Protein AF-0000000079816433 (afdb_homodimer)

Sequence (1140 aa):
MTDAITTEIIRHGLLANAQEMARNLCRTSYNTVVYEIHDYGIGIHDANGDVVADAPGIAIFTRGNDHGIKKAVEFLGRENLHPGDVVMLNYPYWSSAHTLDPLVFAPIHDDGEIIGFASCRIHVLDLKQKDAGYVLDSTDMYQEGIFFPASKLYNRGVQNDDIFNLIRFNSRMPERTIGDIQAQVSACVTGVRRTQDLVVKYGRETIAEAMVAINDHGERLARLALAKLPKGTWRAHDFVDTDGIDLDRMVKLDVEVTITDDEMILDWTGSDTDVKGPINLPIGGTEAFCSLIFKSLTTPDTSVVAGNFRPMRIITTPGSVVHAVPPMPTFTLWTGLLGGEVILKALAQGMPDLVPACSGGDVCSMMGLGVNPRNGEAWLEATNEAVGFGGHAGGDGEDGIMHLTEPGCRNNPVEVLETKSPMFIESYGYRPDSGGAGEHRGGVGVGRAYRFLAPSTGIAIVYKTLTKPWSIGDGQPGDNNHIVLNPGTDREVVKGGSYNALDTGDVLVNNTGGGGGWGDPLRRDPAAVAADVRNGFVSAEAARRDYGVVVDPRTHEIDDEATRRLRSAAMTDAITTEIIRHGLLANAQEMARNLCRTSYNTVVYEIHDYGIGIHDANGDVVADAPGIAIFTRGNDHGIKKAVEFLGRENLHPGDVVMLNYPYWSSAHTLDPLVFAPIHDDGEIIGFASCRIHVLDLKQKDAGYVLDSTDMYQEGIFFPASKLYNRGVQNDDIFNLIRFNSRMPERTIGDIQAQVSACVTGVRRTQDLVVKYGRETIAEAMVAINDHGERLARLALAKLPKGTWRAHDFVDTDGIDLDRMVKLDVEVTITDDEMILDWTGSDTDVKGPINLPIGGTEAFCSLIFKSLTTPDTSVVAGNFRPMRIITTPGSVVHAVPPMPTFTLWTGLLGGEVILKALAQGMPDLVPACSGGDVCSMMGLGVNPRNGEAWLEATNEAVGFGGHAGGDGEDGIMHLTEPGCRNNPVEVLETKSPMFIESYGYRPDSGGAGEHRGGVGVGRAYRFLAPSTGIAIVYKTLTKPWSIGDGQPGDNNHIVLNPGTDREVVKGGSYNALDTGDVLVNNTGGGGGWGDPLRRDPAAVAADVRNGFVSAEAARRDYGVVVDPRTHEIDDEATRRLRSAA

Nearest PDB structures (foldseek):
  5m45-assembly2_G  TM=9.109E-01  e=2.344E-41  Xanthobacter autotrophicus Py2
  5l9w-assembly1_A  TM=8.863E-01  e=4.152E-39  Aromatoleum aromaticum EbN1
  6yra-assembly2_D  TM=9.021E-01  e=3.846E-36  Pseudomonas jessenii
  5svb-assembly1_A  TM=8.688E-01  e=5.297E-36  Xanthobacter autotrophicus Py2
  5svb-assembly1_D  TM=8.733E-01  e=8.497E-35  Xanthobacter autotrophicus Py2

Structure (mmCIF, N/CA/C/O backbone):
data_AF-0000000079816433-model_v1
#
loop_
_entity.id
_entity.type
_entity.pdbx_description
1 polymer 'N-methylhydantoinase B'
#
loop_
_atom_site.group_PDB
_atom_site.id
_atom_site.type_symbol
_atom_site.label_atom_id
_atom_site.label_alt_id
_atom_site.label_comp_id
_atom_site.label_asym_id
_atom_site.label_entity_id
_atom_site.label_seq_id
_atom_site.pdbx_PDB_ins_code
_atom_site.Cartn_x
_atom_site.Cartn_y
_atom_site.Cartn_z
_atom_site.occupancy
_atom_site.B_iso_or_equiv
_atom_site.auth_seq_id
_atom_site.auth_comp_id
_atom_site.auth_asym_id
_atom_site.auth_atom_id
_atom_site.pdbx_PDB_model_num
ATOM 1 N N . MET A 1 1 ? 32.062 34.969 22.516 1 56.19 1 MET A N 1
ATOM 2 C CA . MET A 1 1 ? 30.672 35.406 22.375 1 56.19 1 MET A CA 1
ATOM 3 C C . MET A 1 1 ? 30.531 36.375 21.219 1 56.19 1 MET A C 1
ATOM 5 O O . MET A 1 1 ? 31.203 37.406 21.172 1 56.19 1 MET A O 1
ATOM 9 N N . THR A 1 2 ? 29.922 35.781 20.078 1 69.38 2 THR A N 1
ATOM 10 C CA . THR A 1 2 ? 29.719 36.625 18.906 1 69.38 2 THR A CA 1
ATOM 11 C C . THR A 1 2 ? 28.938 37.875 19.25 1 69.38 2 THR A C 1
ATOM 13 O O . THR A 1 2 ? 27.984 37.844 20.016 1 69.38 2 THR A O 1
ATOM 16 N N . ASP A 1 3 ? 29.469 39.062 18.891 1 85.88 3 ASP A N 1
ATOM 17 C CA . ASP A 1 3 ? 28.812 40.312 19.203 1 85.88 3 ASP A CA 1
ATOM 18 C C . ASP A 1 3 ? 27.422 40.375 18.562 1 85.88 3 ASP A C 1
ATOM 20 O O . ASP A 1 3 ? 27.156 39.719 17.562 1 85.88 3 ASP A O 1
ATOM 24 N N . ALA A 1 4 ? 26.531 41.156 19.125 1 88.94 4 ALA A N 1
ATOM 25 C CA . ALA A 1 4 ? 25.125 41.25 18.781 1 88.94 4 ALA A CA 1
ATOM 26 C C . ALA A 1 4 ? 24.938 41.656 17.328 1 88.94 4 ALA A C 1
ATOM 28 O O . ALA A 1 4 ? 24.016 41.188 16.656 1 88.94 4 ALA A O 1
ATOM 29 N N . ILE A 1 5 ? 25.75 42.469 16.859 1 92.44 5 ILE A N 1
ATOM 30 C CA . ILE A 1 5 ? 25.641 42.969 15.492 1 92.44 5 ILE A CA 1
ATOM 31 C C . ILE A 1 5 ? 25.953 41.844 14.508 1 92.44 5 ILE A C 1
ATOM 33 O O . ILE A 1 5 ? 25.219 41.625 13.547 1 92.44 5 ILE A O 1
ATOM 37 N N . THR A 1 6 ? 27.047 41.156 14.805 1 93.69 6 THR A N 1
ATOM 38 C CA . THR A 1 6 ? 27.422 40.031 13.953 1 93.69 6 THR A CA 1
ATOM 39 C C . THR A 1 6 ? 26.344 38.969 13.961 1 93.69 6 THR A C 1
ATOM 41 O O . THR A 1 6 ? 26.031 38.375 12.914 1 93.69 6 THR A O 1
ATOM 44 N N . THR A 1 7 ? 25.812 38.719 15.07 1 94.56 7 THR A N 1
ATOM 45 C CA . THR A 1 7 ? 24.734 37.719 15.195 1 94.56 7 THR A CA 1
ATOM 46 C C . THR A 1 7 ? 23.547 38.094 14.32 1 94.56 7 THR A C 1
ATOM 48 O O . THR A 1 7 ? 22.969 37.25 13.648 1 94.56 7 THR A O 1
ATOM 51 N N . GLU A 1 8 ? 23.234 39.375 14.297 1 94.88 8 GLU A N 1
ATOM 52 C CA . GLU A 1 8 ? 22.094 39.844 13.516 1 94.88 8 GLU A CA 1
ATOM 53 C C . GLU A 1 8 ? 22.375 39.719 12.016 1 94.88 8 GLU A C 1
ATOM 55 O O . GLU A 1 8 ? 21.469 39.406 11.242 1 94.88 8 GLU A O 1
ATOM 60 N N . ILE A 1 9 ? 23.562 40 11.695 1 95.44 9 ILE A N 1
ATOM 61 C CA . ILE A 1 9 ? 23.953 39.875 10.289 1 95.44 9 ILE A CA 1
ATOM 62 C C . ILE A 1 9 ? 23.859 38.406 9.852 1 95.44 9 ILE A C 1
ATOM 64 O O . ILE A 1 9 ? 23.359 38.125 8.766 1 95.44 9 ILE A O 1
ATOM 68 N N . ILE A 1 10 ? 24.344 37.562 10.695 1 96.25 10 ILE A N 1
ATOM 69 C CA . ILE A 1 10 ? 24.312 36.156 10.398 1 96.25 10 ILE A CA 1
ATOM 70 C C . ILE A 1 10 ? 22.859 35.656 10.359 1 96.25 10 ILE A C 1
ATOM 72 O O . ILE A 1 10 ? 22.5 34.875 9.477 1 96.25 10 ILE A O 1
ATOM 76 N N . ARG A 1 11 ? 22.047 36.062 11.289 1 96.06 11 ARG A N 1
ATOM 77 C CA . ARG A 1 11 ? 20.641 35.688 11.312 1 96.06 11 ARG A CA 1
ATOM 78 C C . ARG A 1 11 ? 19.953 36.062 10 1 96.06 11 ARG A C 1
ATOM 80 O O . ARG A 1 11 ? 19.25 35.25 9.406 1 96.06 11 ARG A O 1
ATOM 87 N N . HIS A 1 12 ? 20.203 37.25 9.523 1 95.75 12 HIS A N 1
ATOM 88 C CA . HIS A 1 12 ? 19.609 37.719 8.273 1 95.75 12 HIS A CA 1
ATOM 89 C C . HIS A 1 12 ? 20.172 36.938 7.086 1 95.75 12 HIS A C 1
ATOM 91 O O . HIS A 1 12 ? 19.453 36.688 6.105 1 95.75 12 HIS A O 1
ATOM 97 N N . GLY A 1 13 ? 21.422 36.625 7.215 1 96.44 13 GLY A N 1
ATOM 98 C CA . GLY A 1 13 ? 22 35.781 6.188 1 96.44 13 GLY A CA 1
ATOM 99 C C . GLY A 1 13 ? 21.359 34.438 6.094 1 96.44 13 GLY A C 1
ATOM 100 O O . GLY A 1 13 ? 21.078 33.938 4.996 1 96.44 13 GLY A O 1
ATOM 101 N N . LEU A 1 14 ? 21.156 33.812 7.238 1 97.12 14 LEU A N 1
ATOM 102 C CA . LEU A 1 14 ? 20.516 32.531 7.277 1 97.12 14 LEU A CA 1
ATOM 103 C C . LEU A 1 14 ? 19.078 32.594 6.754 1 97.12 14 LEU A C 1
ATOM 105 O O . LEU A 1 14 ? 18.625 31.703 6.047 1 97.12 14 LEU A O 1
ATOM 109 N N . LEU A 1 15 ? 18.359 33.625 7.066 1 96.25 15 LEU A N 1
ATOM 110 C CA . LEU A 1 15 ? 17 33.812 6.578 1 96.25 15 LEU A CA 1
ATOM 111 C C . LEU A 1 15 ? 17 34 5.062 1 96.25 15 LEU A C 1
ATOM 113 O O . LEU A 1 15 ? 16.125 33.469 4.379 1 96.25 15 LEU A O 1
ATOM 117 N N . ALA A 1 16 ? 17.906 34.75 4.59 1 95.94 16 ALA A N 1
ATOM 118 C CA . ALA A 1 16 ? 18.047 34.938 3.145 1 95.94 16 ALA A CA 1
ATOM 119 C C . ALA A 1 16 ? 18.312 33.594 2.445 1 95.94 16 ALA A C 1
ATOM 121 O O . ALA A 1 16 ? 17.812 33.375 1.345 1 95.94 16 ALA A O 1
ATOM 122 N N . ASN A 1 17 ? 19.188 32.844 3.068 1 96.31 17 ASN A N 1
ATOM 123 C CA . ASN A 1 17 ? 19.469 31.516 2.521 1 96.31 17 ASN A CA 1
ATOM 124 C C . ASN A 1 17 ? 18.203 30.672 2.439 1 96.31 17 ASN A C 1
ATOM 126 O O . ASN A 1 17 ? 17.969 30 1.432 1 96.31 17 ASN A O 1
ATOM 130 N N . ALA A 1 18 ? 17.422 30.656 3.467 1 95 18 ALA A N 1
ATOM 131 C CA . ALA A 1 18 ? 16.172 29.906 3.48 1 95 18 ALA A CA 1
ATOM 132 C C . ALA A 1 18 ? 15.234 30.391 2.381 1 95 18 ALA A C 1
ATOM 134 O O . ALA A 1 18 ? 14.57 29.594 1.725 1 95 18 ALA A O 1
ATOM 135 N N . GLN A 1 19 ? 15.164 31.641 2.186 1 94.25 19 GLN A N 1
ATOM 136 C CA . GLN A 1 19 ? 14.328 32.219 1.137 1 94.25 19 GLN A CA 1
ATOM 137 C C . GLN A 1 19 ? 14.82 31.812 -0.247 1 94.25 19 GLN A C 1
ATOM 139 O O . GLN A 1 19 ? 14.016 31.578 -1.155 1 94.25 19 GLN A O 1
ATOM 144 N N . GLU A 1 20 ? 16.094 31.781 -0.372 1 95.38 20 GLU A N 1
ATOM 145 C CA . GLU A 1 20 ? 16.656 31.328 -1.64 1 95.38 20 GLU A CA 1
ATOM 146 C C . GLU A 1 20 ? 16.297 29.859 -1.908 1 95.38 20 GLU A C 1
ATOM 148 O O . GLU A 1 20 ? 16.016 29.484 -3.049 1 95.38 20 GLU A O 1
ATOM 153 N N . MET A 1 21 ? 16.391 29.062 -0.865 1 95.5 21 MET A N 1
ATOM 154 C CA . MET A 1 21 ? 15.938 27.672 -0.979 1 95.5 21 MET A CA 1
ATOM 155 C C . MET A 1 21 ? 14.508 27.609 -1.497 1 95.5 21 MET A C 1
ATOM 157 O O . MET A 1 21 ? 14.203 26.812 -2.396 1 95.5 21 MET A O 1
ATOM 161 N N . ALA A 1 22 ? 13.648 28.406 -0.97 1 92.25 22 ALA A N 1
ATOM 162 C CA . ALA A 1 22 ? 12.234 28.438 -1.345 1 92.25 22 ALA A CA 1
ATOM 163 C C . ALA A 1 22 ? 12.062 28.828 -2.807 1 92.25 22 ALA A C 1
ATOM 165 O O . ALA A 1 22 ? 11.25 28.234 -3.525 1 92.25 22 ALA A O 1
ATOM 166 N N . ARG A 1 23 ? 12.758 29.844 -3.221 1 91.88 23 ARG A N 1
ATOM 167 C CA . ARG A 1 23 ? 12.695 30.297 -4.609 1 91.88 23 ARG A CA 1
ATOM 168 C C . ARG A 1 23 ? 13.148 29.188 -5.562 1 91.88 23 ARG A C 1
ATOM 170 O O . ARG A 1 23 ? 12.547 28.984 -6.621 1 91.88 23 ARG A O 1
ATOM 177 N N . ASN A 1 24 ? 14.195 28.578 -5.172 1 92 24 ASN A N 1
ATOM 178 C CA . ASN A 1 24 ? 14.703 27.469 -5.973 1 92 24 ASN A CA 1
ATOM 179 C C . ASN A 1 24 ? 13.672 26.344 -6.098 1 92 24 ASN A C 1
ATOM 181 O O . ASN A 1 24 ? 13.469 25.797 -7.184 1 92 24 ASN A O 1
ATOM 185 N N . LEU A 1 25 ? 13.086 25.984 -5.004 1 91.88 25 LEU A N 1
ATOM 186 C CA . LEU A 1 25 ? 12.062 24.938 -4.98 1 91.88 25 LEU A CA 1
ATOM 187 C C . LEU A 1 25 ? 10.914 25.297 -5.914 1 91.88 25 LEU A C 1
ATOM 189 O O . LEU A 1 25 ? 10.508 24.484 -6.746 1 91.88 25 LEU A O 1
ATOM 193 N N . CYS A 1 26 ? 10.367 26.453 -5.793 1 87.94 26 CYS A N 1
ATOM 194 C CA . CYS A 1 26 ? 9.195 26.875 -6.559 1 87.94 26 CYS A CA 1
ATOM 195 C C . CYS A 1 26 ? 9.508 26.922 -8.047 1 87.94 26 CYS A C 1
ATOM 197 O O . CYS A 1 26 ? 8.641 26.656 -8.883 1 87.94 26 CYS A O 1
ATOM 199 N N . ARG A 1 27 ? 10.695 27.172 -8.406 1 87.69 27 ARG A N 1
ATOM 200 C CA . ARG A 1 27 ? 11.102 27.297 -9.805 1 87.69 27 ARG A CA 1
ATOM 201 C C . ARG A 1 27 ? 11.289 25.922 -10.438 1 87.69 27 ARG A C 1
ATOM 203 O O . ARG A 1 27 ? 11.219 25.781 -11.656 1 87.69 27 ARG A O 1
ATOM 210 N N . THR A 1 28 ? 11.5 24.953 -9.602 1 85.94 28 THR A N 1
ATOM 211 C CA . THR A 1 28 ? 11.906 23.656 -10.156 1 85.94 28 THR A CA 1
ATOM 212 C C . THR A 1 28 ? 10.82 22.609 -9.938 1 85.94 28 THR A C 1
ATOM 214 O O . THR A 1 28 ? 10.875 21.531 -10.516 1 85.94 28 THR A O 1
ATOM 217 N N . SER A 1 29 ? 9.891 22.891 -9.141 1 84.75 29 SER A N 1
ATOM 218 C CA . SER A 1 29 ? 8.836 21.922 -8.836 1 84.75 29 SER A CA 1
ATOM 219 C C . SER A 1 29 ? 7.875 21.781 -10.008 1 84.75 29 SER A C 1
ATOM 221 O O . SER A 1 29 ? 7.703 22.703 -10.805 1 84.75 29 SER A O 1
ATOM 223 N N . TYR A 1 30 ? 7.18 20.625 -10.109 1 77.25 30 TYR A N 1
ATOM 224 C CA . TYR A 1 30 ? 6.25 20.312 -11.188 1 77.25 30 TYR A CA 1
ATOM 225 C C . TYR A 1 30 ? 4.805 20.422 -10.711 1 77.25 30 TYR A C 1
ATOM 227 O O . TYR A 1 30 ? 3.883 20.531 -11.523 1 77.25 30 TYR A O 1
ATOM 235 N N . ASN A 1 31 ? 4.629 20.35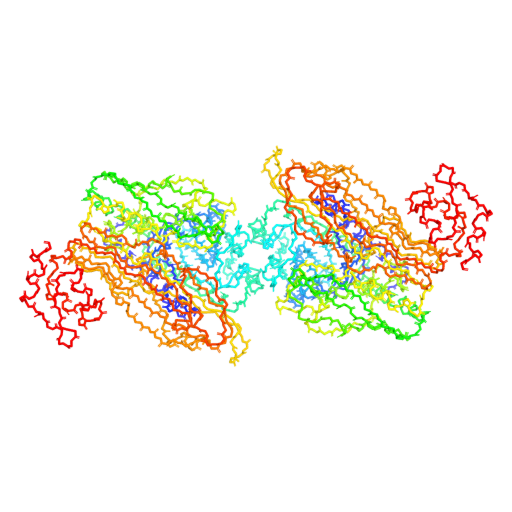9 -9.5 1 81.44 31 ASN A N 1
ATOM 236 C CA . ASN A 1 31 ? 3.293 20.188 -8.938 1 81.44 31 ASN A CA 1
ATOM 237 C C . ASN A 1 31 ? 2.709 21.516 -8.469 1 81.44 31 ASN A C 1
ATOM 239 O O . ASN A 1 31 ? 3.363 22.266 -7.742 1 81.44 31 ASN A O 1
ATOM 243 N N . THR A 1 32 ? 1.515 21.75 -8.828 1 74.88 32 THR A N 1
ATOM 244 C CA . THR A 1 32 ? 0.835 23.016 -8.516 1 74.88 32 THR A CA 1
ATOM 245 C C . THR A 1 32 ? 0.7 23.188 -7.008 1 74.88 32 THR A C 1
ATOM 247 O O . THR A 1 32 ? 0.667 24.312 -6.512 1 74.88 32 THR A O 1
ATOM 250 N N . VAL A 1 33 ? 0.673 22.125 -6.352 1 74.56 33 VAL A N 1
ATOM 251 C CA . VAL A 1 33 ? 0.549 22.172 -4.898 1 74.56 33 VAL A CA 1
ATOM 252 C C . VAL A 1 33 ? 1.767 22.875 -4.301 1 74.56 33 VAL A C 1
ATOM 254 O O . VAL A 1 33 ? 1.646 23.625 -3.322 1 74.56 33 VAL A O 1
ATOM 257 N N . VAL A 1 34 ? 2.852 22.719 -4.98 1 77.81 34 VAL A N 1
ATOM 258 C CA . VAL A 1 34 ? 4.094 23.297 -4.465 1 77.81 34 VAL A CA 1
ATOM 259 C C . VAL A 1 34 ? 4.262 24.719 -4.98 1 77.81 34 VAL A C 1
ATOM 261 O O . VAL A 1 34 ? 4.309 25.672 -4.195 1 77.81 34 VAL A O 1
ATOM 264 N N . TYR A 1 35 ? 4.145 24.906 -6.23 1 75.81 35 TYR A N 1
ATOM 265 C CA . TYR A 1 35 ? 4.59 26.203 -6.738 1 75.81 35 TYR A CA 1
ATOM 266 C C . TYR A 1 35 ? 3.432 27.188 -6.793 1 75.81 35 TYR A C 1
ATOM 268 O O . TYR A 1 35 ? 3.646 28.406 -6.867 1 75.81 35 TYR A O 1
ATOM 276 N N . GLU A 1 36 ? 2.172 26.688 -6.746 1 76.25 36 GLU A N 1
ATOM 277 C CA . GLU A 1 36 ? 1.032 27.594 -6.719 1 76.25 36 GLU A CA 1
ATOM 278 C C . GLU A 1 36 ? 0.503 27.781 -5.301 1 76.25 36 GLU A C 1
ATOM 280 O O . GLU A 1 36 ? 0.383 28.906 -4.816 1 76.25 36 GLU A O 1
ATOM 285 N N . ILE A 1 37 ? 0.362 26.656 -4.656 1 76.44 37 ILE A N 1
ATOM 286 C CA . ILE A 1 37 ? -0.302 26.688 -3.359 1 76.44 37 ILE A CA 1
ATOM 287 C C . ILE A 1 37 ? 0.724 26.969 -2.262 1 76.44 37 ILE A C 1
ATOM 289 O O . ILE A 1 37 ? 0.368 27.422 -1.171 1 76.44 37 ILE A O 1
ATOM 293 N N . HIS A 1 38 ? 2.021 26.719 -2.537 1 81.25 38 HIS A N 1
ATOM 294 C CA . HIS A 1 38 ? 3.129 26.891 -1.603 1 81.25 38 HIS A CA 1
ATOM 295 C C . HIS A 1 38 ? 2.982 25.953 -0.401 1 81.25 38 HIS A C 1
ATOM 297 O O . HIS A 1 38 ? 3.125 26.391 0.744 1 81.25 38 HIS A O 1
ATOM 303 N N . ASP A 1 39 ? 2.619 24.844 -0.75 1 80.88 39 ASP A N 1
ATOM 304 C CA . ASP A 1 39 ? 2.535 23.781 0.258 1 80.88 39 ASP A CA 1
ATOM 305 C C . ASP A 1 39 ? 3.908 23.172 0.523 1 80.88 39 ASP A C 1
ATOM 307 O O . ASP A 1 39 ? 4.18 22.047 0.107 1 80.88 39 ASP A O 1
ATOM 311 N N . TYR A 1 40 ? 4.719 23.953 1.242 1 86.62 40 TYR A N 1
ATOM 312 C CA . TYR A 1 40 ? 6.059 23.484 1.576 1 86.62 40 TYR A CA 1
ATOM 313 C C . TYR A 1 40 ? 6.523 24.062 2.91 1 86.62 40 TYR A C 1
ATOM 315 O O . TYR A 1 40 ? 5.887 24.969 3.457 1 86.62 40 TYR A O 1
ATOM 323 N N . GLY A 1 41 ? 7.508 23.484 3.494 1 90.12 41 GLY A N 1
ATOM 324 C CA . GLY A 1 41 ? 8.25 23.938 4.66 1 90.12 41 GLY A CA 1
ATOM 325 C C . GLY A 1 41 ? 9.75 23.828 4.5 1 90.12 41 GLY A C 1
ATOM 326 O O . GLY A 1 41 ? 10.266 22.734 4.262 1 90.12 41 GLY A O 1
ATOM 327 N N . ILE A 1 42 ? 10.422 25.016 4.594 1 93.56 42 ILE A N 1
ATOM 328 C CA . ILE A 1 42 ? 11.859 25.062 4.387 1 93.56 42 ILE A CA 1
ATOM 329 C C . ILE A 1 42 ? 12.547 25.625 5.633 1 93.56 42 ILE A C 1
ATOM 331 O O . ILE A 1 42 ? 12.031 26.547 6.266 1 93.56 42 ILE A O 1
ATOM 335 N N . GLY A 1 43 ? 13.695 24.969 5.918 1 95.25 43 GLY A N 1
ATOM 336 C CA . GLY A 1 43 ? 14.391 25.469 7.102 1 95.25 43 GLY A CA 1
ATOM 337 C C . GLY A 1 43 ? 15.883 25.203 7.066 1 95.25 43 GLY A C 1
ATOM 338 O O . GLY A 1 43 ? 16.359 24.344 6.316 1 95.25 43 GLY A O 1
ATOM 339 N N . ILE A 1 44 ? 16.594 26.062 7.777 1 97.81 44 ILE A N 1
ATOM 340 C CA . ILE A 1 44 ? 17.984 25.828 8.164 1 97.81 44 ILE A CA 1
ATOM 341 C C . ILE A 1 44 ? 18.062 25.578 9.664 1 97.81 44 ILE A C 1
ATOM 343 O O . ILE A 1 44 ? 17.516 26.328 10.461 1 97.81 44 ILE A O 1
ATOM 347 N N . HIS A 1 45 ? 18.688 24.5 9.977 1 98 45 HIS A N 1
ATOM 348 C CA . HIS A 1 45 ? 18.75 24.031 11.359 1 98 45 HIS A CA 1
ATOM 349 C C . HIS A 1 45 ? 20.188 24.016 11.875 1 98 45 HIS A C 1
ATOM 351 O O . HIS A 1 45 ? 21.141 23.953 11.086 1 98 45 HIS A O 1
ATOM 357 N N . ASP A 1 46 ? 20.359 24.125 13.211 1 98 46 ASP A N 1
ATOM 358 C CA . ASP A 1 46 ? 21.688 23.984 13.797 1 98 46 ASP A CA 1
ATOM 359 C C . ASP A 1 46 ? 22.094 22.516 13.883 1 98 46 ASP A C 1
ATOM 361 O O . ASP A 1 46 ? 21.422 21.641 13.336 1 98 46 ASP A O 1
ATOM 365 N N . ALA A 1 47 ? 23.188 22.234 14.523 1 97.5 47 ALA A N 1
ATOM 366 C CA . ALA A 1 47 ? 23.766 20.906 14.555 1 97.5 47 ALA A CA 1
ATOM 367 C C . ALA A 1 47 ? 22.906 19.938 15.352 1 97.5 47 ALA A C 1
ATOM 369 O O . ALA A 1 47 ? 23 18.719 15.18 1 97.5 47 ALA A O 1
ATOM 370 N N . ASN A 1 48 ? 22.078 20.469 16.188 1 96.31 48 ASN A N 1
ATOM 371 C CA . ASN A 1 48 ? 21.188 19.625 17 1 96.31 48 ASN A CA 1
ATOM 372 C C . ASN A 1 48 ? 19.859 19.375 16.281 1 96.31 48 ASN A C 1
ATOM 374 O O . ASN A 1 48 ? 19.016 18.625 16.781 1 96.31 48 ASN A O 1
ATOM 378 N N . GLY A 1 49 ? 19.641 19.969 15.148 1 96.69 49 GLY A N 1
ATOM 379 C CA . GLY A 1 49 ? 18.391 19.812 14.414 1 96.69 49 GLY A CA 1
ATOM 380 C C . GLY A 1 49 ? 17.359 20.859 14.758 1 96.69 49 GLY A C 1
ATOM 381 O O . GLY A 1 49 ? 16.188 20.734 14.375 1 96.69 49 GLY A O 1
ATOM 382 N N . ASP A 1 50 ? 17.719 21.922 15.469 1 96.62 50 ASP A N 1
ATOM 383 C CA . ASP A 1 50 ? 16.828 23 15.836 1 96.62 50 ASP A CA 1
ATOM 384 C C . ASP A 1 50 ? 16.812 24.094 14.766 1 96.62 50 ASP A C 1
ATOM 386 O O . ASP A 1 50 ? 17.875 24.578 14.359 1 96.62 50 ASP A O 1
ATOM 390 N N . VAL A 1 51 ? 15.664 24.469 14.352 1 96.75 51 VAL A N 1
ATOM 391 C CA . VAL A 1 51 ? 15.547 25.438 13.281 1 96.75 51 VAL A CA 1
ATOM 392 C C . VAL A 1 51 ? 16.062 26.797 13.766 1 96.75 51 VAL A C 1
ATOM 394 O O . VAL A 1 51 ? 15.828 27.188 14.906 1 96.75 51 VAL A O 1
ATOM 397 N N . VAL A 1 52 ? 16.828 27.516 12.898 1 97.19 52 VAL A N 1
ATOM 398 C CA . VAL A 1 52 ? 17.344 28.844 13.203 1 97.19 52 VAL A CA 1
ATOM 399 C C . VAL A 1 52 ? 16.859 29.844 12.148 1 97.19 52 VAL A C 1
ATOM 401 O O . VAL A 1 52 ? 16.906 31.062 12.367 1 97.19 52 VAL A O 1
ATOM 404 N N . ALA A 1 53 ? 16.453 29.328 11.07 1 95.38 53 ALA A N 1
ATOM 405 C CA . ALA A 1 53 ? 15.859 30.125 10 1 95.38 53 ALA A CA 1
ATOM 406 C C . ALA A 1 53 ? 14.82 29.328 9.219 1 95.38 53 ALA A C 1
ATOM 408 O O . ALA A 1 53 ? 15.023 28.141 8.961 1 95.38 53 ALA A O 1
ATOM 409 N N . ASP A 1 54 ? 13.75 29.969 8.984 1 91.31 54 ASP A N 1
ATOM 410 C CA . ASP A 1 54 ? 12.656 29.297 8.289 1 91.31 54 ASP A CA 1
ATOM 411 C C . ASP A 1 54 ? 12.078 30.188 7.188 1 91.31 54 ASP A C 1
ATOM 413 O O . ASP A 1 54 ? 12.133 31.406 7.277 1 91.31 54 ASP A O 1
ATOM 417 N N . ALA A 1 55 ? 11.742 29.641 6.121 1 81.5 55 ALA A N 1
ATOM 418 C CA . ALA A 1 55 ? 10.938 30.281 5.078 1 81.5 55 ALA A CA 1
ATOM 419 C C . ALA A 1 55 ? 9.586 29.578 4.926 1 81.5 55 ALA A C 1
ATOM 421 O O . ALA A 1 55 ? 9.469 28.609 4.164 1 81.5 55 ALA A O 1
ATOM 422 N N . PRO A 1 56 ? 8.633 30.016 5.625 1 69.12 56 PRO A N 1
ATOM 423 C CA . PRO A 1 56 ? 7.43 29.188 5.75 1 69.12 56 PRO A CA 1
ATOM 424 C C . PRO A 1 56 ? 6.504 29.312 4.543 1 69.12 56 PRO A C 1
ATOM 426 O O . PRO A 1 56 ? 6.332 30.391 3.996 1 69.12 56 PRO A O 1
ATOM 429 N N . GLY A 1 57 ? 6.023 28.234 4.035 1 70.19 57 GLY A N 1
ATOM 430 C CA . GLY A 1 57 ? 4.781 28.031 3.309 1 70.19 57 GLY A CA 1
ATOM 431 C C . GLY A 1 57 ? 3.623 27.641 4.207 1 70.19 57 GLY A C 1
ATOM 432 O O . GLY A 1 57 ? 2.863 28.5 4.656 1 70.19 57 GLY A O 1
ATOM 433 N N . ILE A 1 58 ? 3.773 26.516 4.727 1 73.62 58 ILE A N 1
ATOM 434 C CA . ILE A 1 58 ? 2.857 26.016 5.746 1 73.62 58 ILE A CA 1
ATOM 435 C C . ILE A 1 58 ? 3.502 26.141 7.125 1 73.62 58 ILE A C 1
ATOM 437 O O . ILE A 1 58 ? 4.492 25.453 7.414 1 73.62 58 ILE A O 1
ATOM 441 N N . ALA A 1 59 ? 2.957 26.922 7.945 1 70.88 59 ALA A N 1
ATOM 442 C CA . ALA A 1 59 ? 3.533 27.266 9.242 1 70.88 59 ALA A CA 1
ATOM 443 C C . ALA A 1 59 ? 3.602 26.031 10.156 1 70.88 59 ALA A C 1
ATOM 445 O O . ALA A 1 59 ? 4.562 25.875 10.914 1 70.88 59 ALA A O 1
ATOM 446 N N . ILE A 1 60 ? 2.705 25.203 9.984 1 71.88 60 ILE A N 1
ATOM 447 C CA . ILE A 1 60 ? 2.572 24.094 10.914 1 71.88 60 ILE A CA 1
ATOM 448 C C . ILE A 1 60 ? 3.703 23.094 10.68 1 71.88 60 ILE A C 1
ATOM 450 O O . ILE A 1 60 ? 3.979 22.234 11.531 1 71.88 60 ILE A O 1
ATOM 454 N N . PHE A 1 61 ? 4.469 23.219 9.664 1 73 61 PHE A N 1
ATOM 455 C CA . PHE A 1 61 ? 5.5 22.234 9.344 1 73 61 PHE A CA 1
ATOM 456 C C . PHE A 1 61 ? 6.766 22.5 10.148 1 73 61 PHE A C 1
ATOM 458 O O . PHE A 1 61 ? 7.598 21.609 10.32 1 73 61 PHE A O 1
ATOM 465 N N . THR A 1 62 ? 6.969 23.656 10.602 1 73.5 62 THR A N 1
ATOM 466 C CA . THR A 1 62 ? 8.281 24.078 11.102 1 73.5 62 THR A CA 1
ATOM 467 C C . THR A 1 62 ? 8.711 23.203 12.273 1 73.5 62 THR A C 1
ATOM 469 O O . THR A 1 62 ? 9.781 22.594 12.242 1 73.5 62 THR A O 1
ATOM 472 N N . ARG A 1 63 ? 7.941 23.031 13.219 1 82.62 63 ARG A N 1
ATOM 473 C CA . ARG A 1 63 ? 8.328 22.219 14.367 1 82.62 63 ARG A CA 1
ATOM 474 C C . ARG A 1 63 ? 8.391 20.734 14 1 82.62 63 ARG A C 1
ATOM 476 O O . ARG A 1 63 ? 9.203 19.984 14.539 1 82.62 63 ARG A O 1
ATOM 483 N N . GLY A 1 64 ? 7.582 20.391 13.109 1 88.88 64 GLY A N 1
ATOM 484 C CA . GLY A 1 64 ? 7.582 19.016 12.633 1 88.88 64 GLY A CA 1
ATOM 485 C C . GLY A 1 64 ? 8.875 18.625 11.945 1 88.88 64 GLY A C 1
ATOM 486 O O . GLY A 1 64 ? 9.344 17.484 12.094 1 88.88 64 GLY A O 1
ATOM 487 N N . ASN A 1 65 ? 9.477 19.547 11.227 1 93.75 65 ASN A N 1
ATOM 488 C CA . ASN A 1 65 ? 10.734 19.281 10.539 1 93.75 65 ASN A CA 1
ATOM 489 C C . ASN A 1 65 ? 11.867 19.016 11.523 1 93.75 65 ASN A C 1
ATOM 491 O O . ASN A 1 65 ? 12.672 18.109 11.32 1 93.75 65 ASN A O 1
ATOM 495 N N . ASP A 1 66 ? 11.891 19.859 12.602 1 94.62 66 ASP A N 1
ATOM 496 C CA . ASP A 1 66 ? 12.891 19.641 13.648 1 94.62 66 ASP A CA 1
ATOM 497 C C . ASP A 1 66 ? 12.797 18.219 14.203 1 94.62 66 ASP A C 1
ATOM 499 O O . ASP A 1 66 ? 13.812 17.531 14.312 1 94.62 66 ASP A O 1
ATOM 503 N N . HIS A 1 67 ? 11.555 17.922 14.516 1 94.19 67 HIS A N 1
ATOM 504 C CA . HIS A 1 67 ? 11.312 16.594 15.094 1 94.19 67 HIS A CA 1
ATOM 505 C C . HIS A 1 67 ? 11.781 15.492 14.156 1 94.19 67 HIS A C 1
ATOM 507 O O . HIS A 1 67 ? 12.43 14.539 14.594 1 94.19 67 HIS A O 1
ATOM 513 N N . GLY A 1 68 ? 11.477 15.594 12.938 1 96.06 68 GLY A N 1
ATOM 514 C CA . GLY A 1 68 ? 11.859 14.609 11.945 1 96.06 68 GLY A CA 1
ATOM 515 C C . GLY A 1 68 ? 13.359 14.461 11.789 1 96.06 68 GLY A C 1
ATOM 516 O O . GLY A 1 68 ? 13.875 13.344 11.727 1 96.06 68 GLY A O 1
ATOM 517 N N . ILE A 1 69 ? 14.078 15.562 11.703 1 97.38 69 ILE A N 1
ATOM 518 C CA . ILE A 1 69 ? 15.531 15.555 11.547 1 97.38 69 ILE A CA 1
ATOM 519 C C . ILE A 1 69 ? 16.172 14.875 12.75 1 97.38 69 ILE A C 1
ATOM 521 O O . ILE A 1 69 ? 17.062 14.023 12.594 1 97.38 69 ILE A O 1
ATOM 525 N N . LYS A 1 70 ? 15.758 15.234 13.953 1 97.06 70 LYS A N 1
ATOM 526 C CA . LYS A 1 70 ? 16.312 14.648 15.164 1 97.06 70 LYS A CA 1
ATOM 527 C C . LYS A 1 70 ? 16.109 13.141 15.188 1 97.06 70 LYS A C 1
ATOM 529 O O . LYS A 1 70 ? 17.031 12.391 15.523 1 97.06 70 LYS A O 1
ATOM 534 N N . LYS A 1 71 ? 14.891 12.688 14.812 1 97.19 71 LYS A N 1
ATOM 535 C CA . LYS A 1 71 ? 14.609 11.258 14.773 1 97.19 71 LYS A CA 1
ATOM 536 C C . LYS A 1 71 ? 15.477 10.547 13.742 1 97.19 71 LYS A C 1
ATOM 538 O O . LYS A 1 71 ? 15.961 9.438 13.984 1 97.19 71 LYS A O 1
ATOM 543 N N . ALA A 1 72 ? 15.648 11.148 12.578 1 97.62 72 ALA A N 1
ATOM 544 C CA . ALA A 1 72 ? 16.469 10.562 11.523 1 97.62 72 ALA A CA 1
ATOM 545 C C . ALA A 1 72 ? 17.922 10.438 11.969 1 97.62 72 ALA A C 1
ATOM 547 O O . ALA A 1 72 ? 18.562 9.414 11.711 1 97.62 72 ALA A O 1
ATOM 548 N N . VAL A 1 73 ? 18.438 11.484 12.602 1 98.06 73 VAL A N 1
ATOM 549 C CA . VAL A 1 73 ? 19.812 11.484 13.078 1 98.06 73 VAL A CA 1
ATOM 550 C C . VAL A 1 73 ? 19.984 10.414 14.148 1 98.06 73 VAL A C 1
ATOM 552 O O . VAL A 1 73 ? 21 9.703 14.156 1 98.06 73 VAL A O 1
ATOM 555 N N . GLU A 1 74 ? 19.031 10.352 15.047 1 97.88 74 GLU A N 1
ATOM 556 C CA . GLU A 1 74 ? 19.062 9.312 16.062 1 97.88 74 GLU A CA 1
ATOM 557 C C . GLU A 1 74 ? 19.078 7.918 15.438 1 97.88 74 GLU A C 1
ATOM 559 O O . GLU A 1 74 ? 19.812 7.039 15.898 1 97.88 74 GLU A O 1
ATOM 564 N N . PHE A 1 75 ? 18.344 7.742 14.453 1 97.69 75 PHE A N 1
ATOM 565 C CA . PHE A 1 75 ? 18.188 6.449 13.805 1 97.69 75 PHE A CA 1
ATOM 566 C C . PHE A 1 75 ? 19.438 6.07 13.023 1 97.69 75 PHE A C 1
ATOM 568 O O . PHE A 1 75 ? 19.953 4.961 13.172 1 97.69 75 PHE A O 1
ATOM 575 N N . LEU A 1 76 ? 19.938 6.953 12.172 1 97.25 76 LEU A N 1
ATOM 576 C CA . LEU A 1 76 ? 21.062 6.668 11.281 1 97.25 76 LEU A CA 1
ATOM 577 C C . LEU A 1 76 ? 22.391 6.742 12.047 1 97.25 76 LEU A C 1
ATOM 579 O O . LEU A 1 76 ? 23.359 6.082 11.672 1 97.25 76 LEU A O 1
ATOM 583 N N . GLY A 1 77 ? 22.453 7.543 13.047 1 97.12 77 GLY A N 1
ATOM 584 C CA . GLY A 1 77 ? 23.719 7.91 13.68 1 97.12 77 GLY A CA 1
ATOM 585 C C . GLY A 1 77 ? 24.406 9.062 12.992 1 97.12 77 GLY A C 1
ATOM 586 O O . GLY A 1 77 ? 24.562 9.062 11.766 1 97.12 77 GLY A O 1
ATOM 587 N N . ARG A 1 78 ? 24.828 10.031 13.773 1 96.12 78 ARG A N 1
ATOM 588 C CA . ARG A 1 78 ? 25.484 11.234 13.258 1 96.12 78 ARG A CA 1
ATOM 589 C C . ARG A 1 78 ? 26.703 10.875 12.414 1 96.12 78 ARG A C 1
ATOM 591 O O . ARG A 1 78 ? 27 11.555 11.43 1 96.12 78 ARG A O 1
ATOM 598 N N . GLU A 1 79 ? 27.344 9.805 12.766 1 95.94 79 GLU A N 1
ATOM 599 C CA . GLU A 1 79 ? 28.562 9.375 12.094 1 95.94 79 GLU A CA 1
ATOM 600 C C . GLU A 1 79 ? 28.266 8.836 10.703 1 95.94 79 GLU A C 1
ATOM 602 O O . GLU A 1 79 ? 29.172 8.727 9.867 1 95.94 79 GLU A O 1
ATOM 607 N N . ASN A 1 80 ? 27.047 8.531 10.461 1 96.5 80 ASN A N 1
ATOM 608 C CA . ASN A 1 80 ? 26.672 7.941 9.18 1 96.5 80 ASN A CA 1
ATOM 609 C C . ASN A 1 80 ? 26.094 8.992 8.234 1 96.5 80 ASN A C 1
ATOM 611 O O . ASN A 1 80 ? 25.609 8.656 7.152 1 96.5 80 ASN A O 1
ATOM 615 N N . LEU A 1 81 ? 26.156 10.203 8.602 1 97.88 81 LEU A N 1
ATOM 616 C CA . LEU A 1 81 ? 25.797 11.32 7.738 1 97.88 81 LEU A CA 1
ATOM 617 C C . LEU A 1 81 ? 27.047 12.008 7.191 1 97.88 81 LEU A C 1
ATOM 619 O O . LEU A 1 81 ? 27.812 12.617 7.949 1 97.88 81 LEU A O 1
ATOM 623 N N . HIS A 1 82 ? 27.203 11.906 5.875 1 97.81 82 HIS A N 1
ATOM 624 C CA . HIS A 1 82 ? 28.438 12.367 5.242 1 97.81 82 HIS A CA 1
ATOM 625 C C . HIS A 1 82 ? 28.172 13.555 4.316 1 97.81 82 HIS A C 1
ATOM 627 O O . HIS A 1 82 ? 27.016 13.805 3.945 1 97.81 82 HIS A O 1
ATOM 633 N N . PRO A 1 83 ? 29.281 14.367 3.994 1 97.69 83 PRO A N 1
ATOM 634 C CA . PRO A 1 83 ? 29.109 15.422 2.992 1 97.69 83 PRO A CA 1
ATOM 635 C C . PRO A 1 83 ? 28.531 14.906 1.677 1 97.69 83 PRO A C 1
ATOM 637 O O . PRO A 1 83 ? 29 13.875 1.163 1 97.69 83 PRO A O 1
ATOM 640 N N . GLY A 1 84 ? 27.516 15.57 1.216 1 97.75 84 GLY A N 1
ATOM 641 C CA . GLY A 1 84 ? 26.906 15.172 -0.044 1 97.75 84 GLY A CA 1
ATOM 642 C C . GLY A 1 84 ? 25.703 14.266 0.136 1 97.75 84 GLY A C 1
ATOM 643 O O . GLY A 1 84 ? 24.969 14.008 -0.818 1 97.75 84 GLY A O 1
ATOM 644 N N . ASP A 1 85 ? 25.453 13.836 1.371 1 98.44 85 ASP A N 1
ATOM 645 C CA . ASP A 1 85 ? 24.25 13.039 1.628 1 98.44 85 ASP A CA 1
ATOM 646 C C . ASP A 1 85 ? 22.984 13.891 1.531 1 98.44 85 ASP A C 1
ATOM 648 O O . ASP A 1 85 ? 23 15.062 1.907 1 98.44 85 ASP A O 1
ATOM 652 N N . VAL A 1 86 ? 21.938 13.406 1.004 1 98.81 86 VAL A N 1
ATOM 653 C CA . VAL A 1 86 ? 20.594 13.945 1.062 1 98.81 86 VAL A CA 1
ATOM 654 C C . VAL A 1 86 ? 19.609 12.844 1.491 1 98.81 86 VAL A C 1
ATOM 656 O O . VAL A 1 86 ? 19.562 11.773 0.88 1 98.81 86 VAL A O 1
ATOM 659 N N . VAL A 1 87 ? 18.875 13.07 2.51 1 98.75 87 VAL A N 1
ATOM 660 C CA . VAL A 1 87 ? 18.078 12.039 3.16 1 98.75 87 VAL A CA 1
ATOM 661 C C . VAL A 1 87 ? 16.594 12.359 3.018 1 98.75 87 VAL A C 1
ATOM 663 O O . VAL A 1 87 ? 16.188 13.523 3.078 1 98.75 87 VAL A O 1
ATOM 666 N N . MET A 1 88 ? 15.789 11.359 2.783 1 98.62 88 MET A N 1
ATOM 667 C CA . MET A 1 88 ? 14.336 11.477 2.707 1 98.62 88 MET A CA 1
ATOM 668 C C . MET A 1 88 ? 13.672 10.742 3.861 1 98.62 88 MET A C 1
ATOM 670 O O . MET A 1 88 ? 14.07 9.625 4.203 1 98.62 88 MET A O 1
ATOM 674 N N . LEU A 1 89 ? 12.695 11.352 4.473 1 98.12 89 LEU A N 1
ATOM 675 C CA . LEU A 1 89 ? 11.922 10.82 5.586 1 98.12 89 LEU A CA 1
ATOM 676 C C . LEU A 1 89 ? 10.438 11.133 5.418 1 98.12 89 LEU A C 1
ATOM 678 O O . LEU A 1 89 ? 10.062 12.289 5.223 1 98.12 89 LEU A O 1
ATOM 682 N N . ASN A 1 90 ? 9.555 10.094 5.449 1 98.06 90 ASN A N 1
ATOM 683 C CA . ASN A 1 90 ? 8.117 10.352 5.438 1 98.06 90 ASN A CA 1
ATOM 684 C C . ASN A 1 90 ? 7.371 9.391 6.359 1 98.06 90 ASN A C 1
ATOM 686 O O . ASN A 1 90 ? 6.152 9.234 6.242 1 98.06 90 ASN A O 1
ATOM 690 N N . TYR A 1 91 ? 8.109 8.641 7.215 1 98 91 TYR A N 1
ATOM 691 C CA . TYR A 1 91 ? 7.48 7.855 8.273 1 98 91 TYR A CA 1
ATOM 692 C C . TYR A 1 91 ? 6.719 8.75 9.242 1 98 91 TYR A C 1
ATOM 694 O O . TYR A 1 91 ? 7.32 9.547 9.969 1 98 91 TYR A O 1
ATOM 702 N N . PRO A 1 92 ? 5.449 8.633 9.266 1 96.94 92 PRO A N 1
ATOM 703 C CA . PRO A 1 92 ? 4.625 9.695 9.852 1 96.94 92 PRO A CA 1
ATOM 704 C C . PRO A 1 92 ? 4.941 9.938 11.328 1 96.94 92 PRO A C 1
ATOM 706 O O . PRO A 1 92 ? 4.926 11.078 11.789 1 96.94 92 PRO A O 1
ATOM 709 N N . TYR A 1 93 ? 5.266 8.969 12.07 1 96.94 93 TYR A N 1
ATOM 710 C CA . TYR A 1 93 ? 5.469 9.039 13.516 1 96.94 93 TYR A CA 1
ATOM 711 C C . TYR A 1 93 ? 6.777 9.758 13.844 1 96.94 93 TYR A C 1
ATOM 713 O O . TYR A 1 93 ? 6.984 10.188 14.977 1 96.94 93 TYR A O 1
ATOM 721 N N . TRP A 1 94 ? 7.621 9.867 12.812 1 96.81 94 TRP A N 1
ATOM 722 C CA . TRP A 1 94 ? 8.859 10.633 12.945 1 96.81 94 TRP A CA 1
ATOM 723 C C . TRP A 1 94 ? 8.766 11.969 12.219 1 96.81 94 TRP A C 1
ATOM 725 O O . TRP A 1 94 ? 9.156 13 12.758 1 96.81 94 TRP A O 1
ATOM 735 N N . SER A 1 95 ? 8.195 11.938 11.078 1 94.94 95 SER A N 1
ATOM 736 C CA . SER A 1 95 ? 8.195 13.109 10.203 1 94.94 95 SER A CA 1
ATOM 737 C C . SER A 1 95 ? 7.125 14.109 10.617 1 94.94 95 SER A C 1
ATOM 739 O O . SER A 1 95 ? 7.137 15.258 10.172 1 94.94 95 SER A O 1
ATOM 741 N N . SER A 1 96 ? 6.129 13.68 11.391 1 92.88 96 SER A N 1
ATOM 742 C CA . SER A 1 96 ? 5.082 14.547 11.922 1 92.88 96 SER A CA 1
ATOM 743 C C . SER A 1 96 ? 4.105 14.969 10.836 1 92.88 96 SER A C 1
ATOM 745 O O . SER A 1 96 ? 3.492 16.031 10.922 1 92.88 96 SER A O 1
ATOM 747 N N . ALA A 1 97 ? 4.043 14.234 9.789 1 93.06 97 ALA A N 1
ATOM 748 C CA . ALA A 1 97 ? 3.15 14.492 8.664 1 93.06 97 ALA A CA 1
ATOM 749 C C . ALA A 1 97 ? 2.727 13.188 7.992 1 93.06 97 ALA A C 1
ATOM 751 O O . ALA A 1 97 ? 3.213 12.109 8.352 1 93.06 97 ALA A O 1
ATOM 752 N N . HIS A 1 98 ? 1.755 13.289 7.16 1 93.75 98 HIS A N 1
ATOM 753 C CA . HIS A 1 98 ? 1.361 12.094 6.426 1 93.75 98 HIS A CA 1
ATOM 754 C C . HIS A 1 98 ? 2.404 11.727 5.375 1 93.75 98 HIS A C 1
ATOM 756 O O . HIS A 1 98 ? 3.332 12.5 5.117 1 93.75 98 HIS A O 1
ATOM 762 N N . THR A 1 99 ? 2.271 10.609 4.742 1 96.19 99 THR A N 1
ATOM 763 C CA . THR A 1 99 ? 3.303 9.977 3.928 1 96.19 99 THR A CA 1
ATOM 764 C C . THR A 1 99 ? 3.547 10.766 2.646 1 96.19 99 THR A C 1
ATOM 766 O O . THR A 1 99 ? 4.586 10.609 2.002 1 96.19 99 THR A O 1
ATOM 769 N N . LEU A 1 100 ? 2.658 11.641 2.225 1 96.12 100 LEU A N 1
ATOM 770 C CA . LEU A 1 100 ? 2.799 12.383 0.977 1 96.12 100 LEU A CA 1
ATOM 771 C C . LEU A 1 100 ? 3.566 13.68 1.201 1 96.12 100 LEU A C 1
ATOM 773 O O . LEU A 1 100 ? 3.857 14.406 0.248 1 96.12 100 LEU A O 1
ATOM 777 N N . ASP A 1 101 ? 3.928 13.898 2.443 1 95.44 101 ASP A N 1
ATOM 778 C CA . ASP A 1 101 ? 4.738 15.07 2.766 1 95.44 101 ASP A CA 1
ATOM 779 C C . ASP A 1 101 ? 6.16 14.664 3.146 1 95.44 101 ASP A C 1
ATOM 781 O O . ASP A 1 101 ? 6.598 14.898 4.273 1 95.44 101 ASP A O 1
ATOM 785 N N . PRO A 1 102 ? 6.871 14.18 2.248 1 97.25 102 PRO A N 1
ATOM 786 C CA . PRO A 1 102 ? 8.234 13.781 2.598 1 97.25 102 PRO A CA 1
ATOM 787 C C . PRO A 1 102 ? 9.102 14.961 3.033 1 97.25 102 PRO A C 1
ATOM 789 O O . PRO A 1 102 ? 9.062 16.031 2.41 1 97.25 102 PRO A O 1
ATOM 792 N N . LEU A 1 103 ? 9.797 14.758 4.074 1 97.75 103 LEU A N 1
ATOM 793 C CA . LEU A 1 103 ? 10.859 15.648 4.523 1 97.75 103 LEU A CA 1
ATOM 794 C C . LEU A 1 103 ? 12.203 15.242 3.922 1 97.75 103 LEU A C 1
ATOM 796 O O . LEU A 1 103 ? 12.68 14.133 4.152 1 97.75 103 LEU A O 1
ATOM 800 N N . VAL A 1 104 ? 12.75 16.094 3.117 1 98.5 104 VAL A N 1
ATOM 801 C CA . VAL A 1 104 ? 14.094 15.898 2.582 1 98.5 104 VAL A CA 1
ATOM 802 C C . VAL A 1 104 ? 15.062 16.844 3.281 1 98.5 104 VAL A C 1
ATOM 804 O O . VAL A 1 104 ? 14.75 18.016 3.5 1 98.5 104 VAL A O 1
ATOM 807 N N . PHE A 1 105 ? 16.188 16.328 3.693 1 98.62 105 PHE A N 1
ATOM 808 C CA . PHE A 1 105 ? 17.156 17.219 4.348 1 98.62 105 PHE A CA 1
ATOM 809 C C . PHE A 1 105 ? 18.578 16.797 4.039 1 98.62 105 PHE A C 1
ATOM 811 O O . PHE A 1 105 ? 18.812 15.664 3.607 1 98.62 105 PHE A O 1
ATOM 818 N N . ALA A 1 106 ? 19.516 17.656 4.203 1 98.81 106 ALA A N 1
ATOM 819 C CA . ALA A 1 106 ? 20.938 17.438 3.971 1 98.81 106 ALA A CA 1
ATOM 820 C C . ALA A 1 106 ? 21.766 18 5.117 1 98.81 106 ALA A C 1
ATOM 822 O O . ALA A 1 106 ? 21.531 19.125 5.57 1 98.81 106 ALA A O 1
ATOM 823 N N . PRO A 1 107 ? 22.703 17.203 5.602 1 98.75 107 PRO A N 1
ATOM 824 C CA . PRO A 1 107 ? 23.609 17.75 6.602 1 98.75 107 PRO A CA 1
ATOM 825 C C . PRO A 1 107 ? 24.578 18.781 6.012 1 98.75 107 PRO A C 1
ATOM 827 O O . PRO A 1 107 ? 25.016 18.641 4.863 1 98.75 107 PRO A O 1
ATOM 830 N N . ILE A 1 108 ? 24.844 19.781 6.754 1 98.56 108 ILE A N 1
ATOM 831 C CA . ILE A 1 108 ? 25.844 20.797 6.406 1 98.56 108 ILE A CA 1
ATOM 832 C C . ILE A 1 108 ? 27.125 20.547 7.18 1 98.56 108 ILE A C 1
ATOM 834 O O . ILE A 1 108 ? 27.125 20.5 8.414 1 98.56 108 ILE A O 1
ATOM 838 N N . HIS A 1 109 ? 28.188 20.391 6.418 1 97.69 109 HIS A N 1
ATOM 839 C CA . HIS A 1 109 ? 29.453 20.062 7.047 1 97.69 109 HIS A CA 1
ATOM 840 C C . HIS A 1 109 ? 30.453 21.203 6.895 1 97.69 109 HIS A C 1
ATOM 842 O O . HIS A 1 109 ? 30.375 21.984 5.941 1 97.69 109 HIS A O 1
ATOM 848 N N . ASP A 1 110 ? 31.297 21.344 7.816 1 96.12 110 ASP A N 1
ATOM 849 C CA . ASP A 1 110 ? 32.562 22.078 7.738 1 96.12 110 ASP A CA 1
ATOM 850 C C . ASP A 1 110 ? 33.688 21.25 8.305 1 96.12 110 ASP A C 1
ATOM 852 O O . ASP A 1 110 ? 33.688 20.906 9.492 1 96.12 110 ASP A O 1
ATOM 856 N N . ASP A 1 111 ? 34.688 20.969 7.473 1 92.06 111 ASP A N 1
ATOM 857 C CA . ASP A 1 111 ? 35.844 20.156 7.84 1 92.06 111 ASP A CA 1
ATOM 858 C C . ASP A 1 111 ? 35.406 18.859 8.516 1 92.06 111 ASP A C 1
ATOM 860 O O . ASP A 1 111 ? 35.875 18.547 9.625 1 92.06 111 ASP A O 1
ATOM 864 N N . GLY A 1 112 ? 34.375 18.172 8.008 1 90.38 112 GLY A N 1
ATOM 865 C CA . GLY A 1 112 ? 33.969 16.859 8.438 1 90.38 112 GLY A CA 1
ATOM 866 C C . GLY A 1 112 ? 32.938 16.891 9.562 1 90.38 112 GLY A C 1
ATOM 867 O O . GLY A 1 112 ? 32.312 15.867 9.875 1 90.38 112 GLY A O 1
ATOM 868 N N . GLU A 1 113 ? 32.781 18 10.148 1 94.44 113 GLU A N 1
ATOM 869 C CA . GLU A 1 113 ? 31.828 18.109 11.266 1 94.44 113 GLU A CA 1
ATOM 870 C C . GLU A 1 113 ? 30.5 18.688 10.805 1 94.44 113 GLU A C 1
ATOM 872 O O . GLU A 1 113 ? 30.469 19.625 10.008 1 94.44 113 GLU A O 1
ATOM 877 N N . ILE A 1 114 ? 29.422 18.125 11.344 1 97.94 114 ILE A N 1
ATOM 878 C CA . ILE A 1 114 ? 28.094 18.625 11.023 1 97.94 114 ILE A CA 1
ATOM 879 C C . ILE A 1 114 ? 27.844 19.922 11.797 1 97.94 114 ILE A C 1
ATOM 881 O O . ILE A 1 114 ? 27.906 19.938 13.023 1 97.94 114 ILE A O 1
ATOM 885 N N . ILE A 1 115 ? 27.531 20.969 11.094 1 97.56 115 ILE A N 1
ATOM 886 C CA . ILE A 1 115 ? 27.297 22.266 11.75 1 97.56 115 ILE A CA 1
ATOM 887 C C . ILE A 1 115 ? 25.828 22.641 11.641 1 97.56 115 ILE A C 1
ATOM 889 O O . ILE A 1 115 ? 25.391 23.625 12.234 1 97.56 115 ILE A O 1
ATOM 893 N N . GLY A 1 116 ? 25.094 21.875 10.883 1 98.19 116 GLY A N 1
ATOM 894 C CA . GLY A 1 116 ? 23.672 22.141 10.719 1 98.19 116 GLY A CA 1
ATOM 895 C C . GLY A 1 116 ? 23.016 21.25 9.68 1 98.19 116 GLY A C 1
ATOM 896 O O . GLY A 1 116 ? 23.594 20.266 9.25 1 98.19 116 GLY A O 1
ATOM 897 N N . PHE A 1 117 ? 21.781 21.562 9.336 1 98.62 117 PHE A N 1
ATOM 898 C CA . PHE A 1 117 ? 21 20.859 8.336 1 98.62 117 PHE A CA 1
ATOM 899 C C . PHE A 1 117 ? 20.172 21.828 7.504 1 98.62 117 PHE A C 1
ATOM 901 O O . PHE A 1 117 ? 19.734 22.875 8.008 1 98.62 117 PHE A O 1
ATOM 908 N N . ALA A 1 118 ? 20.016 21.578 6.258 1 98.38 118 ALA A N 1
ATOM 909 C CA . ALA A 1 118 ? 19.031 22.219 5.395 1 98.38 118 ALA A CA 1
ATOM 910 C C . ALA A 1 118 ? 17.859 21.266 5.117 1 98.38 118 ALA A C 1
ATOM 912 O O . ALA A 1 118 ? 18.062 20.078 4.855 1 98.38 118 ALA A O 1
ATOM 913 N N . SER A 1 119 ? 16.672 21.781 5.203 1 97.38 119 SER A N 1
ATOM 914 C CA . SER A 1 119 ? 15.516 20.891 5.066 1 97.38 119 SER A CA 1
ATOM 915 C C . SER A 1 119 ? 14.469 21.484 4.133 1 97.38 119 SER A C 1
ATOM 917 O O . SER A 1 119 ? 14.391 22.703 3.977 1 97.38 119 SER A O 1
ATOM 919 N N . CYS A 1 120 ? 13.695 20.625 3.496 1 96.5 120 CYS A N 1
ATOM 920 C CA . CYS A 1 120 ? 12.602 20.984 2.598 1 96.5 120 CYS A CA 1
ATOM 921 C C . CYS A 1 120 ? 11.5 19.938 2.65 1 96.5 120 CYS A C 1
ATOM 923 O O . CYS A 1 120 ? 11.742 18.75 2.389 1 96.5 120 CYS A O 1
ATOM 925 N N . ARG A 1 121 ? 10.352 20.312 2.977 1 95.62 121 ARG A N 1
ATOM 926 C CA . ARG A 1 121 ? 9.164 19.469 2.963 1 95.62 121 ARG A CA 1
ATOM 927 C C . ARG A 1 121 ? 8.148 19.953 1.934 1 95.62 121 ARG A C 1
ATOM 929 O O . ARG A 1 121 ? 7.906 21.156 1.813 1 95.62 121 ARG A O 1
ATOM 936 N N . ILE A 1 122 ? 7.605 19.078 1.189 1 94.19 122 ILE A N 1
ATOM 937 C CA . ILE A 1 122 ? 6.543 19.422 0.246 1 94.19 122 ILE A CA 1
ATOM 938 C C . ILE A 1 122 ? 5.477 18.328 0.255 1 94.19 122 ILE A C 1
ATOM 940 O O . ILE A 1 122 ? 5.625 17.312 0.93 1 94.19 122 ILE A O 1
ATOM 944 N N . HIS A 1 123 ? 4.434 18.609 -0.4 1 93.19 123 HIS A N 1
ATOM 945 C CA . HIS A 1 123 ? 3.406 17.609 -0.67 1 93.19 123 HIS A CA 1
ATOM 946 C C . HIS A 1 123 ? 3.578 17 -2.059 1 93.19 123 HIS A C 1
ATOM 948 O O . HIS A 1 123 ? 3.523 17.719 -3.062 1 93.19 123 HIS A O 1
ATOM 954 N N . VAL A 1 124 ? 3.865 15.727 -2.117 1 94 124 VAL A N 1
ATOM 955 C CA . VAL A 1 124 ? 3.865 15.031 -3.4 1 94 124 VAL A CA 1
ATOM 956 C C . VAL A 1 124 ? 2.498 14.391 -3.645 1 94 124 VAL A C 1
ATOM 958 O O . VAL A 1 124 ? 1.703 14.242 -2.713 1 94 124 VAL A O 1
ATOM 961 N N . LEU A 1 125 ? 2.236 14.023 -4.875 1 89.38 125 LEU A N 1
ATOM 962 C CA . LEU A 1 125 ? 0.875 13.656 -5.25 1 89.38 125 LEU A CA 1
ATOM 963 C C . LEU A 1 125 ? 0.626 12.172 -5.004 1 89.38 125 LEU A C 1
ATOM 965 O O . LEU A 1 125 ? -0.52 11.75 -4.832 1 89.38 125 LEU A O 1
ATOM 969 N N . ASP A 1 126 ? 1.686 11.438 -5.078 1 93.81 126 ASP A N 1
ATOM 970 C CA . ASP A 1 126 ? 1.438 10.008 -4.961 1 93.81 126 ASP A CA 1
ATOM 971 C C . ASP A 1 126 ? 2.693 9.266 -4.504 1 93.81 126 ASP A C 1
ATOM 973 O O . ASP A 1 126 ? 3.795 9.547 -4.984 1 93.81 126 ASP A O 1
ATOM 977 N N . LEU A 1 127 ? 2.543 8.391 -3.529 1 96.69 127 LEU A N 1
ATOM 978 C CA . LEU A 1 127 ? 3.592 7.504 -3.041 1 96.69 127 LEU A CA 1
ATOM 979 C C . LEU A 1 127 ? 3.002 6.188 -2.551 1 96.69 127 LEU A C 1
ATOM 981 O O . LEU A 1 127 ? 3.283 5.754 -1.431 1 96.69 127 LEU A O 1
ATOM 985 N N . LYS A 1 128 ? 2.102 5.629 -3.338 1 96.88 128 LYS A N 1
ATOM 986 C CA . LYS A 1 128 ? 1.591 4.262 -3.268 1 96.88 128 LYS A CA 1
ATOM 987 C C . LYS A 1 128 ? 0.586 4.109 -2.129 1 96.88 128 LYS A C 1
ATOM 989 O O . LYS A 1 128 ? 0.428 3.018 -1.577 1 96.88 128 LYS A O 1
ATOM 994 N N . GLN A 1 129 ? -0.026 5.129 -1.608 1 96.38 129 GLN A N 1
ATOM 995 C CA . GLN A 1 129 ? -1.153 4.945 -0.7 1 96.38 129 GLN A CA 1
ATOM 996 C C . GLN A 1 129 ? -2.277 4.164 -1.371 1 96.38 129 GLN A C 1
ATOM 998 O O . GLN A 1 129 ? -2.373 4.133 -2.6 1 96.38 129 GLN A O 1
ATOM 1003 N N . LYS A 1 130 ? -3.084 3.439 -0.595 1 95.12 130 LYS A N 1
ATOM 1004 C CA . LYS A 1 130 ? -3.979 2.406 -1.108 1 95.12 130 LYS A CA 1
ATOM 1005 C C . LYS A 1 130 ? -4.879 2.957 -2.211 1 95.12 130 LYS A C 1
ATOM 1007 O O . LYS A 1 130 ? -5.219 2.242 -3.156 1 95.12 130 LYS A O 1
ATOM 1012 N N . ASP A 1 131 ? -5.332 4.246 -2.104 1 93.31 131 ASP A N 1
ATOM 1013 C CA . ASP A 1 131 ? -6.16 4.891 -3.119 1 93.31 131 ASP A CA 1
ATOM 1014 C C . ASP A 1 131 ? -5.48 6.137 -3.678 1 93.31 131 ASP A C 1
ATOM 1016 O O . ASP A 1 131 ? -4.723 6.805 -2.971 1 93.31 131 ASP A O 1
ATOM 1020 N N . ALA A 1 132 ? -5.789 6.383 -4.973 1 92.38 132 ALA A N 1
ATOM 1021 C CA . ALA A 1 132 ? -5.258 7.609 -5.566 1 92.38 132 ALA A CA 1
ATOM 1022 C C . ALA A 1 132 ? -5.805 8.844 -4.852 1 92.38 132 ALA A C 1
ATOM 1024 O O . ALA A 1 132 ? -6.965 8.867 -4.441 1 92.38 132 ALA A O 1
ATOM 1025 N N . GLY A 1 133 ? -4.98 9.844 -4.793 1 92 133 GLY A N 1
ATOM 1026 C CA . GLY A 1 133 ? -5.383 11.062 -4.109 1 92 133 GLY A CA 1
ATOM 1027 C C . GLY A 1 133 ? -5.23 10.984 -2.604 1 92 133 GLY A C 1
ATOM 1028 O O . GLY A 1 133 ? -4.16 10.641 -2.1 1 92 133 GLY A O 1
ATOM 1029 N N . TYR A 1 134 ? -6.246 11.352 -1.911 1 94 134 TYR A N 1
ATOM 1030 C CA . TYR A 1 134 ? -6.211 11.344 -0.452 1 94 134 TYR A CA 1
ATOM 1031 C C . TYR A 1 134 ? -7.012 10.172 0.104 1 94 134 TYR A C 1
ATOM 1033 O O . TYR A 1 134 ? -8.086 9.852 -0.404 1 94 134 TYR A O 1
ATOM 1041 N N . VAL A 1 135 ? -6.469 9.5 1.056 1 95.88 135 VAL A N 1
ATOM 1042 C CA . VAL A 1 135 ? -7.129 8.359 1.68 1 95.88 135 VAL A CA 1
ATOM 1043 C C . VAL A 1 135 ? -7.895 8.82 2.918 1 95.88 135 VAL A C 1
ATOM 1045 O O . VAL A 1 135 ? -7.293 9.289 3.891 1 95.88 135 VAL A O 1
ATOM 1048 N N . LEU A 1 136 ? -9.188 8.641 2.914 1 96.06 136 LEU A N 1
ATOM 1049 C CA . LEU A 1 136 ? -10.023 9.148 3.998 1 96.06 136 LEU A CA 1
ATOM 1050 C C . LEU A 1 136 ? -10.523 8.016 4.879 1 96.06 136 LEU A C 1
ATOM 1052 O O . LEU A 1 136 ? -11.172 8.25 5.898 1 96.06 136 LEU A O 1
ATOM 1056 N N . ASP A 1 137 ? -10.148 6.75 4.535 1 95.81 137 ASP A N 1
ATOM 1057 C CA . ASP A 1 137 ? -10.773 5.625 5.223 1 95.81 137 ASP A CA 1
ATOM 1058 C C . ASP A 1 137 ? -9.75 4.547 5.566 1 95.81 137 ASP A C 1
ATOM 1060 O O . ASP A 1 137 ? -10.078 3.361 5.617 1 95.81 137 ASP A O 1
ATOM 1064 N N . SER A 1 138 ? -8.492 4.855 5.66 1 96.75 138 SER A N 1
ATOM 1065 C CA . SER A 1 138 ? -7.531 3.855 6.121 1 96.75 138 SER A CA 1
ATOM 1066 C C . SER A 1 138 ? -7.812 3.449 7.566 1 96.75 138 SER A C 1
ATOM 1068 O O . SER A 1 138 ? -8.234 4.273 8.375 1 96.75 138 SER A O 1
ATOM 1070 N N . THR A 1 139 ? -7.586 2.178 7.914 1 95.31 139 THR A N 1
ATOM 1071 C CA . THR A 1 139 ? -7.773 1.654 9.266 1 95.31 139 THR A CA 1
ATOM 1072 C C . THR A 1 139 ? -6.449 1.145 9.836 1 95.31 139 THR A C 1
ATOM 1074 O O . THR A 1 139 ? -6.391 0.721 10.992 1 95.31 139 THR A O 1
ATOM 1077 N N . ASP A 1 140 ? -5.441 1.21 9.023 1 94.56 140 ASP A N 1
ATOM 1078 C CA . ASP A 1 140 ? -4.098 0.743 9.344 1 94.56 140 ASP A CA 1
ATOM 1079 C C . ASP A 1 140 ? -3.041 1.583 8.625 1 94.56 140 ASP A C 1
ATOM 1081 O O . ASP A 1 140 ? -3.223 1.964 7.469 1 94.56 140 ASP A O 1
ATOM 1085 N N . MET A 1 141 ? -1.893 1.853 9.359 1 96.44 141 MET A N 1
ATOM 1086 C CA . MET A 1 141 ? -0.854 2.699 8.781 1 96.44 141 MET A CA 1
ATOM 1087 C C . MET A 1 141 ? -0.334 2.104 7.473 1 96.44 141 MET A C 1
ATOM 1089 O O . MET A 1 141 ? 0.148 2.832 6.602 1 96.44 141 MET A O 1
ATOM 1093 N N . TYR A 1 142 ? -0.467 0.824 7.25 1 95.25 142 TYR A N 1
ATOM 1094 C CA . TYR A 1 142 ? 0.119 0.149 6.098 1 95.25 142 TYR A CA 1
ATOM 1095 C C . TYR A 1 142 ? -0.722 0.376 4.848 1 95.25 142 TYR A C 1
ATOM 1097 O O . TYR A 1 142 ? -0.304 0.03 3.74 1 95.25 142 TYR A O 1
ATOM 1105 N N . GLN A 1 143 ? -1.805 1.048 4.973 1 97 143 GLN A N 1
ATOM 1106 C CA . GLN A 1 143 ? -2.648 1.417 3.84 1 97 143 GLN A CA 1
ATOM 1107 C C . GLN A 1 143 ? -2.279 2.797 3.303 1 97 143 GLN A C 1
ATOM 1109 O O . GLN A 1 143 ? -2.859 3.264 2.322 1 97 143 GLN A O 1
ATOM 1114 N N . GLU A 1 144 ? -1.304 3.426 3.904 1 97.06 144 GLU A N 1
ATOM 1115 C CA . GLU A 1 144 ? -1.181 4.871 3.752 1 97.06 144 GLU A CA 1
ATOM 1116 C C . GLU A 1 144 ? 0.075 5.238 2.969 1 97.06 144 GLU A C 1
ATOM 1118 O O . GLU A 1 144 ? 0.577 6.359 3.08 1 97.06 144 GLU A O 1
ATOM 1123 N N . GLY A 1 145 ? 0.579 4.375 2.117 1 96.75 145 GLY A N 1
ATOM 1124 C CA . GLY A 1 145 ? 1.7 4.695 1.247 1 96.75 145 GLY A CA 1
ATOM 1125 C C . GLY A 1 145 ? 3.02 4.137 1.747 1 96.75 145 GLY A C 1
ATOM 1126 O O . GLY A 1 145 ? 3.113 3.676 2.887 1 96.75 145 GLY A O 1
ATOM 1127 N N . ILE A 1 146 ? 4.07 4.277 0.999 1 97.75 146 ILE A N 1
ATOM 1128 C CA . ILE A 1 146 ? 5.375 3.695 1.303 1 97.75 146 ILE A CA 1
ATOM 1129 C C . ILE A 1 146 ? 6.098 4.562 2.33 1 97.75 146 ILE A C 1
ATOM 1131 O O . ILE A 1 146 ? 6.059 5.793 2.252 1 97.75 146 ILE A O 1
ATOM 1135 N N . PHE A 1 147 ? 6.738 3.893 3.305 1 98.12 147 PHE A N 1
ATOM 1136 C CA . PHE A 1 147 ? 7.496 4.602 4.328 1 98.12 147 PHE A CA 1
ATOM 1137 C C . PHE A 1 147 ? 8.977 4.629 3.986 1 98.12 147 PHE A C 1
ATOM 1139 O O . PHE A 1 147 ? 9.594 3.58 3.777 1 98.12 147 PHE A O 1
ATOM 1146 N N . PHE A 1 148 ? 9.547 5.785 3.908 1 98.38 148 PHE A N 1
ATOM 1147 C CA . PHE A 1 148 ? 10.984 6.023 3.93 1 98.38 148 PHE A CA 1
ATOM 1148 C C . PHE A 1 148 ? 11.43 6.562 5.285 1 98.38 148 PHE A C 1
ATOM 1150 O O . PHE A 1 148 ? 11.211 7.738 5.59 1 98.38 148 PHE A O 1
ATOM 1157 N N . PRO A 1 149 ? 12.023 5.789 6.156 1 97.25 149 PRO A N 1
ATOM 1158 C CA . PRO A 1 149 ? 12.344 6.266 7.504 1 97.25 149 PRO A CA 1
ATOM 1159 C C . PRO A 1 149 ? 13.5 7.258 7.523 1 97.25 149 PRO A C 1
ATOM 1161 O O . PRO A 1 149 ? 13.492 8.203 8.32 1 97.25 149 PRO A O 1
ATOM 1164 N N . ALA A 1 150 ? 14.453 7.184 6.738 1 97.62 150 ALA A N 1
ATOM 1165 C CA . ALA A 1 150 ? 15.656 7.992 6.555 1 97.62 150 ALA A CA 1
ATOM 1166 C C . ALA A 1 150 ? 16.531 7.422 5.445 1 97.62 150 ALA A C 1
ATOM 1168 O O . ALA A 1 150 ? 17.719 7.152 5.656 1 97.62 150 ALA A O 1
ATOM 1169 N N . SER A 1 151 ? 15.953 7.379 4.332 1 98.12 151 SER A N 1
ATOM 1170 C CA . SER A 1 151 ? 16.656 6.789 3.193 1 98.12 151 SER A CA 1
ATOM 1171 C C . SER A 1 151 ? 17.5 7.832 2.467 1 98.12 151 SER A C 1
ATOM 1173 O O . SER A 1 151 ? 17.062 8.969 2.277 1 98.12 151 SER A O 1
ATOM 1175 N N . LYS A 1 152 ? 18.672 7.445 2.08 1 98.31 152 LYS A N 1
ATOM 1176 C CA . LYS A 1 152 ? 19.531 8.375 1.36 1 98.31 152 LYS A CA 1
ATOM 1177 C C . LYS A 1 152 ? 19.156 8.438 -0.119 1 98.31 152 LYS A C 1
ATOM 1179 O O . LYS A 1 152 ? 19.281 7.445 -0.836 1 98.31 152 LYS A O 1
ATOM 1184 N N . LEU A 1 153 ? 18.672 9.578 -0.543 1 98.56 153 LEU A N 1
ATOM 1185 C CA . LEU A 1 153 ? 18.5 9.844 -1.967 1 98.56 153 LEU A CA 1
ATOM 1186 C C . LEU A 1 153 ? 19.844 9.977 -2.668 1 98.56 153 LEU A C 1
ATOM 1188 O O . LEU A 1 153 ? 20 9.539 -3.812 1 98.56 153 LEU A O 1
ATOM 1192 N N . TYR A 1 154 ? 20.734 10.625 -2.033 1 98.5 154 TYR A N 1
ATOM 1193 C CA . TYR A 1 154 ? 22.125 10.75 -2.447 1 98.5 154 TYR A CA 1
ATOM 1194 C C . TYR A 1 154 ? 23.078 10.289 -1.339 1 98.5 154 TYR A C 1
ATOM 1196 O O . TYR A 1 154 ? 22.891 10.656 -0.174 1 98.5 154 TYR A O 1
ATOM 1204 N N . ASN A 1 155 ? 23.953 9.438 -1.683 1 97.06 155 ASN A N 1
ATOM 1205 C CA . ASN A 1 155 ? 25.031 8.984 -0.8 1 97.06 155 ASN A CA 1
ATOM 1206 C C . ASN A 1 155 ? 26.375 9.594 -1.191 1 97.06 155 ASN A C 1
ATOM 1208 O O . ASN A 1 155 ? 26.984 9.172 -2.178 1 97.06 155 ASN A O 1
ATOM 1212 N N . ARG A 1 156 ? 26.859 10.539 -0.336 1 97.06 156 ARG A N 1
ATOM 1213 C CA . ARG A 1 156 ? 28.109 11.234 -0.591 1 97.06 156 ARG A CA 1
ATOM 1214 C C . ARG A 1 156 ? 28.141 11.828 -1.998 1 97.06 156 ARG A C 1
ATOM 1216 O O . ARG A 1 156 ? 29.125 11.664 -2.729 1 97.06 156 ARG A O 1
ATOM 1223 N N . GLY A 1 157 ? 27.047 12.344 -2.383 1 97.25 157 GLY A N 1
ATOM 1224 C CA . GLY A 1 157 ? 26.938 13.086 -3.629 1 97.25 157 GLY A CA 1
ATOM 1225 C C . GLY A 1 157 ? 26.547 12.219 -4.809 1 97.25 157 GLY A C 1
ATOM 1226 O O . GLY A 1 157 ? 26.312 12.727 -5.91 1 97.25 157 GLY A O 1
ATOM 1227 N N . VAL A 1 158 ? 26.422 10.945 -4.582 1 96.75 158 VAL A N 1
ATOM 1228 C CA . VAL A 1 158 ? 26.062 10.031 -5.664 1 96.75 158 VAL A CA 1
ATOM 1229 C C . VAL A 1 158 ? 24.594 9.617 -5.531 1 96.75 158 VAL A C 1
ATOM 1231 O O . VAL A 1 158 ? 24.172 9.172 -4.465 1 96.75 158 VAL A O 1
ATOM 1234 N N . GLN A 1 159 ? 23.844 9.758 -6.613 1 97.38 159 GLN A N 1
ATOM 1235 C CA . GLN A 1 159 ? 22.438 9.398 -6.609 1 97.38 159 GLN A CA 1
ATOM 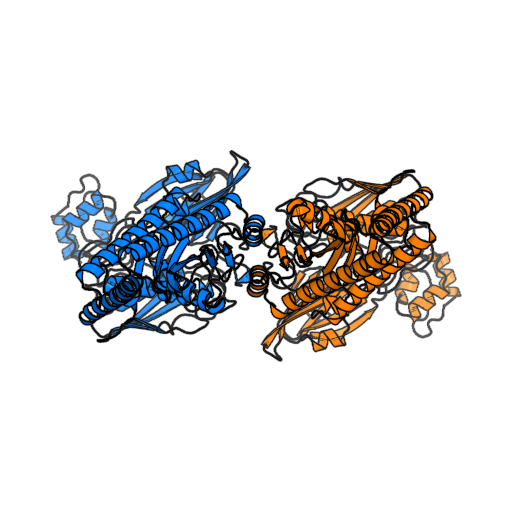1236 C C . GLN A 1 159 ? 22.234 7.93 -6.242 1 97.38 159 GLN A C 1
ATOM 1238 O O . GLN A 1 159 ? 22.984 7.062 -6.715 1 97.38 159 GLN A O 1
ATOM 1243 N N . ASN A 1 160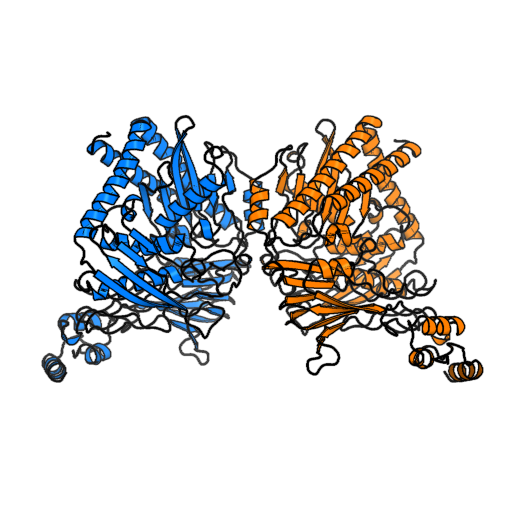 ? 21.406 7.672 -5.344 1 97.12 160 ASN A N 1
ATOM 1244 C CA . ASN A 1 160 ? 21.016 6.312 -4.977 1 97.12 160 ASN A CA 1
ATOM 1245 C C . ASN A 1 160 ? 19.922 5.766 -5.895 1 97.12 160 ASN A C 1
ATOM 1247 O O . ASN A 1 160 ? 18.734 5.879 -5.59 1 97.12 160 ASN A O 1
ATOM 1251 N N . ASP A 1 161 ? 20.25 5.035 -6.91 1 95.94 161 ASP A N 1
ATOM 1252 C CA . ASP A 1 161 ? 19.344 4.602 -7.965 1 95.94 161 ASP A CA 1
ATOM 1253 C C . ASP A 1 161 ? 18.297 3.619 -7.426 1 95.94 161 ASP A C 1
ATOM 1255 O O . ASP A 1 161 ? 17.156 3.6 -7.887 1 95.94 161 ASP A O 1
ATOM 1259 N N . ASP A 1 162 ? 18.672 2.82 -6.461 1 96.56 162 ASP A N 1
ATOM 1260 C CA . ASP A 1 162 ? 17.719 1.871 -5.891 1 96.56 162 ASP A CA 1
ATOM 1261 C C . ASP A 1 162 ? 16.531 2.596 -5.27 1 96.56 162 ASP A C 1
ATOM 1263 O O . ASP A 1 162 ? 15.375 2.188 -5.457 1 96.56 162 ASP A O 1
ATOM 1267 N N . ILE A 1 163 ? 16.828 3.656 -4.566 1 97.75 163 ILE A N 1
ATOM 1268 C CA . ILE A 1 163 ? 15.773 4.402 -3.891 1 97.75 163 ILE A CA 1
ATOM 1269 C C . ILE A 1 163 ? 14.914 5.125 -4.922 1 97.75 163 ILE A C 1
ATOM 1271 O O . ILE A 1 163 ? 13.68 5.117 -4.832 1 97.75 163 ILE A O 1
ATOM 1275 N N . PHE A 1 164 ? 15.5 5.727 -5.918 1 98 164 PHE A N 1
ATOM 1276 C CA . PHE A 1 164 ? 14.734 6.426 -6.945 1 98 164 PHE A CA 1
ATOM 1277 C C . PHE A 1 164 ? 13.906 5.441 -7.766 1 98 164 PHE A C 1
ATOM 1279 O O . PHE A 1 164 ? 12.789 5.762 -8.18 1 98 164 PHE A O 1
ATOM 1286 N N . ASN A 1 165 ? 14.445 4.277 -8.055 1 97.56 165 ASN A N 1
ATOM 1287 C CA . ASN A 1 165 ? 13.672 3.252 -8.75 1 97.56 165 ASN A CA 1
ATOM 1288 C C . ASN A 1 165 ? 12.477 2.797 -7.926 1 97.56 165 ASN A C 1
ATOM 1290 O O . ASN A 1 165 ? 11.406 2.529 -8.477 1 97.56 165 ASN A O 1
ATOM 1294 N N . LEU A 1 166 ? 12.695 2.664 -6.629 1 97.81 166 LEU A N 1
ATOM 1295 C CA . LEU A 1 166 ? 11.57 2.324 -5.762 1 97.81 166 LEU A CA 1
ATOM 1296 C C . LEU A 1 166 ? 10.469 3.375 -5.863 1 97.81 166 LEU A C 1
ATOM 1298 O O . LEU A 1 166 ? 9.289 3.037 -5.961 1 97.81 166 LEU A O 1
ATOM 1302 N N . ILE A 1 167 ? 10.828 4.629 -5.797 1 97.94 167 ILE A N 1
ATOM 1303 C CA . ILE A 1 167 ? 9.852 5.703 -5.918 1 97.94 167 ILE A CA 1
ATOM 1304 C C . ILE A 1 167 ? 9.18 5.633 -7.285 1 97.94 167 ILE A C 1
ATOM 1306 O O . ILE A 1 167 ? 7.953 5.711 -7.383 1 97.94 167 ILE A O 1
ATOM 1310 N N . ARG A 1 168 ? 9.93 5.426 -8.328 1 97.44 168 ARG A N 1
ATOM 1311 C CA . ARG A 1 168 ? 9.438 5.391 -9.703 1 97.44 168 ARG A CA 1
ATOM 1312 C C . ARG A 1 168 ? 8.383 4.309 -9.883 1 97.44 168 ARG A C 1
ATOM 1314 O O . ARG A 1 168 ? 7.34 4.547 -10.492 1 97.44 168 ARG A O 1
ATOM 1321 N N . PHE A 1 169 ? 8.617 3.111 -9.367 1 97.62 169 PHE A N 1
ATOM 1322 C CA . PHE A 1 169 ? 7.742 1.968 -9.609 1 97.62 169 PHE A CA 1
ATOM 1323 C C . PHE A 1 169 ? 6.586 1.953 -8.617 1 97.62 169 PHE A C 1
ATOM 1325 O O . PHE A 1 169 ? 5.613 1.22 -8.805 1 97.62 169 PHE A O 1
ATOM 1332 N N . ASN A 1 170 ? 6.664 2.785 -7.59 1 97.81 170 ASN A N 1
ATOM 1333 C CA . ASN A 1 170 ? 5.621 2.773 -6.566 1 97.81 170 ASN A CA 1
ATOM 1334 C C . ASN A 1 170 ? 4.852 4.09 -6.539 1 97.81 170 ASN A C 1
ATOM 1336 O O . ASN A 1 170 ? 4.316 4.477 -5.496 1 97.81 170 ASN A O 1
ATOM 1340 N N . SER A 1 171 ? 4.828 4.832 -7.531 1 96 171 SER A N 1
ATOM 1341 C CA . SER A 1 171 ? 4.012 6.027 -7.703 1 96 171 SER A CA 1
ATOM 1342 C C . SER A 1 171 ? 3.172 5.945 -8.977 1 96 171 SER A C 1
ATOM 1344 O O . SER A 1 171 ? 3.65 5.484 -10.016 1 96 171 SER A O 1
ATOM 1346 N N . ARG A 1 172 ? 1.88 6.348 -8.898 1 93.5 172 ARG A N 1
ATOM 1347 C CA . ARG A 1 172 ? 0.994 6.41 -10.062 1 93.5 172 ARG A CA 1
ATOM 1348 C C . ARG A 1 172 ? 1.418 7.527 -11.008 1 93.5 172 ARG A C 1
ATOM 1350 O O . ARG A 1 172 ? 0.981 7.566 -12.164 1 93.5 172 ARG A O 1
ATOM 1357 N N . MET A 1 173 ? 2.217 8.453 -10.5 1 90.69 173 MET A N 1
ATOM 1358 C CA . MET A 1 173 ? 2.732 9.586 -11.258 1 90.69 173 MET A CA 1
ATOM 1359 C C . MET A 1 173 ? 4.234 9.742 -11.047 1 90.69 173 MET A C 1
ATOM 1361 O O . MET A 1 173 ? 4.691 10.773 -10.539 1 90.69 173 MET A O 1
ATOM 1365 N N . PRO A 1 174 ? 5.012 8.82 -11.531 1 93.88 174 PRO A N 1
ATOM 1366 C CA . PRO A 1 174 ? 6.426 8.742 -11.148 1 93.88 174 PRO A CA 1
ATOM 1367 C C . PRO A 1 174 ? 7.227 9.961 -11.617 1 93.88 174 PRO A C 1
ATOM 1369 O O . PRO A 1 174 ? 8.078 10.461 -10.883 1 93.88 174 PRO A O 1
ATOM 1372 N N . GLU A 1 175 ? 7.008 10.461 -12.812 1 92.5 175 GLU A N 1
ATOM 1373 C CA . GLU A 1 175 ? 7.789 11.578 -13.336 1 92.5 175 GLU A CA 1
ATOM 1374 C C . GLU A 1 175 ? 7.574 12.836 -12.492 1 92.5 175 GLU A C 1
ATOM 1376 O O . GLU A 1 175 ? 8.539 13.523 -12.141 1 92.5 175 GLU A O 1
ATOM 1381 N N . ARG A 1 176 ? 6.348 13.086 -12.125 1 91.19 176 ARG A N 1
ATOM 1382 C CA . ARG A 1 176 ? 6.027 14.258 -11.312 1 91.19 176 ARG A CA 1
ATOM 1383 C C . ARG A 1 176 ? 6.57 14.109 -9.891 1 91.19 176 ARG A C 1
ATOM 1385 O O . ARG A 1 176 ? 7.141 15.047 -9.336 1 91.19 176 ARG A O 1
ATOM 1392 N N . THR A 1 177 ? 6.344 12.938 -9.352 1 94.75 177 THR A N 1
ATOM 1393 C CA . THR A 1 177 ? 6.789 12.688 -7.988 1 94.75 177 THR A CA 1
ATOM 1394 C C . THR A 1 177 ? 8.305 12.82 -7.879 1 94.75 177 THR A C 1
ATOM 1396 O O . THR A 1 177 ? 8.812 13.5 -6.988 1 94.75 177 THR A O 1
ATOM 1399 N N . ILE A 1 178 ? 9.031 12.227 -8.789 1 96.81 178 ILE A N 1
ATOM 1400 C CA . ILE A 1 178 ? 10.484 12.266 -8.773 1 96.81 178 ILE A CA 1
ATOM 1401 C C . ILE A 1 178 ? 10.969 13.688 -9.055 1 96.81 178 ILE A C 1
ATOM 1403 O O . ILE A 1 178 ? 11.938 14.148 -8.445 1 96.81 178 ILE A O 1
ATOM 1407 N N . GLY A 1 179 ? 10.297 14.312 -10.008 1 95.44 179 GLY A N 1
ATOM 1408 C CA . GLY A 1 179 ? 10.633 15.711 -10.258 1 95.44 179 GLY A CA 1
ATOM 1409 C C . GLY A 1 179 ? 10.539 16.578 -9.023 1 95.44 179 GLY A C 1
ATOM 1410 O O . GLY A 1 179 ? 11.438 17.375 -8.75 1 95.44 179 GLY A O 1
ATOM 1411 N N . ASP A 1 180 ? 9.492 16.453 -8.305 1 95.75 180 ASP A N 1
ATOM 1412 C CA . ASP A 1 180 ? 9.289 17.234 -7.09 1 95.75 180 ASP A CA 1
ATOM 1413 C C . ASP A 1 180 ? 10.32 16.875 -6.023 1 95.75 180 ASP A C 1
ATOM 1415 O O . ASP A 1 180 ? 10.797 17.75 -5.301 1 95.75 180 ASP A O 1
ATOM 1419 N N . ILE A 1 181 ? 10.617 15.617 -5.883 1 97.56 181 ILE A N 1
ATOM 1420 C CA . ILE A 1 181 ? 11.617 15.195 -4.914 1 97.56 181 ILE A CA 1
ATOM 1421 C C . ILE A 1 181 ? 12.977 15.773 -5.289 1 97.56 181 ILE A C 1
ATOM 1423 O O . ILE A 1 181 ? 13.727 16.234 -4.418 1 97.56 181 ILE A O 1
ATOM 1427 N N . GLN A 1 182 ? 13.281 15.766 -6.547 1 97.5 182 GLN A N 1
ATOM 1428 C CA . GLN A 1 182 ? 14.531 16.359 -7.016 1 97.5 182 GLN A CA 1
ATOM 1429 C C . GLN A 1 182 ? 14.57 17.859 -6.746 1 97.5 182 GLN A C 1
ATOM 1431 O O . GLN A 1 182 ? 15.633 18.422 -6.469 1 97.5 182 GLN A O 1
ATOM 1436 N N . ALA A 1 183 ? 13.406 18.453 -6.887 1 96.88 183 ALA A N 1
ATOM 1437 C CA . ALA A 1 183 ? 13.32 19.875 -6.535 1 96.88 183 ALA A CA 1
ATOM 1438 C C . ALA A 1 183 ? 13.664 20.094 -5.062 1 96.88 183 ALA A C 1
ATOM 1440 O O . ALA A 1 183 ? 14.336 21.062 -4.715 1 96.88 183 ALA A O 1
ATOM 1441 N N . GLN A 1 184 ? 13.219 19.25 -4.219 1 97.5 184 GLN A N 1
ATOM 1442 C CA . GLN A 1 184 ? 13.578 19.328 -2.803 1 97.5 184 GLN A CA 1
ATOM 1443 C C . GLN A 1 184 ? 15.078 19.172 -2.604 1 97.5 184 GLN A C 1
ATOM 1445 O O . GLN A 1 184 ? 15.688 19.891 -1.813 1 97.5 184 GLN A O 1
ATOM 1450 N N . VAL A 1 185 ? 15.609 18.172 -3.281 1 98.31 185 VAL A N 1
ATOM 1451 C CA . VAL A 1 185 ? 17.047 17.922 -3.201 1 98.31 185 VAL A CA 1
ATOM 1452 C C . VAL A 1 185 ? 17.797 19.203 -3.578 1 98.31 185 VAL A C 1
ATOM 1454 O O . VAL A 1 185 ? 18.719 19.609 -2.873 1 98.31 185 VAL A O 1
ATOM 1457 N N . SER A 1 186 ? 17.375 19.781 -4.656 1 97.31 186 SER A N 1
ATOM 1458 C CA . SER A 1 186 ? 18.016 21 -5.133 1 97.31 186 SER A CA 1
ATOM 1459 C C . SER A 1 186 ? 17.922 22.109 -4.094 1 97.31 186 SER A C 1
ATOM 1461 O O . SER A 1 186 ? 18.891 22.859 -3.893 1 97.31 186 SER A O 1
ATOM 1463 N N . ALA A 1 187 ? 16.781 22.266 -3.514 1 97.06 187 ALA A N 1
ATOM 1464 C CA . ALA A 1 187 ? 16.594 23.266 -2.469 1 97.06 187 ALA A CA 1
ATOM 1465 C C . ALA A 1 187 ? 17.547 23.031 -1.299 1 97.06 187 ALA A C 1
ATOM 1467 O O . ALA A 1 187 ? 18.172 23.969 -0.801 1 97.06 187 ALA A O 1
ATOM 1468 N N . CYS A 1 188 ? 17.688 21.797 -0.871 1 98.25 188 CYS A N 1
ATOM 1469 C CA . CYS A 1 188 ? 18.531 21.453 0.263 1 98.25 188 CYS A CA 1
ATOM 1470 C C . CYS A 1 188 ? 20 21.703 -0.067 1 98.25 188 CYS A C 1
ATOM 1472 O O . CYS A 1 188 ? 20.766 22.203 0.766 1 98.25 188 CYS A O 1
ATOM 1474 N N . VAL A 1 189 ? 20.375 21.344 -1.261 1 97.94 189 VAL A N 1
ATOM 1475 C CA . VAL A 1 189 ? 21.766 21.547 -1.688 1 97.94 189 VAL A CA 1
ATOM 1476 C C . VAL A 1 189 ? 22.078 23.031 -1.705 1 97.94 189 VAL A C 1
ATOM 1478 O O . VAL A 1 189 ? 23.188 23.438 -1.326 1 97.94 189 VAL A O 1
ATOM 1481 N N . THR A 1 190 ? 21.141 23.812 -2.174 1 97.5 190 THR A N 1
ATOM 1482 C CA . THR A 1 190 ? 21.297 25.266 -2.133 1 97.5 190 THR A CA 1
ATOM 1483 C C . THR A 1 190 ? 21.5 25.75 -0.699 1 97.5 190 THR A C 1
ATOM 1485 O O . THR A 1 190 ? 22.375 26.562 -0.432 1 97.5 190 THR A O 1
ATOM 1488 N N . GLY A 1 191 ? 20.703 25.25 0.222 1 98 191 GLY A N 1
ATOM 1489 C CA . GLY A 1 191 ? 20.859 25.609 1.624 1 98 191 GLY A CA 1
ATOM 1490 C C . GLY A 1 191 ? 22.203 25.234 2.197 1 98 191 GLY A C 1
ATOM 1491 O O . GLY A 1 191 ? 22.797 26 2.967 1 98 191 GLY A O 1
ATOM 1492 N N . VAL A 1 192 ? 22.688 24.047 1.804 1 98.31 192 VAL A N 1
ATOM 1493 C CA . VAL A 1 192 ? 23.984 23.578 2.246 1 98.31 192 VAL A CA 1
ATOM 1494 C C . VAL A 1 192 ? 25.078 24.547 1.756 1 98.31 192 VAL A C 1
ATOM 1496 O O . VAL A 1 192 ? 25.875 25.047 2.551 1 98.31 192 VAL A O 1
ATOM 1499 N N . ARG A 1 193 ? 25.109 24.875 0.501 1 97.81 193 ARG A N 1
ATOM 1500 C CA . ARG A 1 193 ? 26.125 25.703 -0.119 1 97.81 193 ARG A CA 1
ATOM 1501 C C . ARG A 1 193 ? 26.125 27.109 0.477 1 97.81 193 ARG A C 1
ATOM 1503 O O . ARG A 1 193 ? 27.172 27.641 0.823 1 97.81 193 ARG A O 1
ATOM 1510 N N . ARG A 1 194 ? 24.969 27.688 0.588 1 97.62 194 ARG A N 1
ATOM 1511 C CA . ARG A 1 194 ? 24.859 29.078 1.056 1 97.62 194 ARG A CA 1
ATOM 1512 C C . ARG A 1 194 ? 25.266 29.188 2.52 1 97.62 194 ARG A C 1
ATOM 1514 O O . ARG A 1 194 ? 25.844 30.203 2.93 1 97.62 194 ARG A O 1
ATOM 1521 N N . THR A 1 195 ? 24.938 28.188 3.303 1 97.69 195 THR A N 1
ATOM 1522 C CA . THR A 1 195 ? 25.359 28.203 4.699 1 97.69 195 THR A CA 1
ATOM 1523 C C . THR A 1 195 ? 26.875 28.031 4.809 1 97.69 195 THR A C 1
ATOM 1525 O O . THR A 1 195 ? 27.516 28.656 5.652 1 97.69 195 THR A O 1
ATOM 1528 N N . GLN A 1 196 ? 27.406 27.188 3.996 1 97.69 196 GLN A N 1
ATOM 1529 C CA . GLN A 1 196 ? 28.844 27.016 3.953 1 97.69 196 GLN A CA 1
ATOM 1530 C C . GLN A 1 196 ? 29.547 28.312 3.566 1 97.69 196 GLN A C 1
ATOM 1532 O O . GLN A 1 196 ? 30.625 28.625 4.074 1 97.69 196 GLN A O 1
ATOM 1537 N N . ASP A 1 197 ? 28.938 29.078 2.682 1 97.62 197 ASP A N 1
ATOM 1538 C CA . ASP A 1 197 ? 29.469 30.375 2.324 1 97.62 197 ASP A CA 1
ATOM 1539 C C . ASP A 1 197 ? 29.578 31.281 3.551 1 97.62 197 ASP A C 1
ATOM 1541 O O . ASP A 1 197 ? 30.547 32.031 3.693 1 97.62 197 ASP A O 1
ATOM 1545 N N . LEU A 1 198 ? 28.594 31.25 4.379 1 97.5 198 LEU A N 1
ATOM 1546 C CA . LEU A 1 198 ? 28.625 32.031 5.609 1 97.5 198 LEU A CA 1
ATOM 1547 C C . LEU A 1 198 ? 29.75 31.578 6.523 1 97.5 198 LEU A C 1
ATOM 1549 O O . LEU A 1 198 ? 30.391 32.375 7.199 1 97.5 198 LEU A O 1
ATOM 1553 N N . VAL A 1 199 ? 29.984 30.281 6.539 1 97 199 VAL A N 1
ATOM 1554 C CA . VAL A 1 199 ? 31.047 29.719 7.371 1 97 199 VAL A CA 1
ATOM 1555 C C . VAL A 1 199 ? 32.406 30.203 6.867 1 97 199 VAL A C 1
ATOM 1557 O O . VAL A 1 199 ? 33.281 30.516 7.664 1 97 199 VAL A O 1
ATOM 1560 N N . VAL A 1 200 ? 32.531 30.188 5.602 1 96.88 200 VAL A N 1
ATOM 1561 C CA . VAL A 1 200 ? 33.781 30.656 5.004 1 96.88 200 VAL A CA 1
ATOM 1562 C C . VAL A 1 200 ? 34.031 32.125 5.391 1 96.88 200 VAL A C 1
ATOM 1564 O O . VAL A 1 200 ? 35.156 32.5 5.695 1 96.88 200 VAL A O 1
ATOM 1567 N N . LYS A 1 201 ? 33 32.844 5.422 1 96.69 201 LYS A N 1
ATOM 1568 C CA . LYS A 1 201 ? 33.094 34.281 5.66 1 96.69 201 LYS A CA 1
ATOM 1569 C C . LYS A 1 201 ? 33.281 34.594 7.141 1 96.69 201 LYS A C 1
ATOM 1571 O O . LYS A 1 201 ? 34.062 35.5 7.492 1 96.69 201 LYS A O 1
ATOM 1576 N N . TYR A 1 202 ? 32.625 33.875 8.078 1 96.5 202 TYR A N 1
ATOM 1577 C CA . TYR A 1 202 ? 32.594 34.281 9.484 1 96.5 202 TYR A CA 1
ATOM 1578 C C . TYR A 1 202 ? 33.281 33.281 10.367 1 96.5 202 TYR A C 1
ATOM 1580 O O . TYR A 1 202 ? 33.625 33.562 11.523 1 96.5 202 TYR A O 1
ATOM 1588 N N . GLY A 1 203 ? 33.531 32.062 9.844 1 95.88 203 GLY A N 1
ATOM 1589 C CA . GLY A 1 203 ? 34.125 30.984 10.625 1 95.88 203 GLY A CA 1
ATOM 1590 C C . GLY A 1 203 ? 33.062 30.094 11.266 1 95.88 203 GLY A C 1
ATOM 1591 O O . GLY A 1 203 ? 32 30.562 11.648 1 95.88 203 GLY A O 1
ATOM 1592 N N . ARG A 1 204 ? 33.438 28.828 11.422 1 96 204 ARG A N 1
ATOM 1593 C CA . ARG A 1 204 ? 32.531 27.797 11.93 1 96 204 ARG A CA 1
ATOM 1594 C C . ARG A 1 204 ? 32.094 28.125 13.344 1 96 204 ARG A C 1
ATOM 1596 O O . ARG A 1 204 ? 30.891 28.047 13.656 1 96 204 ARG A O 1
ATOM 1603 N N . GLU A 1 205 ? 32.938 28.469 14.211 1 95.62 205 GLU A N 1
ATOM 1604 C CA . GLU A 1 205 ? 32.625 28.75 15.609 1 95.62 205 GLU A CA 1
ATOM 1605 C C . GLU A 1 205 ? 31.672 29.922 15.742 1 95.62 205 GLU A C 1
ATOM 1607 O O . GLU A 1 205 ? 30.734 29.875 16.547 1 95.62 205 GLU A O 1
ATOM 1612 N N . THR A 1 206 ? 31.984 30.953 14.953 1 96.44 206 THR A N 1
ATOM 1613 C CA . THR A 1 206 ? 31.125 32.125 14.977 1 96.44 206 THR A CA 1
ATOM 1614 C C . THR A 1 206 ? 29.703 31.781 14.531 1 96.44 206 THR A C 1
ATOM 1616 O O . THR A 1 206 ? 28.734 32.219 15.125 1 96.44 206 THR A O 1
ATOM 1619 N N . ILE A 1 207 ? 29.609 31 13.492 1 96.94 207 ILE A N 1
ATOM 1620 C CA . ILE A 1 207 ? 28.297 30.594 12.984 1 96.94 207 ILE A CA 1
ATOM 1621 C C . ILE A 1 207 ? 27.578 29.75 14.039 1 96.94 207 ILE A C 1
ATOM 1623 O O . ILE A 1 207 ? 26.391 29.969 14.297 1 96.94 207 ILE A O 1
ATOM 1627 N N . ALA A 1 208 ? 28.25 28.812 14.625 1 96.25 208 ALA A N 1
ATOM 1628 C CA . ALA A 1 208 ? 27.656 27.969 15.656 1 96.25 208 ALA A CA 1
ATOM 1629 C C . ALA A 1 208 ? 27.172 28.797 16.828 1 96.25 208 ALA A C 1
ATOM 1631 O O . ALA A 1 208 ? 26.062 28.562 17.344 1 96.25 208 ALA A O 1
ATOM 1632 N N . GLU A 1 209 ? 27.969 29.688 17.25 1 96.62 209 GLU A N 1
ATOM 1633 C CA . GLU A 1 209 ? 27.594 30.562 18.375 1 96.62 209 GLU A CA 1
ATOM 1634 C C . GLU A 1 209 ? 26.406 31.438 18.016 1 96.62 209 GLU A C 1
ATOM 1636 O O . GLU A 1 209 ? 25.531 31.688 18.859 1 96.62 209 GLU A O 1
ATOM 1641 N N . ALA A 1 210 ? 26.453 31.922 16.797 1 97.38 210 ALA A N 1
ATOM 1642 C CA . ALA A 1 210 ? 25.328 32.75 16.344 1 97.38 210 ALA A CA 1
ATOM 1643 C C . ALA A 1 210 ? 24.031 31.953 16.359 1 97.38 210 ALA A C 1
ATOM 1645 O O . ALA A 1 210 ? 22.984 32.469 16.766 1 97.38 210 ALA A O 1
ATOM 1646 N N . MET A 1 211 ? 24.062 30.703 15.938 1 97.62 211 MET A N 1
ATOM 1647 C CA . MET A 1 211 ? 22.859 29.859 15.898 1 97.62 211 MET A CA 1
ATOM 1648 C C . MET A 1 211 ? 22.328 29.609 17.312 1 97.62 211 MET A C 1
ATOM 1650 O O . MET A 1 211 ? 21.125 29.656 17.531 1 97.62 211 MET A O 1
ATOM 1654 N N . VAL A 1 212 ? 23.203 29.406 18.234 1 97.19 212 VAL A N 1
ATOM 1655 C CA . VAL A 1 212 ? 22.797 29.234 19.641 1 97.19 212 VAL A CA 1
ATOM 1656 C C . VAL A 1 212 ? 22.172 30.531 20.141 1 97.19 212 VAL A C 1
ATOM 1658 O O . VAL A 1 212 ? 21.125 30.516 20.781 1 97.19 212 VAL A O 1
ATOM 1661 N N . ALA A 1 213 ? 22.797 31.641 19.844 1 97.56 213 ALA A N 1
ATOM 1662 C CA . ALA A 1 213 ? 22.312 32.938 20.281 1 97.56 213 ALA A CA 1
ATOM 1663 C C . ALA A 1 213 ? 20.938 33.25 19.688 1 97.56 213 ALA A C 1
ATOM 1665 O O . ALA A 1 213 ? 20.094 33.875 20.359 1 97.56 213 ALA A O 1
ATOM 1666 N N . ILE A 1 214 ? 20.797 32.938 18.469 1 97.06 214 ILE A N 1
ATOM 1667 C CA . ILE A 1 214 ? 19.531 33.125 17.781 1 97.06 214 ILE A CA 1
ATOM 1668 C C . ILE A 1 214 ? 18.406 32.406 18.531 1 97.06 214 ILE A C 1
ATOM 1670 O O . ILE A 1 214 ? 17.359 33 18.812 1 97.06 214 ILE A O 1
ATOM 1674 N N . ASN A 1 215 ? 18.625 31.188 18.906 1 97 215 ASN A N 1
ATOM 1675 C CA . ASN A 1 215 ? 17.609 30.406 19.625 1 97 215 ASN A CA 1
ATOM 1676 C C . ASN A 1 215 ? 17.422 30.906 21.047 1 97 215 ASN A C 1
ATOM 1678 O O . ASN A 1 215 ? 16.297 30.969 21.547 1 97 215 ASN A O 1
ATOM 1682 N N . ASP A 1 216 ? 18.516 31.281 21.703 1 97.38 216 ASP A N 1
ATOM 1683 C CA . ASP A 1 216 ? 18.406 31.828 23.047 1 97.38 216 ASP A CA 1
ATOM 1684 C C . ASP A 1 216 ? 17.609 33.125 23.047 1 97.38 216 ASP A C 1
ATOM 1686 O O . ASP A 1 216 ? 16.828 33.406 23.953 1 97.38 216 ASP A O 1
ATOM 1690 N N . HIS A 1 217 ? 17.875 33.906 22.047 1 96.56 217 HIS A N 1
ATOM 1691 C CA . HIS A 1 217 ? 17.125 35.156 21.906 1 96.56 217 HIS A CA 1
ATOM 1692 C C . HIS A 1 217 ? 15.641 34.875 21.672 1 96.56 217 HIS A C 1
ATOM 1694 O O . HIS A 1 217 ? 14.773 35.562 22.234 1 96.56 217 HIS A O 1
ATOM 1700 N N . GLY A 1 218 ? 15.383 33.906 20.812 1 96.31 218 GLY A N 1
ATOM 1701 C CA . GLY A 1 218 ? 14 33.5 20.594 1 96.31 218 GLY A CA 1
ATOM 1702 C C . GLY A 1 218 ? 13.289 33.094 21.859 1 96.31 218 GLY A C 1
ATOM 1703 O O . GLY A 1 218 ? 12.125 33.438 22.062 1 96.31 218 GLY A O 1
ATOM 1704 N N . GLU A 1 219 ? 13.969 32.344 22.719 1 97.44 219 GLU A N 1
ATOM 1705 C CA . GLU A 1 219 ? 13.391 31.938 23.984 1 97.44 219 GLU A CA 1
ATOM 1706 C C . GLU A 1 219 ? 13.109 33.125 24.891 1 97.44 219 GLU A C 1
ATOM 1708 O O . GLU A 1 219 ? 12.055 33.219 25.5 1 97.44 219 GLU A O 1
ATOM 1713 N N . ARG A 1 220 ? 14.062 34.031 24.938 1 97.5 220 ARG A N 1
ATOM 1714 C CA . ARG A 1 220 ? 13.906 35.219 25.781 1 97.5 220 ARG A CA 1
ATOM 1715 C C . ARG A 1 220 ? 12.688 36.031 25.344 1 97.5 220 ARG A C 1
ATOM 1717 O O . ARG A 1 220 ? 11.906 36.469 26.188 1 97.5 220 ARG A O 1
ATOM 1724 N N . LEU A 1 221 ? 12.562 36.219 24.062 1 97.12 221 LEU A N 1
ATOM 1725 C CA . LEU A 1 221 ? 11.414 36.969 23.547 1 97.12 221 LEU A CA 1
ATOM 1726 C C . LEU A 1 221 ? 10.109 36.281 23.922 1 97.12 221 LEU A C 1
ATOM 1728 O O . LEU A 1 221 ? 9.148 36.938 24.328 1 97.12 221 LEU A O 1
ATOM 1732 N N . ALA A 1 222 ? 10.07 34.969 23.797 1 97.38 222 ALA A N 1
ATOM 1733 C CA . ALA A 1 222 ? 8.867 34.188 24.109 1 97.38 222 ALA A CA 1
ATOM 1734 C C . ALA A 1 222 ? 8.508 34.281 25.594 1 97.38 222 ALA A C 1
ATOM 1736 O O . ALA A 1 222 ? 7.34 34.469 25.938 1 97.38 222 ALA A O 1
ATOM 1737 N N . ARG A 1 223 ? 9.477 34.188 26.422 1 97.69 223 ARG A N 1
ATOM 1738 C CA . ARG A 1 223 ? 9.258 34.281 27.859 1 97.69 223 ARG A CA 1
ATOM 1739 C C . ARG A 1 223 ? 8.766 35.656 28.266 1 97.69 223 ARG A C 1
ATOM 1741 O O . ARG A 1 223 ? 7.898 35.781 29.125 1 97.69 223 ARG A O 1
ATOM 1748 N N . LEU A 1 224 ? 9.352 36.688 27.656 1 97.06 224 LEU A N 1
ATOM 1749 C CA . LEU A 1 224 ? 8.922 38.031 27.938 1 97.06 224 LEU A CA 1
ATOM 1750 C C . LEU A 1 224 ? 7.457 38.25 27.547 1 97.06 224 LEU A C 1
ATOM 1752 O O . LEU A 1 224 ? 6.691 38.875 28.297 1 97.06 224 LEU A O 1
ATOM 1756 N N . ALA A 1 225 ? 7.125 37.719 26.438 1 96.94 225 ALA A N 1
ATOM 1757 C CA . ALA A 1 225 ? 5.746 37.844 25.969 1 96.94 225 ALA A CA 1
ATOM 1758 C C . ALA A 1 225 ? 4.801 37.031 26.844 1 96.94 225 ALA A C 1
ATOM 1760 O O . ALA A 1 225 ? 3.695 37.469 27.156 1 96.94 225 ALA A O 1
ATOM 1761 N N . LEU A 1 226 ? 5.207 35.812 27.172 1 97.31 226 LEU A N 1
ATOM 1762 C CA . LEU A 1 226 ? 4.406 34.938 28.016 1 97.31 226 LEU A CA 1
ATOM 1763 C C . LEU A 1 226 ? 4.102 35.594 29.359 1 97.31 226 LEU A C 1
ATOM 1765 O O . LEU A 1 226 ? 2.998 35.469 29.875 1 97.31 226 LEU A O 1
ATOM 1769 N N . ALA A 1 227 ? 5.043 36.281 29.859 1 96.25 227 ALA A N 1
ATOM 1770 C CA . ALA A 1 227 ? 4.914 36.969 31.156 1 96.25 227 ALA A CA 1
ATOM 1771 C C . ALA A 1 227 ? 3.805 38 31.125 1 96.25 227 ALA A C 1
ATOM 1773 O O . ALA A 1 227 ? 3.162 38.281 32.125 1 96.25 227 ALA A O 1
ATOM 1774 N N . LYS A 1 228 ? 3.547 38.531 29.984 1 95.94 228 LYS A N 1
ATOM 1775 C CA . LYS A 1 228 ? 2.566 39.594 29.844 1 95.94 228 LYS A CA 1
ATOM 1776 C C . LYS A 1 228 ? 1.16 39.031 29.656 1 95.94 228 LYS A C 1
ATOM 1778 O O . LYS A 1 228 ? 0.172 39.781 29.797 1 95.94 228 LYS A O 1
ATOM 1783 N N . LEU A 1 229 ? 1.093 37.812 29.406 1 97.62 229 LEU A N 1
ATOM 1784 C CA . LEU A 1 229 ? -0.214 37.188 29.172 1 97.62 229 LEU A CA 1
ATOM 1785 C C . LEU A 1 229 ? -0.958 37 30.484 1 97.62 229 LEU A C 1
ATOM 1787 O O . LEU A 1 229 ? -0.336 36.781 31.531 1 97.62 229 LEU A O 1
ATOM 1791 N N . PRO A 1 230 ? -2.309 37 30.375 1 97.44 230 PRO A N 1
ATOM 1792 C CA . PRO A 1 230 ? -3.066 36.625 31.578 1 97.44 230 PRO A CA 1
ATOM 1793 C C . PRO A 1 230 ? -2.709 35.219 32.062 1 97.44 230 PRO A C 1
ATOM 1795 O O . PRO A 1 230 ? -2.494 34.312 31.266 1 97.44 230 PRO A O 1
ATOM 1798 N N . LYS A 1 231 ? -2.539 35.156 33.406 1 98 231 LYS A N 1
ATOM 1799 C CA . LYS A 1 231 ? -2.262 33.844 34 1 98 231 LYS A CA 1
ATOM 1800 C C . LYS A 1 231 ? -3.557 33.125 34.375 1 98 231 LYS A C 1
ATOM 1802 O O . LYS A 1 231 ? -4.539 33.75 34.75 1 98 231 LYS A O 1
ATOM 1807 N N . GLY A 1 232 ? -3.562 31.766 34.219 1 98.31 232 GLY A N 1
ATOM 1808 C CA . GLY A 1 232 ? -4.738 30.969 34.531 1 98.31 232 GLY A CA 1
ATOM 1809 C C . GLY A 1 232 ? -4.785 29.641 33.812 1 98.31 232 GLY A C 1
ATOM 1810 O O . GLY A 1 232 ? -3.809 29.234 33.188 1 98.31 232 GLY A O 1
ATOM 1811 N N . THR A 1 233 ? -5.805 28.922 34.188 1 98.69 233 THR A N 1
ATOM 1812 C CA . THR A 1 233 ? -6.09 27.641 33.562 1 98.69 233 THR A CA 1
ATOM 1813 C C . THR A 1 233 ? -7.484 27.641 32.938 1 98.69 233 THR A C 1
ATOM 1815 O O . THR A 1 233 ? -8.461 27.984 33.594 1 98.69 233 THR A O 1
ATOM 1818 N N . TRP A 1 234 ? -7.582 27.281 31.688 1 98.81 234 TRP A N 1
ATOM 1819 C CA . TRP A 1 234 ? -8.844 27.25 30.953 1 98.81 234 TRP A CA 1
ATOM 1820 C C . TRP A 1 234 ? -8.992 25.969 30.156 1 98.81 234 TRP A C 1
ATOM 1822 O O . TRP A 1 234 ? -8.008 25.438 29.641 1 98.81 234 TRP A O 1
ATOM 1832 N N . ARG A 1 235 ? -10.195 25.453 30.047 1 98.56 235 ARG A N 1
ATOM 1833 C CA . ARG A 1 235 ? -10.469 24.203 29.328 1 98.56 235 ARG A CA 1
ATOM 1834 C C . ARG A 1 235 ? -11.508 24.422 28.234 1 98.56 235 ARG A C 1
ATOM 1836 O O . ARG A 1 235 ? -12.461 25.188 28.422 1 98.56 235 ARG A O 1
ATOM 1843 N N . ALA A 1 236 ? -11.359 23.812 27.109 1 98.69 236 ALA A N 1
ATOM 1844 C CA . ALA A 1 236 ? -12.336 23.812 26.016 1 98.69 236 ALA A CA 1
ATOM 1845 C C . ALA A 1 236 ? -12.25 22.516 25.203 1 98.69 236 ALA A C 1
ATOM 1847 O O . ALA A 1 236 ? -11.258 21.781 25.297 1 98.69 236 ALA A O 1
ATOM 1848 N N . HIS A 1 237 ? -13.266 22.219 24.562 1 98.44 237 HIS A N 1
ATOM 1849 C CA . HIS A 1 237 ? -13.273 21.094 23.625 1 98.44 237 HIS A CA 1
ATOM 1850 C C . HIS A 1 237 ? -14.008 21.453 22.344 1 98.44 237 HIS A C 1
ATOM 1852 O O . HIS A 1 237 ? -14.711 22.469 22.297 1 98.44 237 HIS A O 1
ATOM 1858 N N . ASP A 1 238 ? -13.766 20.828 21.328 1 97.81 238 ASP A N 1
ATOM 1859 C CA . ASP A 1 238 ? -14.477 20.812 20.047 1 97.81 238 ASP A CA 1
ATOM 1860 C C . ASP A 1 238 ? -14.383 19.438 19.391 1 97.81 238 ASP A C 1
ATOM 1862 O O . ASP A 1 238 ? -13.961 18.469 20.016 1 97.81 238 ASP A O 1
ATOM 1866 N N . PHE A 1 239 ? -14.914 19.344 18.141 1 97.56 239 PHE A N 1
ATOM 1867 C CA . PHE A 1 239 ? -15.055 18.016 17.578 1 97.56 239 PHE A CA 1
ATOM 1868 C C . PHE A 1 239 ? -14.555 17.969 16.141 1 97.56 239 PHE A C 1
ATOM 1870 O O . PHE A 1 239 ? -14.703 18.938 15.398 1 97.56 239 PHE A O 1
ATOM 1877 N N . VAL A 1 240 ? -13.906 16.875 15.773 1 97.19 240 VAL A N 1
ATOM 1878 C CA . VAL A 1 240 ? -13.773 16.453 14.383 1 97.19 240 VAL A CA 1
ATOM 1879 C C . VAL A 1 240 ? -15.023 15.688 13.953 1 97.19 240 VAL A C 1
ATOM 1881 O O . VAL A 1 240 ? -15.484 14.797 14.664 1 97.19 240 VAL A O 1
ATOM 1884 N N . ASP A 1 241 ? -15.555 15.953 12.789 1 96.75 241 ASP A N 1
ATOM 1885 C CA . ASP A 1 241 ? -16.859 15.453 12.352 1 96.75 241 ASP A CA 1
ATOM 1886 C C . ASP A 1 241 ? -16.891 13.93 12.406 1 96.75 241 ASP A C 1
ATOM 1888 O O . ASP A 1 241 ? -17.906 13.344 12.812 1 96.75 241 ASP A O 1
ATOM 1892 N N . THR A 1 242 ? -15.898 13.336 11.898 1 95.88 242 THR A N 1
ATOM 1893 C CA . THR A 1 242 ? -15.82 11.883 11.758 1 95.88 242 THR A CA 1
ATOM 1894 C C . THR A 1 242 ? -14.375 11.445 11.523 1 95.88 242 THR A C 1
ATOM 1896 O O . THR A 1 242 ? -13.539 12.242 11.086 1 95.88 242 THR A O 1
ATOM 1899 N N . ASP A 1 243 ? -14.164 10.203 11.867 1 96.62 243 ASP A N 1
ATOM 1900 C CA . ASP A 1 243 ? -12.836 9.68 11.57 1 96.62 243 ASP A CA 1
ATOM 1901 C C . ASP A 1 243 ? -12.82 8.961 10.219 1 96.62 243 ASP A C 1
ATOM 1903 O O . ASP A 1 243 ? -11.797 8.391 9.828 1 96.62 243 ASP A O 1
ATOM 1907 N N . GLY A 1 244 ? -13.922 8.992 9.508 1 95.69 244 GLY A N 1
ATOM 1908 C CA . GLY A 1 244 ? -14.023 8.367 8.203 1 95.69 244 GLY A CA 1
ATOM 1909 C C . GLY A 1 244 ? -14.391 6.895 8.273 1 95.69 244 GLY A C 1
ATOM 1910 O O . GLY A 1 244 ? -14.688 6.273 7.25 1 95.69 244 GLY A O 1
ATOM 1911 N N . ILE A 1 245 ? -14.391 6.23 9.445 1 96.25 245 ILE A N 1
ATOM 1912 C CA . ILE A 1 245 ? -14.719 4.824 9.648 1 96.25 245 ILE A CA 1
ATOM 1913 C C . ILE A 1 245 ? -15.984 4.703 10.492 1 96.25 245 ILE A C 1
ATOM 1915 O O . ILE A 1 245 ? -17 4.176 10.031 1 96.25 245 ILE A O 1
ATOM 1919 N N . ASP A 1 246 ? -15.914 5.215 11.719 1 95.25 246 ASP A N 1
ATOM 1920 C CA . ASP A 1 246 ? -17.109 5.336 12.539 1 95.25 246 ASP A CA 1
ATOM 1921 C C . ASP A 1 246 ? -17.875 6.621 12.227 1 95.25 246 ASP A C 1
ATOM 1923 O O . ASP A 1 246 ? -17.703 7.633 12.914 1 95.25 246 ASP A O 1
ATOM 1927 N N . LEU A 1 247 ? -18.781 6.57 11.336 1 92.12 247 LEU A N 1
ATOM 1928 C CA . LEU A 1 247 ? -19.391 7.758 10.742 1 92.12 247 LEU A CA 1
ATOM 1929 C C . LEU A 1 247 ? -20.375 8.406 11.711 1 92.12 247 LEU A C 1
ATOM 1931 O O . LEU A 1 247 ? -20.719 9.578 11.555 1 92.12 247 LEU A O 1
ATOM 1935 N N . ASP A 1 248 ? -20.844 7.707 12.68 1 92.12 248 ASP A N 1
ATOM 1936 C CA . ASP A 1 248 ? -21.844 8.227 13.602 1 92.12 248 ASP A CA 1
ATOM 1937 C C . ASP A 1 248 ? -21.203 8.719 14.891 1 92.12 248 ASP A C 1
ATOM 1939 O O . ASP A 1 248 ? -21.906 9.07 15.844 1 92.12 248 ASP A O 1
ATOM 1943 N N . ARG A 1 249 ? -19.938 8.719 14.883 1 95.06 249 ARG A N 1
ATOM 1944 C CA . ARG A 1 249 ? -19.234 9.156 16.094 1 95.06 249 ARG A CA 1
ATOM 1945 C C . ARG A 1 249 ? -18.312 10.328 15.789 1 95.06 249 ARG A C 1
ATOM 1947 O O . ARG A 1 249 ? -17.375 10.203 15 1 95.06 249 ARG A O 1
ATOM 1954 N N . MET A 1 250 ? -18.656 11.492 16.438 1 97.62 250 MET A N 1
ATOM 1955 C CA . MET A 1 250 ? -17.703 12.594 16.359 1 97.62 250 MET A CA 1
ATOM 1956 C C . MET A 1 250 ? -16.516 12.336 17.281 1 97.62 250 MET A C 1
ATOM 1958 O O . MET A 1 250 ? -16.625 11.602 18.266 1 97.62 250 MET A O 1
ATOM 1962 N N . VAL A 1 251 ? -15.367 12.852 16.969 1 98.38 251 VAL A N 1
ATOM 1963 C CA . VAL A 1 251 ? -14.133 12.656 17.734 1 98.38 251 VAL A CA 1
ATOM 1964 C C . VAL A 1 251 ? -13.805 13.922 18.531 1 98.38 251 VAL A C 1
ATOM 1966 O O . VAL A 1 251 ? -13.609 14.992 17.953 1 98.38 251 VAL A O 1
ATOM 1969 N N . LYS A 1 252 ? -13.664 13.781 19.781 1 98.56 252 LYS A N 1
ATOM 1970 C CA . LYS A 1 252 ? -13.508 14.922 20.688 1 98.56 252 LYS A CA 1
ATOM 1971 C C . LYS A 1 252 ? -12.039 15.312 20.812 1 98.56 252 LYS A C 1
ATOM 1973 O O . LYS A 1 252 ? -11.18 14.469 21.062 1 98.56 252 LYS A O 1
ATOM 1978 N N . LEU A 1 253 ? -11.727 16.578 20.641 1 98.56 253 LEU A N 1
ATOM 1979 C CA . LEU A 1 253 ? -10.492 17.234 21.031 1 98.56 253 LEU A CA 1
ATOM 1980 C C . LEU A 1 253 ? -10.711 18.078 22.297 1 98.56 253 LEU A C 1
ATOM 1982 O O . LEU A 1 253 ? -11.547 18.984 22.297 1 98.56 253 LEU A O 1
ATOM 1986 N N . ASP A 1 254 ? -9.984 17.719 23.281 1 98.69 254 ASP A N 1
ATOM 1987 C CA . ASP A 1 254 ? -10.164 18.359 24.578 1 98.69 254 ASP A CA 1
ATOM 1988 C C . ASP A 1 254 ? -8.828 18.844 25.141 1 98.69 254 ASP A C 1
ATOM 1990 O O . ASP A 1 254 ? -7.895 18.062 25.312 1 98.69 254 ASP A O 1
ATOM 1994 N N . VAL A 1 255 ? -8.75 20.188 25.422 1 98.81 255 VAL A N 1
ATOM 1995 C CA . VAL A 1 255 ? -7.477 20.734 25.875 1 98.81 255 VAL A CA 1
ATOM 1996 C C . VAL A 1 255 ? -7.684 21.547 27.141 1 98.81 255 VAL A C 1
ATOM 1998 O O . VAL A 1 255 ? -8.719 22.203 27.312 1 98.81 255 VAL A O 1
ATOM 2001 N N . GLU A 1 256 ? -6.824 21.406 28.031 1 98.88 256 GLU A N 1
ATOM 2002 C CA . GLU A 1 256 ? -6.645 22.328 29.141 1 98.88 256 GLU A CA 1
ATOM 2003 C C . GLU A 1 256 ? -5.367 23.156 28.984 1 98.88 256 GLU A C 1
ATOM 2005 O O . GLU A 1 256 ? -4.277 22.594 28.859 1 98.88 256 GLU A O 1
ATOM 2010 N N . VAL A 1 257 ? -5.492 24.484 28.938 1 98.88 257 VAL A N 1
ATOM 2011 C CA . VAL A 1 257 ? -4.352 25.375 28.75 1 98.88 257 VAL A CA 1
ATOM 2012 C C . VAL A 1 257 ? -4.055 26.109 30.062 1 98.88 257 VAL A C 1
ATOM 2014 O O . VAL A 1 257 ? -4.93 26.766 30.625 1 98.88 257 VAL A O 1
ATOM 2017 N N . THR A 1 258 ? -2.834 25.938 30.5 1 98.81 258 THR A N 1
ATOM 2018 C CA . THR A 1 258 ? -2.379 26.641 31.688 1 98.81 258 THR A CA 1
ATOM 2019 C C . THR A 1 258 ? -1.234 27.594 31.344 1 98.81 258 THR A C 1
ATOM 2021 O O . THR A 1 258 ? -0.229 27.172 30.766 1 98.81 258 THR A O 1
ATOM 2024 N N . ILE A 1 259 ? -1.39 28.844 31.656 1 98.62 259 ILE A N 1
ATOM 2025 C CA . ILE A 1 259 ? -0.32 29.812 31.5 1 98.62 259 ILE A CA 1
ATOM 2026 C C . ILE A 1 259 ? 0.192 30.234 32.875 1 98.62 259 ILE A C 1
ATOM 2028 O O . ILE A 1 259 ? -0.567 30.766 33.688 1 98.62 259 ILE A O 1
ATOM 2032 N N . THR A 1 260 ? 1.416 29.969 33.094 1 97.75 260 THR A N 1
ATOM 2033 C CA . THR A 1 260 ? 2.119 30.422 34.312 1 97.75 260 THR A CA 1
ATOM 2034 C C . THR A 1 260 ? 3.076 31.562 34 1 97.75 260 THR A C 1
ATOM 2036 O O . THR A 1 260 ? 3.02 32.125 32.906 1 97.75 260 THR A O 1
ATOM 2039 N N . ASP A 1 261 ? 3.932 31.891 35 1 94.38 261 ASP A N 1
ATOM 2040 C CA . ASP A 1 261 ? 4.926 32.938 34.75 1 94.38 261 ASP A CA 1
ATOM 2041 C C . ASP A 1 261 ? 6.027 32.438 33.812 1 94.38 261 ASP A C 1
ATOM 2043 O O . ASP A 1 261 ? 6.641 33.219 33.094 1 94.38 261 ASP A O 1
ATOM 2047 N N . ASP A 1 262 ? 6.109 31.125 33.75 1 93.5 262 ASP A N 1
ATOM 2048 C CA . ASP A 1 262 ? 7.32 30.641 33.094 1 93.5 262 ASP A CA 1
ATOM 2049 C C . ASP A 1 262 ? 6.98 29.734 31.906 1 93.5 262 ASP A C 1
ATOM 2051 O O . ASP A 1 262 ? 7.836 29.453 31.062 1 93.5 262 ASP A O 1
ATOM 2055 N N . GLU A 1 263 ? 5.781 29.203 31.906 1 97.25 263 GLU A N 1
ATOM 2056 C CA . GLU A 1 263 ? 5.496 28.25 30.844 1 97.25 263 GLU A CA 1
ATOM 2057 C C . GLU A 1 263 ? 4.02 28.266 30.469 1 97.25 263 GLU A C 1
ATOM 2059 O O . GLU A 1 263 ? 3.184 28.75 31.234 1 97.25 263 GLU A O 1
ATOM 2064 N N . MET A 1 264 ? 3.693 27.891 29.281 1 98.38 264 MET A N 1
ATOM 2065 C CA . MET A 1 264 ? 2.359 27.516 28.812 1 98.38 264 MET A CA 1
ATOM 2066 C C . MET A 1 264 ? 2.225 26 28.672 1 98.38 264 MET A C 1
ATOM 2068 O O . MET A 1 264 ? 3.006 25.375 27.969 1 98.38 264 MET A O 1
ATOM 2072 N N . ILE A 1 265 ? 1.313 25.422 29.406 1 98.75 265 ILE A N 1
ATOM 2073 C CA . ILE A 1 265 ? 1.095 23.984 29.422 1 98.75 265 ILE A CA 1
ATOM 2074 C C . ILE A 1 265 ? -0.191 23.641 28.672 1 98.75 265 ILE A C 1
ATOM 2076 O O . ILE A 1 265 ? -1.259 24.172 28.984 1 98.75 265 ILE A O 1
ATOM 2080 N N . LEU A 1 266 ? -0.09 22.875 27.656 1 98.81 266 LEU A N 1
ATOM 2081 C CA . LEU A 1 266 ? -1.235 22.375 26.891 1 98.81 266 LEU A CA 1
ATOM 2082 C C . LEU A 1 266 ? -1.484 20.906 27.172 1 98.81 266 LEU A C 1
ATOM 2084 O O . LEU A 1 266 ? -0.737 20.047 26.703 1 98.81 266 LEU A O 1
ATOM 2088 N N . ASP A 1 267 ? -2.486 20.609 27.922 1 98.88 267 ASP A N 1
ATOM 2089 C CA . ASP A 1 267 ? -2.844 19.25 28.344 1 98.88 267 ASP A CA 1
ATOM 2090 C C . ASP A 1 267 ? -3.994 18.703 27.5 1 98.88 267 ASP A C 1
ATOM 2092 O O . ASP A 1 267 ? -5.141 19.125 27.656 1 98.88 267 ASP A O 1
ATOM 2096 N N . TRP A 1 268 ? -3.688 17.75 26.672 1 98.81 268 TRP A N 1
ATOM 2097 C CA . TRP A 1 268 ? -4.652 17.188 25.75 1 98.81 268 TRP A CA 1
ATOM 2098 C C . TRP A 1 268 ? -5.16 15.836 26.25 1 98.81 268 TRP A C 1
ATOM 2100 O O . TRP A 1 268 ? -5.742 15.062 25.484 1 98.81 268 TRP A O 1
ATOM 2110 N N . THR A 1 269 ? -4.988 15.43 27.469 1 98.5 269 THR A N 1
ATOM 2111 C CA . THR A 1 269 ? -5.277 14.102 27.984 1 98.5 269 THR A CA 1
ATOM 2112 C C . THR A 1 269 ? -6.773 13.812 27.953 1 98.5 269 THR A C 1
ATOM 2114 O O . THR A 1 269 ? -7.195 12.664 28.094 1 98.5 269 THR A O 1
ATOM 2117 N N . GLY A 1 270 ? -7.59 14.82 27.781 1 98.31 270 GLY A N 1
ATOM 2118 C CA . GLY A 1 270 ? -9.031 14.625 27.703 1 98.31 270 GLY A CA 1
ATOM 2119 C C . GLY A 1 270 ? -9.492 14.234 26.312 1 98.31 270 GLY A C 1
ATOM 2120 O O . GLY A 1 270 ? -10.656 13.867 26.109 1 98.31 270 GLY A O 1
ATOM 2121 N N . SER A 1 271 ? -8.68 14.234 25.328 1 98.69 271 SER A N 1
ATOM 2122 C CA . SER A 1 271 ? -9.039 13.945 23.938 1 98.69 271 SER A CA 1
ATOM 2123 C C . SER A 1 271 ? -9.336 12.461 23.75 1 98.69 271 SER A C 1
ATOM 2125 O O . SER A 1 271 ? -8.844 11.617 24.5 1 98.69 271 SER A O 1
ATOM 2127 N N . ASP A 1 272 ? -10.086 12.156 22.719 1 98.5 272 ASP A N 1
ATOM 2128 C CA . ASP A 1 272 ? -10.594 10.812 22.5 1 98.5 272 ASP A CA 1
ATOM 2129 C C . ASP A 1 272 ? -9.461 9.836 22.172 1 98.5 272 ASP A C 1
ATOM 2131 O O . ASP A 1 272 ? -8.453 10.234 21.578 1 98.5 272 ASP A O 1
ATOM 2135 N N . THR A 1 273 ? -9.664 8.57 22.578 1 97.62 273 THR A N 1
ATOM 2136 C CA . THR A 1 273 ? -8.852 7.422 22.203 1 97.62 273 THR A CA 1
ATOM 2137 C C . THR A 1 273 ? -9.641 6.457 21.328 1 97.62 273 THR A C 1
ATOM 2139 O O . THR A 1 273 ? -10.797 6.723 20.984 1 97.62 273 THR A O 1
ATOM 2142 N N . ASP A 1 274 ? -8.992 5.406 20.828 1 95.12 274 ASP A N 1
ATOM 2143 C CA . ASP A 1 274 ? -9.625 4.34 20.062 1 95.12 274 ASP A CA 1
ATOM 2144 C C . ASP A 1 274 ? -10.25 4.883 18.781 1 95.12 274 ASP A C 1
ATOM 2146 O O . ASP A 1 274 ? -11.391 4.547 18.453 1 95.12 274 ASP A O 1
ATOM 2150 N N . VAL A 1 275 ? -9.641 5.852 18.188 1 97.81 275 VAL A N 1
ATOM 2151 C CA . VAL A 1 275 ? -10.062 6.395 16.906 1 97.81 275 VAL A CA 1
ATOM 2152 C C . VAL A 1 275 ? -9.555 5.504 15.773 1 97.81 275 VAL A C 1
ATOM 2154 O O . VAL A 1 275 ? -8.344 5.363 15.578 1 97.81 275 VAL A O 1
ATOM 2157 N N . LYS A 1 276 ? -10.406 4.961 14.938 1 96.81 276 LYS A N 1
ATOM 2158 C CA . LYS A 1 276 ? -10.086 3.9 13.984 1 96.81 276 LYS A CA 1
ATOM 2159 C C . LYS A 1 276 ? -9.586 4.48 12.664 1 96.81 276 LYS A C 1
ATOM 2161 O O . LYS A 1 276 ? -8.805 3.844 11.961 1 96.81 276 LYS A O 1
ATOM 2166 N N . GLY A 1 277 ? -10.07 5.66 12.312 1 97.5 277 GLY A N 1
ATOM 2167 C CA . GLY A 1 277 ? -9.805 6.234 11.008 1 97.5 277 GLY A CA 1
ATOM 2168 C C . GLY A 1 277 ? -8.5 7.004 10.945 1 97.5 277 GLY A C 1
ATOM 2169 O O . GLY A 1 277 ? -7.711 6.977 11.891 1 97.5 277 GLY A O 1
ATOM 2170 N N . PRO A 1 278 ? -8.211 7.613 9.82 1 97.69 278 PRO A N 1
ATOM 2171 C CA . PRO A 1 278 ? -6.871 8.133 9.539 1 97.69 278 PRO A CA 1
ATOM 2172 C C . PRO A 1 278 ? -6.664 9.547 10.07 1 97.69 278 PRO A C 1
ATOM 2174 O O . PRO A 1 278 ? -5.762 10.258 9.625 1 97.69 278 PRO A O 1
ATOM 2177 N N . ILE A 1 279 ? -7.387 10.039 11.055 1 97.56 279 ILE A N 1
ATOM 2178 C CA . ILE A 1 279 ? -7.316 11.43 11.477 1 97.56 279 ILE A CA 1
ATOM 2179 C C . ILE A 1 279 ? -6.402 11.562 12.688 1 97.56 279 ILE A C 1
ATOM 2181 O O . ILE A 1 279 ? -6.336 12.617 13.312 1 97.56 279 ILE A O 1
ATOM 2185 N N . ASN A 1 280 ? -5.715 10.43 13.125 1 98.19 280 ASN A N 1
ATOM 2186 C CA . ASN A 1 280 ? -4.82 10.461 14.273 1 98.19 280 ASN A CA 1
ATOM 2187 C C . ASN A 1 280 ? -3.549 11.25 13.977 1 98.19 280 ASN A C 1
ATOM 2189 O O . ASN A 1 280 ? -2.965 11.109 12.898 1 98.19 280 ASN A O 1
ATOM 2193 N N . LEU A 1 281 ? -3.154 12.047 14.945 1 96.94 281 LEU A N 1
ATOM 2194 C CA . LEU A 1 281 ? -1.979 12.891 14.75 1 96.94 281 LEU A CA 1
ATOM 2195 C C . LEU A 1 281 ? -0.764 12.305 15.461 1 96.94 281 LEU A C 1
ATOM 2197 O O . LEU A 1 281 ? -0.821 12.008 16.656 1 96.94 281 LEU A O 1
ATOM 2201 N N . PRO A 1 282 ? 0.309 12.164 14.711 1 95.62 282 PRO A N 1
ATOM 2202 C CA . PRO A 1 282 ? 1.549 11.891 15.445 1 95.62 282 PRO A CA 1
ATOM 2203 C C . PRO A 1 282 ? 1.926 13.016 16.406 1 95.62 282 PRO A C 1
ATOM 2205 O O . PRO A 1 282 ? 1.545 14.172 16.188 1 95.62 282 PRO A O 1
ATOM 2208 N N . ILE A 1 283 ? 2.662 12.672 17.359 1 95.31 283 ILE A N 1
ATOM 2209 C CA . ILE A 1 283 ? 2.963 13.609 18.438 1 95.31 283 ILE A CA 1
ATOM 2210 C C . ILE A 1 283 ? 3.621 14.859 17.859 1 95.31 283 ILE A C 1
ATOM 2212 O O . ILE A 1 283 ? 3.373 15.977 18.328 1 95.31 283 ILE A O 1
ATOM 2216 N N . GLY A 1 284 ? 4.512 14.68 16.859 1 93.88 284 GLY A N 1
ATOM 2217 C CA . GLY A 1 284 ? 5.129 15.836 16.234 1 93.88 284 GLY A CA 1
ATOM 2218 C C . GLY A 1 284 ? 4.125 16.781 15.594 1 93.88 284 GLY A C 1
ATOM 2219 O O . GLY A 1 284 ? 4.34 17.984 15.562 1 93.88 284 GLY A O 1
ATOM 2220 N N . GLY A 1 285 ? 3.045 16.219 15.047 1 93.69 285 GLY A N 1
ATOM 2221 C CA . GLY A 1 285 ? 1.972 17.031 14.508 1 93.69 285 GLY A CA 1
ATOM 2222 C C . GLY A 1 285 ? 1.234 17.828 15.562 1 93.69 285 GLY A C 1
ATOM 2223 O O . GLY A 1 285 ? 0.867 18.984 15.336 1 93.69 285 GLY A O 1
ATOM 2224 N N . THR A 1 286 ? 1.03 17.234 16.703 1 96.38 286 THR A N 1
ATOM 2225 C CA . THR A 1 286 ? 0.409 17.922 17.844 1 96.38 286 THR A CA 1
ATOM 2226 C C . THR A 1 286 ? 1.296 19.062 18.328 1 96.38 286 THR A C 1
ATOM 2228 O O . THR A 1 286 ? 0.811 20.156 18.594 1 96.38 286 THR A O 1
ATOM 2231 N N . GLU A 1 287 ? 2.516 18.75 18.344 1 94.56 287 GLU A N 1
ATOM 2232 C CA . GLU A 1 287 ? 3.465 19.797 18.734 1 94.56 287 GLU A CA 1
ATOM 2233 C C . GLU A 1 287 ? 3.439 20.953 17.734 1 94.56 287 GLU A C 1
ATOM 2235 O O . GLU A 1 287 ? 3.551 22.125 18.125 1 94.56 287 GLU A O 1
ATOM 2240 N N . ALA A 1 288 ? 3.324 20.594 16.547 1 92.44 288 ALA A N 1
ATOM 2241 C CA . ALA A 1 288 ? 3.377 21.594 15.484 1 92.44 288 ALA A CA 1
ATOM 2242 C C . ALA A 1 288 ? 2.225 22.578 15.602 1 92.44 288 ALA A C 1
ATOM 2244 O O . ALA A 1 288 ? 2.438 23.797 15.586 1 92.44 288 ALA A O 1
ATOM 2245 N N . PHE A 1 289 ? 0.972 22.125 15.742 1 93.81 289 PHE A N 1
ATOM 2246 C CA . PHE A 1 289 ? -0.131 23.078 15.766 1 93.81 289 PHE A CA 1
ATOM 2247 C C . PHE A 1 289 ? -0.179 23.812 17.109 1 93.81 289 PHE A C 1
ATOM 2249 O O . PHE A 1 289 ? -0.618 24.969 17.172 1 93.81 289 PHE A O 1
ATOM 2256 N N . CYS A 1 290 ? 0.279 23.188 18.172 1 96.75 290 CYS A N 1
ATOM 2257 C CA . CYS A 1 290 ? 0.397 23.891 19.453 1 96.75 290 CYS A CA 1
ATOM 2258 C C . CYS A 1 290 ? 1.401 25.047 19.344 1 96.75 290 CYS A C 1
ATOM 2260 O O . CYS A 1 290 ? 1.16 26.125 19.859 1 96.75 290 CYS A O 1
ATOM 2262 N N . SER A 1 291 ? 2.453 24.719 18.641 1 95.12 291 SER A N 1
ATOM 2263 C CA . SER A 1 291 ? 3.5 25.719 18.453 1 95.12 291 SER A CA 1
ATOM 2264 C C . SER A 1 291 ? 2.99 26.906 17.641 1 95.12 291 SER A C 1
ATOM 2266 O O . SER A 1 291 ? 3.371 28.047 17.891 1 95.12 291 SER A O 1
ATOM 2268 N N . LEU A 1 292 ? 2.213 26.641 16.719 1 93.5 292 LEU A N 1
ATOM 2269 C CA . LEU A 1 292 ? 1.634 27.688 15.891 1 93.5 292 LEU A CA 1
ATOM 2270 C C . LEU A 1 292 ? 0.854 28.688 16.75 1 93.5 292 LEU A C 1
ATOM 2272 O O . LEU A 1 292 ? 1.038 29.891 16.641 1 93.5 292 LEU A O 1
ATOM 2276 N N . ILE A 1 293 ? -0 28.203 17.594 1 95.62 293 ILE A N 1
ATOM 2277 C CA . ILE A 1 293 ? -0.822 29.062 18.438 1 95.62 293 ILE A CA 1
ATOM 2278 C C . ILE A 1 293 ? 0.06 29.781 19.453 1 95.62 293 ILE A C 1
ATOM 2280 O O . ILE A 1 293 ? -0.096 30.984 19.688 1 95.62 293 ILE A O 1
ATOM 2284 N N . PHE A 1 294 ? 1.004 29.078 20.062 1 96.56 294 PHE A N 1
ATOM 2285 C CA . PHE A 1 294 ? 1.915 29.656 21.047 1 96.56 294 PHE A CA 1
ATOM 2286 C C . PHE A 1 294 ? 2.674 30.828 20.438 1 96.56 294 PHE A C 1
ATOM 2288 O O . PHE A 1 294 ? 2.762 31.906 21.047 1 96.56 294 PHE A O 1
ATOM 2295 N N . LYS A 1 295 ? 3.209 30.547 19.328 1 94.44 295 LYS A N 1
ATOM 2296 C CA . LYS A 1 295 ? 3.986 31.609 18.672 1 94.44 295 LYS A CA 1
ATOM 2297 C C . LYS A 1 295 ? 3.111 32.812 18.328 1 94.44 295 LYS A C 1
ATOM 2299 O O . LYS A 1 295 ? 3.541 33.938 18.469 1 94.44 295 LYS A O 1
ATOM 2304 N N . SER A 1 296 ? 1.925 32.594 17.844 1 93.81 296 SER A N 1
ATOM 2305 C CA . SER A 1 296 ? 1.019 33.656 17.469 1 93.81 296 SER A CA 1
ATOM 2306 C C . SER A 1 296 ? 0.713 34.562 18.672 1 93.81 296 SER A C 1
ATOM 2308 O O . SER A 1 296 ? 0.472 35.75 18.516 1 93.81 296 SER A O 1
ATOM 2310 N N . LEU A 1 297 ? 0.789 34.031 19.844 1 95.56 297 LEU A N 1
ATOM 2311 C CA . LEU A 1 297 ? 0.453 34.75 21.062 1 95.56 297 LEU A CA 1
ATOM 2312 C C . LEU A 1 297 ? 1.688 35.438 21.656 1 95.56 297 LEU A C 1
ATOM 2314 O O . LEU A 1 297 ? 1.576 36.406 22.391 1 95.56 297 LEU A O 1
ATOM 2318 N N . THR A 1 298 ? 2.828 34.875 21.312 1 95.94 298 THR A N 1
ATOM 2319 C CA . THR A 1 298 ? 4.004 35.344 22.047 1 95.94 298 THR A CA 1
ATOM 2320 C C . THR A 1 298 ? 4.93 36.156 21.141 1 95.94 298 THR A C 1
ATOM 2322 O O . THR A 1 298 ? 5.418 37.219 21.531 1 95.94 298 THR A O 1
ATOM 2325 N N . THR A 1 299 ? 5.207 35.594 19.969 1 94.44 299 THR A N 1
ATOM 2326 C CA . THR A 1 299 ? 6.195 36.219 19.109 1 94.44 299 THR A CA 1
ATOM 2327 C C . THR A 1 299 ? 5.715 36.25 17.656 1 94.44 299 THR A C 1
ATOM 2329 O O . THR A 1 299 ? 6.426 35.844 16.75 1 94.44 299 THR A O 1
ATOM 2332 N N . PRO A 1 300 ? 4.594 36.875 17.375 1 91 300 PRO A N 1
ATOM 2333 C CA . PRO A 1 300 ? 4.027 36.844 16.031 1 91 300 PRO A CA 1
ATOM 2334 C C . PRO A 1 300 ? 4.852 37.625 15.023 1 91 300 PRO A C 1
ATOM 2336 O O . PRO A 1 300 ? 4.762 37.375 13.82 1 91 300 PRO A O 1
ATOM 2339 N N . ASP A 1 301 ? 5.75 38.5 15.484 1 91 301 ASP A N 1
ATOM 2340 C CA . ASP A 1 301 ? 6.398 39.438 14.578 1 91 301 ASP A CA 1
ATOM 2341 C C . ASP A 1 301 ? 7.852 39.062 14.328 1 91 301 ASP A C 1
ATOM 2343 O O . ASP A 1 301 ? 8.609 39.844 13.727 1 91 301 ASP A O 1
ATOM 2347 N N . THR A 1 302 ? 8.234 37.969 14.852 1 91.12 302 THR A N 1
ATOM 2348 C CA . THR A 1 302 ? 9.609 37.531 14.641 1 91.12 302 THR A CA 1
ATOM 2349 C C . THR A 1 302 ? 9.648 36.219 13.844 1 91.12 302 THR A C 1
ATOM 2351 O O . THR A 1 302 ? 8.648 35.5 13.789 1 91.12 302 THR A O 1
ATOM 2354 N N . SER A 1 303 ? 10.773 36.031 13.219 1 90.25 303 SER A N 1
ATOM 2355 C CA . SER A 1 303 ? 10.953 34.781 12.508 1 90.25 303 SER A CA 1
ATOM 2356 C C . SER A 1 303 ? 10.953 33.594 13.469 1 90.25 303 SER A C 1
ATOM 2358 O O . SER A 1 303 ? 11.312 33.75 14.641 1 90.25 303 SER A O 1
ATOM 2360 N N . VAL A 1 304 ? 10.578 32.5 12.93 1 92.31 304 VAL A N 1
ATOM 2361 C CA . VAL A 1 304 ? 10.469 31.297 13.75 1 92.31 304 VAL A CA 1
ATOM 2362 C C . VAL A 1 304 ? 11.867 30.734 14.023 1 92.31 304 VAL A C 1
ATOM 2364 O O . VAL A 1 304 ? 12.68 30.609 13.109 1 92.31 304 VAL A O 1
ATOM 2367 N N . VAL A 1 305 ? 12.156 30.422 15.258 1 95.06 305 VAL A N 1
ATOM 2368 C CA . VAL A 1 305 ? 13.328 29.672 15.695 1 95.06 305 VAL A CA 1
ATOM 2369 C C . VAL A 1 305 ? 12.93 28.688 16.781 1 95.06 305 VAL A C 1
ATOM 2371 O O . VAL A 1 305 ? 11.898 28.844 17.438 1 95.06 305 VAL A O 1
ATOM 2374 N N . ALA A 1 306 ? 13.68 27.656 16.953 1 95.69 306 ALA A N 1
ATOM 2375 C CA . ALA A 1 306 ? 13.328 26.578 17.875 1 95.69 306 ALA A CA 1
ATOM 2376 C C . ALA A 1 306 ? 13.203 27.109 19.297 1 95.69 306 ALA A C 1
ATOM 2378 O O . ALA A 1 306 ? 12.375 26.641 20.078 1 95.69 306 ALA A O 1
ATOM 2379 N N . GLY A 1 307 ? 13.984 28.047 19.672 1 96.5 307 GLY A N 1
ATOM 2380 C CA . GLY A 1 307 ? 14.008 28.609 21.016 1 96.5 307 GLY A CA 1
ATOM 2381 C C . GLY A 1 307 ? 12.68 29.203 21.438 1 96.5 307 GLY A C 1
ATOM 2382 O O . GLY A 1 307 ? 12.367 29.266 22.625 1 96.5 307 GLY A O 1
ATOM 2383 N N . ASN A 1 308 ? 11.93 29.703 20.438 1 96.31 308 ASN A N 1
ATOM 2384 C CA . ASN A 1 308 ? 10.633 30.312 20.734 1 96.31 308 ASN A CA 1
ATOM 2385 C C . ASN A 1 308 ? 9.766 29.375 21.562 1 96.31 308 ASN A C 1
ATOM 2387 O O . ASN A 1 308 ? 8.922 29.828 22.344 1 96.31 308 ASN A O 1
ATOM 2391 N N . PHE A 1 309 ? 9.969 28.047 21.484 1 96.25 309 PHE A N 1
ATOM 2392 C CA . PHE A 1 309 ? 8.961 27.094 21.969 1 96.25 309 PHE A CA 1
ATOM 2393 C C . PHE A 1 309 ? 9.422 26.422 23.25 1 96.25 309 PHE A C 1
ATOM 2395 O O . PHE A 1 309 ? 8.727 25.562 23.797 1 96.25 309 PHE A O 1
ATOM 2402 N N . ARG A 1 310 ? 10.594 26.766 23.781 1 96.69 310 ARG A N 1
ATOM 2403 C CA . ARG A 1 310 ? 11.164 26.156 24.969 1 96.69 310 ARG A CA 1
ATOM 2404 C C . ARG A 1 310 ? 10.234 26.328 26.172 1 96.69 310 ARG A C 1
ATOM 2406 O O . ARG A 1 310 ? 10.148 25.438 27.031 1 96.69 310 ARG A O 1
ATOM 2413 N N . PRO A 1 311 ? 9.453 27.438 26.219 1 97.75 311 PRO A N 1
ATOM 2414 C CA . PRO A 1 311 ? 8.57 27.609 27.359 1 97.75 311 PRO A CA 1
ATOM 2415 C C . PRO A 1 311 ? 7.215 26.922 27.172 1 97.75 311 PRO A C 1
ATOM 2417 O O . PRO A 1 311 ? 6.277 27.188 27.922 1 97.75 311 PRO A O 1
ATOM 2420 N N . MET A 1 312 ? 7.004 26.141 26.234 1 97.56 312 MET A N 1
ATOM 2421 C CA . MET A 1 312 ? 5.762 25.422 25.953 1 97.56 312 MET A CA 1
ATOM 2422 C C . MET A 1 312 ? 5.879 23.953 26.344 1 97.56 312 MET A C 1
ATOM 2424 O O . MET A 1 312 ? 6.887 23.312 26.062 1 97.56 312 MET A O 1
ATOM 2428 N N . ARG A 1 313 ? 4.953 23.453 27.062 1 98 313 ARG A N 1
ATOM 2429 C CA . ARG A 1 313 ? 4.898 22.047 27.438 1 98 313 ARG A CA 1
ATOM 2430 C C . ARG A 1 313 ? 3.596 21.406 26.984 1 98 313 ARG A C 1
ATOM 2432 O O . ARG A 1 313 ? 2.516 21.953 27.203 1 98 313 ARG A O 1
ATOM 2439 N N . ILE A 1 314 ? 3.666 20.297 26.312 1 97.88 314 ILE A N 1
ATOM 2440 C CA . ILE A 1 314 ? 2.506 19.578 25.797 1 97.88 314 ILE A CA 1
ATOM 2441 C C . ILE A 1 314 ? 2.348 18.25 26.516 1 97.88 314 ILE A C 1
ATOM 2443 O O . ILE A 1 314 ? 3.314 17.5 26.672 1 97.88 314 ILE A O 1
ATOM 2447 N N . ILE A 1 315 ? 1.192 17.938 26.969 1 98.69 315 ILE A N 1
ATOM 2448 C CA . ILE A 1 315 ? 0.863 16.688 27.641 1 98.69 315 ILE A CA 1
ATOM 2449 C C . ILE A 1 315 ? -0.201 15.945 26.828 1 98.69 315 ILE A C 1
ATOM 2451 O O . ILE A 1 315 ? -1.23 16.516 26.469 1 98.69 315 ILE A O 1
ATOM 2455 N N . THR A 1 316 ? 0.068 14.781 26.5 1 98.25 316 THR A N 1
ATOM 2456 C CA . THR A 1 316 ? -0.867 13.961 25.734 1 98.25 316 THR A CA 1
ATOM 2457 C C . THR A 1 316 ? -0.944 12.547 26.312 1 98.25 316 THR A C 1
ATOM 2459 O O . THR A 1 316 ? -0.207 12.211 27.234 1 98.25 316 THR A O 1
ATOM 2462 N N . THR A 1 317 ? -1.883 11.727 25.828 1 98.44 317 THR A N 1
ATOM 2463 C CA . THR A 1 317 ? -1.988 10.297 26.094 1 98.44 317 THR A CA 1
ATOM 2464 C C . THR A 1 317 ? -1.619 9.484 24.859 1 98.44 317 THR A C 1
ATOM 2466 O O . THR A 1 317 ? -2.305 9.555 23.844 1 98.44 317 THR A O 1
ATOM 2469 N N . PRO A 1 318 ? -0.439 8.672 24.938 1 98.12 318 PRO A N 1
ATOM 2470 C CA . PRO A 1 318 ? -0.158 7.805 23.781 1 98.12 318 PRO A CA 1
ATOM 2471 C C . PRO A 1 318 ? -1.355 6.945 23.391 1 98.12 318 PRO A C 1
ATOM 2473 O O . PRO A 1 318 ? -2 6.344 24.25 1 98.12 318 PRO A O 1
ATOM 2476 N N . GLY A 1 319 ? -1.691 6.945 22.141 1 97.88 319 GLY A N 1
ATOM 2477 C CA . GLY A 1 319 ? -2.836 6.191 21.656 1 97.88 319 GLY A CA 1
ATOM 2478 C C . GLY A 1 319 ? -4.074 7.043 21.453 1 97.88 319 GLY A C 1
ATOM 2479 O O . GLY A 1 319 ? -5.086 6.57 20.938 1 97.88 319 GLY A O 1
ATOM 2480 N N . SER A 1 320 ? -3.994 8.273 21.859 1 98.5 320 SER A N 1
ATOM 2481 C CA . SER A 1 320 ? -5.105 9.195 21.641 1 98.5 320 SER A CA 1
ATOM 2482 C C . SER A 1 320 ? -5.055 9.789 20.234 1 98.5 320 SER A C 1
ATOM 2484 O O . SER A 1 320 ? -4.055 9.648 19.531 1 98.5 320 SER A O 1
ATOM 2486 N N . VAL A 1 321 ? -6.105 10.508 19.844 1 98.5 321 VAL A N 1
ATOM 2487 C CA . VAL A 1 321 ? -6.234 11.109 18.516 1 98.5 321 VAL A CA 1
ATOM 2488 C C . VAL A 1 321 ? -5.156 12.172 18.328 1 98.5 321 VAL A C 1
ATOM 2490 O O . VAL A 1 321 ? -4.77 12.477 17.188 1 98.5 321 VAL A O 1
ATOM 2493 N N . VAL A 1 322 ? -4.551 12.688 19.422 1 98.31 322 VAL A N 1
ATOM 2494 C CA . VAL A 1 322 ? -3.547 13.742 19.328 1 98.31 322 VAL A CA 1
ATOM 2495 C C . VAL A 1 322 ? -2.16 13.164 19.594 1 98.31 322 VAL A C 1
ATOM 2497 O O . VAL A 1 322 ? -1.194 13.914 19.766 1 98.31 322 VAL A O 1
ATOM 2500 N N . HIS A 1 323 ? -2.041 11.867 19.75 1 98.12 323 HIS A N 1
ATOM 2501 C CA . HIS A 1 323 ? -0.789 11.148 19.953 1 98.12 323 HIS A CA 1
ATOM 2502 C C . HIS A 1 323 ? -0.848 9.75 19.359 1 98.12 323 HIS A C 1
ATOM 2504 O O . HIS A 1 323 ? -0.899 8.758 20.094 1 98.12 323 HIS A O 1
ATOM 2510 N N . ALA A 1 324 ? -0.691 9.727 18.125 1 97.88 324 ALA A N 1
ATOM 2511 C CA . ALA A 1 324 ? -0.764 8.469 17.391 1 97.88 324 ALA A CA 1
ATOM 2512 C C . ALA A 1 324 ? 0.479 7.617 17.625 1 97.88 324 ALA A C 1
ATOM 2514 O O . ALA A 1 324 ? 1.6 8.133 17.641 1 97.88 324 ALA A O 1
ATOM 2515 N N . VAL A 1 325 ? 0.31 6.387 17.844 1 97.12 325 VAL A N 1
ATOM 2516 C CA . VAL A 1 325 ? 1.374 5.391 17.922 1 97.12 325 VAL A CA 1
ATOM 2517 C C . VAL A 1 325 ? 1.151 4.324 16.844 1 97.12 325 VAL A C 1
ATOM 2519 O O . VAL A 1 325 ? 0.014 4.066 16.453 1 97.12 325 VAL A O 1
ATOM 2522 N N . PRO A 1 326 ? 2.211 3.686 16.297 1 94.38 326 PRO A N 1
ATOM 2523 C CA . PRO A 1 326 ? 2.01 2.592 15.352 1 94.38 326 PRO A CA 1
ATOM 2524 C C . PRO A 1 326 ? 1.154 1.462 15.922 1 94.38 326 PRO A C 1
ATOM 2526 O O . PRO A 1 326 ? 1.252 1.15 17.109 1 94.38 326 PRO A O 1
ATOM 2529 N N . PRO A 1 327 ? 0.295 0.887 15.18 1 94.19 327 PRO A N 1
ATOM 2530 C CA . PRO A 1 327 ? 0.089 1.081 13.742 1 94.19 327 PRO A CA 1
ATOM 2531 C C . PRO A 1 327 ? -1.118 1.964 13.438 1 94.19 327 PRO A C 1
ATOM 2533 O O . PRO A 1 327 ? -1.808 1.745 12.438 1 94.19 327 PRO A O 1
ATOM 2536 N N . MET A 1 328 ? -1.513 2.947 14.32 1 96.62 328 MET A N 1
ATOM 2537 C CA . MET A 1 328 ? -2.66 3.826 14.109 1 96.62 328 MET A CA 1
ATOM 2538 C C . MET A 1 328 ? -2.547 4.551 12.773 1 96.62 328 MET A C 1
ATOM 2540 O O . MET A 1 328 ? -1.463 4.996 12.391 1 96.62 328 MET A O 1
ATOM 2544 N N . PRO A 1 329 ? -3.648 4.59 12 1 97.44 329 PRO A N 1
ATOM 2545 C CA . PRO A 1 329 ? -3.604 5.352 10.75 1 97.44 329 PRO A CA 1
ATOM 2546 C C . PRO A 1 329 ? -3.52 6.859 10.984 1 97.44 329 PRO A C 1
ATOM 2548 O O . PRO A 1 329 ? -4.109 7.379 11.93 1 97.44 329 PRO A O 1
ATOM 2551 N N . THR A 1 330 ? -2.805 7.621 10.125 1 97.56 330 THR A N 1
ATOM 2552 C CA . THR A 1 330 ? -2.471 9.016 10.375 1 97.56 330 THR A CA 1
ATOM 2553 C C . THR A 1 330 ? -2.607 9.844 9.094 1 97.56 330 THR A C 1
ATOM 2555 O O . THR A 1 330 ? -2.051 10.938 8.992 1 97.56 330 THR A O 1
ATOM 2558 N N . PHE A 1 331 ? -3.264 9.5 8.094 1 96.75 331 PHE A N 1
ATOM 2559 C CA . PHE A 1 331 ? -3.133 10.039 6.742 1 96.75 331 PHE A CA 1
ATOM 2560 C C . PHE A 1 331 ? -3.781 11.414 6.641 1 96.75 331 PHE A C 1
ATOM 2562 O O . PHE A 1 331 ? -3.328 12.266 5.875 1 96.75 331 PHE A O 1
ATOM 2569 N N . THR A 1 332 ? -4.84 11.719 7.355 1 93.25 332 THR A N 1
ATOM 2570 C CA . THR A 1 332 ? -5.512 13.008 7.344 1 93.25 332 THR A CA 1
ATOM 2571 C C . THR A 1 332 ? -5.082 13.859 8.539 1 93.25 332 THR A C 1
ATOM 2573 O O . THR A 1 332 ? -5.422 13.547 9.68 1 93.25 332 THR A O 1
ATOM 2576 N N . LEU A 1 333 ? -4.434 14.938 8.359 1 88.25 333 LEU A N 1
ATOM 2577 C CA . LEU A 1 333 ? -3.867 15.75 9.43 1 88.25 333 LEU A CA 1
ATOM 2578 C C . LEU A 1 333 ? -4.84 16.844 9.844 1 88.25 333 LEU A C 1
ATOM 2580 O O . LEU A 1 333 ? -4.461 17.781 10.547 1 88.25 333 LEU A O 1
ATOM 2584 N N . TRP A 1 334 ? -6.059 16.797 9.477 1 92.5 334 TRP A N 1
ATOM 2585 C CA . TRP A 1 334 ? -7.051 17.844 9.688 1 92.5 334 TRP A CA 1
ATOM 2586 C C . TRP A 1 334 ? -7.371 17.984 11.172 1 92.5 334 TRP A C 1
ATOM 2588 O O . TRP A 1 334 ? -7.773 19.062 11.617 1 92.5 334 TRP A O 1
ATOM 2598 N N . THR A 1 335 ? -7.145 16.906 11.945 1 95 335 THR A N 1
ATOM 2599 C CA . THR A 1 335 ? -7.227 17.016 13.398 1 95 335 THR A CA 1
ATOM 2600 C C . THR A 1 335 ? -6.34 18.156 13.898 1 95 335 THR A C 1
ATOM 2602 O O . THR A 1 335 ? -6.734 18.922 14.789 1 95 335 THR A O 1
ATOM 2605 N N . GLY A 1 336 ? -5.16 18.281 13.305 1 93.38 336 GLY A N 1
ATOM 2606 C CA . GLY A 1 336 ? -4.242 19.344 13.68 1 93.38 336 GLY A CA 1
ATOM 2607 C C . GLY A 1 336 ? -4.723 20.719 13.273 1 93.38 336 GLY A C 1
ATOM 2608 O O . GLY A 1 336 ? -4.445 21.703 13.953 1 93.38 336 GLY A O 1
ATOM 2609 N N . LEU A 1 337 ? -5.434 20.828 12.242 1 92.56 337 LEU A N 1
ATOM 2610 C CA . LEU A 1 337 ? -5.973 22.094 11.758 1 92.56 337 LEU A CA 1
ATOM 2611 C C . LEU A 1 337 ? -7.062 22.609 12.695 1 92.56 337 LEU A C 1
ATOM 2613 O O . LEU A 1 337 ? -7.156 23.812 12.938 1 92.56 337 LEU A O 1
ATOM 2617 N N . LEU A 1 338 ? -7.809 21.688 13.203 1 95.44 338 LEU A N 1
ATOM 2618 C CA . LEU A 1 338 ? -8.891 22.047 14.117 1 95.44 338 LEU A CA 1
ATOM 2619 C C . LEU A 1 338 ? -8.352 22.297 15.531 1 95.44 338 LEU A C 1
ATOM 2621 O O . LEU A 1 338 ? -8.93 23.062 16.297 1 95.44 338 LEU A O 1
ATOM 2625 N N . GLY A 1 339 ? -7.262 21.609 15.844 1 96.31 339 GLY A N 1
ATOM 2626 C CA . GLY A 1 339 ? -6.707 21.656 17.188 1 96.31 339 GLY A CA 1
ATOM 2627 C C . GLY A 1 339 ? -6.336 23.062 17.625 1 96.31 339 GLY A C 1
ATOM 2628 O O . GLY A 1 339 ? -6.535 23.438 18.781 1 96.31 339 GLY A O 1
ATOM 2629 N N . GLY A 1 340 ? -5.758 23.812 16.688 1 95.44 340 GLY A N 1
ATOM 2630 C CA . GLY A 1 340 ? -5.414 25.188 17 1 95.44 340 GLY A CA 1
ATOM 2631 C C . GLY A 1 340 ? -6.605 26.016 17.422 1 95.44 340 GLY A C 1
ATOM 2632 O O . GLY A 1 340 ? -6.496 26.844 18.328 1 95.44 340 GLY A O 1
ATOM 2633 N N . GLU A 1 341 ? -7.742 25.812 16.859 1 96.88 341 GLU A N 1
ATOM 2634 C CA . GLU A 1 341 ? -8.969 26.516 17.188 1 96.88 341 GLU A CA 1
ATOM 2635 C C . GLU A 1 341 ? -9.453 26.172 18.594 1 96.88 341 GLU A C 1
ATOM 2637 O O . GLU A 1 341 ? -10.047 27 19.281 1 96.88 341 GLU A O 1
ATOM 2642 N N . VAL A 1 342 ? -9.18 24.953 18.984 1 98.25 342 VAL A N 1
ATOM 2643 C CA . VAL A 1 342 ? -9.594 24.5 20.297 1 98.25 342 VAL A CA 1
ATOM 2644 C C . VAL A 1 342 ? -8.766 25.219 21.375 1 98.25 342 VAL A C 1
ATOM 2646 O O . VAL A 1 342 ? -9.289 25.594 22.422 1 98.25 342 VAL A O 1
ATOM 2649 N N . ILE A 1 343 ? -7.469 25.328 21.109 1 98.38 343 ILE A N 1
ATOM 2650 C CA . ILE A 1 343 ? -6.609 26.078 22.031 1 98.38 343 ILE A CA 1
ATOM 2651 C C . ILE A 1 343 ? -7.117 27.5 22.172 1 98.38 343 ILE A C 1
ATOM 2653 O O . ILE A 1 343 ? -7.246 28.016 23.297 1 98.38 343 ILE A O 1
ATOM 2657 N N . LEU A 1 344 ? -7.398 28.141 21.078 1 98.19 344 LEU A N 1
ATOM 2658 C CA . LEU A 1 344 ? -7.883 29.516 21.094 1 98.19 344 LEU A CA 1
ATOM 2659 C C . LEU A 1 344 ? -9.203 29.625 21.859 1 98.19 344 LEU A C 1
ATOM 2661 O O . LEU A 1 344 ? -9.43 30.594 22.578 1 98.19 344 LEU A O 1
ATOM 2665 N N . LYS A 1 345 ? -10.031 28.656 21.656 1 98.56 345 LYS A N 1
ATOM 2666 C CA . LYS A 1 345 ? -11.305 28.625 22.375 1 98.56 345 LYS A CA 1
ATOM 2667 C C . LYS A 1 345 ? -11.086 28.641 23.875 1 98.56 345 LYS A C 1
ATOM 2669 O O . LYS A 1 345 ? -11.789 29.328 24.609 1 98.56 345 LYS A O 1
ATOM 2674 N N . ALA A 1 346 ? -10.195 27.828 24.328 1 98.75 346 ALA A N 1
ATOM 2675 C CA . ALA A 1 346 ? -9.859 27.797 25.75 1 98.75 346 ALA A CA 1
ATOM 2676 C C . ALA A 1 346 ? -9.32 29.156 26.203 1 98.75 346 ALA A C 1
ATOM 2678 O O . ALA A 1 346 ? -9.773 29.703 27.203 1 98.75 346 ALA A O 1
ATOM 2679 N N . LEU A 1 347 ? -8.406 29.703 25.484 1 98.5 347 LEU A N 1
ATOM 2680 C CA . LEU A 1 347 ? -7.742 30.953 25.844 1 98.5 347 LEU A CA 1
ATOM 2681 C C . LEU A 1 347 ? -8.719 32.125 25.812 1 98.5 347 LEU A C 1
ATOM 2683 O O . LEU A 1 347 ? -8.57 33.094 26.562 1 98.5 347 LEU A O 1
ATOM 2687 N N . ALA A 1 348 ? -9.703 32.062 24.969 1 98.25 348 ALA A N 1
ATOM 2688 C CA . ALA A 1 348 ? -10.703 33.125 24.844 1 98.25 348 ALA A CA 1
ATOM 2689 C C . ALA A 1 348 ? -11.43 33.375 26.156 1 98.25 348 ALA A C 1
ATOM 2691 O O . ALA A 1 348 ? -11.922 34.469 26.422 1 98.25 348 ALA A O 1
ATOM 2692 N N . GLN A 1 349 ? -11.531 32.406 27 1 97.88 349 GLN A N 1
ATOM 2693 C CA . GLN A 1 349 ? -12.188 32.5 28.297 1 97.88 349 GLN A CA 1
ATOM 2694 C C . GLN A 1 349 ? -11.43 33.469 29.219 1 97.88 349 GLN A C 1
ATOM 2696 O O . GLN A 1 349 ? -12.039 34.125 30.047 1 97.88 349 GLN A O 1
ATOM 2701 N N . GLY A 1 350 ? -10.141 33.469 29.078 1 97.31 350 GLY A N 1
ATOM 2702 C CA . GLY A 1 350 ? -9.32 34.281 29.953 1 97.31 350 GLY A CA 1
ATOM 2703 C C . GLY A 1 350 ? -8.789 35.531 29.281 1 97.31 350 GLY A C 1
ATOM 2704 O O . GLY A 1 350 ? -8.383 36.5 29.953 1 97.31 350 GLY A O 1
ATOM 2705 N N . MET A 1 351 ? -8.812 35.562 28.016 1 97.19 351 MET A N 1
ATOM 2706 C CA . MET A 1 351 ? -8.25 36.719 27.281 1 97.19 351 MET A CA 1
ATOM 2707 C C . MET A 1 351 ? -9.031 36.969 26 1 97.19 351 MET A C 1
ATOM 2709 O O . MET A 1 351 ? -8.461 37 24.922 1 97.19 351 MET A O 1
ATOM 2713 N N . PRO A 1 352 ? -10.328 37.281 26.109 1 97.06 352 PRO A N 1
ATOM 2714 C CA . PRO A 1 352 ? -11.211 37.469 24.953 1 97.06 352 PRO A CA 1
ATOM 2715 C C . PRO A 1 352 ? -10.797 38.656 24.094 1 97.06 352 PRO A C 1
ATOM 2717 O O . PRO A 1 352 ? -11.188 38.75 22.922 1 97.06 352 PRO A O 1
ATOM 2720 N N . ASP A 1 353 ? -10.023 39.594 24.609 1 96.56 353 ASP A N 1
ATOM 2721 C CA . ASP A 1 353 ? -9.617 40.781 23.859 1 96.56 353 ASP A CA 1
ATOM 2722 C C . ASP A 1 353 ? -8.336 40.5 23.078 1 96.56 353 ASP A C 1
ATOM 2724 O O . ASP A 1 353 ? -7.977 41.312 22.188 1 96.56 353 ASP A O 1
ATOM 2728 N N . LEU A 1 354 ? -7.711 39.406 23.359 1 95.88 354 LEU A N 1
ATOM 2729 C CA . LEU A 1 354 ? -6.422 39.156 22.734 1 95.88 354 LEU A CA 1
ATOM 2730 C C . LEU A 1 354 ? -6.562 38.125 21.609 1 95.88 354 LEU A C 1
ATOM 2732 O O . LEU A 1 354 ? -5.777 38.125 20.656 1 95.88 354 LEU A O 1
ATOM 2736 N N . VAL A 1 355 ? -7.535 37.25 21.766 1 96.94 355 VAL A N 1
ATOM 2737 C CA . VAL A 1 355 ? -7.66 36.188 20.766 1 96.94 355 VAL A CA 1
ATOM 2738 C C . VAL A 1 355 ? -8.938 36.375 19.953 1 96.94 355 VAL A C 1
ATOM 2740 O O . VAL A 1 355 ? -9.914 36.938 20.453 1 96.94 355 VAL A O 1
ATOM 2743 N N . PRO A 1 356 ? -8.922 35.906 18.688 1 97.81 356 PRO A N 1
ATOM 2744 C CA . PRO A 1 356 ? -10.117 36.031 17.844 1 97.81 356 PRO A CA 1
ATOM 2745 C C . PRO A 1 356 ? -11.117 34.906 18.094 1 97.81 356 PRO A C 1
ATOM 2747 O O . PRO A 1 356 ? -10.773 33.875 18.719 1 97.81 356 PRO A O 1
ATOM 2750 N N . ALA A 1 357 ? -12.391 35.156 17.625 1 98.5 357 ALA A N 1
ATOM 2751 C CA . ALA A 1 357 ? -13.344 34.062 17.531 1 98.5 357 ALA A CA 1
ATOM 2752 C C . ALA A 1 357 ? -12.891 33.031 16.5 1 98.5 357 ALA A C 1
ATOM 2754 O O . ALA A 1 357 ? -11.859 33.219 15.836 1 98.5 357 ALA A O 1
ATOM 2755 N N . CYS A 1 358 ? -13.609 31.953 16.438 1 98.12 358 CYS A N 1
ATOM 2756 C CA . CYS A 1 358 ? -13.289 30.828 15.562 1 98.12 358 CYS A CA 1
ATOM 2757 C C . CYS A 1 358 ? -13.289 31.281 14.102 1 98.12 358 CYS A C 1
ATOM 2759 O O . CYS A 1 358 ? -14.133 32.062 13.688 1 98.12 358 CYS A O 1
ATOM 2761 N N . SER A 1 359 ? -12.367 30.844 13.297 1 97.5 359 SER A N 1
ATOM 2762 C CA . SER A 1 359 ? -12.484 30.953 11.852 1 97.5 359 SER A CA 1
ATOM 2763 C C . SER A 1 359 ? -13.5 29.953 11.305 1 97.5 359 SER A C 1
ATOM 2765 O O . SER A 1 359 ? -14.273 29.375 12.062 1 97.5 359 SER A O 1
ATOM 2767 N N . GLY A 1 360 ? -13.555 29.906 9.961 1 94.94 360 GLY A N 1
ATOM 2768 C CA . GLY A 1 360 ? -14.398 28.875 9.359 1 94.94 360 GLY A CA 1
ATOM 2769 C C . GLY A 1 360 ? -14.016 27.469 9.773 1 94.94 360 GLY A C 1
ATOM 2770 O O . GLY A 1 360 ? -14.695 26.5 9.414 1 94.94 360 GLY A O 1
ATOM 2771 N N . GLY A 1 361 ? -12.992 27.359 10.453 1 84.25 361 GLY A N 1
ATOM 2772 C CA . GLY A 1 361 ? -12.688 26.219 11.305 1 84.25 361 GLY A CA 1
ATOM 2773 C C . GLY A 1 361 ? -11.859 25.156 10.609 1 84.25 361 GLY A C 1
ATOM 2774 O O . GLY A 1 361 ? -11.406 24.203 11.25 1 84.25 361 GLY A O 1
ATOM 2775 N N . ASP A 1 362 ? -11.641 25.188 9.328 1 89.31 362 ASP A N 1
ATOM 2776 C CA . ASP A 1 362 ? -11 24.078 8.633 1 89.31 362 ASP A CA 1
ATOM 2777 C C . ASP A 1 362 ? -10.359 24.547 7.328 1 89.31 362 ASP A C 1
ATOM 2779 O O . ASP A 1 362 ? -10.617 25.672 6.871 1 89.31 362 ASP A O 1
ATOM 2783 N N . VAL A 1 363 ? -9.359 23.781 6.906 1 91 363 VAL A N 1
ATOM 2784 C CA . VAL A 1 363 ? -8.914 23.859 5.52 1 91 363 VAL A CA 1
ATOM 2785 C C . VAL A 1 363 ? -9.797 22.984 4.641 1 91 363 VAL A C 1
ATOM 2787 O O . VAL A 1 363 ? -9.703 21.75 4.695 1 91 363 VAL A O 1
ATOM 2790 N N . CYS A 1 364 ? -10.664 23.609 3.947 1 95.5 364 CYS A N 1
ATOM 2791 C CA . CYS A 1 364 ? -11.602 22.891 3.096 1 95.5 364 CYS A CA 1
ATOM 2792 C C . CYS A 1 364 ? -10.977 22.578 1.742 1 95.5 364 CYS A C 1
ATOM 2794 O O . CYS A 1 364 ? -10.891 23.438 0.873 1 95.5 364 CYS A O 1
ATOM 2796 N N . SER A 1 365 ? -10.656 21.328 1.6 1 94.81 365 SER A N 1
ATOM 2797 C CA . SER A 1 365 ? -9.938 20.953 0.39 1 94.81 365 SER A CA 1
ATOM 2798 C C . SER A 1 365 ? -10.836 20.188 -0.57 1 94.81 365 SER A C 1
ATOM 2800 O O . SER A 1 365 ? -11.758 19.484 -0.141 1 94.81 365 SER A O 1
ATOM 2802 N N . MET A 1 366 ? -10.609 20.406 -1.838 1 95.19 366 MET A N 1
ATOM 2803 C CA . MET A 1 366 ? -11.211 19.625 -2.922 1 95.19 366 MET A CA 1
ATOM 2804 C C . MET A 1 366 ? -10.133 19.062 -3.836 1 95.19 366 MET A C 1
ATOM 2806 O O . MET A 1 366 ? -9.227 19.781 -4.266 1 95.19 366 MET A O 1
ATOM 2810 N N . MET A 1 367 ? -10.125 17.75 -4.008 1 94.88 367 MET A N 1
ATOM 2811 C CA . MET A 1 367 ? -9.203 17.078 -4.918 1 94.88 367 MET A CA 1
ATOM 2812 C C . MET A 1 367 ? -9.969 16.297 -5.984 1 94.88 367 MET A C 1
ATOM 2814 O O . MET A 1 367 ? -10.828 15.477 -5.664 1 94.88 367 MET A O 1
ATOM 2818 N N . GLY A 1 368 ? -9.719 16.609 -7.199 1 95.31 368 GLY A N 1
ATOM 2819 C CA . GLY A 1 368 ? -10.289 15.867 -8.312 1 95.31 368 GLY A CA 1
ATOM 2820 C C . GLY A 1 368 ? -9.281 14.961 -8.992 1 95.31 368 GLY A C 1
ATOM 2821 O O . GLY A 1 368 ? -8.102 15.305 -9.102 1 95.31 368 GLY A O 1
ATOM 2822 N N . LEU A 1 369 ? -9.727 13.836 -9.445 1 95.19 369 LEU A N 1
ATOM 2823 C CA . LEU A 1 369 ? -8.844 12.93 -10.172 1 95.19 369 LEU A CA 1
ATOM 2824 C C . LEU A 1 369 ? -9.633 12.055 -11.141 1 95.19 369 LEU A C 1
ATOM 2826 O O . LEU A 1 369 ? -10.836 11.852 -10.961 1 95.19 369 LEU A O 1
ATOM 2830 N N . GLY A 1 370 ? -8.977 11.539 -12.117 1 92.94 370 GLY A N 1
ATOM 2831 C CA . GLY A 1 370 ? -9.562 10.703 -13.156 1 92.94 370 GLY A CA 1
ATOM 2832 C C . GLY A 1 370 ? -8.688 10.594 -14.391 1 92.94 370 GLY A C 1
ATOM 2833 O O . GLY A 1 370 ? -7.461 10.648 -14.289 1 92.94 370 GLY A O 1
ATOM 2834 N N . VAL A 1 371 ? -9.328 10.258 -15.492 1 91.25 371 VAL A N 1
ATOM 2835 C CA . VAL A 1 371 ? -8.648 10.227 -16.781 1 91.25 371 VAL A CA 1
ATOM 2836 C C . VAL A 1 371 ? -9.078 11.422 -17.625 1 91.25 371 VAL A C 1
ATOM 2838 O O . VAL A 1 371 ? -10.273 11.664 -17.812 1 91.25 371 VAL A O 1
ATOM 2841 N N . ASN A 1 372 ? -8.117 12.172 -18.016 1 92.44 372 ASN A N 1
ATOM 2842 C CA . ASN A 1 372 ? -8.406 13.328 -18.859 1 92.44 372 ASN A CA 1
ATOM 2843 C C . ASN A 1 372 ? -8.773 12.906 -20.281 1 92.44 372 ASN A C 1
ATOM 2845 O O . ASN A 1 372 ? -7.945 12.336 -21 1 92.44 372 ASN A O 1
ATOM 2849 N N . PRO A 1 373 ? -9.922 13.188 -20.688 1 92.69 373 PRO A N 1
ATOM 2850 C CA . PRO A 1 373 ? -10.344 12.734 -22.016 1 92.69 373 PRO A CA 1
ATOM 2851 C C . PRO A 1 373 ? -9.57 13.406 -23.141 1 92.69 373 PRO A C 1
ATOM 2853 O O . PRO A 1 373 ? -9.562 12.906 -24.266 1 92.69 373 PRO A O 1
ATOM 2856 N N . ARG A 1 374 ? -8.961 14.531 -22.953 1 89.94 374 ARG A N 1
ATOM 2857 C CA . ARG A 1 374 ? -8.219 15.258 -23.969 1 89.94 374 ARG A CA 1
ATOM 2858 C C . ARG A 1 374 ? -6.98 14.484 -24.406 1 89.94 374 ARG A C 1
ATOM 2860 O O . ARG A 1 374 ? -6.582 14.539 -25.562 1 89.94 374 ARG A O 1
ATOM 2867 N N . ASN A 1 375 ? -6.328 13.719 -23.422 1 88.31 375 ASN A N 1
ATOM 2868 C CA . ASN A 1 375 ? -5.055 13.07 -23.719 1 88.31 375 ASN A CA 1
ATOM 2869 C C . ASN A 1 375 ? -5.016 11.633 -23.219 1 88.31 375 ASN A C 1
ATOM 2871 O O . ASN A 1 375 ? -4.051 10.906 -23.453 1 88.31 375 ASN A O 1
ATOM 2875 N N . GLY A 1 376 ? -6.051 11.281 -22.484 1 88.19 376 GLY A N 1
ATOM 2876 C CA . GLY A 1 376 ? -6.137 9.914 -22 1 88.19 376 GLY A CA 1
ATOM 2877 C C . GLY A 1 376 ? -5.258 9.664 -20.797 1 88.19 376 GLY A C 1
ATOM 2878 O O . GLY A 1 376 ? -5.09 8.516 -20.359 1 88.19 376 GLY A O 1
ATOM 2879 N N . GLU A 1 377 ? -4.691 10.68 -20.203 1 86.38 377 GLU A N 1
ATOM 2880 C CA . GLU A 1 377 ? -3.775 10.539 -19.078 1 86.38 377 GLU A CA 1
ATOM 2881 C C . GLU A 1 377 ? -4.5 10.727 -17.75 1 86.38 377 GLU A C 1
ATOM 2883 O O . GLU A 1 377 ? -5.516 11.422 -17.688 1 86.38 377 GLU A O 1
ATOM 2888 N N . ALA A 1 378 ? -3.951 10.055 -16.812 1 85.38 378 ALA A N 1
ATOM 2889 C CA . ALA A 1 378 ? -4.445 10.305 -15.461 1 85.38 378 ALA A CA 1
ATOM 2890 C C . ALA A 1 378 ? -4.176 11.75 -15.039 1 85.38 378 ALA A C 1
ATOM 2892 O O . ALA A 1 378 ? -3.129 12.312 -15.367 1 85.38 378 ALA A O 1
ATOM 2893 N N . TRP A 1 379 ? -5.121 12.344 -14.336 1 89 379 TRP A N 1
ATOM 2894 C CA . TRP A 1 379 ? -4.941 13.688 -13.789 1 89 379 TRP A CA 1
ATOM 2895 C C . TRP A 1 379 ? -5.348 13.734 -12.32 1 89 379 TRP A C 1
ATOM 2897 O O . TRP A 1 379 ? -6.125 12.898 -11.859 1 89 379 TRP A O 1
ATOM 2907 N N . LEU A 1 380 ? -4.73 14.602 -11.578 1 91.88 380 LEU A N 1
ATOM 2908 C CA . LEU A 1 380 ? -5.047 14.898 -10.188 1 91.88 380 LEU A CA 1
ATOM 2909 C C . LEU A 1 380 ? -4.746 16.359 -9.859 1 91.88 380 LEU A C 1
ATOM 2911 O O . LEU A 1 380 ? -3.619 16.828 -10.039 1 91.88 380 LEU A O 1
ATOM 2915 N N . GLU A 1 381 ? -5.734 17.062 -9.492 1 91.12 381 GLU A N 1
ATOM 2916 C CA . GLU A 1 381 ? -5.586 18.438 -9.055 1 91.12 381 GLU A CA 1
ATOM 2917 C C . GLU A 1 381 ? -6.281 18.672 -7.711 1 91.12 381 GLU A C 1
ATOM 2919 O O . GLU A 1 381 ? -7.363 18.125 -7.469 1 91.12 381 GLU A O 1
ATOM 2924 N N . ALA A 1 382 ? -5.594 19.375 -6.891 1 90.88 382 ALA A N 1
ATOM 2925 C CA . ALA A 1 382 ? -6.141 19.672 -5.57 1 90.88 382 ALA A CA 1
ATOM 2926 C C . ALA A 1 382 ? -6.066 21.172 -5.281 1 90.88 382 ALA A C 1
ATOM 2928 O O . ALA A 1 382 ? -5.195 21.875 -5.797 1 90.88 382 ALA A O 1
ATOM 2929 N N . THR A 1 383 ? -6.98 21.609 -4.461 1 92.5 383 THR A N 1
ATOM 2930 C CA . THR A 1 383 ? -6.969 23 -4.016 1 92.5 383 THR A CA 1
ATOM 2931 C C . THR A 1 383 ? -7.586 23.125 -2.627 1 92.5 383 THR A C 1
ATOM 2933 O O . THR A 1 383 ? -8.398 22.297 -2.223 1 92.5 383 THR A O 1
ATOM 2936 N N . ASN A 1 384 ? -7.105 24.078 -1.929 1 92.62 384 ASN A N 1
ATOM 2937 C CA . ASN A 1 384 ? -7.691 24.5 -0.66 1 92.62 384 ASN A CA 1
ATOM 2938 C C . ASN A 1 384 ? -8.508 25.766 -0.816 1 92.62 384 ASN A C 1
ATOM 2940 O O . ASN A 1 384 ? -8.195 26.609 -1.653 1 92.62 384 ASN A O 1
ATOM 2944 N N . GLU A 1 385 ? -9.531 25.859 -0.057 1 94.44 385 GLU A N 1
ATOM 2945 C CA . GLU A 1 385 ? -10.398 27.031 -0.174 1 94.44 385 GLU A CA 1
ATOM 2946 C C . GLU A 1 385 ? -10.242 27.953 1.024 1 94.44 385 GLU A C 1
ATOM 2948 O O . GLU A 1 385 ? -9.93 27.516 2.129 1 94.44 385 GLU A O 1
ATOM 2953 N N . ALA A 1 386 ? -10.469 29.188 0.762 1 95.12 386 ALA A N 1
ATOM 2954 C CA . ALA A 1 386 ? -10.43 30.203 1.805 1 95.12 386 ALA A CA 1
ATOM 2955 C C . ALA A 1 386 ? -11.625 30.078 2.744 1 95.12 386 ALA A C 1
ATOM 2957 O O . ALA A 1 386 ? -12.656 29.516 2.377 1 95.12 386 ALA A O 1
ATOM 2958 N N . VAL A 1 387 ? -11.461 30.594 3.936 1 97.06 387 VAL A N 1
ATOM 2959 C CA . VAL A 1 387 ? -12.523 30.609 4.938 1 97.06 387 VAL A CA 1
ATOM 2960 C C . VAL A 1 387 ? -12.641 32 5.559 1 97.06 387 VAL A C 1
ATOM 2962 O O . VAL A 1 387 ? -11.82 32.875 5.281 1 97.06 387 VAL A O 1
ATOM 2965 N N . GLY A 1 388 ? -13.719 32.219 6.32 1 98.25 388 GLY A N 1
ATOM 2966 C CA . GLY A 1 388 ? -13.844 33.438 7.098 1 98.25 388 GLY A CA 1
ATOM 2967 C C . GLY A 1 388 ? -13.148 33.344 8.445 1 98.25 388 GLY A C 1
ATOM 2968 O O . GLY A 1 388 ? -13.219 32.312 9.133 1 98.25 388 GLY A O 1
ATOM 2969 N N . PHE A 1 389 ? -12.438 34.406 8.836 1 98.25 389 PHE A N 1
ATOM 2970 C CA . PHE A 1 389 ? -11.773 34.438 10.133 1 98.25 389 PHE A CA 1
ATOM 2971 C C . PHE A 1 389 ? -12.711 34.969 11.203 1 98.25 389 PHE A C 1
ATOM 2973 O O . PHE A 1 389 ? -13.727 35.594 10.898 1 98.25 389 PHE A O 1
ATOM 2980 N N . GLY A 1 390 ? -12.398 34.719 12.422 1 98.56 390 GLY A N 1
ATOM 2981 C CA . GLY A 1 390 ? -13.219 35.156 13.539 1 98.56 390 GLY A CA 1
ATOM 2982 C C . GLY A 1 390 ? -13.078 36.625 13.828 1 98.56 390 GLY A C 1
ATOM 2983 O O . GLY A 1 390 ? -11.984 37.188 13.711 1 98.56 390 GLY A O 1
ATOM 2984 N N . GLY A 1 391 ? -14.227 37.281 14.172 1 98.56 391 GLY A N 1
ATOM 2985 C CA . GLY A 1 391 ? -14.133 38.625 14.719 1 98.56 391 GLY A CA 1
ATOM 2986 C C . GLY A 1 391 ? -13.305 38.688 15.984 1 98.56 391 GLY A C 1
ATOM 2987 O O . GLY A 1 391 ? -13.141 37.688 16.688 1 98.56 391 GLY A O 1
ATOM 2988 N N . HIS A 1 392 ? -12.695 39.844 16.219 1 98.38 392 HIS A N 1
ATOM 2989 C CA . HIS A 1 392 ? -11.859 40.062 17.406 1 98.38 392 HIS A CA 1
ATOM 2990 C C . HIS A 1 392 ? -12.039 41.438 17.969 1 98.38 392 HIS A C 1
ATOM 2992 O O . HIS A 1 392 ? -12.734 42.281 17.391 1 98.38 392 HIS A O 1
ATOM 2998 N N . ALA A 1 393 ? -11.422 41.688 19.094 1 97.75 393 ALA A N 1
ATOM 2999 C CA . ALA A 1 393 ? -11.625 42.938 19.812 1 97.75 393 ALA A CA 1
ATOM 3000 C C . ALA A 1 393 ? -11.195 44.125 18.953 1 97.75 393 ALA A C 1
ATOM 3002 O O . ALA A 1 393 ? -11.766 45.219 19.078 1 97.75 393 ALA A O 1
ATOM 3003 N N . GLY A 1 394 ? -10.305 43.844 18.125 1 97.06 394 GLY A N 1
ATOM 3004 C CA . GLY A 1 394 ? -9.727 44.938 17.344 1 97.06 394 GLY A CA 1
ATOM 3005 C C . GLY A 1 394 ? -10.422 45.125 16.016 1 97.06 394 GLY A C 1
ATOM 3006 O O . GLY A 1 394 ? -10.094 46.062 15.266 1 97.06 394 GLY A O 1
ATOM 3007 N N . GLY A 1 395 ? -11.414 44.25 15.672 1 98.19 395 GLY A N 1
ATOM 3008 C CA . GLY A 1 395 ? -12.07 44.438 14.383 1 98.19 395 GLY A CA 1
ATOM 3009 C C . GLY A 1 395 ? -12.695 43.156 13.852 1 98.19 395 GLY A C 1
ATOM 3010 O O . GLY A 1 395 ? -12.758 42.156 14.555 1 98.19 395 GLY A O 1
ATOM 3011 N N . ASP A 1 396 ? -13.203 43.344 12.57 1 98.62 396 ASP A N 1
ATOM 3012 C CA . ASP A 1 396 ? -13.875 42.219 11.906 1 98.62 396 ASP A CA 1
ATOM 3013 C C . ASP A 1 396 ? -12.875 41.125 11.523 1 98.62 396 ASP A C 1
ATOM 3015 O O . ASP A 1 396 ? -11.672 41.406 11.398 1 98.62 396 ASP A O 1
ATOM 3019 N N . GLY A 1 397 ? -13.336 39.875 11.492 1 98.38 397 GLY A N 1
ATOM 3020 C CA . GLY A 1 397 ? -12.539 38.844 10.875 1 98.38 397 GLY A CA 1
ATOM 3021 C C . GLY A 1 397 ? -12.32 39.062 9.391 1 98.38 397 GLY A C 1
ATOM 3022 O O . GLY A 1 397 ? -13.195 39.562 8.695 1 98.38 397 GLY A O 1
ATOM 3023 N N . GLU A 1 398 ? -11.219 38.594 8.875 1 97.25 398 GLU A N 1
ATOM 3024 C CA . GLU A 1 398 ? -10.922 38.719 7.449 1 97.25 398 GLU A CA 1
ATOM 3025 C C . GLU A 1 398 ? -11.852 37.812 6.621 1 97.25 398 GLU A C 1
ATOM 3027 O O . GLU A 1 398 ? -12.234 36.719 7.055 1 97.25 398 GLU A O 1
ATOM 3032 N N . ASP A 1 399 ? -12.219 38.312 5.414 1 97.31 399 ASP A N 1
ATOM 3033 C CA . ASP A 1 399 ? -13.133 37.594 4.523 1 97.31 399 ASP A CA 1
ATOM 3034 C C . ASP A 1 399 ? -12.367 36.75 3.514 1 97.31 399 ASP A C 1
ATOM 3036 O O . ASP A 1 399 ? -11.555 37.281 2.748 1 97.31 399 ASP A O 1
ATOM 3040 N N . GLY A 1 400 ? -12.641 35.5 3.514 1 95.5 400 GLY A N 1
ATOM 3041 C CA . GLY A 1 400 ? -12.18 34.625 2.457 1 95.5 400 GLY A CA 1
ATOM 3042 C C . GLY A 1 400 ? -10.664 34.562 2.348 1 95.5 400 GLY A C 1
ATOM 3043 O O . GLY A 1 400 ? -10.109 34.781 1.268 1 95.5 400 GLY A O 1
ATOM 3044 N N . ILE A 1 401 ? -10.031 34.219 3.402 1 94.31 401 ILE A N 1
ATOM 3045 C CA . ILE A 1 401 ? -8.586 34.031 3.373 1 94.31 401 ILE A CA 1
ATOM 3046 C C . ILE A 1 401 ? -8.227 32.625 3.82 1 94.31 401 ILE A C 1
ATOM 3048 O O . ILE A 1 401 ? -9.07 31.922 4.371 1 94.31 401 ILE A O 1
ATOM 3052 N N . MET A 1 402 ? -6.992 32.25 3.531 1 92.62 402 MET A N 1
ATOM 3053 C CA . MET A 1 402 ? -6.57 30.891 3.891 1 92.62 402 MET A CA 1
ATOM 3054 C C . MET A 1 402 ? -6.586 30.703 5.402 1 92.62 402 MET A C 1
ATOM 3056 O O . MET A 1 402 ? -6.262 31.625 6.152 1 92.62 402 MET A O 1
ATOM 3060 N N . HIS A 1 403 ? -6.895 29.562 5.812 1 93 403 HIS A N 1
ATOM 3061 C CA . HIS A 1 403 ? -6.992 29.203 7.223 1 93 403 HIS A CA 1
ATOM 3062 C C . HIS A 1 403 ? -5.703 29.547 7.965 1 93 403 HIS A C 1
ATOM 3064 O O . HIS A 1 403 ? -4.625 29.578 7.367 1 93 403 HIS A O 1
ATOM 3070 N N . LEU A 1 404 ? -5.766 29.781 9.172 1 89.81 404 LEU A N 1
ATOM 3071 C CA . LEU A 1 404 ? -4.664 30.281 9.984 1 89.81 404 LEU A CA 1
ATOM 3072 C C . LEU A 1 404 ? -3.502 29.297 9.992 1 89.81 404 LEU A C 1
ATOM 3074 O O . LEU A 1 404 ? -2.361 29.688 10.258 1 89.81 404 LEU A O 1
ATOM 3078 N N . THR A 1 405 ? -3.754 28.031 9.688 1 88.62 405 THR A N 1
ATOM 3079 C CA . THR A 1 405 ? -2.701 27.016 9.703 1 88.62 405 THR A CA 1
ATOM 3080 C C . THR A 1 405 ? -1.849 27.109 8.438 1 88.62 405 THR A C 1
ATOM 3082 O O . THR A 1 405 ? -0.77 26.516 8.367 1 88.62 405 THR A O 1
ATOM 3085 N N . GLU A 1 406 ? -2.281 27.797 7.488 1 85.56 406 GLU A N 1
ATOM 3086 C CA . GLU A 1 406 ? -1.58 27.875 6.211 1 85.56 406 GLU A CA 1
ATOM 3087 C C . GLU A 1 406 ? -1.458 29.312 5.738 1 85.56 406 GLU A C 1
ATOM 3089 O O . GLU A 1 406 ? -1.884 29.656 4.629 1 85.56 406 GLU A O 1
ATOM 3094 N N . PRO A 1 407 ? -0.823 30.078 6.473 1 73.88 407 PRO A N 1
ATOM 3095 C CA . PRO A 1 407 ? -0.821 31.5 6.141 1 73.88 407 PRO A CA 1
ATOM 3096 C C . PRO A 1 407 ? -0.074 31.797 4.844 1 73.88 407 PRO A C 1
ATOM 3098 O O . PRO A 1 407 ? -0.344 32.812 4.191 1 73.88 407 PRO A O 1
ATOM 3101 N N . GLY A 1 408 ? 0.807 31.016 4.438 1 74.81 408 GLY A N 1
ATOM 3102 C CA . GLY A 1 408 ? 1.565 31.266 3.223 1 74.81 408 GLY A CA 1
ATOM 3103 C C . GLY A 1 408 ? 0.985 30.578 2.002 1 74.81 408 GLY A C 1
ATOM 3104 O O . GLY A 1 408 ? 1.452 30.797 0.881 1 74.81 408 GLY A O 1
ATOM 3105 N N . CYS A 1 409 ? -0.054 29.859 2.234 1 79.25 409 CYS A N 1
ATOM 3106 C CA . CYS A 1 409 ? -0.635 29.094 1.148 1 79.25 409 CYS A CA 1
ATOM 3107 C C . CYS A 1 409 ? -1.582 29.938 0.312 1 79.25 409 CYS A C 1
ATOM 3109 O O . CYS A 1 409 ? -2.021 31 0.752 1 79.25 409 CYS A O 1
ATOM 3111 N N . ARG A 1 410 ? -1.771 29.531 -0.947 1 83.31 410 ARG A N 1
ATOM 3112 C CA . ARG A 1 410 ? -2.721 30.125 -1.884 1 83.31 410 ARG A CA 1
ATOM 3113 C C . ARG A 1 410 ? -3.645 29.062 -2.471 1 83.31 410 ARG A C 1
ATOM 3115 O O . ARG A 1 410 ? -3.361 27.875 -2.377 1 83.31 410 ARG A O 1
ATOM 3122 N N . ASN A 1 411 ? -4.785 29.547 -2.824 1 86.38 411 ASN A N 1
ATOM 3123 C CA . ASN A 1 411 ? -5.617 28.609 -3.564 1 86.38 411 ASN A CA 1
ATOM 3124 C C . ASN A 1 411 ? -5.246 28.562 -5.043 1 86.38 411 ASN A C 1
ATOM 3126 O O . ASN A 1 411 ? -4.566 29.469 -5.539 1 86.38 411 ASN A O 1
ATOM 3130 N N . ASN A 1 412 ? -5.578 27.531 -5.648 1 89.25 412 ASN A N 1
ATOM 3131 C CA . ASN A 1 412 ? -5.301 27.406 -7.074 1 89.25 412 ASN A CA 1
ATOM 3132 C C . ASN A 1 412 ? -6.164 28.359 -7.895 1 89.25 412 ASN A C 1
ATOM 3134 O O . ASN A 1 412 ? -7.387 28.406 -7.723 1 89.25 412 ASN A O 1
ATOM 3138 N N . PRO A 1 413 ? -5.504 29.047 -8.781 1 90.69 413 PRO A N 1
ATOM 3139 C CA . PRO A 1 413 ? -6.301 29.891 -9.664 1 90.69 413 PRO A CA 1
ATOM 3140 C C . PRO A 1 413 ? -7.258 29.109 -10.555 1 90.69 413 PRO A C 1
ATOM 3142 O O . PRO A 1 413 ? -6.945 27.969 -10.953 1 90.69 413 PRO A O 1
ATOM 3145 N N . VAL A 1 414 ? -8.375 29.75 -10.867 1 93.12 414 VAL A N 1
ATOM 3146 C CA . VAL A 1 414 ? -9.398 29.141 -11.703 1 93.12 414 VAL A CA 1
ATOM 3147 C C . VAL A 1 414 ? -8.789 28.688 -13.031 1 93.12 414 VAL A C 1
ATOM 3149 O O . VAL A 1 414 ? -9.062 27.578 -13.5 1 93.12 414 VAL A O 1
ATOM 3152 N N . GLU A 1 415 ? -7.949 29.562 -13.578 1 91.94 415 GLU A N 1
ATOM 3153 C CA . GLU A 1 415 ? -7.344 29.297 -14.883 1 91.94 415 GLU A CA 1
ATOM 3154 C C . GLU A 1 415 ? -6.465 28.047 -14.836 1 91.94 415 GLU A C 1
ATOM 3156 O O . GLU A 1 415 ? -6.449 27.266 -15.781 1 91.94 415 GLU A O 1
ATOM 3161 N N . VAL A 1 416 ? -5.773 27.922 -13.805 1 89.62 416 VAL A N 1
ATOM 3162 C CA . VAL A 1 416 ? -4.879 26.781 -13.656 1 89.62 416 VAL A CA 1
ATOM 3163 C C . VAL A 1 416 ? -5.699 25.5 -13.523 1 89.62 416 VAL A C 1
ATOM 3165 O O . VAL A 1 416 ? -5.402 24.5 -14.164 1 89.62 416 VAL A O 1
ATOM 3168 N N . LEU A 1 417 ? -6.699 25.438 -12.727 1 91.75 417 LEU A N 1
ATOM 3169 C CA . LEU A 1 417 ? -7.543 24.281 -12.516 1 91.75 417 LEU A CA 1
ATOM 3170 C C . LEU A 1 417 ? -8.211 23.844 -13.812 1 91.75 417 LEU A C 1
ATOM 3172 O O . LEU A 1 417 ? -8.242 22.641 -14.133 1 91.75 417 LEU A O 1
ATOM 3176 N N . GLU A 1 418 ? -8.734 24.828 -14.539 1 94 418 GLU A N 1
ATOM 3177 C CA . GLU A 1 418 ? -9.461 24.516 -15.766 1 94 418 GLU A CA 1
ATOM 3178 C C . GLU A 1 418 ? -8.508 24.031 -16.859 1 94 418 GLU A C 1
ATOM 3180 O O . GLU A 1 418 ? -8.891 23.219 -17.703 1 94 418 GLU A O 1
ATOM 3185 N N . THR A 1 419 ? -7.332 24.547 -16.828 1 91.5 419 THR A N 1
ATOM 3186 C CA . THR A 1 419 ? -6.344 24.156 -17.828 1 91.5 419 THR A CA 1
ATOM 3187 C C . THR A 1 419 ? -5.824 22.75 -17.547 1 91.5 419 THR A C 1
ATOM 3189 O O . THR A 1 419 ? -5.641 21.953 -18.484 1 91.5 419 THR A O 1
ATOM 3192 N N . LYS A 1 420 ? -5.656 22.391 -16.375 1 89.75 420 LYS A N 1
ATOM 3193 C CA . LYS A 1 420 ? -4.938 21.172 -16.016 1 89.75 420 LYS A CA 1
ATOM 3194 C C . LYS A 1 420 ? -5.906 20.031 -15.734 1 89.75 420 LYS A C 1
ATOM 3196 O O . LYS A 1 420 ? -5.484 18.891 -15.531 1 89.75 420 LYS A O 1
ATOM 3201 N N . SER A 1 421 ? -7.148 20.219 -15.734 1 93 421 SER A N 1
ATOM 3202 C CA . SER A 1 421 ? -8.133 19.203 -15.398 1 93 421 SER A CA 1
ATOM 3203 C C . SER A 1 421 ? -9.406 19.359 -16.219 1 93 421 SER A C 1
ATOM 3205 O O . SER A 1 421 ? -9.648 20.438 -16.797 1 93 421 SER A O 1
ATOM 3207 N N . PRO A 1 422 ? -10.156 18.266 -16.375 1 96.38 422 PRO A N 1
ATOM 3208 C CA . PRO A 1 422 ? -11.461 18.391 -17.031 1 96.38 422 PRO A CA 1
ATOM 3209 C C . PRO A 1 422 ? -12.555 18.891 -16.094 1 96.38 422 PRO A C 1
ATOM 3211 O O . PRO A 1 422 ? -13.594 18.234 -15.945 1 96.38 422 PRO A O 1
ATOM 3214 N N . MET A 1 423 ? -12.328 19.984 -15.492 1 96.56 423 MET A N 1
ATOM 3215 C CA . MET A 1 423 ? -13.289 20.688 -14.633 1 96.56 423 MET A CA 1
ATOM 3216 C C . MET A 1 423 ? -13.539 22.109 -15.133 1 96.56 423 MET A C 1
ATOM 3218 O O . MET A 1 423 ? -12.664 22.703 -15.75 1 96.56 423 MET A O 1
ATOM 3222 N N . PHE A 1 424 ? -14.672 22.578 -14.977 1 97.5 424 PHE A N 1
ATOM 3223 C CA . PHE A 1 424 ? -15.07 23.953 -15.219 1 97.5 424 PHE A CA 1
ATOM 3224 C C . PHE A 1 424 ? -15.547 24.625 -13.93 1 97.5 424 PHE A C 1
ATOM 3226 O O . PHE A 1 424 ? -16.438 24.094 -13.25 1 97.5 424 PHE A O 1
ATOM 3233 N N . ILE A 1 425 ? -14.93 25.719 -13.641 1 97.88 425 ILE A N 1
ATOM 3234 C CA . ILE A 1 425 ? -15.344 26.438 -12.445 1 97.88 425 ILE A CA 1
ATOM 3235 C C . ILE A 1 425 ? -16.547 27.328 -12.766 1 97.88 425 ILE A C 1
ATOM 3237 O O . ILE A 1 425 ? -16.391 28.406 -13.336 1 97.88 425 ILE A O 1
ATOM 3241 N N . GLU A 1 426 ? -17.656 27.016 -12.258 1 97.44 426 GLU A N 1
ATOM 3242 C CA . GLU A 1 426 ? -18.891 27.719 -12.586 1 97.44 426 GLU A CA 1
ATOM 3243 C C . GLU A 1 426 ? -19.016 29.031 -11.828 1 97.44 426 GLU A C 1
ATOM 3245 O O . GLU A 1 426 ? -19.562 30.016 -12.352 1 97.44 426 GLU A O 1
ATOM 3250 N N . SER A 1 427 ? -18.609 28.969 -10.688 1 96.88 427 SER A N 1
ATOM 3251 C CA . SER A 1 427 ? -18.641 30.172 -9.859 1 96.88 427 SER A CA 1
ATOM 3252 C C . SER A 1 427 ? -17.641 30.094 -8.719 1 96.88 427 SER A C 1
ATOM 3254 O O . SER A 1 427 ? -17.281 29 -8.266 1 96.88 427 SER A O 1
ATOM 3256 N N . TYR A 1 428 ? -17.125 31.188 -8.352 1 96.44 428 TYR A N 1
ATOM 3257 C CA . TYR A 1 428 ? -16.234 31.359 -7.223 1 96.44 428 TYR A CA 1
ATOM 3258 C C . TYR A 1 428 ? -16.438 32.719 -6.57 1 96.44 428 TYR A C 1
ATOM 3260 O O . TYR A 1 428 ? -16.234 33.75 -7.207 1 96.44 428 TYR A O 1
ATOM 3268 N N . GLY A 1 429 ? -16.875 32.719 -5.27 1 96.81 429 GLY A N 1
ATOM 3269 C CA . GLY A 1 429 ? -17.141 34 -4.605 1 96.81 429 GLY A CA 1
ATOM 3270 C C . GLY A 1 429 ? -17.453 33.844 -3.127 1 96.81 429 GLY A C 1
ATOM 3271 O O . GLY A 1 429 ? -17.422 32.719 -2.598 1 96.81 429 GLY A O 1
ATOM 3272 N N . TYR A 1 430 ? -17.766 35 -2.479 1 97.81 430 TYR A N 1
ATOM 3273 C CA . TYR A 1 430 ? -18.062 35 -1.049 1 97.81 430 TYR A CA 1
ATOM 3274 C C . TYR A 1 430 ? -19.406 34.375 -0.753 1 97.81 430 TYR A C 1
ATOM 3276 O O . TYR A 1 430 ? -20.312 34.406 -1.593 1 97.81 430 TYR A O 1
ATOM 3284 N N . ARG A 1 431 ? -19.516 33.781 0.359 1 98 431 ARG A N 1
ATOM 3285 C CA . ARG A 1 431 ? -20.781 33.25 0.854 1 98 431 ARG A CA 1
ATOM 3286 C C . ARG A 1 431 ? -21.469 34.25 1.789 1 98 431 ARG A C 1
ATOM 3288 O O . ARG A 1 431 ? -21.188 34.281 2.988 1 98 431 ARG A O 1
ATOM 3295 N N . PRO A 1 432 ? -22.438 34.906 1.316 1 97.62 432 PRO A N 1
ATOM 3296 C CA . PRO A 1 432 ? -23.109 35.906 2.162 1 97.62 432 PRO A CA 1
ATOM 3297 C C . PRO A 1 432 ? -23.734 35.281 3.414 1 97.62 432 PRO A C 1
ATOM 3299 O O . PRO A 1 432 ? -24.203 34.125 3.371 1 97.62 432 PRO A O 1
ATOM 3302 N N . ASP A 1 433 ? -23.703 36 4.512 1 98.38 433 ASP A N 1
ATOM 3303 C CA . ASP A 1 433 ? -24.375 35.688 5.77 1 98.38 433 ASP A CA 1
ATOM 3304 C C . ASP A 1 433 ? -23.688 34.531 6.473 1 98.38 433 ASP A C 1
ATOM 3306 O O . ASP A 1 433 ? -24.219 33.969 7.43 1 98.38 433 ASP A O 1
ATOM 3310 N N . SER A 1 434 ? -22.5 34.094 5.977 1 98.5 434 SER A N 1
ATOM 3311 C CA . SER A 1 434 ? -21.828 32.969 6.602 1 98.5 434 SER A CA 1
ATOM 3312 C C . SER A 1 434 ? -21.047 33.375 7.84 1 98.5 434 SER A C 1
ATOM 3314 O O . SER A 1 434 ? -20.766 32.562 8.719 1 98.5 434 SER A O 1
ATOM 3316 N N . GLY A 1 435 ? -20.562 34.594 7.969 1 98.69 435 GLY A N 1
ATOM 3317 C CA . GLY A 1 435 ? -19.875 35.094 9.156 1 98.69 435 GLY A CA 1
ATOM 3318 C C . GLY A 1 435 ? -20.812 35.312 10.328 1 98.69 435 GLY A C 1
ATOM 3319 O O . GLY A 1 435 ? -21.953 35.75 10.141 1 98.69 435 GLY A O 1
ATOM 3320 N N . GLY A 1 436 ? -20.375 35 11.5 1 98.75 436 GLY A N 1
ATOM 3321 C CA . GLY A 1 436 ? -21.156 35.25 12.695 1 98.75 436 GLY A CA 1
ATOM 3322 C C . GLY A 1 436 ? -21.312 36.719 13.008 1 98.75 436 GLY A C 1
ATOM 3323 O O . GLY A 1 436 ? -20.375 37.5 12.875 1 98.75 436 GLY A O 1
ATOM 3324 N N . ALA A 1 437 ? -22.531 37.125 13.438 1 98.81 437 ALA A N 1
ATOM 3325 C CA . ALA A 1 437 ? -22.828 38.5 13.773 1 98.81 437 ALA A CA 1
ATOM 3326 C C . ALA A 1 437 ? -22.172 38.906 15.094 1 98.81 437 ALA A C 1
ATOM 3328 O O . ALA A 1 437 ? -22.109 38.094 16.031 1 98.81 437 ALA A O 1
ATOM 3329 N N . GLY A 1 438 ? -21.641 40.062 15.156 1 98.69 438 GLY A N 1
ATOM 3330 C CA . GLY A 1 438 ? -21.062 40.656 16.344 1 98.69 438 GLY A CA 1
ATOM 3331 C C . GLY A 1 438 ? -20.797 42.156 16.219 1 98.69 438 GLY A C 1
ATOM 3332 O O . GLY A 1 438 ? -21.062 42.719 15.156 1 98.69 438 GLY A O 1
ATOM 3333 N N . GLU A 1 439 ? -20.469 42.781 17.391 1 98.62 439 GLU A N 1
ATOM 3334 C CA . GLU A 1 439 ? -19.922 44.125 17.25 1 98.62 439 GLU A CA 1
ATOM 3335 C C . GLU A 1 439 ? -18.828 44.188 16.188 1 98.62 439 GLU A C 1
ATOM 3337 O O . GLU A 1 439 ? -18.75 45.156 15.414 1 98.62 439 GLU A O 1
ATOM 3342 N N . HIS A 1 440 ? -18.062 43.219 16.234 1 98.75 440 HIS A N 1
ATOM 3343 C CA . HIS A 1 440 ? -17.156 42.875 15.141 1 98.75 440 HIS A CA 1
ATOM 3344 C C . HIS A 1 440 ? -17.547 41.562 14.484 1 98.75 440 HIS A C 1
ATOM 3346 O O . HIS A 1 440 ? -17.484 40.5 15.109 1 98.75 440 HIS A O 1
ATOM 3352 N N . ARG A 1 441 ? -17.922 41.625 13.266 1 98.62 441 ARG A N 1
ATOM 3353 C CA . ARG A 1 441 ? -18.453 40.5 12.523 1 98.62 441 ARG A CA 1
ATOM 3354 C C . ARG A 1 441 ? -17.359 39.5 12.211 1 98.62 441 ARG A C 1
ATOM 3356 O O . ARG A 1 441 ? -16.219 39.844 11.953 1 98.62 441 ARG A O 1
ATOM 3363 N N . GLY A 1 442 ? -17.75 38.188 12.211 1 98.75 442 GLY A N 1
ATOM 3364 C CA . GLY A 1 442 ? -16.859 37.219 11.594 1 98.75 442 GLY A CA 1
ATOM 3365 C C . GLY A 1 442 ? -16.734 37.375 10.094 1 98.75 442 GLY A C 1
ATOM 3366 O O . GLY A 1 442 ? -17.688 37.812 9.43 1 98.75 442 GLY A O 1
ATOM 3367 N N . GLY A 1 443 ? -15.578 37.031 9.562 1 98.69 443 GLY A N 1
ATOM 3368 C CA . GLY A 1 443 ? -15.422 37.031 8.117 1 98.69 443 GLY A CA 1
ATOM 3369 C C . GLY A 1 443 ? -16.312 36 7.43 1 98.69 443 GLY A C 1
ATOM 3370 O O . GLY A 1 443 ? -16.703 35 8.031 1 98.69 443 GLY A O 1
ATOM 3371 N N . VAL A 1 444 ? -16.625 36.281 6.152 1 98.62 444 VAL A N 1
ATOM 3372 C CA . VAL A 1 444 ? -17.469 35.344 5.391 1 98.62 444 VAL A CA 1
ATOM 3373 C C . VAL A 1 444 ? -16.594 34.312 4.695 1 98.62 444 VAL A C 1
ATOM 3375 O O . VAL A 1 444 ? -15.43 34.562 4.379 1 98.62 444 VAL A O 1
ATOM 3378 N N . GLY A 1 445 ? -17.141 33.062 4.559 1 98.12 445 GLY A N 1
ATOM 3379 C CA . GLY A 1 445 ? -16.5 32.031 3.76 1 98.12 445 GLY A CA 1
ATOM 3380 C C . GLY A 1 445 ? -16.641 32.25 2.266 1 98.12 445 GLY A C 1
ATOM 3381 O O . GLY A 1 445 ? -16.984 33.375 1.826 1 98.12 445 GLY A O 1
ATOM 3382 N N . VAL A 1 446 ? -16.266 31.266 1.52 1 97.69 446 VAL A N 1
ATOM 3383 C CA . VAL A 1 446 ? -16.375 31.328 0.065 1 97.69 446 VAL A CA 1
ATOM 3384 C C . VAL A 1 446 ? -17.078 30.078 -0.461 1 97.69 446 VAL A C 1
ATOM 3386 O O . VAL A 1 446 ? -17.203 29.078 0.258 1 97.69 446 VAL A O 1
ATOM 3389 N N . GLY A 1 447 ? -17.578 30.156 -1.634 1 97.62 447 GLY A N 1
ATOM 3390 C CA . GLY A 1 447 ? -18.125 29.047 -2.381 1 97.62 447 GLY A CA 1
ATOM 3391 C C . GLY A 1 447 ? -17.516 28.891 -3.762 1 97.62 447 GLY A C 1
ATOM 3392 O O . GLY A 1 447 ? -17.344 29.875 -4.48 1 97.62 447 GLY A O 1
ATOM 3393 N N . ARG A 1 448 ? -17.031 27.703 -4.078 1 97.81 448 ARG A N 1
ATOM 3394 C CA . ARG A 1 448 ? -16.516 27.406 -5.406 1 97.81 448 ARG A CA 1
ATOM 3395 C C . ARG A 1 448 ? -17.219 26.203 -6.012 1 97.81 448 ARG A C 1
ATOM 3397 O O . ARG A 1 448 ? -17.312 25.141 -5.375 1 97.81 448 ARG A O 1
ATOM 3404 N N . ALA A 1 449 ? -17.75 26.375 -7.207 1 98.19 449 ALA A N 1
ATOM 3405 C CA . ALA A 1 449 ? -18.484 25.312 -7.891 1 98.19 449 ALA A CA 1
ATOM 3406 C C . ALA A 1 449 ? -17.641 24.672 -8.977 1 98.19 449 ALA A C 1
ATOM 3408 O O . ALA A 1 449 ? -17.219 25.328 -9.922 1 98.19 449 ALA A O 1
ATOM 3409 N N . TYR A 1 450 ? -17.438 23.391 -8.836 1 98.25 450 TYR A N 1
ATOM 3410 C CA . TYR A 1 450 ? -16.672 22.578 -9.789 1 98.25 450 TYR A CA 1
ATOM 3411 C C . TYR A 1 450 ? -17.609 21.75 -10.664 1 98.25 450 TYR A C 1
ATOM 3413 O O . TYR A 1 450 ? -18.219 20.781 -10.188 1 98.25 450 TYR A O 1
ATOM 3421 N N . ARG A 1 451 ? -17.734 22.078 -11.859 1 98.38 451 ARG A N 1
ATOM 3422 C CA . ARG A 1 451 ? -18.422 21.188 -12.789 1 98.38 451 ARG A CA 1
ATOM 3423 C C . ARG A 1 451 ? -17.422 20.234 -13.453 1 98.38 451 ARG A C 1
ATOM 3425 O O . ARG A 1 451 ? -16.453 20.656 -14.062 1 98.38 451 ARG A O 1
ATOM 3432 N N . PHE A 1 452 ? -17.703 18.969 -13.344 1 98.12 452 PHE A N 1
ATOM 3433 C CA . PHE A 1 452 ? -16.844 17.969 -13.953 1 98.12 452 PHE A CA 1
ATOM 3434 C C . PHE A 1 452 ? -17.234 17.719 -15.398 1 98.12 452 PHE A C 1
ATOM 3436 O O . PHE A 1 452 ? -18.406 17.547 -15.703 1 98.12 452 PHE A O 1
ATOM 3443 N N . LEU A 1 453 ? -16.281 17.672 -16.297 1 97.69 453 LEU A N 1
ATOM 3444 C CA . LEU A 1 453 ? -16.531 17.547 -17.734 1 97.69 453 LEU A CA 1
ATOM 3445 C C . LEU A 1 453 ? -16.25 16.125 -18.203 1 97.69 453 LEU A C 1
ATOM 3447 O O . LEU A 1 453 ? -16.375 15.828 -19.391 1 97.69 453 LEU A O 1
ATOM 3451 N N . ALA A 1 454 ? -15.828 15.25 -17.359 1 97.5 454 ALA A N 1
ATOM 3452 C CA . ALA A 1 454 ? -15.625 13.82 -17.562 1 97.5 454 ALA A CA 1
ATOM 3453 C C . ALA A 1 454 ? -15.828 13.055 -16.266 1 97.5 454 ALA A C 1
ATOM 3455 O O . ALA A 1 454 ? -15.773 13.633 -15.172 1 97.5 454 ALA A O 1
ATOM 3456 N N . PRO A 1 455 ? -16.203 11.727 -16.406 1 96.56 455 PRO A N 1
ATOM 3457 C CA . PRO A 1 455 ? -16.281 10.945 -15.172 1 96.56 455 PRO A CA 1
ATOM 3458 C C . PRO A 1 455 ? -15.031 11.07 -14.312 1 96.56 455 PRO A C 1
ATOM 3460 O O . PRO A 1 455 ? -13.914 10.906 -14.812 1 96.56 455 PRO A O 1
ATOM 3463 N N . SER A 1 456 ? -15.172 11.453 -13.016 1 97.06 456 SER A N 1
ATOM 3464 C CA . SER A 1 456 ? -14.07 11.734 -12.094 1 97.06 456 SER A CA 1
ATOM 3465 C C . SER A 1 456 ? -14.469 11.461 -10.648 1 97.06 456 SER A C 1
ATOM 3467 O O . SER A 1 456 ? -15.648 11.219 -10.359 1 97.06 456 SER A O 1
ATOM 3469 N N . THR A 1 457 ? -13.531 11.297 -9.906 1 96.75 457 THR A N 1
ATOM 3470 C CA . THR A 1 457 ? -13.75 11.281 -8.461 1 96.75 457 THR A CA 1
ATOM 3471 C C . THR A 1 457 ? -13.422 12.641 -7.852 1 96.75 457 THR A C 1
ATOM 3473 O O . THR A 1 457 ? -12.352 13.195 -8.109 1 96.75 457 THR A O 1
ATOM 3476 N N . GLY A 1 458 ? -14.328 13.188 -7.176 1 97.62 458 GLY A N 1
ATOM 3477 C CA . GLY A 1 458 ? -14.078 14.367 -6.355 1 97.62 458 GLY A CA 1
ATOM 3478 C C . GLY A 1 458 ? -13.961 14.047 -4.879 1 97.62 458 GLY A C 1
ATOM 3479 O O . GLY A 1 458 ? -14.938 13.625 -4.25 1 97.62 458 GLY A O 1
ATOM 3480 N N . ILE A 1 459 ? -12.789 14.258 -4.348 1 96.75 459 ILE A N 1
ATOM 3481 C CA . ILE A 1 459 ? -12.562 14.031 -2.924 1 96.75 459 ILE A CA 1
ATOM 3482 C C . ILE A 1 459 ? -12.672 15.352 -2.168 1 96.75 459 ILE A C 1
ATOM 3484 O O . ILE A 1 459 ? -11.906 16.281 -2.422 1 96.75 459 ILE A O 1
ATOM 3488 N N . ALA A 1 460 ? -13.633 15.422 -1.323 1 96.88 460 ALA A N 1
ATOM 3489 C CA . ALA A 1 460 ? -13.781 16.594 -0.462 1 96.88 460 ALA A CA 1
ATOM 3490 C C . ALA A 1 460 ? -13.289 16.297 0.952 1 96.88 460 ALA A C 1
ATOM 3492 O O . ALA A 1 460 ? -13.789 15.383 1.616 1 96.88 460 ALA A O 1
ATOM 3493 N N . ILE A 1 461 ? -12.289 16.969 1.344 1 96.19 461 ILE A N 1
ATOM 3494 C CA . ILE A 1 461 ? -11.82 16.922 2.723 1 96.19 461 ILE A CA 1
ATOM 3495 C C . ILE A 1 461 ? -12.289 18.156 3.479 1 96.19 461 ILE A C 1
ATOM 3497 O O . ILE A 1 461 ? -11.609 19.188 3.475 1 96.19 461 ILE A O 1
ATOM 3501 N N . VAL A 1 462 ? -13.398 18.016 4.105 1 96.69 462 VAL A N 1
ATOM 3502 C CA . VAL A 1 462 ? -14.094 19.156 4.707 1 96.69 462 VAL A CA 1
ATOM 3503 C C . VAL A 1 462 ? -14.641 18.75 6.074 1 96.69 462 VAL A C 1
ATOM 3505 O O . VAL A 1 462 ? -15.453 17.828 6.176 1 96.69 462 VAL A O 1
ATOM 3508 N N . TYR A 1 463 ? -14.125 19.375 7.078 1 96 463 TYR A N 1
ATOM 3509 C CA . TYR A 1 463 ? -14.602 19.172 8.445 1 96 463 TYR A CA 1
ATOM 3510 C C . TYR A 1 463 ? -15.289 20.422 8.977 1 96 463 TYR A C 1
ATOM 3512 O O . TYR A 1 463 ? -15.539 21.375 8.227 1 96 463 TYR A O 1
ATOM 3520 N N . LYS A 1 464 ? -15.719 20.375 10.281 1 96.81 464 LYS A N 1
ATOM 3521 C CA . LYS A 1 464 ? -16.5 21.438 10.906 1 96.81 464 LYS A CA 1
ATOM 3522 C C . LYS A 1 464 ? -17.828 21.641 10.195 1 96.81 464 LYS A C 1
ATOM 3524 O O . LYS A 1 464 ? -18.25 22.766 9.969 1 96.81 464 LYS A O 1
ATOM 3529 N N . THR A 1 465 ? -18.406 20.547 9.766 1 97.12 465 THR A N 1
ATOM 3530 C CA . THR A 1 465 ? -19.688 20.562 9.078 1 97.12 465 THR A CA 1
ATOM 3531 C C . THR A 1 465 ? -20.828 20.297 10.047 1 97.12 465 THR A C 1
ATOM 3533 O O . THR A 1 465 ? -22 20.578 9.742 1 97.12 465 THR A O 1
ATOM 3536 N N . LEU A 1 466 ? -20.516 19.812 11.219 1 96.56 466 LEU A N 1
ATOM 3537 C CA . LEU A 1 466 ? -21.562 19.391 12.156 1 96.56 466 LEU A CA 1
ATOM 3538 C C . LEU A 1 466 ? -21.625 20.344 13.352 1 96.56 466 LEU A C 1
ATOM 3540 O O . LEU A 1 466 ? -22.641 20.391 14.047 1 96.56 466 LEU A O 1
ATOM 3544 N N . THR A 1 467 ? -20.562 21.016 13.648 1 96.19 467 THR A N 1
ATOM 3545 C CA . THR A 1 467 ? -20.531 21.984 14.727 1 96.19 467 THR A CA 1
ATOM 3546 C C . THR A 1 467 ? -20.25 23.391 14.172 1 96.19 467 THR A C 1
ATOM 3548 O O . THR A 1 467 ? -19.5 23.547 13.219 1 96.19 467 THR A O 1
ATOM 3551 N N . LYS A 1 468 ? -20.75 24.406 14.797 1 97.19 468 LYS A N 1
ATOM 3552 C CA . LYS A 1 468 ? -20.625 25.75 14.273 1 97.19 468 LYS A CA 1
ATOM 3553 C C . LYS A 1 468 ? -19.359 26.438 14.781 1 97.19 468 LYS A C 1
ATOM 3555 O O . LYS A 1 468 ? -18.906 26.172 15.898 1 97.19 468 LYS A O 1
ATOM 3560 N N . PRO A 1 469 ? -18.75 27.297 13.961 1 98.25 469 PRO A N 1
ATOM 3561 C CA . PRO A 1 469 ? -17.641 28.109 14.445 1 98.25 469 PRO A CA 1
ATOM 3562 C C . PRO A 1 469 ? -18.031 29 15.625 1 98.25 469 PRO A C 1
ATOM 3564 O O . PRO A 1 469 ? -18.969 29.797 15.523 1 98.25 469 PRO A O 1
ATOM 3567 N N . TRP A 1 470 ? -17.391 28.875 16.75 1 98.19 470 TRP A N 1
ATOM 3568 C CA . TRP A 1 470 ? -17.781 29.484 18.016 1 98.19 470 TRP A CA 1
ATOM 3569 C C . TRP A 1 470 ? -17.5 30.984 18 1 98.19 470 TRP A C 1
ATOM 3571 O O . TRP A 1 470 ? -16.672 31.453 17.219 1 98.19 470 TRP A O 1
ATOM 3581 N N . SER A 1 471 ? -18.219 31.766 18.781 1 98.62 471 SER A N 1
ATOM 3582 C CA . SER A 1 471 ? -18.109 33.219 18.906 1 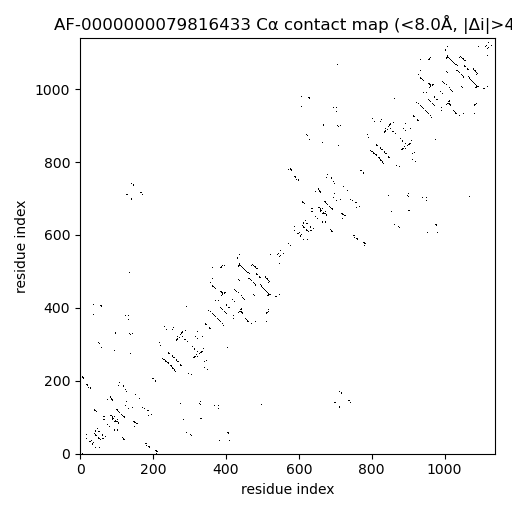98.62 471 SER A CA 1
ATOM 3583 C C . SER A 1 471 ? -17.516 33.594 20.25 1 98.62 471 SER A C 1
ATOM 3585 O O . SER A 1 471 ? -17.219 32.75 21.078 1 98.62 471 SER A O 1
ATOM 3587 N N . ILE A 1 472 ? -17.25 34.844 20.469 1 98.62 472 ILE A N 1
ATOM 3588 C CA . ILE A 1 472 ? -16.766 35.375 21.734 1 98.62 472 ILE A CA 1
ATOM 3589 C C . ILE A 1 472 ? -17.719 36.438 22.25 1 98.62 472 ILE A C 1
ATOM 3591 O O . ILE A 1 472 ? -18.234 37.25 21.469 1 98.62 472 ILE A O 1
ATOM 3595 N N . GLY A 1 473 ? -17.969 36.375 23.547 1 97.31 473 GLY A N 1
ATOM 3596 C CA . GLY A 1 473 ? -18.891 37.312 24.141 1 97.31 473 GLY A CA 1
ATOM 3597 C C . GLY A 1 473 ? -20.328 37.125 23.688 1 97.31 473 GLY A C 1
ATOM 3598 O O . GLY A 1 473 ? -20.844 36 23.719 1 97.31 473 GLY A O 1
ATOM 3599 N N . ASP A 1 474 ? -20.969 38.219 23.266 1 97.38 474 ASP A N 1
ATOM 3600 C CA . ASP A 1 474 ? -22.359 38.156 22.828 1 97.38 474 ASP A CA 1
ATOM 3601 C C . ASP A 1 474 ? -22.453 38 21.312 1 97.38 474 ASP A C 1
ATOM 3603 O O . ASP A 1 474 ? -23.5 38.25 20.719 1 97.38 474 ASP A O 1
ATOM 3607 N N . GLY A 1 475 ? -21.297 37.656 20.688 1 98.38 475 GLY A N 1
ATOM 3608 C CA . GLY A 1 475 ? -21.312 37.375 19.266 1 98.38 475 GLY A CA 1
ATOM 3609 C C . GLY A 1 475 ? -22.109 36.156 18.906 1 98.38 475 GLY A C 1
ATOM 3610 O O . GLY A 1 475 ? -22.5 35.375 19.781 1 98.38 475 GLY A O 1
ATOM 3611 N N . GLN A 1 476 ? -22.406 35.969 17.625 1 98.56 476 GLN A N 1
ATOM 3612 C CA . GLN A 1 476 ? -23.094 34.781 17.125 1 98.56 476 GLN A CA 1
ATOM 3613 C C . GLN A 1 476 ? -22.125 33.844 16.375 1 98.56 476 GLN A C 1
ATOM 3615 O O . GLN A 1 476 ? -21.094 34.312 15.875 1 98.56 476 GLN A O 1
ATOM 3620 N N . PRO A 1 477 ? -22.406 32.531 16.375 1 98.56 477 PRO A N 1
ATOM 3621 C CA . PRO A 1 477 ? -21.547 31.594 15.656 1 98.56 477 PRO A CA 1
ATOM 3622 C C . PRO A 1 477 ? -21.578 31.797 14.148 1 98.56 477 PRO A C 1
ATOM 3624 O O . PRO A 1 477 ? -22.562 32.312 13.617 1 98.56 477 PRO A O 1
ATOM 3627 N N . GLY A 1 478 ? -20.5 31.5 13.484 1 98.5 478 GLY A N 1
ATOM 3628 C CA . GLY A 1 478 ? -20.5 31.453 12.031 1 98.5 478 GLY A CA 1
ATOM 3629 C C . GLY A 1 478 ? -21.234 30.25 11.461 1 98.5 478 GLY A C 1
ATOM 3630 O O . GLY A 1 478 ? -21.625 29.359 12.203 1 98.5 478 GLY A O 1
ATOM 3631 N N . ASP A 1 479 ? -21.453 30.312 10.141 1 97.81 479 ASP A N 1
ATOM 3632 C CA . ASP A 1 479 ? -22.062 29.172 9.469 1 97.81 479 ASP A CA 1
ATOM 3633 C C . ASP A 1 479 ? -21.016 28.094 9.18 1 97.81 479 ASP A C 1
ATOM 3635 O O . ASP A 1 479 ? -19.844 28.391 9.008 1 97.81 479 ASP A O 1
ATOM 3639 N N . ASN A 1 480 ? -21.469 26.859 9.039 1 97.12 480 ASN A N 1
ATOM 3640 C CA . ASN A 1 480 ? -20.609 25.703 8.883 1 97.12 480 ASN A CA 1
ATOM 3641 C C . ASN A 1 480 ? -20.094 25.562 7.453 1 97.12 480 ASN A C 1
ATOM 3643 O O . ASN A 1 480 ? -20.719 26.078 6.52 1 97.12 480 ASN A O 1
ATOM 3647 N N . ASN A 1 481 ? -18.938 24.875 7.332 1 98.06 481 ASN A N 1
ATOM 3648 C CA . ASN A 1 481 ? -18.547 24.328 6.039 1 98.06 481 ASN A CA 1
ATOM 3649 C C . ASN A 1 481 ? -19.531 23.266 5.547 1 98.06 481 ASN A C 1
ATOM 3651 O O . ASN A 1 481 ? -20.188 22.625 6.352 1 98.06 481 ASN A O 1
ATOM 3655 N N . HIS A 1 482 ? -19.734 23.078 4.281 1 97.62 482 HIS A N 1
ATOM 3656 C CA . HIS A 1 482 ? -20.469 21.953 3.73 1 97.62 482 HIS A CA 1
ATOM 3657 C C . HIS A 1 482 ? -20.25 21.828 2.227 1 97.62 482 HIS A C 1
ATOM 3659 O O . HIS A 1 482 ? -19.797 22.766 1.58 1 97.62 482 HIS A O 1
ATOM 3665 N N . ILE A 1 483 ? -20.469 20.672 1.756 1 97.56 483 ILE A N 1
ATOM 3666 C CA . ILE A 1 483 ? -20.438 20.391 0.325 1 97.56 483 ILE A CA 1
ATOM 3667 C C . ILE A 1 483 ? -21.859 20.25 -0.215 1 97.56 483 ILE A C 1
ATOM 3669 O O . ILE A 1 483 ? -22.734 19.734 0.468 1 97.56 483 ILE A O 1
ATOM 3673 N N . VAL A 1 484 ? -22.062 20.719 -1.436 1 98.38 484 VAL A N 1
ATOM 3674 C CA . VAL A 1 484 ? -23.328 20.516 -2.127 1 98.38 484 VAL A CA 1
ATOM 3675 C C . VAL A 1 484 ? -23.078 19.828 -3.471 1 98.38 484 VAL A C 1
ATOM 3677 O O . VAL A 1 484 ? -22.312 20.328 -4.301 1 98.38 484 VAL A O 1
ATOM 3680 N N . LEU A 1 485 ? -23.656 18.641 -3.662 1 98.5 485 LEU A N 1
ATOM 3681 C CA . LEU A 1 485 ? -23.609 17.984 -4.961 1 98.5 485 LEU A CA 1
ATOM 3682 C C . LEU A 1 485 ? -24.812 18.344 -5.809 1 98.5 485 LEU A C 1
ATOM 3684 O O . LEU A 1 485 ? -25.953 18.297 -5.324 1 98.5 485 LEU A O 1
ATOM 3688 N N . ASN A 1 486 ? -24.609 18.719 -6.992 1 98.44 486 ASN A N 1
ATOM 3689 C CA . ASN A 1 486 ? -25.609 19.016 -8.008 1 98.44 486 ASN A CA 1
ATOM 3690 C C . ASN A 1 486 ? -26.688 19.953 -7.484 1 98.44 486 ASN A C 1
ATOM 3692 O O . ASN A 1 486 ? -27.875 19.656 -7.551 1 98.44 486 ASN A O 1
ATOM 3696 N N . PRO A 1 487 ? -26.266 21.141 -7.059 1 97.62 487 PRO A N 1
ATOM 3697 C CA . PRO A 1 487 ? -27.203 22.094 -6.473 1 97.62 487 PRO A CA 1
ATOM 3698 C C . PRO A 1 487 ? -28.328 22.484 -7.43 1 97.62 487 PRO A C 1
ATOM 3700 O O . PRO A 1 487 ? -28.094 22.672 -8.625 1 97.62 487 PRO A O 1
ATOM 3703 N N . GLY A 1 488 ? -29.547 22.609 -6.895 1 96.62 488 GLY A N 1
ATOM 3704 C CA . GLY A 1 488 ? -30.703 23.094 -7.656 1 96.62 488 GLY A CA 1
ATOM 3705 C C . GLY A 1 488 ? -31.344 22 -8.5 1 96.62 488 GLY A C 1
ATOM 3706 O O . GLY A 1 488 ? -32.281 22.281 -9.258 1 96.62 488 GLY A O 1
ATOM 3707 N N . THR A 1 489 ? -30.781 20.844 -8.484 1 97.31 489 THR A N 1
ATOM 3708 C CA . THR A 1 489 ? -31.344 19.734 -9.242 1 97.31 489 THR A CA 1
ATOM 3709 C C . THR A 1 489 ? -32.031 18.734 -8.305 1 97.31 489 THR A C 1
ATOM 3711 O O . THR A 1 489 ? -32 18.906 -7.086 1 97.31 489 THR A O 1
ATOM 3714 N N . ASP A 1 490 ? -32.719 17.656 -8.891 1 96.94 490 ASP A N 1
ATOM 3715 C CA . ASP A 1 490 ? -33.375 16.609 -8.125 1 96.94 490 ASP A CA 1
ATOM 3716 C C . ASP A 1 490 ? -32.375 15.672 -7.457 1 96.94 490 ASP A C 1
ATOM 3718 O O . ASP A 1 490 ? -32.719 14.906 -6.559 1 96.94 490 ASP A O 1
ATOM 3722 N N . ARG A 1 491 ? -31.188 15.773 -7.797 1 96 491 ARG A N 1
ATOM 3723 C CA . ARG A 1 491 ? -30.125 14.93 -7.246 1 96 491 ARG A CA 1
ATOM 3724 C C . ARG A 1 491 ? -29.281 15.688 -6.23 1 96 491 ARG A C 1
ATOM 3726 O O . ARG A 1 491 ? -28.203 15.25 -5.859 1 96 491 ARG A O 1
ATOM 3733 N N . GLU A 1 492 ? -29.719 16.828 -5.77 1 97.88 492 GLU A N 1
ATOM 3734 C CA . GLU A 1 492 ? -28.969 17.656 -4.828 1 97.88 492 GLU A CA 1
ATOM 3735 C C . GLU A 1 492 ? -28.734 16.906 -3.514 1 97.88 492 GLU A C 1
ATOM 3737 O O . GLU A 1 492 ? -29.656 16.281 -2.984 1 97.88 492 GLU A O 1
ATOM 3742 N N . VAL A 1 493 ? -27.516 16.875 -3.051 1 97.69 493 VAL A N 1
ATOM 3743 C CA . VAL A 1 493 ? -27.156 16.312 -1.757 1 97.69 493 VAL A CA 1
ATOM 3744 C C . VAL A 1 493 ? -26.234 17.266 -1.014 1 97.69 493 VAL A C 1
ATOM 3746 O O . VAL A 1 493 ? -25.25 17.75 -1.577 1 97.69 493 VAL A O 1
ATOM 3749 N N . VAL A 1 494 ? -26.578 17.688 0.174 1 97.25 494 VAL A N 1
ATOM 3750 C CA . VAL A 1 494 ? -25.703 18.453 1.057 1 97.25 494 VAL A CA 1
ATOM 3751 C C . VAL A 1 494 ? -25.016 17.516 2.053 1 97.25 494 VAL A C 1
ATOM 3753 O O . VAL A 1 494 ? -25.688 16.75 2.746 1 97.25 494 VAL A O 1
ATOM 3756 N N . LYS A 1 495 ? -23.719 17.547 2.123 1 94.44 495 LYS A N 1
ATOM 3757 C CA . LYS A 1 495 ? -23.031 16.625 3.008 1 94.44 495 LYS A CA 1
ATOM 3758 C C . LYS A 1 495 ? -21.641 17.156 3.383 1 94.44 495 LYS A C 1
ATOM 3760 O O . LYS A 1 495 ? -21.297 18.297 3.029 1 94.44 495 LYS A O 1
ATOM 3765 N N . GLY A 1 496 ? -20.906 16.438 4.242 1 94.81 496 GLY A N 1
ATOM 3766 C CA . GLY A 1 496 ? -19.547 16.781 4.633 1 94.81 496 GLY A CA 1
ATOM 3767 C C . GLY A 1 496 ? -18.484 16.125 3.771 1 94.81 496 GLY A C 1
ATOM 3768 O O . GLY A 1 496 ? -18.766 15.727 2.635 1 94.81 496 GLY A O 1
ATOM 3769 N N . GLY A 1 497 ? -17.281 16.125 4.262 1 93.31 497 GLY A N 1
ATOM 3770 C CA . GLY A 1 497 ? -16.203 15.492 3.533 1 93.31 497 GLY A CA 1
ATOM 3771 C C . GLY A 1 497 ? -16.531 14.086 3.074 1 93.31 497 GLY A C 1
ATOM 3772 O O . GLY A 1 497 ? -17.188 13.328 3.793 1 93.31 497 GLY A O 1
ATOM 3773 N N . SER A 1 498 ? -16.078 13.695 1.866 1 94 498 SER A N 1
ATOM 3774 C CA . SER A 1 498 ? -16.469 12.406 1.296 1 94 498 SER A CA 1
ATOM 3775 C C . SER A 1 498 ? -15.781 12.172 -0.048 1 94 498 SER A C 1
ATOM 3777 O O . SER A 1 498 ? -15.281 13.117 -0.668 1 94 498 SER A O 1
ATOM 3779 N N . TYR A 1 499 ? -15.75 10.867 -0.42 1 94.56 499 TYR A N 1
ATOM 3780 C CA . TYR A 1 499 ? -15.492 10.523 -1.813 1 94.56 499 TYR A CA 1
ATOM 3781 C C . TYR A 1 499 ? -16.75 10.719 -2.66 1 94.56 499 TYR A C 1
ATOM 3783 O O . TYR A 1 499 ? -17.844 10.344 -2.246 1 94.56 499 TYR A O 1
ATOM 3791 N N . ASN A 1 500 ? -16.609 11.312 -3.795 1 97.19 500 ASN A N 1
ATOM 3792 C CA . ASN A 1 500 ? -17.75 11.539 -4.676 1 97.19 500 ASN A CA 1
ATOM 3793 C C . ASN A 1 500 ? -17.453 11.062 -6.098 1 97.19 500 ASN A C 1
ATOM 3795 O O . ASN A 1 500 ? -16.562 11.594 -6.766 1 97.19 500 ASN A O 1
ATOM 3799 N N . ALA A 1 501 ? -18.172 10 -6.496 1 96.38 501 ALA A N 1
ATOM 3800 C CA . ALA A 1 501 ? -18.141 9.625 -7.906 1 96.38 501 ALA A CA 1
ATOM 3801 C C . ALA A 1 501 ? -19.031 10.555 -8.734 1 96.38 501 ALA A C 1
ATOM 3803 O O . ALA A 1 501 ? -20.234 10.641 -8.516 1 96.38 501 ALA A O 1
ATOM 3804 N N . LEU A 1 502 ? -18.391 11.312 -9.602 1 97.94 502 LEU A N 1
ATOM 3805 C CA . LEU A 1 502 ? -19.094 12.344 -10.352 1 97.94 502 LEU A CA 1
ATOM 3806 C C . LEU A 1 502 ? -19.078 12.039 -11.844 1 97.94 502 LEU A C 1
ATOM 3808 O O . LEU A 1 502 ? -18.031 11.695 -12.406 1 97.94 502 LEU A O 1
ATOM 3812 N N . ASP A 1 503 ? -20.219 12.07 -12.469 1 97.38 503 ASP A N 1
ATOM 3813 C CA . ASP A 1 503 ? -20.328 11.891 -13.906 1 97.38 503 ASP A CA 1
ATOM 3814 C C . ASP A 1 503 ? -20.141 13.219 -14.641 1 97.38 503 ASP A C 1
ATOM 3816 O O . ASP A 1 503 ? -20.078 14.273 -14.008 1 97.38 503 ASP A O 1
ATOM 3820 N N . THR A 1 504 ? -20.062 13.031 -15.977 1 97.75 504 THR A N 1
ATOM 3821 C CA . THR A 1 504 ? -20 14.234 -16.797 1 97.75 504 THR A CA 1
ATOM 3822 C C . THR A 1 504 ? -21.203 15.141 -16.531 1 97.75 504 THR A C 1
ATOM 3824 O O . THR A 1 504 ? -22.344 14.695 -16.578 1 97.75 504 THR A O 1
ATOM 3827 N N . GLY A 1 505 ? -20.859 16.406 -16.141 1 97.81 505 GLY A N 1
ATOM 3828 C CA . GLY A 1 505 ? -21.906 17.375 -15.906 1 97.81 505 GLY A CA 1
ATOM 3829 C C . GLY A 1 505 ? -22.234 17.578 -14.438 1 97.81 505 GLY A C 1
ATOM 3830 O O . GLY A 1 505 ? -22.859 18.562 -14.055 1 97.81 505 GLY A O 1
ATOM 3831 N N . ASP A 1 506 ? -21.844 16.625 -13.617 1 98.31 506 ASP A N 1
ATOM 3832 C CA . ASP A 1 506 ? -22.094 16.766 -12.18 1 98.31 506 ASP A CA 1
ATOM 3833 C C . ASP A 1 506 ? -21.328 17.953 -11.602 1 98.31 506 ASP A C 1
ATOM 3835 O O . ASP A 1 506 ? -20.297 18.375 -12.141 1 98.31 506 ASP A O 1
ATOM 3839 N N . VAL A 1 507 ? -21.938 18.547 -10.602 1 98.5 507 VAL A N 1
ATOM 3840 C CA . VAL A 1 507 ? -21.359 19.734 -9.977 1 98.5 507 VAL A CA 1
ATOM 3841 C C . VAL A 1 507 ? -21.125 19.469 -8.492 1 98.5 507 VAL A C 1
ATOM 3843 O O . VAL A 1 507 ? -21.984 18.906 -7.812 1 98.5 507 VAL A O 1
ATOM 3846 N N . LEU A 1 508 ? -19.938 19.781 -8 1 98.62 508 LEU A N 1
ATOM 3847 C CA . LEU A 1 508 ? -19.578 19.781 -6.586 1 98.62 508 LEU A CA 1
ATOM 3848 C C . LEU A 1 508 ? -19.281 21.203 -6.113 1 98.62 508 LEU A C 1
ATOM 3850 O O . LEU A 1 508 ? -18.391 21.859 -6.66 1 98.62 508 LEU A O 1
ATOM 3854 N N . VAL A 1 509 ? -20.031 21.719 -5.172 1 98.44 509 VAL A N 1
ATOM 3855 C CA . VAL A 1 509 ? -19.797 23.031 -4.59 1 98.44 509 VAL A CA 1
ATOM 3856 C C . VAL A 1 509 ? -19.125 22.875 -3.225 1 98.44 509 VAL A C 1
ATOM 3858 O O . VAL A 1 509 ? -19.641 22.172 -2.35 1 98.44 509 VAL A O 1
ATOM 3861 N N . ASN A 1 510 ? -18 23.406 -3.084 1 97.94 510 ASN A N 1
ATOM 3862 C CA . ASN A 1 510 ? -17.312 23.469 -1.798 1 97.94 510 ASN A CA 1
ATOM 3863 C C . ASN A 1 510 ? -17.594 24.797 -1.089 1 97.94 510 ASN A C 1
ATOM 3865 O O . ASN A 1 510 ? -16.953 25.812 -1.391 1 97.94 510 ASN A O 1
ATOM 3869 N N . ASN A 1 511 ? -18.5 24.781 -0.135 1 98.06 511 ASN A N 1
ATOM 3870 C CA . ASN A 1 511 ? -18.875 25.953 0.66 1 98.06 511 ASN A CA 1
ATOM 3871 C C . ASN A 1 511 ? -18.109 26 1.981 1 98.06 511 ASN A C 1
ATOM 3873 O O . ASN A 1 511 ? -18.281 25.109 2.824 1 98.06 511 ASN A O 1
ATOM 3877 N N . THR A 1 512 ? -17.344 27.016 2.137 1 98.12 512 THR A N 1
ATOM 3878 C CA . THR A 1 512 ? -16.547 27.109 3.359 1 98.12 512 THR A CA 1
ATOM 3879 C C . THR A 1 512 ? -17.25 27.984 4.391 1 98.12 512 THR A C 1
ATOM 3881 O O . THR A 1 512 ? -18.156 28.766 4.047 1 98.12 512 THR A O 1
ATOM 3884 N N . GLY A 1 513 ? -16.891 27.844 5.605 1 97.94 513 GLY A N 1
ATOM 3885 C CA . GLY A 1 513 ? -17.578 28.484 6.711 1 97.94 513 GLY A CA 1
ATOM 3886 C C . GLY A 1 513 ? -17.109 29.906 6.961 1 97.94 513 GLY A C 1
ATOM 3887 O O . GLY A 1 513 ? -16.078 30.328 6.43 1 97.94 513 GLY A O 1
ATOM 3888 N N . GLY A 1 514 ? -17.906 30.625 7.68 1 98.44 514 GLY A N 1
ATOM 3889 C CA . GLY A 1 514 ? -17.547 31.938 8.18 1 98.44 514 GLY A CA 1
ATOM 3890 C C . GLY A 1 514 ? -17.031 31.922 9.602 1 98.44 514 GLY A C 1
ATOM 3891 O O . GLY A 1 514 ? -17.203 30.922 10.312 1 98.44 514 GLY A O 1
ATOM 3892 N N . GLY A 1 515 ? -16.344 32.969 9.969 1 98.69 515 GLY A N 1
ATOM 3893 C CA . GLY A 1 515 ? -15.836 33.062 11.32 1 98.69 515 GLY A CA 1
ATOM 3894 C C . GLY A 1 515 ? -16.891 33.5 12.328 1 98.69 515 GLY A C 1
ATOM 3895 O O . GLY A 1 515 ? -17.938 34.031 11.945 1 98.69 515 GLY A O 1
ATOM 3896 N N . GLY A 1 516 ? -16.672 33.188 13.602 1 98.75 516 GLY A N 1
ATOM 3897 C CA . GLY A 1 516 ? -17.562 33.656 14.672 1 98.75 516 GLY A CA 1
ATOM 3898 C C . GLY A 1 516 ? -17.484 35.156 14.906 1 98.75 516 GLY A C 1
ATOM 3899 O O . GLY A 1 516 ? -16.484 35.781 14.57 1 98.75 516 GLY A O 1
ATOM 3900 N N . GLY A 1 517 ? -18.547 35.656 15.461 1 98.75 517 GLY A N 1
ATOM 3901 C CA . GLY A 1 517 ? -18.594 37.094 15.805 1 98.75 517 GLY A CA 1
ATOM 3902 C C . GLY A 1 517 ? -18.031 37.375 17.188 1 98.75 517 GLY A C 1
ATOM 3903 O O . GLY A 1 517 ? -17.906 36.469 18.016 1 98.75 517 GLY A O 1
ATOM 3904 N N . TRP A 1 518 ? -17.625 38.594 17.359 1 98.75 518 TRP A N 1
ATOM 3905 C CA . TRP A 1 518 ? -17.109 39.094 18.641 1 98.75 518 TRP A CA 1
ATOM 3906 C C . TRP A 1 518 ? -17.984 40.219 19.188 1 98.75 518 TRP A C 1
ATOM 3908 O O . TRP A 1 518 ? -18.219 41.219 18.5 1 98.75 518 TRP A O 1
ATOM 3918 N N . GLY A 1 519 ? -18.562 40.062 20.406 1 98.5 519 GLY A N 1
ATOM 3919 C CA . GLY A 1 519 ? -19.328 41.125 21.031 1 98.5 519 GLY A CA 1
ATOM 3920 C C . GLY A 1 519 ? -20.781 41.188 20.547 1 98.5 519 GLY A C 1
ATOM 3921 O O . GLY A 1 519 ? -21.172 40.406 19.672 1 98.5 519 GLY A O 1
ATOM 3922 N N . ASP A 1 520 ? -21.562 42.094 21.047 1 98.06 520 ASP A N 1
ATOM 3923 C CA . ASP A 1 520 ? -22.984 42.219 20.781 1 98.06 520 ASP A CA 1
ATOM 3924 C C . ASP A 1 520 ? -23.234 42.812 19.391 1 98.06 520 ASP A C 1
ATOM 3926 O O . ASP A 1 520 ? -22.844 43.969 19.109 1 98.06 520 ASP A O 1
ATOM 3930 N N . PRO A 1 521 ? -23.938 42.094 18.578 1 98.38 521 PRO A N 1
ATOM 3931 C CA . PRO A 1 521 ? -24.219 42.594 17.234 1 98.38 521 PRO A CA 1
ATOM 3932 C C . PRO A 1 521 ? -24.953 43.938 17.234 1 98.38 521 PRO A C 1
ATOM 3934 O O . PRO A 1 521 ? -24.797 44.75 16.312 1 98.38 521 PRO A O 1
ATOM 3937 N N . LEU A 1 522 ? -25.688 44.219 18.234 1 97.62 522 LEU A N 1
ATOM 3938 C CA . LEU A 1 522 ? -26.484 45.438 18.297 1 97.62 522 LEU A CA 1
ATOM 3939 C C . LEU A 1 522 ? -25.594 46.656 18.547 1 97.62 522 LEU A C 1
ATOM 3941 O O . LEU A 1 522 ? -26.016 47.781 18.359 1 97.62 522 LEU A O 1
ATOM 3945 N N . ARG A 1 523 ? -24.391 46.406 18.906 1 97.5 523 ARG A N 1
ATOM 3946 C CA . ARG A 1 523 ? -23.453 47.469 19.156 1 97.5 523 ARG A CA 1
ATOM 3947 C C . ARG A 1 523 ? -22.641 47.812 17.906 1 97.5 523 ARG A C 1
ATOM 3949 O O . ARG A 1 523 ? -21.906 48.812 17.891 1 97.5 523 ARG A O 1
ATOM 3956 N N . ARG A 1 524 ? -22.812 47.062 16.875 1 98.25 524 ARG A N 1
ATOM 3957 C CA . ARG A 1 524 ? -22.109 47.375 15.641 1 98.25 524 ARG A CA 1
ATOM 3958 C C . ARG A 1 524 ? -22.625 48.656 15.031 1 98.25 524 ARG A C 1
ATOM 3960 O O . ARG A 1 524 ? -23.828 48.906 14.984 1 98.25 524 ARG A O 1
ATOM 3967 N N . ASP A 1 525 ? -21.75 49.5 14.531 1 97.44 525 ASP A N 1
ATOM 3968 C CA . ASP A 1 525 ? -22.109 50.719 13.859 1 97.44 525 ASP A CA 1
ATOM 3969 C C . ASP A 1 525 ? -23.031 50.469 12.664 1 97.44 525 ASP A C 1
ATOM 3971 O O . ASP A 1 525 ? -22.672 49.719 11.758 1 97.44 525 ASP A O 1
ATOM 3975 N N . PRO A 1 526 ? -24.203 51.094 12.648 1 97.69 526 PRO A N 1
ATOM 3976 C CA . PRO A 1 526 ? -25.109 50.875 11.516 1 97.69 526 PRO A CA 1
ATOM 3977 C C . PRO A 1 526 ? -24.438 51.156 10.172 1 97.69 526 PRO A C 1
ATOM 3979 O O . PRO A 1 526 ? -24.734 50.5 9.18 1 97.69 526 PRO A O 1
ATOM 3982 N N . ALA A 1 527 ? -23.578 52.156 10.164 1 97.5 527 ALA A N 1
ATOM 3983 C CA . ALA A 1 527 ? -22.859 52.469 8.922 1 97.5 527 ALA A CA 1
ATOM 3984 C C . ALA A 1 527 ? -22 51.281 8.484 1 97.5 527 ALA A C 1
ATOM 3986 O O . ALA A 1 527 ? -21.844 51.031 7.285 1 97.5 527 ALA A O 1
ATOM 3987 N N . ALA A 1 528 ? -21.391 50.562 9.422 1 97.81 528 ALA A N 1
ATOM 3988 C CA . ALA A 1 528 ? -20.609 49.375 9.117 1 97.81 528 ALA A CA 1
ATOM 3989 C C . ALA A 1 528 ? -21.484 48.25 8.578 1 97.81 528 ALA A C 1
ATOM 3991 O O . ALA A 1 528 ? -21.094 47.531 7.668 1 97.81 528 ALA A O 1
ATOM 3992 N N . VAL A 1 529 ? -22.641 48.125 9.133 1 98.25 529 VAL A N 1
ATOM 3993 C CA . VAL A 1 529 ? -23.594 47.094 8.672 1 98.25 529 VAL A CA 1
ATOM 3994 C C . VAL A 1 529 ? -24.016 47.406 7.234 1 98.25 529 VAL A C 1
ATOM 3996 O O . VAL A 1 529 ? -24.078 46.531 6.395 1 98.25 529 VAL A O 1
ATOM 3999 N N . ALA A 1 530 ? -24.312 48.688 6.977 1 97.94 530 ALA A N 1
ATOM 4000 C CA . ALA A 1 530 ? -24.688 49.094 5.625 1 97.94 530 ALA A CA 1
ATOM 4001 C C . ALA A 1 530 ? -23.578 48.781 4.629 1 97.94 530 ALA A C 1
ATOM 4003 O O . ALA A 1 530 ? -23.828 48.406 3.49 1 97.94 530 ALA A O 1
ATOM 4004 N N . ALA A 1 531 ? -22.406 49.125 5.055 1 97.88 531 ALA A N 1
ATOM 4005 C CA . ALA A 1 531 ? -21.25 48.812 4.215 1 97.88 531 ALA A CA 1
ATOM 4006 C C . ALA A 1 531 ? -21.172 47.312 3.93 1 97.88 531 ALA A C 1
ATOM 4008 O O . ALA A 1 531 ? -20.797 46.906 2.826 1 97.88 531 ALA A O 1
ATOM 4009 N N . ASP A 1 532 ? -21.406 46.438 4.938 1 98.06 532 ASP A N 1
ATOM 4010 C CA . ASP A 1 532 ? -21.406 44.969 4.762 1 98.06 532 ASP A CA 1
ATOM 4011 C C . ASP A 1 532 ? -22.469 44.562 3.74 1 98.06 532 ASP A C 1
ATOM 4013 O O . ASP A 1 532 ? -22.234 43.625 2.949 1 98.06 532 ASP A O 1
ATOM 4017 N N . VAL A 1 533 ? -23.609 45.094 3.838 1 98.06 533 VAL A N 1
ATOM 4018 C CA . VAL A 1 533 ? -24.688 44.781 2.889 1 98.06 533 VAL A CA 1
ATOM 4019 C C . VAL A 1 533 ? -24.25 45.188 1.48 1 98.06 533 VAL A C 1
ATOM 4021 O O . VAL A 1 533 ? -24.438 44.438 0.526 1 98.06 533 VAL A O 1
ATOM 4024 N N . ARG A 1 534 ? -23.672 46.375 1.348 1 97.31 534 ARG A N 1
ATOM 4025 C CA . ARG A 1 534 ? -23.203 46.875 0.057 1 97.31 534 ARG A CA 1
ATOM 4026 C C . ARG A 1 534 ? -22.156 45.938 -0.54 1 97.31 534 ARG A C 1
ATOM 4028 O O . ARG A 1 534 ? -22.141 45.719 -1.751 1 97.31 534 ARG A O 1
ATOM 4035 N N . ASN A 1 535 ? -21.344 45.438 0.316 1 96.88 535 ASN A N 1
ATOM 4036 C CA . ASN A 1 535 ? -20.25 44.594 -0.14 1 96.88 535 ASN A CA 1
ATOM 4037 C C . ASN A 1 535 ? -20.719 43.156 -0.319 1 96.88 535 ASN A C 1
ATOM 4039 O O . ASN A 1 535 ? -19.938 42.281 -0.764 1 96.88 535 ASN A O 1
ATOM 4043 N N . GLY A 1 536 ? -21.938 42.812 0.087 1 96.31 536 GLY A N 1
ATOM 4044 C CA . GLY A 1 536 ? -22.5 41.5 -0.127 1 96.31 536 GLY A CA 1
ATOM 4045 C C . GLY A 1 536 ? -22.078 40.5 0.936 1 96.31 536 GLY A C 1
ATOM 4046 O O . GLY A 1 536 ? -22.156 39.281 0.721 1 96.31 536 GLY A O 1
ATOM 4047 N N . PHE A 1 537 ? -21.516 40.969 2.047 1 98.25 537 PHE A N 1
ATOM 4048 C CA . PHE A 1 537 ? -21.141 40.062 3.139 1 98.25 537 PHE A CA 1
ATOM 4049 C C . PHE A 1 537 ? -22.359 39.688 3.963 1 98.25 537 PHE A C 1
ATOM 4051 O O . PHE A 1 537 ? -22.453 38.531 4.449 1 98.25 537 PHE A O 1
ATOM 4058 N N . VAL A 1 538 ? -23.234 40.594 4.141 1 98.31 538 VAL A N 1
ATOM 4059 C CA . VAL A 1 538 ? -24.469 40.438 4.918 1 98.31 538 VAL A CA 1
ATOM 4060 C C . VAL A 1 538 ? -25.672 40.844 4.059 1 98.31 538 VAL A C 1
ATOM 4062 O O . VAL A 1 538 ? -25.641 41.844 3.35 1 98.31 538 VAL A O 1
ATOM 4065 N N . SER A 1 539 ? -26.656 40.031 4.059 1 98.12 539 SER A N 1
ATOM 4066 C CA . SER A 1 539 ? -27.891 40.375 3.35 1 98.12 539 SER A CA 1
ATOM 4067 C C . SER A 1 539 ? -28.688 41.438 4.109 1 98.12 539 SER A C 1
ATOM 4069 O O . SER A 1 539 ? -28.484 41.625 5.309 1 98.12 539 SER A O 1
ATOM 4071 N N . ALA A 1 540 ? -29.562 42.062 3.35 1 98 540 ALA A N 1
ATOM 4072 C CA . ALA A 1 540 ? -30.438 43.031 4.004 1 98 540 ALA A CA 1
ATOM 4073 C C . ALA A 1 540 ? -31.281 42.344 5.082 1 98 540 ALA A C 1
ATOM 4075 O O . ALA A 1 540 ? -31.547 42.969 6.125 1 98 540 ALA A O 1
ATOM 4076 N N . GLU A 1 541 ? -31.703 41.219 4.828 1 97.88 541 GLU A N 1
ATOM 4077 C CA . GLU A 1 541 ? -32.5 40.469 5.785 1 97.88 541 GLU A CA 1
ATOM 4078 C C . GLU A 1 541 ? -31.703 40.156 7.055 1 97.88 541 GLU A C 1
ATOM 4080 O O . GLU A 1 541 ? -32.219 40.312 8.164 1 97.88 541 GLU A O 1
ATOM 4085 N N . ALA A 1 542 ? -30.5 39.719 6.879 1 98.12 542 ALA A N 1
ATOM 4086 C CA . ALA A 1 542 ? -29.641 39.406 8.031 1 98.12 542 ALA A CA 1
ATOM 4087 C C . ALA A 1 542 ? -29.297 40.688 8.805 1 98.12 542 ALA A C 1
ATOM 4089 O O . ALA A 1 542 ? -29.172 40.656 10.023 1 98.12 542 ALA A O 1
ATOM 4090 N N . ALA A 1 543 ? -29.062 41.781 8.047 1 98.38 543 ALA A N 1
ATOM 4091 C CA . ALA A 1 543 ? -28.797 43.062 8.703 1 98.38 543 ALA A CA 1
ATOM 4092 C C . ALA A 1 543 ? -29.906 43.406 9.688 1 98.38 543 ALA A C 1
ATOM 4094 O O . ALA A 1 543 ? -29.641 43.844 10.812 1 98.38 543 ALA A O 1
ATOM 4095 N N . ARG A 1 544 ? -31.109 43.25 9.219 1 97.88 544 ARG A N 1
ATOM 4096 C CA . ARG A 1 544 ? -32.281 43.531 10.055 1 97.88 544 ARG A CA 1
ATOM 4097 C C . ARG A 1 544 ? -32.375 42.531 11.203 1 97.88 544 ARG A C 1
ATOM 4099 O O . ARG A 1 544 ? -32.562 42.938 12.359 1 97.88 544 ARG A O 1
ATOM 4106 N N . ARG A 1 545 ? -32.25 41.312 10.945 1 97.44 545 ARG A N 1
ATOM 4107 C CA . ARG A 1 545 ? -32.469 40.219 11.891 1 97.44 545 ARG A CA 1
ATOM 4108 C C . ARG A 1 545 ? -31.375 40.188 12.945 1 97.44 545 ARG A C 1
ATOM 4110 O O . ARG A 1 545 ? -31.656 40.062 14.141 1 97.44 545 ARG A O 1
ATOM 4117 N N . ASP A 1 546 ? -30.141 40.281 12.57 1 98.06 546 ASP A N 1
ATOM 4118 C CA . ASP A 1 546 ? -29.016 39.938 13.461 1 98.06 546 ASP A CA 1
ATOM 4119 C C . ASP A 1 546 ? -28.406 41.219 14.055 1 98.06 546 ASP A C 1
ATOM 4121 O O . ASP A 1 546 ? -27.859 41.188 15.156 1 98.06 546 ASP A O 1
ATOM 4125 N N . TYR A 1 547 ? -28.484 42.344 13.336 1 98.31 547 TYR A N 1
ATOM 4126 C CA . TYR A 1 547 ? -27.797 43.562 13.773 1 98.31 547 TYR A CA 1
ATOM 4127 C C . TYR A 1 547 ? -28.812 44.625 14.156 1 98.31 547 TYR A C 1
ATOM 4129 O O . TYR A 1 547 ? -28.438 45.656 14.727 1 98.31 547 TYR A O 1
ATOM 4137 N N . GLY A 1 548 ? -30.109 44.5 13.812 1 97.88 548 GLY A N 1
ATOM 4138 C CA . GLY A 1 548 ? -31.125 45.5 14.07 1 97.88 548 GLY A CA 1
ATOM 4139 C C . GLY A 1 548 ? -30.969 46.75 13.203 1 97.88 548 GLY A C 1
ATOM 4140 O O . GLY A 1 548 ? -31.219 47.875 13.656 1 97.88 548 GLY A O 1
ATOM 4141 N N . VAL A 1 549 ? -30.469 46.562 12.062 1 98.25 549 VAL A N 1
ATOM 4142 C CA . VAL A 1 549 ? -30.266 47.688 11.156 1 98.25 549 VAL A CA 1
ATOM 4143 C C . VAL A 1 549 ? -31.094 47.5 9.891 1 98.25 549 VAL A C 1
ATOM 4145 O O . VAL A 1 549 ? -31.016 46.469 9.242 1 98.25 549 VAL A O 1
ATOM 4148 N N . VAL A 1 550 ? -31.828 48.469 9.555 1 98.19 550 VAL A N 1
ATOM 4149 C CA . VAL A 1 550 ? -32.656 48.406 8.352 1 98.19 550 VAL A CA 1
ATOM 4150 C C . VAL A 1 550 ? -31.938 49.094 7.203 1 98.19 550 VAL A C 1
ATOM 4152 O O . VAL A 1 550 ? -31.703 50.312 7.254 1 98.19 550 VAL A O 1
ATOM 4155 N N . VAL A 1 551 ? -31.578 48.375 6.258 1 97.75 551 VAL A N 1
ATOM 4156 C CA . VAL A 1 551 ? -30.844 48.875 5.09 1 97.75 551 VAL A CA 1
ATOM 4157 C C . VAL A 1 551 ? -31.672 48.594 3.826 1 97.75 551 VAL A C 1
ATOM 4159 O O . VAL A 1 551 ? -32.188 47.5 3.639 1 97.75 551 VAL A O 1
ATOM 4162 N N . ASP A 1 552 ? -31.828 49.594 2.971 1 95.44 552 ASP A N 1
ATOM 4163 C CA . ASP A 1 552 ? -32.469 49.375 1.675 1 95.44 552 ASP A CA 1
ATOM 4164 C C . ASP A 1 552 ? -31.609 48.469 0.78 1 95.44 552 ASP A C 1
ATOM 4166 O O . ASP A 1 552 ? -30.453 48.781 0.517 1 95.44 552 ASP A O 1
ATOM 4170 N N . PRO A 1 553 ? -32.219 47.469 0.326 1 91.56 553 PRO A N 1
ATOM 4171 C CA . PRO A 1 553 ? -31.406 46.5 -0.438 1 91.56 553 PRO A CA 1
ATOM 4172 C C . PRO A 1 553 ? -30.938 47.062 -1.778 1 91.56 553 PRO A C 1
ATOM 4174 O O . PRO A 1 553 ? -30 46.531 -2.381 1 91.56 553 PRO A O 1
ATOM 4177 N N . ARG A 1 554 ? -31.625 48.281 -2.373 1 90.12 554 ARG A N 1
ATOM 4178 C CA . ARG A 1 554 ? -31.281 48.812 -3.676 1 90.12 554 ARG A CA 1
ATOM 4179 C C . ARG A 1 554 ? -30.297 49.969 -3.529 1 90.12 554 ARG A C 1
ATOM 4181 O O . ARG A 1 554 ? -29.281 50.031 -4.234 1 90.12 554 ARG A O 1
ATOM 4188 N N . THR A 1 555 ? -30.438 50.781 -2.453 1 94.56 555 THR A N 1
ATOM 4189 C CA . THR A 1 555 ? -29.641 52 -2.322 1 94.56 555 THR A CA 1
ATOM 4190 C C . THR A 1 555 ? -28.562 51.844 -1.249 1 94.56 555 THR A C 1
ATOM 4192 O O . THR A 1 555 ? -27.641 52.625 -1.163 1 94.56 555 THR A O 1
ATOM 4195 N N . HIS A 1 556 ? -28.688 50.812 -0.363 1 95.38 556 HIS A N 1
ATOM 4196 C CA . HIS A 1 556 ? -27.797 50.469 0.749 1 95.38 556 HIS A CA 1
ATOM 4197 C C . HIS A 1 556 ? -27.781 51.594 1.789 1 95.38 556 HIS A C 1
ATOM 4199 O O . HIS A 1 556 ? -26.844 51.688 2.58 1 95.38 556 HIS A O 1
ATOM 4205 N N . GLU A 1 557 ? -28.828 52.438 1.73 1 96.56 557 GLU A N 1
ATOM 4206 C CA . GLU A 1 557 ? -28.969 53.5 2.736 1 96.56 557 GLU A CA 1
ATOM 4207 C C . GLU A 1 557 ? -29.656 52.969 3.992 1 96.56 557 GLU A C 1
ATOM 4209 O O . GLU A 1 557 ? -30.516 52.094 3.916 1 96.56 557 GLU A O 1
ATOM 4214 N N . ILE A 1 558 ? -29.297 53.594 5.055 1 98 558 ILE A N 1
ATOM 4215 C CA . ILE A 1 558 ? -29.844 53.188 6.344 1 98 558 ILE A CA 1
ATOM 4216 C C . ILE A 1 558 ? -31.172 53.906 6.582 1 98 558 ILE A C 1
ATOM 4218 O O . ILE A 1 558 ? -31.266 55.125 6.387 1 98 558 ILE A O 1
ATOM 4222 N N . ASP A 1 559 ? -32.156 53.156 6.965 1 97.38 559 ASP A N 1
ATOM 4223 C CA . ASP A 1 559 ? -33.344 53.75 7.555 1 97.38 559 ASP A CA 1
ATOM 4224 C C . ASP A 1 559 ? -33.125 54.031 9.047 1 97.38 559 ASP A C 1
ATOM 4226 O O . ASP A 1 559 ? -33.438 53.156 9.875 1 97.38 559 ASP A O 1
ATOM 4230 N N . ASP A 1 560 ? -32.812 55.25 9.383 1 96.44 560 ASP A N 1
ATOM 4231 C CA . ASP A 1 560 ? -32.406 55.562 10.734 1 96.44 560 ASP A CA 1
ATOM 4232 C C . ASP A 1 560 ? -33.531 55.375 11.727 1 96.44 560 ASP A C 1
ATOM 4234 O O . ASP A 1 560 ? -33.344 54.875 12.836 1 96.44 560 ASP A O 1
ATOM 4238 N N . GLU A 1 561 ? -34.688 55.812 11.336 1 96.19 561 GLU A N 1
ATOM 4239 C CA . GLU A 1 561 ? -35.844 55.719 12.234 1 96.19 561 GLU A CA 1
ATOM 4240 C C . GLU A 1 561 ? -36.219 54.281 12.492 1 96.19 561 GLU A C 1
ATOM 4242 O O . GLU A 1 561 ? -36.438 53.875 13.641 1 96.19 561 GLU A O 1
ATOM 4247 N N . ALA A 1 562 ? -36.25 53.594 11.43 1 96.19 562 ALA A N 1
ATOM 4248 C CA . ALA A 1 562 ? -36.594 52.156 11.562 1 96.19 562 ALA A CA 1
ATOM 4249 C C . ALA A 1 562 ? -35.531 51.406 12.359 1 96.19 562 ALA A C 1
ATOM 4251 O O . ALA A 1 562 ? -35.844 50.5 13.133 1 96.19 562 ALA A O 1
ATOM 4252 N N . THR A 1 563 ? -34.25 51.688 12.148 1 97.19 563 THR A N 1
ATOM 4253 C CA . THR A 1 563 ? -33.125 51.062 12.867 1 97.19 563 THR A CA 1
ATOM 4254 C C . THR A 1 563 ? -33.219 51.375 14.359 1 97.19 563 THR A C 1
ATOM 4256 O O . THR A 1 563 ? -33.062 50.469 15.188 1 97.19 563 THR A O 1
ATOM 4259 N N . ARG A 1 564 ? -33.469 52.656 14.68 1 96 564 ARG A N 1
ATOM 4260 C CA . ARG A 1 564 ? -33.625 53.031 16.078 1 96 564 ARG A CA 1
ATOM 4261 C C . ARG A 1 564 ? -34.75 52.281 16.75 1 96 564 ARG A C 1
ATOM 4263 O O . ARG A 1 564 ? -34.625 51.812 17.891 1 96 564 ARG A O 1
ATOM 4270 N N . ARG A 1 565 ? -35.812 52.156 16.047 1 95.88 565 ARG A N 1
ATOM 4271 C CA . ARG A 1 565 ? -36.969 51.469 16.578 1 95.88 565 ARG A CA 1
ATOM 4272 C C . ARG A 1 565 ? -36.656 50 16.812 1 95.88 565 ARG A C 1
ATOM 4274 O O . ARG A 1 565 ? -37.031 49.438 17.844 1 95.88 565 ARG A O 1
ATOM 4281 N N . LEU A 1 566 ? -36.062 49.438 15.898 1 95.25 566 LEU A N 1
ATOM 4282 C CA . LEU A 1 566 ? -35.719 48.031 15.969 1 95.25 566 LEU A CA 1
ATOM 4283 C C . LEU A 1 566 ? -34.75 47.75 17.109 1 95.25 566 LEU A C 1
ATOM 4285 O O . LEU A 1 566 ? -34.875 46.75 17.828 1 95.25 566 LEU A O 1
ATOM 4289 N N . ARG A 1 567 ? -33.688 48.531 17.359 1 95.75 567 ARG A N 1
ATOM 4290 C CA . ARG A 1 567 ? -32.656 48.312 18.391 1 95.75 567 ARG A CA 1
ATOM 4291 C C . ARG A 1 567 ? -33.219 48.656 19.781 1 95.75 567 ARG A C 1
ATOM 4293 O O . ARG A 1 567 ? -32.75 48.125 20.781 1 95.75 567 ARG A O 1
ATOM 4300 N N . SER A 1 568 ? -34.188 49.594 19.781 1 92.5 568 SER A N 1
ATOM 4301 C CA . SER A 1 568 ? -34.812 49.938 21.062 1 92.5 568 SER A CA 1
ATOM 4302 C C . SER A 1 568 ? -35.719 48.812 21.547 1 92.5 568 SER A C 1
ATOM 4304 O O . SER A 1 568 ? -35.938 48.656 22.75 1 92.5 568 SER A O 1
ATOM 4306 N N . ALA A 1 569 ? -36.219 48.094 20.609 1 87.62 569 ALA A N 1
ATOM 4307 C CA . ALA A 1 569 ? -37.125 47 20.922 1 87.62 569 ALA A CA 1
ATOM 4308 C C . ALA A 1 569 ? -36.344 45.75 21.328 1 87.62 569 ALA A C 1
ATOM 4310 O O . ALA A 1 569 ? -36.906 44.812 21.922 1 87.62 569 ALA A O 1
ATOM 4311 N N . ALA A 1 570 ? -35.156 45.75 21.156 1 78.69 570 ALA A N 1
ATOM 4312 C CA . ALA A 1 570 ? -34.344 44.562 21.438 1 78.69 570 ALA A CA 1
ATOM 4313 C C . ALA A 1 570 ? -33.75 44.594 22.844 1 78.69 570 ALA A C 1
ATOM 4315 O O . ALA A 1 570 ? -33.531 45.688 23.406 1 78.69 570 ALA A O 1
ATOM 4316 N N . MET B 1 1 ? 33.812 -28.641 -27.969 1 56.59 1 MET B N 1
ATOM 4317 C CA . MET B 1 1 ? 32.594 -29.328 -27.594 1 56.59 1 MET B CA 1
ATOM 4318 C C . MET B 1 1 ? 32.844 -30.297 -26.453 1 56.59 1 MET B C 1
ATOM 4320 O O . MET B 1 1 ? 33.688 -31.188 -26.547 1 56.59 1 MET B O 1
ATOM 4324 N N . THR B 1 2 ? 32.312 -29.812 -25.219 1 69.38 2 THR B N 1
ATOM 4325 C CA . THR B 1 2 ? 32.5 -30.656 -24.031 1 69.38 2 THR B CA 1
ATOM 4326 C C . THR B 1 2 ? 31.922 -32.062 -24.281 1 69.38 2 THR B C 1
ATOM 4328 O O . THR B 1 2 ? 30.844 -32.188 -24.875 1 69.38 2 THR B O 1
ATOM 4331 N N . ASP B 1 3 ? 32.688 -33.094 -24.031 1 85.88 3 ASP B N 1
ATOM 4332 C CA . ASP B 1 3 ? 32.25 -34.469 -24.234 1 85.88 3 ASP B CA 1
ATOM 4333 C C . ASP B 1 3 ? 31.031 -34.781 -23.391 1 85.88 3 ASP B C 1
ATOM 4335 O O . ASP B 1 3 ? 30.797 -34.156 -22.344 1 85.88 3 ASP B O 1
ATOM 4339 N N . ALA B 1 4 ? 30.219 -35.688 -23.797 1 89 4 ALA B N 1
ATOM 4340 C CA . ALA B 1 4 ? 28.922 -36.031 -23.234 1 89 4 ALA B CA 1
ATOM 4341 C C . ALA B 1 4 ? 29.047 -36.469 -21.766 1 89 4 ALA B C 1
ATOM 4343 O O . ALA B 1 4 ? 28.188 -36.156 -20.938 1 89 4 ALA B O 1
ATOM 4344 N N . ILE B 1 5 ? 30.062 -37.094 -21.453 1 92.56 5 ILE B N 1
ATOM 4345 C CA . ILE B 1 5 ? 30.281 -37.594 -20.094 1 92.56 5 ILE B CA 1
ATOM 4346 C C . ILE B 1 5 ? 30.531 -36.406 -19.156 1 92.56 5 ILE B C 1
ATOM 4348 O O . ILE B 1 5 ? 29.922 -36.312 -18.078 1 92.56 5 ILE B O 1
ATOM 4352 N N . THR B 1 6 ? 31.422 -35.531 -19.609 1 93.69 6 THR B N 1
ATOM 4353 C CA . THR B 1 6 ? 31.719 -34.344 -18.812 1 93.69 6 THR B CA 1
ATOM 4354 C C . THR B 1 6 ? 30.469 -33.5 -18.625 1 93.69 6 THR B C 1
ATOM 4356 O O . THR B 1 6 ? 30.219 -32.969 -17.547 1 93.69 6 THR B O 1
ATOM 4359 N N . THR B 1 7 ? 29.719 -33.344 -19.641 1 94.62 7 THR B N 1
ATOM 4360 C CA . THR B 1 7 ? 28.469 -32.594 -19.578 1 94.62 7 THR B CA 1
ATOM 4361 C C . THR B 1 7 ? 27.531 -33.188 -18.531 1 94.62 7 THR B C 1
ATOM 4363 O O . THR B 1 7 ? 26.922 -32.438 -17.75 1 94.62 7 THR B O 1
ATOM 4366 N N . GLU B 1 8 ? 27.469 -34.469 -18.469 1 94.94 8 GLU B N 1
ATOM 4367 C CA . GLU B 1 8 ? 26.578 -35.156 -17.516 1 94.94 8 GLU B CA 1
ATOM 4368 C C . GLU B 1 8 ? 27.062 -34.969 -16.078 1 94.94 8 GLU B C 1
ATOM 4370 O O . GLU B 1 8 ? 26.266 -34.812 -15.164 1 94.94 8 GLU B O 1
ATOM 4375 N N . ILE B 1 9 ? 28.328 -34.969 -15.953 1 95.5 9 ILE B N 1
ATOM 4376 C CA . ILE B 1 9 ? 28.906 -34.781 -14.633 1 95.5 9 ILE B CA 1
ATOM 4377 C C . ILE B 1 9 ? 28.625 -33.344 -14.164 1 95.5 9 ILE B C 1
ATOM 4379 O O . ILE B 1 9 ? 28.25 -33.125 -13.008 1 95.5 9 ILE B O 1
ATOM 4383 N N . ILE B 1 10 ? 28.797 -32.438 -15.07 1 96.25 10 ILE B N 1
ATOM 4384 C CA . ILE B 1 10 ? 28.547 -31.031 -14.75 1 96.25 10 ILE B CA 1
ATOM 4385 C C . ILE B 1 10 ? 27.062 -30.828 -14.461 1 96.25 10 ILE B C 1
ATOM 4387 O O . ILE B 1 10 ? 26.703 -30.125 -13.523 1 96.25 10 ILE B O 1
ATOM 4391 N N . ARG B 1 11 ? 26.203 -31.391 -15.258 1 96.06 11 ARG B N 1
ATOM 4392 C CA . ARG B 1 11 ? 24.766 -31.312 -15.039 1 96.06 11 ARG B CA 1
ATOM 4393 C C . ARG B 1 11 ? 24.391 -31.781 -13.641 1 96.06 11 ARG B C 1
ATOM 4395 O O . ARG B 1 11 ? 23.641 -31.094 -12.93 1 96.06 11 ARG B O 1
ATOM 4402 N N . HIS B 1 12 ? 24.922 -32.875 -13.227 1 95.81 12 HIS B N 1
ATOM 4403 C CA . HIS B 1 12 ? 24.641 -33.438 -11.898 1 95.81 12 HIS B CA 1
ATOM 4404 C C . HIS B 1 12 ? 25.234 -32.531 -10.812 1 95.81 12 HIS B C 1
ATOM 4406 O O . HIS B 1 12 ? 24.656 -32.406 -9.727 1 95.81 12 HIS B O 1
ATOM 4412 N N . GLY B 1 13 ? 26.359 -32.031 -11.133 1 96.5 13 GLY B N 1
ATOM 4413 C CA . GLY B 1 13 ? 26.953 -31.062 -10.203 1 96.5 13 GLY B CA 1
ATOM 4414 C C . GLY B 1 13 ? 26.078 -29.844 -9.984 1 96.5 13 GLY B C 1
ATOM 4415 O O . GLY B 1 13 ? 25.906 -29.391 -8.844 1 96.5 13 GLY B O 1
ATOM 4416 N N . LEU B 1 14 ? 25.578 -29.297 -11.078 1 97.19 14 LEU B N 1
ATOM 4417 C CA . LEU B 1 14 ? 24.703 -28.141 -10.992 1 97.19 14 LEU B CA 1
ATOM 4418 C C . LEU B 1 14 ? 23.422 -28.469 -10.242 1 97.19 14 LEU B C 1
ATOM 4420 O O . LEU B 1 14 ? 22.938 -27.672 -9.445 1 97.19 14 LEU B O 1
ATOM 4424 N N . LEU B 1 15 ? 22.859 -29.609 -10.438 1 96.31 15 LEU B N 1
ATOM 4425 C CA . LEU B 1 15 ? 21.672 -30.062 -9.734 1 96.31 15 LEU B CA 1
ATOM 4426 C C . LEU B 1 15 ? 21.938 -30.203 -8.242 1 96.31 15 LEU B C 1
ATOM 4428 O O . LEU B 1 15 ? 21.109 -29.828 -7.414 1 96.31 15 LEU B O 1
ATOM 4432 N N . ALA B 1 16 ? 23.047 -30.766 -7.941 1 96 16 ALA B N 1
ATOM 4433 C CA . ALA B 1 16 ? 23.438 -30.906 -6.543 1 96 16 ALA B CA 1
ATOM 4434 C C . ALA B 1 16 ? 23.578 -29.531 -5.879 1 96 16 ALA B C 1
ATOM 4436 O O . ALA B 1 16 ? 23.219 -29.375 -4.707 1 96 16 ALA B O 1
ATOM 4437 N N . ASN B 1 17 ? 24.188 -28.641 -6.621 1 96.38 17 ASN B N 1
ATOM 4438 C CA . ASN B 1 17 ? 24.297 -27.281 -6.105 1 96.38 17 ASN B CA 1
ATOM 4439 C C . ASN B 1 17 ? 22.922 -26.672 -5.805 1 96.38 17 ASN B C 1
ATOM 4441 O O . ASN B 1 17 ? 22.734 -26.047 -4.762 1 96.38 17 ASN B O 1
ATOM 4445 N N . ALA B 1 18 ? 22 -26.828 -6.695 1 95.06 18 ALA B N 1
ATOM 4446 C CA . ALA B 1 18 ? 20.641 -26.328 -6.488 1 95.06 18 ALA B CA 1
ATOM 4447 C C . ALA B 1 18 ? 20.016 -26.953 -5.258 1 95.06 18 ALA B C 1
ATOM 4449 O O . ALA B 1 18 ? 19.328 -26.281 -4.484 1 95.06 18 ALA B O 1
ATOM 4450 N N . GLN B 1 19 ? 20.203 -28.188 -5.066 1 94.31 19 GLN B N 1
ATOM 4451 C CA . GLN B 1 19 ? 19.672 -28.891 -3.902 1 94.31 19 GLN B CA 1
ATOM 4452 C C . GLN B 1 19 ? 20.312 -28.375 -2.613 1 94.31 19 GLN B C 1
ATOM 4454 O O . GLN B 1 19 ? 19.641 -28.281 -1.582 1 94.31 19 GLN B O 1
ATOM 4459 N N . GLU B 1 20 ? 21.547 -28.109 -2.703 1 95.38 20 GLU B N 1
ATOM 4460 C CA . GLU B 1 20 ? 22.219 -27.547 -1.541 1 95.38 20 GLU B CA 1
ATOM 4461 C C . GLU B 1 20 ? 21.656 -26.172 -1.194 1 95.38 20 GLU B C 1
ATOM 4463 O O . GLU B 1 20 ? 21.5 -25.828 -0.017 1 95.38 20 GLU B O 1
ATOM 4468 N N . MET B 1 21 ? 21.406 -25.375 -2.227 1 95.56 21 MET B N 1
ATOM 4469 C CA . MET B 1 21 ? 20.75 -24.094 -2.018 1 95.56 21 MET B CA 1
ATOM 4470 C C . MET B 1 21 ? 19.438 -24.281 -1.27 1 95.56 21 MET B C 1
ATOM 4472 O O . MET B 1 21 ? 19.141 -23.547 -0.321 1 95.56 21 MET B O 1
ATOM 4476 N N . ALA B 1 22 ? 18.656 -25.234 -1.664 1 92.25 22 ALA B N 1
ATOM 4477 C CA . ALA B 1 22 ? 17.359 -25.516 -1.061 1 92.25 22 ALA B CA 1
ATOM 4478 C C . ALA B 1 22 ? 17.516 -25.906 0.406 1 92.25 22 ALA B C 1
ATOM 4480 O O . ALA B 1 22 ? 16.734 -25.469 1.257 1 92.25 22 ALA B O 1
ATOM 4481 N N . ARG B 1 23 ? 18.438 -26.766 0.69 1 91.94 23 ARG B N 1
ATOM 4482 C CA . ARG B 1 23 ? 18.688 -27.203 2.062 1 91.94 23 ARG B CA 1
ATOM 4483 C C . ARG B 1 23 ? 19.078 -26.016 2.943 1 91.94 23 ARG B C 1
ATOM 4485 O O . ARG B 1 23 ? 18.641 -25.922 4.09 1 91.94 23 ARG B O 1
ATOM 4492 N N . ASN B 1 24 ? 19.922 -25.219 2.387 1 92.06 24 ASN B N 1
ATOM 4493 C CA . ASN B 1 24 ? 20.344 -24.031 3.107 1 92.06 24 ASN B CA 1
ATOM 4494 C C . ASN B 1 24 ? 19.156 -23.109 3.42 1 92.06 24 ASN B C 1
ATOM 4496 O O . ASN B 1 24 ? 19.031 -22.609 4.531 1 92.06 24 ASN B O 1
ATOM 4500 N N . LEU B 1 25 ? 18.328 -22.891 2.443 1 92 25 LEU B N 1
ATOM 4501 C CA . LEU B 1 25 ? 17.141 -22.062 2.605 1 92 25 LEU B CA 1
ATOM 4502 C C . LEU B 1 25 ? 16.25 -22.594 3.713 1 92 25 LEU B C 1
ATOM 4504 O O . LEU B 1 25 ? 15.852 -21.859 4.613 1 92 25 LEU B O 1
ATOM 4508 N N . CYS B 1 26 ? 15.922 -23.828 3.672 1 87.94 26 CYS B N 1
ATOM 4509 C CA . CYS B 1 26 ? 14.992 -24.453 4.609 1 87.94 26 CYS B CA 1
ATOM 4510 C C . CYS B 1 26 ? 15.555 -24.422 6.027 1 87.94 26 CYS B C 1
ATOM 4512 O O . CYS B 1 26 ? 14.797 -24.297 6.992 1 87.94 26 CYS B O 1
ATOM 4514 N N . ARG B 1 27 ? 16.797 -24.453 6.172 1 87.69 27 ARG B N 1
ATOM 4515 C CA . ARG B 1 27 ? 17.453 -24.469 7.48 1 87.69 27 ARG B CA 1
ATOM 4516 C C . ARG B 1 27 ? 17.469 -23.078 8.102 1 87.69 27 ARG B C 1
ATOM 4518 O O . ARG B 1 27 ? 17.594 -22.938 9.32 1 87.69 27 ARG B O 1
ATOM 4525 N N . THR B 1 28 ? 17.359 -22.094 7.266 1 86 28 THR B N 1
ATOM 4526 C CA . THR B 1 28 ? 17.609 -20.75 7.766 1 86 28 THR B CA 1
ATOM 4527 C C . THR B 1 28 ? 16.328 -19.922 7.742 1 86 28 THR B C 1
ATOM 4529 O O . THR B 1 28 ? 16.281 -18.828 8.312 1 86 28 THR B O 1
ATOM 4532 N N . SER B 1 29 ? 15.344 -20.375 7.105 1 84.88 29 SER B N 1
ATOM 4533 C CA . SER B 1 29 ? 14.094 -19.641 6.996 1 84.88 29 SER B CA 1
ATOM 4534 C C . SER B 1 29 ? 13.328 -19.641 8.312 1 84.88 29 SER B C 1
ATOM 4536 O O . SER B 1 29 ? 13.469 -20.578 9.109 1 84.88 29 SER B O 1
ATOM 4538 N N . TYR B 1 30 ? 12.461 -18.625 8.547 1 77.12 30 TYR B N 1
ATOM 4539 C CA . TYR B 1 30 ? 11.672 -18.469 9.766 1 77.12 30 TYR B CA 1
ATOM 4540 C C . TYR B 1 30 ? 10.211 -18.859 9.516 1 77.12 30 TYR B C 1
ATOM 4542 O O . TYR B 1 30 ? 9.461 -19.109 10.469 1 77.12 30 TYR B O 1
ATOM 4550 N N . ASN B 1 31 ? 9.844 -18.859 8.359 1 81.25 31 ASN B N 1
ATOM 4551 C CA . ASN B 1 31 ? 8.43 -18.953 8.008 1 81.25 31 ASN B CA 1
ATOM 4552 C C . ASN B 1 31 ? 8.023 -20.375 7.645 1 81.25 31 ASN B C 1
ATOM 4554 O O . ASN B 1 31 ? 8.664 -21.016 6.809 1 81.25 31 ASN B O 1
ATOM 4558 N N . THR B 1 32 ? 6.98 -20.828 8.195 1 74.62 32 THR B N 1
ATOM 4559 C CA . THR B 1 32 ? 6.5 -22.188 7.984 1 74.62 32 THR B CA 1
ATOM 4560 C C . THR B 1 32 ? 6.152 -22.422 6.52 1 74.62 32 THR B C 1
ATOM 4562 O O . THR B 1 32 ? 6.246 -23.547 6.023 1 74.62 32 THR B O 1
ATOM 4565 N N . VAL B 1 33 ? 5.82 -21.391 5.891 1 74.19 33 VAL B N 1
ATOM 4566 C CA . VAL B 1 33 ? 5.473 -21.5 4.477 1 74.19 33 VAL B CA 1
ATOM 4567 C C . VAL B 1 33 ? 6.684 -21.969 3.68 1 74.19 33 VAL B C 1
ATOM 4569 O O . VAL B 1 33 ? 6.543 -22.75 2.729 1 74.19 33 VAL B O 1
ATOM 4572 N N . VAL B 1 34 ? 7.812 -21.594 4.172 1 77.56 34 VAL B N 1
ATOM 4573 C CA . VAL B 1 34 ? 9.031 -21.938 3.447 1 77.56 34 VAL B CA 1
ATOM 4574 C C . VAL B 1 34 ? 9.555 -23.297 3.916 1 77.56 34 VAL B C 1
ATOM 4576 O O . VAL B 1 34 ? 9.664 -24.234 3.121 1 77.56 34 VAL B O 1
ATOM 4579 N N . TYR B 1 35 ? 9.68 -23.469 5.164 1 75.81 35 TYR B N 1
ATOM 4580 C CA . TYR B 1 35 ? 10.438 -24.641 5.582 1 75.81 35 TYR B CA 1
ATOM 4581 C C . TYR B 1 35 ? 9.516 -25.844 5.812 1 75.81 35 TYR B C 1
ATOM 4583 O O . TYR B 1 35 ? 9.969 -26.984 5.836 1 75.81 35 TYR B O 1
ATOM 4591 N N . GLU B 1 36 ? 8.188 -25.578 5.98 1 76 36 GLU B N 1
ATOM 4592 C CA . GLU B 1 36 ? 7.258 -26.688 6.129 1 76 36 GLU B CA 1
ATOM 4593 C C . GLU B 1 36 ? 6.543 -27 4.812 1 76 36 GLU B C 1
ATOM 4595 O O . GLU B 1 36 ? 6.555 -28.141 4.34 1 76 36 GLU B O 1
ATOM 4600 N N . ILE B 1 37 ? 6.082 -25.938 4.211 1 76.5 37 ILE B N 1
ATOM 4601 C CA . ILE B 1 37 ? 5.23 -26.125 3.039 1 76.5 37 ILE B CA 1
ATOM 4602 C C . ILE B 1 37 ? 6.09 -26.219 1.783 1 76.5 37 ILE B C 1
ATOM 4604 O O . ILE B 1 37 ? 5.652 -26.75 0.761 1 76.5 37 ILE B O 1
ATOM 4608 N N . HIS B 1 38 ? 7.344 -25.719 1.842 1 81.19 38 HIS B N 1
ATOM 4609 C CA . HIS B 1 38 ? 8.289 -25.688 0.734 1 81.19 38 HIS B CA 1
ATOM 4610 C C . HIS B 1 38 ? 7.777 -24.828 -0.412 1 81.19 38 HIS B C 1
ATOM 4612 O O . HIS B 1 38 ? 7.809 -25.25 -1.572 1 81.19 38 HIS B O 1
ATOM 4618 N N . ASP B 1 39 ? 7.277 -23.781 0.009 1 80.88 39 ASP B N 1
ATOM 4619 C CA . ASP B 1 39 ? 6.836 -22.781 -0.953 1 80.88 39 ASP B CA 1
ATOM 4620 C C . ASP B 1 39 ? 8.008 -21.922 -1.431 1 80.88 39 ASP B C 1
ATOM 4622 O O . ASP B 1 39 ? 8.125 -20.766 -1.05 1 80.88 39 ASP B O 1
ATOM 4626 N N . TYR B 1 40 ? 8.82 -22.562 -2.287 1 86.5 40 TYR B N 1
ATOM 4627 C CA . TYR B 1 40 ? 9.977 -21.859 -2.828 1 86.5 40 TYR B CA 1
ATOM 4628 C C . TYR B 1 40 ? 10.312 -22.359 -4.227 1 86.5 40 TYR B C 1
ATOM 4630 O O . TYR B 1 40 ? 9.773 -23.375 -4.68 1 86.5 40 TYR B O 1
ATOM 4638 N N . GLY B 1 41 ? 11.062 -21.641 -4.965 1 90.19 41 GLY B N 1
ATOM 4639 C CA . GLY B 1 41 ? 11.672 -21.969 -6.242 1 90.19 41 GLY B CA 1
ATOM 4640 C C . GLY B 1 41 ? 13.133 -21.562 -6.332 1 90.19 41 GLY B C 1
ATOM 4641 O O . GLY B 1 41 ? 13.469 -20.391 -6.172 1 90.19 41 GLY B O 1
ATOM 4642 N N . ILE B 1 42 ? 13.984 -22.609 -6.555 1 93.5 42 ILE B N 1
ATOM 4643 C CA . ILE B 1 42 ? 15.422 -22.375 -6.59 1 93.5 42 ILE B CA 1
ATOM 4644 C C . ILE B 1 42 ? 15.984 -22.812 -7.941 1 93.5 42 ILE B C 1
ATOM 4646 O O . ILE B 1 42 ? 15.555 -23.828 -8.492 1 93.5 42 ILE B O 1
ATOM 4650 N N . GLY B 1 43 ? 16.922 -21.969 -8.406 1 95.19 43 GLY B N 1
ATOM 4651 C CA . GLY B 1 43 ? 17.484 -22.344 -9.695 1 95.19 43 GLY B CA 1
ATOM 4652 C C . GLY B 1 43 ? 18.891 -21.812 -9.906 1 95.19 43 GLY B C 1
ATOM 4653 O O . GLY B 1 43 ? 19.312 -20.875 -9.234 1 95.19 43 GLY B O 1
ATOM 4654 N N . ILE B 1 44 ? 19.641 -22.531 -10.727 1 97.75 44 ILE B N 1
ATOM 4655 C CA . ILE B 1 44 ? 20.875 -22.062 -11.336 1 97.75 44 ILE B CA 1
ATOM 4656 C C . ILE B 1 44 ? 20.656 -21.812 -12.828 1 97.75 44 ILE B C 1
ATOM 4658 O O . ILE B 1 44 ? 20.125 -22.672 -13.539 1 97.75 44 ILE B O 1
ATOM 4662 N N . HIS B 1 45 ? 21 -20.641 -13.227 1 98 45 HIS B N 1
ATOM 4663 C CA . HIS B 1 45 ? 20.75 -20.203 -14.594 1 98 45 HIS B CA 1
ATOM 4664 C C . HIS B 1 45 ? 22.047 -19.922 -15.336 1 98 45 HIS B C 1
ATOM 4666 O O . HIS B 1 45 ? 23.078 -19.672 -14.711 1 98 45 HIS B O 1
ATOM 4672 N N . ASP B 1 46 ? 22.016 -20.016 -16.688 1 98 46 ASP B N 1
ATOM 4673 C CA . ASP B 1 46 ? 23.188 -19.641 -17.484 1 98 46 ASP B CA 1
ATOM 4674 C C . ASP B 1 46 ? 23.297 -18.125 -17.609 1 98 46 ASP B C 1
ATOM 4676 O O . ASP B 1 46 ? 22.562 -17.391 -16.953 1 98 46 ASP B O 1
ATOM 4680 N N . ALA B 1 47 ? 24.188 -17.672 -18.422 1 97.56 47 ALA B N 1
ATOM 4681 C CA . ALA B 1 47 ? 24.5 -16.25 -18.531 1 97.56 47 ALA B CA 1
ATOM 4682 C C . ALA B 1 47 ? 23.344 -15.469 -19.156 1 97.56 47 ALA B C 1
ATOM 4684 O O . ALA B 1 47 ? 23.234 -14.25 -18.984 1 97.56 47 ALA B O 1
ATOM 4685 N N . ASN B 1 48 ? 22.5 -16.156 -19.859 1 96.38 48 ASN B N 1
ATOM 4686 C CA . ASN B 1 48 ? 21.359 -15.516 -20.5 1 96.38 48 ASN B CA 1
ATOM 4687 C C . ASN B 1 48 ? 20.141 -15.5 -19.578 1 96.38 48 ASN B C 1
ATOM 4689 O O . ASN B 1 48 ? 19.109 -14.93 -19.922 1 96.38 48 ASN B O 1
ATOM 4693 N N . GLY B 1 49 ? 20.234 -16.109 -18.422 1 96.62 49 GLY B N 1
ATOM 4694 C CA . GLY B 1 49 ? 19.125 -16.172 -17.484 1 96.62 49 GLY B CA 1
ATOM 4695 C C . GLY B 1 49 ? 18.25 -17.391 -17.672 1 96.62 49 GLY B C 1
ATOM 4696 O O . GLY B 1 49 ? 17.172 -17.484 -17.078 1 96.62 49 GLY B O 1
ATOM 4697 N N . ASP B 1 50 ? 18.672 -18.359 -18.453 1 96.62 50 ASP B N 1
ATOM 4698 C CA . ASP B 1 50 ? 17.953 -19.609 -18.672 1 96.62 50 ASP B CA 1
ATOM 4699 C C . ASP B 1 50 ? 18.328 -20.656 -17.641 1 96.62 50 ASP B C 1
ATOM 4701 O O . ASP B 1 50 ? 19.516 -20.922 -17.406 1 96.62 50 ASP B O 1
ATOM 4705 N N . VAL B 1 51 ? 17.344 -21.234 -17.047 1 96.69 51 VAL B N 1
ATOM 4706 C CA . VAL B 1 51 ? 17.578 -22.203 -15.984 1 96.69 51 VAL B CA 1
ATOM 4707 C C . VAL B 1 51 ? 18.266 -23.438 -16.562 1 96.69 51 VAL B C 1
ATOM 4709 O O . VAL B 1 51 ? 17.922 -23.891 -17.656 1 96.69 51 VAL B O 1
ATOM 4712 N N . VAL B 1 52 ? 19.281 -24 -15.844 1 97.19 52 VAL B N 1
ATOM 4713 C CA . VAL B 1 52 ? 19.984 -25.203 -16.25 1 97.19 52 VAL B CA 1
ATOM 4714 C C . VAL B 1 52 ? 19.875 -26.266 -15.148 1 97.19 52 VAL B C 1
ATOM 4716 O O . VAL B 1 52 ? 20.125 -27.453 -15.391 1 97.19 52 VAL B O 1
ATOM 4719 N N . ALA B 1 53 ? 19.562 -25.812 -14.016 1 95.31 53 ALA B N 1
ATOM 4720 C CA . ALA B 1 53 ? 19.312 -26.703 -12.875 1 95.31 53 ALA B CA 1
ATOM 4721 C C . ALA B 1 53 ? 18.281 -26.094 -11.922 1 95.31 53 ALA B C 1
ATOM 4723 O O . ALA B 1 53 ? 18.297 -24.875 -11.68 1 95.31 53 ALA B O 1
ATOM 4724 N N . ASP B 1 54 ? 17.422 -26.922 -11.516 1 91.25 54 ASP B N 1
ATOM 4725 C CA . ASP B 1 54 ? 16.359 -26.453 -10.633 1 91.25 54 ASP B CA 1
ATOM 4726 C C . ASP B 1 54 ? 16.141 -27.406 -9.469 1 91.25 54 ASP B C 1
ATOM 4728 O O . ASP B 1 54 ? 16.406 -28.609 -9.578 1 91.25 54 ASP B O 1
ATOM 4732 N N . ALA B 1 55 ? 15.883 -26.922 -8.352 1 81.62 55 ALA B N 1
ATOM 4733 C CA . ALA B 1 55 ? 15.383 -27.672 -7.199 1 81.62 55 ALA B CA 1
ATOM 4734 C C . ALA B 1 55 ? 13.977 -27.219 -6.816 1 81.62 55 ALA B C 1
ATOM 4736 O O . ALA B 1 55 ? 13.812 -26.312 -6.004 1 81.62 55 ALA B O 1
ATOM 4737 N N . PRO B 1 56 ? 13 -27.828 -7.367 1 69.19 56 PRO B N 1
ATOM 4738 C CA . PRO B 1 56 ? 11.672 -27.219 -7.277 1 69.19 56 PRO B CA 1
ATOM 4739 C C . PRO B 1 56 ? 10.992 -27.5 -5.938 1 69.19 56 PRO B C 1
ATOM 4741 O O . PRO B 1 56 ? 11.109 -28.609 -5.402 1 69.19 56 PRO B O 1
ATOM 4744 N N . GLY B 1 57 ? 10.422 -26.547 -5.336 1 70.31 57 GLY B N 1
ATOM 4745 C CA . GLY B 1 57 ? 9.305 -26.578 -4.402 1 70.31 57 GLY B CA 1
ATOM 4746 C C . GLY B 1 57 ? 7.957 -26.438 -5.086 1 70.31 57 GLY B C 1
ATOM 4747 O O . GLY B 1 57 ? 7.32 -27.422 -5.438 1 70.31 57 GLY B O 1
ATOM 4748 N N . ILE B 1 58 ? 7.793 -25.297 -5.598 1 73.62 58 ILE B N 1
ATOM 4749 C CA . ILE B 1 58 ? 6.637 -25 -6.434 1 73.62 58 ILE B CA 1
ATOM 4750 C C . ILE B 1 58 ? 7.047 -25.016 -7.906 1 73.62 58 ILE B C 1
ATOM 4752 O O . ILE B 1 58 ? 7.824 -24.188 -8.359 1 73.62 58 ILE B O 1
ATOM 4756 N N . ALA B 1 59 ? 6.52 -25.906 -8.633 1 70.81 59 ALA B N 1
ATOM 4757 C CA . ALA B 1 59 ? 6.914 -26.156 -10.016 1 70.81 59 ALA B CA 1
ATOM 4758 C C . ALA B 1 59 ? 6.602 -24.969 -10.906 1 70.81 59 ALA B C 1
ATOM 4760 O O . ALA B 1 59 ? 7.367 -24.641 -11.812 1 70.81 59 ALA B O 1
ATOM 4761 N N . ILE B 1 60 ? 5.609 -24.312 -10.578 1 71.75 60 ILE B N 1
ATOM 4762 C CA . ILE B 1 60 ? 5.121 -23.25 -11.453 1 71.75 60 ILE B CA 1
ATOM 4763 C C . ILE B 1 60 ? 6.074 -22.047 -11.398 1 71.75 60 ILE B C 1
ATOM 4765 O O . ILE B 1 60 ? 6.043 -21.188 -12.273 1 71.75 60 ILE B O 1
ATOM 4769 N N . PHE B 1 61 ? 7.012 -22.031 -10.523 1 72.81 61 PHE B N 1
ATOM 4770 C CA . PHE B 1 61 ? 7.883 -20.859 -10.367 1 72.81 61 PHE B CA 1
ATOM 4771 C C . PHE B 1 61 ? 9.023 -20.906 -11.375 1 72.81 61 PHE B C 1
ATOM 4773 O O . PHE B 1 61 ? 9.641 -19.891 -11.672 1 72.81 61 PHE B O 1
ATOM 4780 N N . THR B 1 62 ? 9.336 -22.016 -11.883 1 72.81 62 THR B N 1
ATOM 4781 C CA . THR B 1 62 ? 10.609 -22.203 -12.586 1 72.81 62 THR B CA 1
ATOM 4782 C C . THR B 1 62 ? 10.688 -21.281 -13.797 1 72.81 62 THR B C 1
ATOM 4784 O O . THR B 1 62 ? 11.625 -20.484 -13.93 1 72.81 62 THR B O 1
ATOM 4787 N N . ARG B 1 63 ? 9.742 -21.25 -14.594 1 82.56 63 ARG B N 1
ATOM 4788 C CA . ARG B 1 63 ? 9.797 -20.406 -15.781 1 82.56 63 ARG B CA 1
ATOM 4789 C C . ARG B 1 63 ? 9.641 -18.938 -15.406 1 82.56 63 ARG B C 1
ATOM 4791 O O . ARG B 1 63 ? 10.203 -18.062 -16.062 1 82.56 63 ARG B O 1
ATOM 4798 N N . GLY B 1 64 ? 8.945 -18.734 -14.391 1 88.62 64 GLY B N 1
ATOM 4799 C CA . GLY B 1 64 ? 8.773 -17.375 -13.906 1 88.62 64 GLY B CA 1
ATOM 4800 C C . GLY B 1 64 ? 10.062 -16.734 -13.438 1 88.62 64 GLY B C 1
ATOM 4801 O O . GLY B 1 64 ? 10.281 -15.531 -13.648 1 88.62 64 GLY B O 1
ATOM 4802 N N . ASN B 1 65 ? 10.945 -17.516 -12.844 1 93.56 65 ASN B N 1
ATOM 4803 C CA . ASN B 1 65 ? 12.227 -17 -12.375 1 93.56 65 ASN B CA 1
ATOM 4804 C C . ASN B 1 65 ? 13.117 -16.547 -13.531 1 93.56 65 ASN B C 1
ATOM 4806 O O . ASN B 1 65 ? 13.766 -15.508 -13.453 1 93.56 65 ASN B O 1
ATOM 4810 N N . ASP B 1 66 ? 13.109 -17.406 -14.617 1 94.5 66 ASP B N 1
ATOM 4811 C CA . ASP B 1 66 ? 13.867 -17.016 -15.805 1 94.5 66 ASP B CA 1
ATOM 4812 C C . ASP B 1 66 ? 13.422 -15.648 -16.328 1 94.5 66 ASP B C 1
ATOM 4814 O O . ASP B 1 66 ? 14.258 -14.781 -16.578 1 94.5 66 ASP B O 1
ATOM 4818 N N . HIS B 1 67 ? 12.109 -15.586 -16.422 1 94.06 67 HIS B N 1
ATOM 4819 C CA . HIS B 1 67 ? 11.531 -14.352 -16.938 1 94.06 67 HIS B CA 1
ATOM 4820 C C . HIS B 1 67 ? 11.938 -13.156 -16.078 1 94.06 67 HIS B C 1
ATOM 4822 O O . HIS B 1 67 ? 12.312 -12.109 -16.594 1 94.06 67 HIS B O 1
ATOM 4828 N N . GLY B 1 68 ? 11.867 -13.297 -14.82 1 96 68 GLY B N 1
ATOM 4829 C CA . GLY B 1 68 ? 12.211 -12.234 -13.891 1 96 68 GLY B CA 1
ATOM 4830 C C . GLY B 1 68 ? 13.664 -11.805 -13.984 1 96 68 GLY B C 1
ATOM 4831 O O . GLY B 1 68 ? 13.969 -10.609 -14 1 96 68 GLY B O 1
ATOM 4832 N N . ILE B 1 69 ? 14.586 -12.75 -14.039 1 97.31 69 ILE B N 1
ATOM 4833 C CA . ILE B 1 69 ? 16.016 -12.469 -14.117 1 97.31 69 ILE B CA 1
ATOM 4834 C C . ILE B 1 69 ? 16.312 -11.703 -15.406 1 97.31 69 ILE B C 1
ATOM 4836 O O . ILE B 1 69 ? 17.031 -10.695 -15.383 1 97.31 69 ILE B O 1
ATOM 4840 N N . LYS B 1 70 ? 15.781 -12.156 -16.516 1 97.06 70 LYS B N 1
ATOM 4841 C CA . LYS B 1 70 ? 16 -11.5 -17.797 1 97.06 70 LYS B CA 1
ATOM 4842 C C . LYS B 1 70 ? 15.523 -10.055 -17.766 1 97.06 70 LYS B C 1
ATOM 4844 O O . LYS B 1 70 ? 16.219 -9.148 -18.234 1 97.06 70 LYS B O 1
ATOM 4849 N N . LYS B 1 71 ? 14.328 -9.828 -17.188 1 97.12 71 LYS B N 1
ATOM 4850 C CA . LYS B 1 71 ? 13.789 -8.477 -17.078 1 97.12 71 LYS B CA 1
ATOM 4851 C C . LYS B 1 71 ? 14.664 -7.598 -16.188 1 97.12 71 LYS B C 1
ATOM 4853 O O . LYS B 1 71 ? 14.883 -6.422 -16.5 1 97.12 71 LYS B O 1
ATOM 4858 N N . ALA B 1 72 ? 15.141 -8.148 -15.086 1 97.62 72 ALA B N 1
ATOM 4859 C CA . ALA B 1 72 ? 16 -7.398 -14.18 1 97.62 72 ALA B CA 1
ATOM 4860 C C . ALA B 1 72 ? 17.312 -7.008 -14.859 1 97.62 72 ALA B C 1
ATOM 4862 O O . ALA B 1 72 ? 17.797 -5.887 -14.695 1 97.62 72 ALA B O 1
ATOM 4863 N N . VAL B 1 73 ? 17.891 -7.941 -15.586 1 98.06 73 VAL B N 1
ATOM 4864 C CA . VAL B 1 73 ? 19.156 -7.695 -16.281 1 98.06 73 VAL B CA 1
ATOM 4865 C C . VAL B 1 73 ? 18.938 -6.621 -17.344 1 98.06 73 VAL B C 1
ATOM 4867 O O . VAL B 1 73 ? 19.781 -5.734 -17.516 1 98.06 73 VAL B O 1
ATOM 4870 N N . GLU B 1 74 ? 17.844 -6.758 -18.062 1 97.81 74 GLU B N 1
ATOM 4871 C CA . GLU B 1 74 ? 17.516 -5.75 -19.062 1 97.81 74 GLU B CA 1
ATOM 4872 C C . GLU B 1 74 ? 17.375 -4.367 -18.422 1 97.81 74 GLU B C 1
ATOM 4874 O O . GLU B 1 74 ? 17.844 -3.373 -18.984 1 97.81 74 GLU B O 1
ATOM 4879 N N . PHE B 1 75 ? 16.797 -4.312 -17.328 1 97.62 75 PHE B N 1
ATOM 4880 C CA . PHE B 1 75 ? 16.516 -3.062 -16.641 1 97.62 75 PHE B CA 1
ATOM 4881 C C . PHE B 1 75 ? 17.781 -2.445 -16.078 1 97.62 75 PHE B C 1
ATOM 4883 O O . PHE B 1 75 ? 18.047 -1.26 -16.297 1 97.62 75 PHE B O 1
ATOM 4890 N N . LEU B 1 76 ? 18.578 -3.211 -15.336 1 97.31 76 LEU B N 1
ATOM 4891 C CA . LEU B 1 76 ? 19.766 -2.705 -14.648 1 97.31 76 LEU B CA 1
ATOM 4892 C C . LEU B 1 76 ? 20.922 -2.551 -15.617 1 97.31 76 LEU B C 1
ATOM 4894 O O . LEU B 1 76 ? 21.812 -1.718 -15.406 1 97.31 76 LEU B O 1
ATOM 4898 N N . GLY B 1 77 ? 20.969 -3.338 -16.625 1 97.12 77 GLY B N 1
ATOM 4899 C CA . GLY B 1 77 ? 22.156 -3.479 -17.453 1 97.12 77 GLY B CA 1
ATOM 4900 C C . GLY B 1 77 ? 23.156 -4.473 -16.906 1 97.12 77 GLY B C 1
ATOM 4901 O O . GLY B 1 77 ? 23.516 -4.422 -15.727 1 97.12 77 GLY B O 1
ATOM 4902 N N . ARG B 1 78 ? 23.625 -5.367 -17.781 1 96.19 78 ARG B N 1
ATOM 4903 C CA . ARG B 1 78 ? 24.562 -6.418 -17.391 1 96.19 78 ARG B CA 1
ATOM 4904 C C . ARG B 1 78 ? 25.812 -5.824 -16.75 1 96.19 78 ARG B C 1
ATOM 4906 O O . ARG B 1 78 ? 26.391 -6.422 -15.844 1 96.19 78 ARG B O 1
ATOM 4913 N N . GLU B 1 79 ? 26.188 -4.66 -17.203 1 96 79 GLU B N 1
ATOM 4914 C CA . GLU B 1 79 ? 27.406 -4 -16.734 1 96 79 GLU B CA 1
ATOM 4915 C C . GLU B 1 79 ? 27.234 -3.498 -15.297 1 96 79 GLU B C 1
ATOM 4917 O O . GLU B 1 79 ? 28.234 -3.213 -14.625 1 96 79 GLU B O 1
ATOM 4922 N N . ASN B 1 80 ? 26.047 -3.42 -14.859 1 96.56 80 ASN B N 1
ATOM 4923 C CA . ASN B 1 80 ? 25.781 -2.893 -13.523 1 96.56 80 ASN B CA 1
ATOM 4924 C C . ASN B 1 80 ? 25.578 -4.012 -12.508 1 96.56 80 ASN B C 1
ATOM 4926 O O . ASN B 1 80 ? 25.203 -3.756 -11.359 1 96.56 80 ASN B O 1
ATOM 4930 N N . LEU B 1 81 ? 25.797 -5.199 -12.906 1 97.88 81 LEU B N 1
ATOM 4931 C CA . LEU B 1 81 ? 25.797 -6.352 -12.008 1 97.88 81 LEU B CA 1
ATOM 4932 C C . LEU B 1 81 ? 27.219 -6.793 -11.688 1 97.88 81 LEU B C 1
ATOM 4934 O O . LEU B 1 81 ? 27.938 -7.266 -12.57 1 97.88 81 LEU B O 1
ATOM 4938 N N . HIS B 1 82 ? 27.578 -6.625 -10.414 1 97.88 82 HIS B N 1
ATOM 4939 C CA . HIS B 1 82 ? 28.969 -6.84 -10.008 1 97.88 82 HIS B CA 1
ATOM 4940 C C . HIS B 1 82 ? 29.078 -8.039 -9.062 1 97.88 82 HIS B C 1
ATOM 4942 O O . HIS B 1 82 ? 28.078 -8.5 -8.516 1 97.88 82 HIS B O 1
ATOM 4948 N N . PRO B 1 83 ? 30.359 -8.625 -8.945 1 97.69 83 PRO B N 1
ATOM 4949 C CA . PRO B 1 83 ? 30.562 -9.672 -7.941 1 97.69 83 PRO B CA 1
ATOM 4950 C C . PRO B 1 83 ? 30.125 -9.242 -6.543 1 97.69 83 PRO B C 1
ATOM 4952 O O . PRO B 1 83 ? 30.469 -8.141 -6.098 1 97.69 83 PRO B O 1
ATOM 4955 N N . GLY B 1 84 ? 29.344 -10.094 -5.93 1 97.75 84 GLY B N 1
ATOM 4956 C CA . GLY B 1 84 ? 28.891 -9.789 -4.582 1 97.75 84 GLY B CA 1
ATOM 4957 C C . GLY B 1 84 ? 27.516 -9.125 -4.543 1 97.75 84 GLY B C 1
ATOM 4958 O O . GLY B 1 84 ? 26.922 -9 -3.477 1 97.75 84 GLY B O 1
ATOM 4959 N N . ASP B 1 85 ? 27 -8.766 -5.711 1 98.44 85 ASP B N 1
ATOM 4960 C CA . ASP B 1 85 ? 25.641 -8.211 -5.754 1 98.44 85 ASP B CA 1
ATOM 4961 C C . ASP B 1 85 ? 24.594 -9.281 -5.461 1 98.44 85 ASP B C 1
ATOM 4963 O O . ASP B 1 85 ? 24.766 -10.438 -5.848 1 98.44 85 ASP B O 1
ATOM 4967 N N . VAL B 1 86 ? 23.578 -9 -4.754 1 98.81 86 VAL B N 1
ATOM 4968 C CA . VAL B 1 86 ? 22.359 -9.773 -4.594 1 98.81 86 VAL B CA 1
ATOM 4969 C C . VAL B 1 86 ? 21.141 -8.883 -4.84 1 98.81 86 VAL B C 1
ATOM 4971 O O . VAL B 1 86 ? 21 -7.828 -4.215 1 98.81 86 VAL B O 1
ATOM 4974 N N . VAL B 1 87 ? 20.281 -9.266 -5.723 1 98.75 87 VAL B N 1
ATOM 4975 C CA . VAL B 1 87 ? 19.219 -8.406 -6.219 1 98.75 87 VAL B CA 1
ATOM 4976 C C . VAL B 1 87 ? 17.859 -8.992 -5.836 1 98.75 87 VAL B C 1
ATOM 4978 O O . VAL B 1 87 ? 17.688 -10.219 -5.852 1 98.75 87 VAL B O 1
ATOM 4981 N N . MET B 1 88 ? 16.938 -8.164 -5.457 1 98.62 88 MET B N 1
ATOM 4982 C CA . MET B 1 88 ? 15.57 -8.547 -5.145 1 98.62 88 MET B CA 1
ATOM 4983 C C . MET B 1 88 ? 14.594 -7.965 -6.16 1 98.62 88 MET B C 1
ATOM 4985 O O . MET B 1 88 ? 14.719 -6.801 -6.543 1 98.62 88 MET B O 1
ATOM 4989 N N . LEU B 1 89 ? 13.664 -8.758 -6.602 1 98.06 89 LEU B N 1
ATOM 4990 C CA . LEU B 1 89 ? 12.633 -8.391 -7.566 1 98.06 89 LEU B CA 1
ATOM 4991 C C . LEU B 1 89 ? 11.281 -8.977 -7.16 1 98.06 89 LEU B C 1
ATOM 4993 O O . LEU B 1 89 ? 11.172 -10.18 -6.914 1 98.06 89 LEU B O 1
ATOM 4997 N N . ASN B 1 90 ? 10.219 -8.109 -7.043 1 98.06 90 ASN B N 1
ATOM 4998 C CA . ASN B 1 90 ? 8.883 -8.633 -6.797 1 98.06 90 ASN B CA 1
ATOM 4999 C C . ASN B 1 90 ? 7.824 -7.844 -7.566 1 98.06 90 ASN B C 1
ATOM 5001 O O . ASN B 1 90 ? 6.633 -7.926 -7.258 1 98.06 90 ASN B O 1
ATOM 5005 N N . TYR B 1 91 ? 8.258 -6.988 -8.523 1 98 91 TYR B N 1
ATOM 5006 C CA . TYR B 1 91 ? 7.324 -6.344 -9.445 1 98 91 TYR B CA 1
ATOM 5007 C C . TYR B 1 91 ? 6.59 -7.379 -10.289 1 98 91 TYR B C 1
ATOM 5009 O O . TYR B 1 91 ? 7.195 -8.062 -11.117 1 98 91 TYR B O 1
ATOM 5017 N N . PRO B 1 92 ? 5.332 -7.5 -10.102 1 96.94 92 PRO B N 1
ATOM 5018 C CA . PRO B 1 92 ? 4.633 -8.703 -10.555 1 96.94 92 PRO B CA 1
ATOM 5019 C C . PRO B 1 92 ? 4.738 -8.906 -12.07 1 96.94 92 PRO B C 1
ATOM 5021 O O . PRO B 1 92 ? 4.871 -10.047 -12.531 1 96.94 92 PRO B O 1
ATOM 5024 N N . TYR B 1 93 ? 4.754 -7.906 -12.836 1 96.88 93 TYR B N 1
ATOM 5025 C CA . TYR B 1 93 ? 4.727 -7.969 -14.297 1 96.88 93 TYR B CA 1
ATOM 5026 C C . TYR B 1 93 ? 6.07 -8.438 -14.844 1 96.88 93 TYR B C 1
ATOM 5028 O O . TYR B 1 93 ? 6.164 -8.844 -16 1 96.88 93 TYR B O 1
ATOM 5036 N N . TRP B 1 94 ? 7.082 -8.367 -13.977 1 96.75 94 TRP B N 1
ATOM 5037 C CA . TRP B 1 94 ? 8.398 -8.883 -14.328 1 96.75 94 TRP B CA 1
ATOM 5038 C C . TRP B 1 94 ? 8.68 -10.195 -13.609 1 96.75 94 TRP B C 1
ATOM 5040 O O . TRP B 1 94 ? 9.164 -11.156 -14.219 1 96.75 94 TRP B O 1
ATOM 5050 N N . SER B 1 95 ? 8.305 -10.266 -12.391 1 94.88 95 SER B N 1
ATOM 5051 C CA . SER B 1 95 ? 8.672 -11.391 -11.547 1 94.88 95 SER B CA 1
ATOM 5052 C C . SER B 1 95 ? 7.754 -12.586 -11.789 1 94.88 95 SER B C 1
ATOM 5054 O O . SER B 1 95 ? 8.055 -13.703 -11.367 1 94.88 95 SER B O 1
ATOM 5056 N N . SER B 1 96 ? 6.574 -12.367 -12.383 1 92.69 96 SER B N 1
ATOM 5057 C CA . SER B 1 96 ? 5.637 -13.422 -12.75 1 92.69 96 SER B CA 1
ATOM 5058 C C . SER B 1 96 ? 4.949 -14 -11.516 1 92.69 96 SER B C 1
ATOM 5060 O O . SER B 1 96 ? 4.535 -15.164 -11.523 1 92.69 96 SER B O 1
ATOM 5062 N N . ALA B 1 97 ? 4.934 -13.273 -10.469 1 92.88 97 ALA B N 1
ATOM 5063 C CA . ALA B 1 97 ? 4.305 -13.672 -9.211 1 92.88 97 ALA B CA 1
ATOM 5064 C C . ALA B 1 97 ? 3.76 -12.453 -8.461 1 92.88 97 ALA B C 1
ATOM 5066 O O . ALA B 1 97 ? 3.982 -11.312 -8.875 1 92.88 97 ALA B O 1
ATOM 5067 N N . HIS B 1 98 ? 2.973 -12.727 -7.488 1 93.56 98 HIS B N 1
ATOM 5068 C CA . HIS B 1 98 ? 2.49 -11.609 -6.68 1 93.56 98 HIS B CA 1
ATOM 5069 C C . HIS B 1 98 ? 3.605 -11.039 -5.805 1 93.56 98 HIS B C 1
ATOM 5071 O O . HIS B 1 98 ? 4.688 -11.625 -5.719 1 93.56 98 HIS B O 1
ATOM 5077 N N . THR B 1 99 ? 3.377 -9.953 -5.141 1 96.06 99 THR B N 1
ATOM 5078 C CA . THR B 1 99 ? 4.391 -9.125 -4.504 1 96.06 99 THR B CA 1
ATOM 5079 C C . THR B 1 99 ? 4.988 -9.836 -3.291 1 96.06 99 THR B C 1
ATOM 5081 O O . THR B 1 99 ? 6.074 -9.484 -2.828 1 96.06 99 THR B O 1
ATOM 5084 N N . LEU B 1 100 ? 4.363 -10.852 -2.74 1 96.06 100 LEU B N 1
ATOM 5085 C CA . LEU B 1 100 ? 4.848 -11.539 -1.543 1 96.06 100 LEU B CA 1
ATOM 5086 C C . LEU B 1 100 ? 5.789 -12.68 -1.91 1 96.06 100 LEU B C 1
ATOM 5088 O O . LEU B 1 100 ? 6.359 -13.328 -1.029 1 96.06 100 LEU B O 1
ATOM 5092 N N . ASP B 1 101 ? 5.969 -12.852 -3.193 1 95.31 101 ASP B N 1
ATOM 5093 C CA . ASP B 1 101 ? 6.918 -13.852 -3.662 1 95.31 101 ASP B CA 1
ATOM 5094 C C . ASP B 1 101 ? 8.156 -13.195 -4.266 1 95.31 101 ASP B C 1
ATOM 5096 O O . ASP B 1 101 ? 8.438 -13.359 -5.457 1 95.31 101 ASP B O 1
ATOM 5100 N N . PRO B 1 102 ? 8.914 -12.586 -3.494 1 97.19 102 PRO B N 1
ATOM 5101 C CA . PRO B 1 102 ? 10.102 -11.938 -4.059 1 97.19 102 PRO B CA 1
ATOM 5102 C C . PRO B 1 102 ? 11.086 -12.945 -4.648 1 97.19 102 PRO B C 1
ATOM 5104 O O . PRO B 1 102 ? 11.352 -13.992 -4.047 1 97.19 102 PRO B O 1
ATOM 5107 N N . LEU B 1 103 ? 11.555 -12.625 -5.789 1 97.69 103 LEU B N 1
ATOM 5108 C CA . LEU B 1 103 ? 12.672 -13.312 -6.422 1 97.69 103 LEU B CA 1
ATOM 5109 C C . LEU B 1 103 ? 14 -12.656 -6.047 1 97.69 103 LEU B C 1
ATOM 5111 O O . LEU B 1 103 ? 14.211 -11.477 -6.332 1 97.69 103 LEU B O 1
ATOM 5115 N N . VAL B 1 104 ? 14.82 -13.383 -5.355 1 98.44 104 VAL B N 1
ATOM 5116 C CA . VAL B 1 104 ? 16.172 -12.938 -5.051 1 98.44 104 VAL B CA 1
ATOM 5117 C C . VAL B 1 104 ? 17.172 -13.695 -5.914 1 98.44 104 VAL B C 1
ATOM 5119 O O . VAL B 1 104 ? 17.062 -14.906 -6.094 1 98.44 104 VAL B O 1
ATOM 5122 N N . PHE B 1 105 ? 18.109 -12.984 -6.504 1 98.62 105 PHE B N 1
ATOM 5123 C CA . PHE B 1 105 ? 19.094 -13.688 -7.316 1 98.62 105 PHE B CA 1
ATOM 5124 C C . PHE B 1 105 ? 20.453 -12.992 -7.242 1 98.62 105 PHE B C 1
ATOM 5126 O O . PHE B 1 105 ? 20.547 -11.828 -6.84 1 98.62 105 PHE B O 1
ATOM 5133 N N . ALA B 1 106 ? 21.484 -13.672 -7.566 1 98.81 106 ALA B N 1
ATOM 5134 C CA . ALA B 1 106 ? 22.859 -13.195 -7.57 1 98.81 106 ALA B CA 1
ATOM 5135 C C . ALA B 1 106 ? 23.578 -13.609 -8.844 1 98.81 106 ALA B C 1
ATOM 5137 O O . ALA B 1 106 ? 23.484 -14.766 -9.273 1 98.81 106 ALA B O 1
ATOM 5138 N N . PRO B 1 107 ? 24.25 -12.656 -9.469 1 98.75 107 PRO B N 1
ATOM 5139 C CA . PRO B 1 107 ? 25.078 -13.039 -10.617 1 98.75 107 PRO B CA 1
ATOM 5140 C C . PRO B 1 107 ? 26.312 -13.859 -10.211 1 98.75 107 PRO B C 1
ATOM 5142 O O . PRO B 1 107 ? 26.891 -13.625 -9.148 1 98.75 107 PRO B O 1
ATOM 5145 N N . ILE B 1 108 ? 26.625 -14.805 -11.008 1 98.56 108 ILE B N 1
ATOM 5146 C CA . ILE B 1 108 ? 27.828 -15.617 -10.844 1 98.56 108 ILE B CA 1
ATOM 5147 C C . ILE B 1 108 ? 28.906 -15.141 -11.82 1 98.56 108 ILE B C 1
ATOM 5149 O O . ILE B 1 108 ? 28.688 -15.133 -13.031 1 98.56 108 ILE B O 1
ATOM 5153 N N . HIS B 1 109 ? 30.016 -14.781 -11.234 1 97.69 109 HIS B N 1
ATOM 5154 C CA . HIS B 1 109 ? 31.094 -14.234 -12.062 1 97.69 109 HIS B CA 1
ATOM 5155 C C . HIS B 1 109 ? 32.281 -15.172 -12.094 1 97.69 109 HIS B C 1
ATOM 5157 O O . HIS B 1 109 ? 32.531 -15.93 -11.148 1 97.69 109 HIS B O 1
ATOM 5163 N N . ASP B 1 110 ? 32.969 -15.164 -13.148 1 96.12 110 ASP B N 1
ATOM 5164 C CA . ASP B 1 110 ? 34.344 -15.656 -13.289 1 96.12 110 ASP B CA 1
ATOM 5165 C C . ASP B 1 110 ? 35.219 -14.648 -14.031 1 96.12 110 ASP B C 1
ATOM 5167 O O . ASP B 1 110 ? 34.938 -14.328 -15.195 1 96.12 110 ASP B O 1
ATOM 5171 N N . ASP B 1 111 ? 36.281 -14.172 -13.375 1 92.06 111 ASP B N 1
ATOM 5172 C CA . ASP B 1 111 ? 37.188 -13.172 -13.922 1 92.06 111 ASP B CA 1
ATOM 5173 C C . ASP B 1 111 ? 36.406 -11.984 -14.5 1 92.06 111 ASP B C 1
ATOM 5175 O O . ASP B 1 111 ? 36.594 -11.625 -15.664 1 92.06 111 ASP B O 1
ATOM 5179 N N . GLY B 1 112 ? 35.375 -11.5 -13.812 1 90.31 112 GLY B N 1
ATOM 5180 C CA . GLY B 1 112 ? 34.656 -10.281 -14.148 1 90.31 112 GLY B CA 1
ATOM 5181 C C . GLY B 1 112 ? 33.469 -10.508 -15.094 1 90.31 112 GLY B C 1
ATOM 5182 O O . GLY B 1 112 ? 32.656 -9.625 -15.289 1 90.31 112 GLY B O 1
ATOM 5183 N N . GLU B 1 113 ? 33.406 -11.648 -15.656 1 94.44 113 GLU B N 1
ATOM 5184 C CA . GLU B 1 113 ? 32.344 -11.945 -16.594 1 94.44 113 GLU B CA 1
ATOM 5185 C C . GLU B 1 113 ? 31.219 -12.758 -15.93 1 94.44 113 GLU B C 1
ATOM 5187 O O . GLU B 1 113 ? 31.5 -13.672 -15.148 1 94.44 113 GLU B O 1
ATOM 5192 N N . ILE B 1 114 ? 29.984 -12.406 -16.266 1 97.94 114 ILE B N 1
ATOM 5193 C CA . ILE B 1 114 ? 28.844 -13.148 -15.734 1 97.94 114 ILE B CA 1
ATOM 5194 C C . ILE B 1 114 ? 28.719 -14.477 -16.469 1 97.94 114 ILE B C 1
ATOM 5196 O O . ILE B 1 114 ? 28.578 -14.508 -17.703 1 97.94 114 ILE B O 1
ATOM 5200 N N . ILE B 1 115 ? 28.734 -15.555 -15.75 1 97.56 115 ILE B N 1
ATOM 5201 C CA . ILE B 1 115 ? 28.641 -16.875 -16.375 1 97.56 115 ILE B CA 1
ATOM 5202 C C . ILE B 1 115 ? 27.297 -17.516 -16.031 1 97.56 115 ILE B C 1
ATOM 5204 O O . ILE B 1 115 ? 26.953 -18.562 -16.562 1 97.56 115 ILE B O 1
ATOM 5208 N N . GLY B 1 116 ? 26.562 -16.891 -15.148 1 98.25 116 GLY B N 1
ATOM 5209 C CA . GLY B 1 116 ? 25.266 -17.422 -14.758 1 98.25 116 GLY B CA 1
ATOM 5210 C C . GLY B 1 116 ? 24.641 -16.641 -13.609 1 98.25 116 GLY B C 1
ATOM 5211 O O . GLY B 1 116 ? 25.094 -15.555 -13.258 1 98.25 116 GLY B O 1
ATOM 5212 N N . PHE B 1 117 ? 23.562 -17.172 -13.07 1 98.62 117 PHE B N 1
ATOM 5213 C CA . PHE B 1 117 ? 22.844 -16.609 -11.945 1 98.62 117 PHE B CA 1
ATOM 5214 C C . PHE B 1 117 ? 22.359 -17.703 -11 1 98.62 117 PHE B C 1
ATOM 5216 O O . PHE B 1 117 ? 22.031 -18.812 -11.445 1 98.62 117 PHE B O 1
ATOM 5223 N N . ALA B 1 118 ? 22.375 -17.453 -9.742 1 98.44 118 ALA B N 1
ATOM 5224 C CA . ALA B 1 118 ? 21.672 -18.25 -8.742 1 98.44 118 ALA B CA 1
ATOM 5225 C C . ALA B 1 118 ? 20.406 -17.547 -8.258 1 98.44 118 ALA B C 1
ATOM 5227 O O . ALA B 1 118 ? 20.422 -16.328 -8.023 1 98.44 118 ALA B O 1
ATOM 5228 N N . SER B 1 119 ? 19.328 -18.266 -8.148 1 97.31 119 SER B N 1
ATOM 5229 C CA . SER B 1 119 ? 18.078 -17.609 -7.812 1 97.31 119 SER B CA 1
ATOM 5230 C C . SER B 1 119 ? 17.328 -18.375 -6.727 1 97.31 119 SER B C 1
ATOM 5232 O O . SER B 1 119 ? 17.5 -19.578 -6.582 1 97.31 119 SER B O 1
ATOM 5234 N N . CYS B 1 120 ? 16.516 -17.672 -5.957 1 96.44 120 CYS B N 1
ATOM 5235 C CA . CYS B 1 120 ? 15.672 -18.203 -4.898 1 96.44 120 CYS B CA 1
ATOM 5236 C C . CYS B 1 120 ? 14.398 -17.375 -4.75 1 96.44 120 CYS B C 1
ATOM 5238 O O . CYS B 1 120 ? 14.453 -16.172 -4.52 1 96.44 120 CYS B O 1
ATOM 5240 N N . ARG B 1 121 ? 13.297 -17.984 -4.891 1 95.56 121 ARG B N 1
ATOM 5241 C CA . ARG B 1 121 ? 12 -17.359 -4.668 1 95.56 121 ARG B CA 1
ATOM 5242 C C . ARG B 1 121 ? 11.273 -18.016 -3.49 1 95.56 121 ARG B C 1
ATOM 5244 O O . ARG B 1 121 ? 11.289 -19.234 -3.348 1 95.56 121 ARG B O 1
ATOM 5251 N N . ILE B 1 122 ? 10.711 -17.234 -2.646 1 94.12 122 ILE B N 1
ATOM 5252 C CA . ILE B 1 122 ? 9.906 -17.75 -1.545 1 94.12 122 ILE B CA 1
ATOM 5253 C C . ILE B 1 122 ? 8.664 -16.875 -1.357 1 94.12 122 ILE B C 1
ATOM 5255 O O . ILE B 1 122 ? 8.516 -15.852 -2.029 1 94.12 122 ILE B O 1
ATOM 5259 N N . HIS B 1 123 ? 7.82 -17.344 -0.547 1 93.12 123 HIS B N 1
ATOM 5260 C CA . HIS B 1 123 ? 6.688 -16.531 -0.095 1 93.12 123 HIS B CA 1
ATOM 5261 C C . HIS B 1 123 ? 6.973 -15.891 1.254 1 93.12 123 HIS B C 1
ATOM 5263 O O . HIS B 1 123 ? 7.227 -16.578 2.242 1 93.12 123 HIS B O 1
ATOM 5269 N N . VAL B 1 124 ? 7.02 -14.57 1.286 1 93.94 124 VAL B N 1
ATOM 5270 C CA . VAL B 1 124 ? 7.105 -13.867 2.561 1 93.94 124 VAL B CA 1
ATOM 5271 C C . VAL B 1 124 ? 5.703 -13.492 3.041 1 93.94 124 VAL B C 1
ATOM 5273 O O . VAL B 1 124 ? 4.75 -13.508 2.26 1 93.94 124 VAL B O 1
ATOM 5276 N N . LEU B 1 125 ? 5.594 -13.164 4.301 1 89.19 125 LEU B N 1
ATOM 5277 C CA . LEU B 1 125 ? 4.27 -13.055 4.902 1 89.19 125 LEU B CA 1
ATOM 5278 C C . LEU B 1 125 ? 3.709 -11.641 4.727 1 89.19 125 LEU B C 1
ATOM 5280 O O . LEU B 1 125 ? 2.492 -11.445 4.758 1 89.19 125 LEU B O 1
ATOM 5284 N N . ASP B 1 126 ? 4.609 -10.727 4.637 1 93.62 126 ASP B N 1
ATOM 5285 C CA . ASP B 1 126 ? 4.086 -9.367 4.582 1 93.62 126 ASP B CA 1
ATOM 5286 C C . ASP B 1 126 ? 5.086 -8.414 3.932 1 93.62 126 ASP B C 1
ATOM 5288 O O . ASP B 1 126 ? 6.285 -8.484 4.211 1 93.62 126 ASP B O 1
ATOM 5292 N N . LEU B 1 127 ? 4.605 -7.59 3.012 1 96.62 127 LEU B N 1
ATOM 5293 C CA . LEU B 1 127 ? 5.375 -6.531 2.367 1 96.62 127 LEU B CA 1
ATOM 5294 C C . LEU B 1 127 ? 4.48 -5.352 2.004 1 96.62 127 LEU B C 1
ATOM 5296 O O . LEU B 1 127 ? 4.492 -4.891 0.86 1 96.62 127 LEU B O 1
ATOM 5300 N N . LYS B 1 128 ? 3.619 -4.973 2.934 1 96.88 128 LYS B N 1
ATOM 5301 C CA . LYS B 1 128 ? 2.857 -3.727 2.973 1 96.88 128 LYS B CA 1
ATOM 5302 C C . LYS B 1 128 ? 1.671 -3.779 2.016 1 96.88 128 LYS B C 1
ATOM 5304 O O . LYS B 1 128 ? 1.23 -2.744 1.508 1 96.88 128 LYS B O 1
ATOM 5309 N N . GLN B 1 129 ? 1.179 -4.906 1.592 1 96.38 129 GLN B N 1
ATOM 5310 C CA . GLN B 1 129 ? -0.098 -4.945 0.888 1 96.38 129 GLN B CA 1
ATOM 5311 C C . GLN B 1 129 ? -1.221 -4.375 1.748 1 96.38 129 GLN B C 1
ATOM 5313 O O . GLN B 1 129 ? -1.112 -4.34 2.977 1 96.38 129 GLN B O 1
ATOM 5318 N N . LYS B 1 130 ? -2.26 -3.824 1.127 1 95.12 130 LYS B N 1
ATOM 5319 C CA . LYS B 1 130 ? -3.234 -2.971 1.8 1 95.12 130 LYS B CA 1
ATOM 5320 C C . LYS B 1 130 ? -3.82 -3.666 3.025 1 95.12 130 LYS B C 1
ATOM 5322 O O . LYS B 1 130 ? -4.129 -3.014 4.027 1 95.12 130 LYS B O 1
ATOM 5327 N N . ASP B 1 131 ? -4.035 -5.02 2.975 1 93.31 131 ASP B N 1
ATOM 5328 C CA . ASP B 1 131 ? -4.547 -5.789 4.102 1 93.31 131 ASP B CA 1
ATOM 5329 C C . ASP B 1 131 ? -3.561 -6.879 4.52 1 93.31 131 ASP B C 1
ATOM 5331 O O . ASP B 1 131 ? -2.828 -7.41 3.684 1 93.31 131 ASP B O 1
ATOM 5335 N N . ALA B 1 132 ? -3.586 -7.156 5.844 1 92.31 132 ALA B N 1
ATOM 5336 C CA . ALA B 1 132 ? -2.746 -8.25 6.324 1 92.31 132 ALA B CA 1
ATOM 5337 C C . ALA B 1 132 ? -3.158 -9.578 5.691 1 92.31 132 ALA B C 1
ATOM 5339 O O . ALA B 1 132 ? -4.348 -9.828 5.473 1 92.31 132 ALA B O 1
ATOM 5340 N N . GLY B 1 133 ? -2.186 -10.414 5.48 1 91.88 133 GLY B N 1
ATOM 5341 C CA . GLY B 1 133 ? -2.459 -11.703 4.859 1 91.88 133 GLY B CA 1
ATOM 5342 C C . GLY B 1 133 ? -2.574 -11.625 3.35 1 91.88 133 GLY B C 1
ATOM 5343 O O . GLY B 1 133 ? -1.678 -11.109 2.678 1 91.88 133 GLY B O 1
ATOM 5344 N N . TYR B 1 134 ? -3.627 -12.148 2.826 1 93.94 134 TYR B N 1
ATOM 5345 C CA . TYR B 1 134 ? -3.842 -12.164 1.383 1 93.94 134 TYR B CA 1
ATOM 5346 C C . TYR B 1 134 ? -4.93 -11.172 0.983 1 93.94 134 TYR B C 1
ATOM 5348 O O . TYR B 1 134 ? -5.945 -11.047 1.671 1 93.94 134 TYR B O 1
ATOM 5356 N N . VAL B 1 135 ? -4.68 -10.438 -0.033 1 95.75 135 VAL B N 1
ATOM 5357 C CA . VAL B 1 135 ? -5.641 -9.453 -0.519 1 95.75 135 VAL B CA 1
ATOM 5358 C C . VAL B 1 135 ? -6.5 -10.062 -1.622 1 95.75 135 VAL B C 1
ATOM 5360 O O . VAL B 1 135 ? -5.992 -10.422 -2.688 1 95.75 135 VAL B O 1
ATOM 5363 N N . LEU B 1 136 ? -7.781 -10.133 -1.404 1 95.94 136 LEU B N 1
ATOM 5364 C CA . LEU B 1 136 ? -8.672 -10.805 -2.346 1 95.94 136 LEU B CA 1
ATOM 5365 C C . LEU B 1 136 ? -9.523 -9.797 -3.109 1 95.94 136 LEU B C 1
ATOM 5367 O O . LEU B 1 136 ? -10.281 -10.172 -4.004 1 95.94 136 LEU B O 1
ATOM 5371 N N . ASP B 1 137 ? -9.336 -8.477 -2.814 1 95.69 137 ASP B N 1
ATOM 5372 C CA . ASP B 1 137 ? -10.273 -7.508 -3.367 1 95.69 137 ASP B CA 1
ATOM 5373 C C . ASP B 1 137 ? -9.539 -6.262 -3.867 1 95.69 137 ASP B C 1
ATOM 5375 O O . ASP B 1 137 ? -10.086 -5.16 -3.846 1 95.69 137 ASP B O 1
ATOM 5379 N N . SER B 1 138 ? -8.273 -6.336 -4.168 1 96.69 138 SER B N 1
ATOM 5380 C CA . SER B 1 138 ? -7.605 -5.184 -4.766 1 96.69 138 SER B CA 1
ATOM 5381 C C . SER B 1 138 ? -8.188 -4.859 -6.137 1 96.69 138 SER B C 1
ATOM 5383 O O . SER B 1 138 ? -8.578 -5.766 -6.883 1 96.69 138 SER B O 1
ATOM 5385 N N . THR B 1 139 ? -8.266 -3.564 -6.496 1 95.44 139 THR B N 1
ATOM 5386 C CA . THR B 1 139 ? -8.766 -3.107 -7.789 1 95.44 139 THR B CA 1
ATOM 5387 C C . THR B 1 139 ? -7.68 -2.361 -8.555 1 95.44 139 THR B C 1
ATOM 5389 O O . THR B 1 139 ? -7.891 -1.943 -9.695 1 95.44 139 THR B O 1
ATOM 5392 N N . ASP B 1 140 ? -6.547 -2.227 -7.934 1 94.69 140 ASP B N 1
ATOM 5393 C CA . ASP B 1 140 ? -5.387 -1.517 -8.461 1 94.69 140 ASP B CA 1
ATOM 5394 C C . ASP B 1 140 ? -4.086 -2.133 -7.945 1 94.69 140 ASP B C 1
ATOM 5396 O O . ASP B 1 140 ? -3.998 -2.525 -6.781 1 94.69 140 ASP B O 1
ATOM 5400 N N . MET B 1 141 ? -3.053 -2.207 -8.859 1 96.5 141 MET B N 1
ATOM 5401 C CA . MET B 1 141 ? -1.792 -2.832 -8.477 1 96.5 141 MET B CA 1
ATOM 5402 C C . MET B 1 141 ? -1.181 -2.127 -7.27 1 96.5 141 MET B C 1
ATOM 5404 O O . MET B 1 141 ? -0.435 -2.738 -6.5 1 96.5 141 MET B O 1
ATOM 5408 N N . TYR B 1 142 ? -1.51 -0.897 -7.012 1 95.25 142 TYR B N 1
ATOM 5409 C CA . TYR B 1 142 ? -0.877 -0.105 -5.961 1 95.25 142 TYR B CA 1
ATOM 5410 C C . TYR B 1 142 ? -1.442 -0.46 -4.594 1 95.25 142 TYR B C 1
ATOM 5412 O O . TYR B 1 142 ? -0.922 -0.019 -3.564 1 95.25 142 TYR B O 1
ATOM 5420 N N . GLN B 1 143 ? -2.387 -1.323 -4.539 1 97 143 GLN B N 1
ATOM 5421 C CA . GLN B 1 143 ? -2.947 -1.821 -3.289 1 97 143 GLN B CA 1
ATOM 5422 C C . GLN B 1 143 ? -2.24 -3.096 -2.838 1 97 143 GLN B C 1
ATOM 5424 O O . GLN B 1 143 ? -2.553 -3.645 -1.779 1 97 143 GLN B O 1
ATOM 5429 N N . GLU B 1 144 ? -1.283 -3.545 -3.6 1 97 144 GLU B N 1
ATOM 5430 C CA . GLU B 1 144 ? -0.87 -4.941 -3.488 1 97 144 GLU B CA 1
ATOM 5431 C C . GLU B 1 144 ? 0.549 -5.051 -2.938 1 97 144 GLU B C 1
ATOM 5433 O O . GLU B 1 144 ? 1.229 -6.055 -3.16 1 97 144 GLU B O 1
ATOM 5438 N N . GLY B 1 145 ? 1.025 -4.117 -2.152 1 96.62 145 GLY B N 1
ATOM 5439 C CA . GLY B 1 145 ? 2.32 -4.203 -1.495 1 96.62 145 GLY B CA 1
ATOM 5440 C C . GLY B 1 145 ? 3.402 -3.406 -2.199 1 96.62 145 GLY B C 1
ATOM 5441 O O . GLY B 1 145 ? 3.203 -2.936 -3.32 1 96.62 145 GLY B O 1
ATOM 5442 N N . ILE B 1 146 ? 4.586 -3.346 -1.654 1 97.69 146 ILE B N 1
ATOM 5443 C CA . ILE B 1 146 ? 5.68 -2.531 -2.17 1 97.69 146 ILE B CA 1
ATOM 5444 C C . ILE B 1 146 ? 6.371 -3.262 -3.32 1 97.69 146 ILE B C 1
ATOM 5446 O O . ILE B 1 146 ? 6.578 -4.477 -3.256 1 97.69 146 ILE B O 1
ATOM 5450 N N . PHE B 1 147 ? 6.699 -2.508 -4.375 1 98.12 147 PHE B N 1
ATOM 5451 C CA . PHE B 1 147 ? 7.387 -3.08 -5.527 1 98.12 147 PHE B CA 1
ATOM 5452 C C . PHE B 1 147 ? 8.891 -2.826 -5.438 1 98.12 147 PHE B C 1
ATOM 5454 O O . PHE B 1 147 ? 9.32 -1.679 -5.328 1 98.12 147 PHE B O 1
ATOM 5461 N N . PHE B 1 148 ? 9.664 -3.85 -5.465 1 98.38 148 PHE B N 1
ATOM 5462 C CA . PHE B 1 148 ? 11.102 -3.818 -5.723 1 98.38 148 PHE B CA 1
ATOM 5463 C C . PHE B 1 148 ? 11.406 -4.293 -7.141 1 98.38 148 PHE B C 1
ATOM 5465 O O . PHE B 1 148 ? 11.383 -5.492 -7.414 1 98.38 148 PHE B O 1
ATOM 5472 N N . PRO B 1 149 ? 11.695 -3.418 -8.086 1 97.25 149 PRO B N 1
ATOM 5473 C CA . PRO B 1 149 ? 11.867 -3.855 -9.469 1 97.25 149 PRO B CA 1
ATOM 5474 C C . PRO B 1 149 ? 13.164 -4.625 -9.688 1 97.25 149 PRO B C 1
ATOM 5476 O O . PRO B 1 149 ? 13.203 -5.586 -10.461 1 97.25 149 PRO B O 1
ATOM 5479 N N . ALA B 1 150 ? 14.203 -4.348 -9.086 1 97.62 150 ALA B N 1
ATOM 5480 C CA . ALA B 1 150 ? 15.547 -4.918 -9.117 1 97.62 150 ALA B CA 1
ATOM 5481 C C . ALA B 1 150 ? 16.469 -4.18 -8.156 1 97.62 150 ALA B C 1
ATOM 5483 O O . ALA B 1 150 ? 17.531 -3.688 -8.555 1 97.62 150 ALA B O 1
ATOM 5484 N N . SER B 1 151 ? 16.109 -4.238 -6.953 1 98.12 151 SER B N 1
ATOM 5485 C CA . SER B 1 151 ? 16.859 -3.516 -5.938 1 98.12 151 SER B CA 1
ATOM 5486 C C . SER B 1 151 ? 17.984 -4.371 -5.379 1 98.12 151 SER B C 1
ATOM 5488 O O . SER B 1 151 ? 17.812 -5.566 -5.141 1 98.12 151 SER B O 1
ATOM 5490 N N . LYS B 1 152 ? 19.125 -3.771 -5.188 1 98.31 152 LYS B N 1
ATOM 5491 C CA . LYS B 1 152 ? 20.25 -4.516 -4.633 1 98.31 152 LYS B CA 1
ATOM 5492 C C . LYS B 1 152 ? 20.141 -4.617 -3.115 1 98.31 152 LYS B C 1
ATOM 5494 O O . LYS B 1 152 ? 20.203 -3.607 -2.414 1 98.31 152 LYS B O 1
ATOM 5499 N N . LEU B 1 153 ? 19.969 -5.82 -2.635 1 98.62 153 LEU B N 1
ATOM 5500 C CA . LEU B 1 153 ? 20.078 -6.09 -1.205 1 98.62 153 LEU B CA 1
ATOM 5501 C C . LEU B 1 153 ? 21.516 -5.957 -0.74 1 98.62 153 LEU B C 1
ATOM 5503 O O . LEU B 1 153 ? 21.781 -5.48 0.367 1 98.62 153 LEU B O 1
ATOM 5507 N N . TYR B 1 154 ? 22.391 -6.438 -1.512 1 98.56 154 TYR B N 1
ATOM 5508 C CA . TYR B 1 154 ? 23.828 -6.289 -1.34 1 98.56 154 TYR B CA 1
ATOM 5509 C C . TYR B 1 154 ? 24.469 -5.684 -2.582 1 98.56 154 TYR B C 1
ATOM 5511 O O . TYR B 1 154 ? 24.172 -6.094 -3.707 1 98.56 154 TYR B O 1
ATOM 5519 N N . ASN B 1 155 ? 25.234 -4.68 -2.381 1 97.06 155 ASN B N 1
ATOM 5520 C CA . ASN B 1 155 ? 26.031 -4.047 -3.424 1 97.06 155 ASN B CA 1
ATOM 5521 C C . ASN B 1 155 ? 27.516 -4.391 -3.277 1 97.06 155 ASN B C 1
ATOM 5523 O O . ASN B 1 155 ? 28.203 -3.855 -2.4 1 97.06 155 ASN B O 1
ATOM 5527 N N . ARG B 1 156 ? 28.016 -5.234 -4.227 1 97.06 156 ARG B N 1
ATOM 5528 C CA . ARG B 1 156 ? 29.406 -5.684 -4.199 1 97.06 156 ARG B CA 1
ATOM 5529 C C . ARG B 1 156 ? 29.781 -6.234 -2.824 1 97.06 156 ARG B C 1
ATOM 5531 O O . ARG B 1 156 ? 30.828 -5.883 -2.27 1 97.06 156 ARG B O 1
ATOM 5538 N N . GLY B 1 157 ? 28.875 -6.941 -2.258 1 97.25 157 GLY B N 1
ATOM 5539 C CA . GLY B 1 157 ? 29.125 -7.672 -1.025 1 97.25 157 GLY B CA 1
ATOM 5540 C C . GLY B 1 157 ? 28.781 -6.879 0.22 1 97.25 157 GLY B C 1
ATOM 5541 O O . GLY B 1 157 ? 28.844 -7.402 1.334 1 97.25 157 GLY B O 1
ATOM 5542 N N . VAL B 1 158 ? 28.391 -5.648 0.045 1 96.75 158 VAL B N 1
ATOM 5543 C CA . VAL B 1 158 ? 28.062 -4.801 1.186 1 96.75 158 VAL B CA 1
ATOM 5544 C C . VAL B 1 158 ? 26.547 -4.668 1.305 1 96.75 158 VAL B C 1
ATOM 5546 O O . VAL B 1 158 ? 25.859 -4.324 0.333 1 96.75 158 VAL B O 1
ATOM 5549 N N . GLN B 1 159 ? 26.031 -4.926 2.494 1 97.38 159 GLN B N 1
ATOM 5550 C CA . GLN B 1 159 ? 24.594 -4.84 2.734 1 97.38 159 GLN B CA 1
ATOM 5551 C C . GLN B 1 159 ? 24.062 -3.441 2.43 1 97.38 159 GLN B C 1
ATOM 5553 O O . GLN B 1 159 ? 24.688 -2.443 2.785 1 97.38 159 GLN B O 1
ATOM 5558 N N . ASN B 1 160 ? 23.047 -3.354 1.69 1 97.19 160 ASN B N 1
ATOM 5559 C CA . ASN B 1 160 ? 22.359 -2.098 1.414 1 97.19 160 ASN B CA 1
ATOM 5560 C C . ASN B 1 160 ? 21.359 -1.754 2.51 1 97.19 160 ASN B C 1
ATOM 5562 O O . ASN B 1 160 ? 20.172 -2.092 2.406 1 97.19 160 ASN B O 1
ATOM 5566 N N . ASP B 1 161 ? 21.688 -0.964 3.467 1 95.94 161 ASP B N 1
ATOM 5567 C CA . ASP B 1 161 ? 20.906 -0.695 4.664 1 95.94 161 ASP B CA 1
ATOM 5568 C C . ASP B 1 161 ? 19.625 0.072 4.316 1 95.94 161 ASP B C 1
ATOM 5570 O O . ASP B 1 161 ? 18.594 -0.114 4.961 1 95.94 161 ASP B O 1
ATOM 5574 N N . ASP B 1 162 ? 19.672 0.914 3.322 1 96.56 162 ASP B N 1
ATOM 5575 C CA . ASP B 1 162 ? 18.484 1.66 2.932 1 96.56 162 ASP B CA 1
ATOM 5576 C C . ASP B 1 162 ? 17.359 0.718 2.504 1 96.56 162 ASP B C 1
ATOM 5578 O O . ASP B 1 162 ? 16.203 0.911 2.887 1 96.56 162 ASP B O 1
ATOM 5582 N N . ILE B 1 163 ? 17.734 -0.281 1.739 1 97.75 163 ILE B N 1
ATOM 5583 C CA . ILE B 1 163 ? 16.734 -1.218 1.238 1 97.75 163 ILE B CA 1
ATOM 5584 C C . ILE B 1 163 ? 16.203 -2.072 2.389 1 97.75 163 ILE B C 1
ATOM 5586 O O . ILE B 1 163 ? 14.992 -2.289 2.504 1 97.75 163 ILE B O 1
ATOM 5590 N N . PHE B 1 164 ? 17.047 -2.543 3.256 1 98 164 PHE B N 1
ATOM 5591 C CA . PHE B 1 164 ? 16.609 -3.352 4.387 1 98 164 PHE B CA 1
ATOM 5592 C C . PHE B 1 164 ? 15.766 -2.527 5.348 1 98 164 PHE B C 1
ATOM 5594 O O . PHE B 1 164 ? 14.812 -3.037 5.934 1 98 164 PHE B O 1
ATOM 5601 N N . ASN B 1 165 ? 16.125 -1.286 5.566 1 97.56 165 ASN B N 1
ATOM 5602 C CA . ASN B 1 165 ? 15.297 -0.409 6.395 1 97.56 165 ASN B CA 1
ATOM 5603 C C . ASN B 1 165 ? 13.922 -0.191 5.785 1 97.56 165 ASN B C 1
ATOM 5605 O O . ASN B 1 165 ? 12.922 -0.114 6.508 1 97.56 165 ASN B O 1
ATOM 5609 N N . LEU B 1 166 ? 13.883 -0.036 4.473 1 97.81 166 LEU B N 1
ATOM 5610 C CA . LEU B 1 166 ? 12.594 0.08 3.812 1 97.81 166 LEU B CA 1
ATOM 5611 C C . LEU B 1 166 ? 11.734 -1.151 4.078 1 97.81 166 LEU B C 1
ATOM 5613 O O . LEU B 1 166 ? 10.539 -1.031 4.379 1 97.81 166 LEU B O 1
ATOM 5617 N N . ILE B 1 167 ? 12.297 -2.316 3.932 1 97.94 167 ILE B N 1
ATOM 5618 C CA . ILE B 1 167 ? 11.57 -3.551 4.199 1 97.94 167 ILE B CA 1
ATOM 5619 C C . ILE B 1 167 ? 11.133 -3.584 5.66 1 97.94 167 ILE B C 1
ATOM 5621 O O . ILE B 1 167 ? 9.969 -3.887 5.961 1 97.94 167 ILE B O 1
ATOM 5625 N N . ARG B 1 168 ? 11.992 -3.23 6.566 1 97.44 168 ARG B N 1
ATOM 5626 C CA . ARG B 1 168 ? 11.742 -3.266 8 1 97.44 168 ARG B CA 1
ATOM 5627 C C . ARG B 1 168 ? 10.547 -2.396 8.375 1 97.44 168 ARG B C 1
ATOM 5629 O O . ARG B 1 168 ? 9.688 -2.814 9.148 1 97.44 168 ARG B O 1
ATOM 5636 N N . PHE B 1 169 ? 10.461 -1.19 7.84 1 97.62 169 PHE B N 1
ATOM 5637 C CA . PHE B 1 169 ? 9.445 -0.223 8.234 1 97.62 169 PHE B CA 1
ATOM 5638 C C . PHE B 1 169 ? 8.156 -0.44 7.453 1 97.62 169 PHE B C 1
ATOM 5640 O O . PHE B 1 169 ? 7.109 0.106 7.805 1 97.62 169 PHE B O 1
ATOM 5647 N N . ASN B 1 170 ? 8.219 -1.269 6.422 1 97.75 170 ASN B N 1
ATOM 5648 C CA . ASN B 1 170 ? 7.043 -1.467 5.586 1 97.75 170 ASN B CA 1
ATOM 5649 C C . ASN B 1 170 ? 6.535 -2.902 5.664 1 97.75 170 ASN B C 1
ATOM 5651 O O . ASN B 1 170 ? 5.91 -3.398 4.723 1 97.75 170 ASN B O 1
ATOM 5655 N N . SER B 1 171 ? 6.816 -3.613 6.637 1 95.94 171 SER B N 1
ATOM 5656 C CA . SER B 1 171 ? 6.277 -4.938 6.922 1 95.94 171 SER B CA 1
ATOM 5657 C C . SER B 1 171 ? 5.66 -4.992 8.32 1 95.94 171 SER B C 1
ATOM 5659 O O . SER B 1 171 ? 6.215 -4.438 9.266 1 95.94 171 SER B O 1
ATOM 5661 N N . ARG B 1 172 ? 4.469 -5.633 8.453 1 93.31 172 ARG B N 1
ATOM 5662 C CA . ARG B 1 172 ? 3.82 -5.844 9.742 1 93.31 172 ARG B CA 1
ATOM 5663 C C . ARG B 1 172 ? 4.602 -6.84 10.594 1 93.31 172 ARG B C 1
ATOM 5665 O O . ARG B 1 172 ? 4.383 -6.934 11.805 1 93.31 172 ARG B O 1
ATOM 5672 N N . MET B 1 173 ? 5.469 -7.602 9.953 1 90.56 173 MET B N 1
ATOM 5673 C CA . MET B 1 173 ? 6.309 -8.609 10.602 1 90.56 173 MET B CA 1
ATOM 5674 C C . MET B 1 173 ? 7.754 -8.484 10.133 1 90.56 173 MET B C 1
ATOM 5676 O O . MET B 1 173 ? 8.305 -9.422 9.539 1 90.56 173 MET B O 1
ATOM 5680 N N . PRO B 1 174 ? 8.414 -7.426 10.484 1 93.81 174 PRO B N 1
ATOM 5681 C CA . PRO B 1 174 ? 9.703 -7.102 9.867 1 93.81 174 PRO B CA 1
ATOM 5682 C C . PRO B 1 174 ? 10.781 -8.133 10.18 1 93.81 174 PRO B C 1
ATOM 5684 O O . PRO B 1 174 ? 11.578 -8.484 9.305 1 93.81 174 PRO B O 1
ATOM 5687 N N . GLU B 1 175 ? 10.867 -8.641 11.391 1 92.44 175 GLU B N 1
ATOM 5688 C CA . GLU B 1 175 ? 11.914 -9.586 11.758 1 92.44 175 GLU B CA 1
ATOM 5689 C C . GLU B 1 175 ? 11.805 -10.875 10.945 1 92.44 175 GLU B C 1
ATOM 5691 O O . GLU B 1 175 ? 12.805 -11.383 10.43 1 92.44 175 GLU B O 1
ATOM 5696 N N . ARG B 1 176 ? 10.602 -11.359 10.781 1 91.12 176 ARG B N 1
ATOM 5697 C CA . ARG B 1 176 ? 10.375 -12.586 10.016 1 91.12 176 ARG B CA 1
ATOM 5698 C C . ARG B 1 176 ? 10.633 -12.359 8.531 1 91.12 176 ARG B C 1
ATOM 5700 O O . ARG B 1 176 ? 11.266 -13.188 7.875 1 91.12 176 ARG B O 1
ATOM 5707 N N . THR B 1 177 ? 10.102 -11.266 8.055 1 94.69 177 THR B N 1
ATOM 5708 C CA . THR B 1 177 ? 10.258 -10.961 6.633 1 94.69 177 THR B CA 1
ATOM 5709 C C . THR B 1 177 ? 11.734 -10.812 6.27 1 94.69 177 THR B C 1
ATOM 5711 O O . THR B 1 177 ? 12.203 -11.406 5.301 1 94.69 177 THR B O 1
ATOM 5714 N N . ILE B 1 178 ? 12.477 -10.078 7.059 1 96.81 178 ILE B N 1
ATOM 5715 C CA . ILE B 1 178 ? 13.891 -9.844 6.793 1 96.81 178 ILE B CA 1
ATOM 5716 C C . ILE B 1 178 ? 14.672 -11.141 6.973 1 96.81 178 ILE B C 1
ATOM 5718 O O . ILE B 1 178 ? 15.594 -11.43 6.203 1 96.81 178 ILE B O 1
ATOM 5722 N N . GLY B 1 179 ? 14.289 -11.867 8.016 1 95.44 179 GLY B N 1
ATOM 5723 C CA . GLY B 1 179 ? 14.922 -13.172 8.195 1 95.44 179 GLY B CA 1
ATOM 5724 C C . GLY B 1 179 ? 14.789 -14.062 6.973 1 95.44 179 GLY B C 1
ATOM 5725 O O . GLY B 1 179 ? 15.758 -14.68 6.539 1 95.44 179 GLY B O 1
ATOM 5726 N N . ASP B 1 180 ? 13.633 -14.141 6.445 1 95.69 180 ASP B N 1
ATOM 5727 C CA . ASP B 1 180 ? 13.383 -14.977 5.273 1 95.69 180 ASP B CA 1
ATOM 5728 C C . ASP B 1 180 ? 14.141 -14.453 4.055 1 95.69 180 ASP B C 1
ATOM 5730 O O . ASP B 1 180 ? 14.648 -15.242 3.252 1 95.69 180 ASP B O 1
ATOM 5734 N N . ILE B 1 181 ? 14.164 -13.164 3.879 1 97.56 181 ILE B N 1
ATOM 5735 C CA . ILE B 1 181 ? 14.898 -12.57 2.762 1 97.56 181 ILE B CA 1
ATOM 5736 C C . ILE B 1 181 ? 16.391 -12.883 2.895 1 97.56 181 ILE B C 1
ATOM 5738 O O . ILE B 1 181 ? 17.047 -13.211 1.909 1 97.56 181 ILE B O 1
ATOM 5742 N N . GLN B 1 182 ? 16.891 -12.789 4.09 1 97.5 182 GLN B N 1
ATOM 5743 C CA . GLN B 1 182 ? 18.281 -13.125 4.332 1 97.5 182 GLN B CA 1
ATOM 5744 C C . GLN B 1 182 ? 18.547 -14.602 4.043 1 97.5 182 GLN B C 1
ATOM 5746 O O . GLN B 1 182 ? 19.641 -14.961 3.582 1 97.5 182 GLN B O 1
ATOM 5751 N N . ALA B 1 183 ? 17.562 -15.414 4.363 1 96.88 183 ALA B N 1
ATOM 5752 C CA . ALA B 1 183 ? 17.688 -16.828 4.012 1 96.88 183 ALA B CA 1
ATOM 5753 C C . ALA B 1 183 ? 17.812 -17 2.5 1 96.88 183 ALA B C 1
ATOM 5755 O O . ALA B 1 183 ? 18.594 -17.844 2.031 1 96.88 183 ALA B O 1
ATOM 5756 N N . GLN B 1 184 ? 17.094 -16.266 1.748 1 97.5 184 GLN B N 1
ATOM 5757 C CA . GLN B 1 184 ? 17.219 -16.297 0.295 1 97.5 184 GLN B CA 1
ATOM 5758 C C . GLN B 1 184 ? 18.609 -15.867 -0.149 1 97.5 184 GLN B C 1
ATOM 5760 O O . GLN B 1 184 ? 19.203 -16.469 -1.039 1 97.5 184 GLN B O 1
ATOM 5765 N N . VAL B 1 185 ? 19.047 -14.773 0.445 1 98.38 185 VAL B N 1
ATOM 5766 C CA . VAL B 1 185 ? 20.375 -14.273 0.133 1 98.38 185 VAL B CA 1
ATOM 5767 C C . VAL B 1 185 ? 21.406 -15.383 0.361 1 98.38 185 VAL B C 1
ATOM 5769 O O . VAL B 1 185 ? 22.266 -15.625 -0.494 1 98.38 185 VAL B O 1
ATOM 5772 N N . SER B 1 186 ? 21.281 -16 1.491 1 97.31 186 SER B N 1
ATOM 5773 C CA . SER B 1 186 ? 22.203 -17.078 1.84 1 97.31 186 SER B CA 1
ATOM 5774 C C . SER B 1 186 ? 22.156 -18.203 0.814 1 97.31 186 SER B C 1
ATOM 5776 O O . SER B 1 186 ? 23.188 -18.75 0.439 1 97.31 186 SER B O 1
ATOM 5778 N N . ALA B 1 187 ? 20.969 -18.578 0.429 1 97 187 ALA B N 1
ATOM 5779 C CA . ALA B 1 187 ? 20.812 -19.625 -0.586 1 97 187 ALA B CA 1
ATOM 5780 C C . ALA B 1 187 ? 21.484 -19.219 -1.894 1 97 187 ALA B C 1
ATOM 5782 O O . ALA B 1 187 ? 22.188 -20.031 -2.502 1 97 187 ALA B O 1
ATOM 5783 N N . CYS B 1 188 ? 21.328 -18 -2.328 1 98.25 188 CYS B N 1
ATOM 5784 C CA . CYS B 1 188 ? 21.891 -17.516 -3.584 1 98.25 188 CYS B CA 1
ATOM 5785 C C . CYS B 1 188 ? 23.422 -17.484 -3.506 1 98.25 188 CYS B C 1
ATOM 5787 O O . CYS B 1 188 ? 24.109 -17.844 -4.461 1 98.25 188 CYS B O 1
ATOM 5789 N N . VAL B 1 189 ? 23.922 -17.031 -2.385 1 97.94 189 VAL B N 1
ATOM 5790 C CA . VAL B 1 189 ? 25.359 -16.953 -2.195 1 97.94 189 VAL B CA 1
ATOM 5791 C C . VAL B 1 189 ? 25.953 -18.359 -2.252 1 97.94 189 VAL B C 1
ATOM 5793 O O . VAL B 1 189 ? 27.031 -18.562 -2.816 1 97.94 189 VAL B O 1
ATOM 5796 N N . THR B 1 190 ? 25.266 -19.297 -1.642 1 97.5 190 THR B N 1
ATOM 5797 C CA . THR B 1 190 ? 25.688 -20.688 -1.729 1 97.5 190 THR B CA 1
ATOM 5798 C C . THR B 1 190 ? 25.734 -21.156 -3.184 1 97.5 190 THR B C 1
ATOM 5800 O O . THR B 1 190 ? 26.688 -21.812 -3.604 1 97.5 190 THR B O 1
ATOM 5803 N N . GLY B 1 191 ? 24.719 -20.844 -3.947 1 98 191 GLY B N 1
ATOM 5804 C CA . GLY B 1 191 ? 24.688 -21.188 -5.359 1 98 191 GLY B CA 1
ATOM 5805 C C . GLY B 1 191 ? 25.828 -20.578 -6.145 1 98 191 GLY B C 1
ATOM 5806 O O . GLY B 1 191 ? 26.422 -21.234 -7.012 1 98 191 GLY B O 1
ATOM 5807 N N . VAL B 1 192 ? 26.141 -19.328 -5.824 1 98.38 192 VAL B N 1
ATOM 5808 C CA . VAL B 1 192 ? 27.25 -18.625 -6.473 1 98.38 192 VAL B CA 1
ATOM 5809 C C . VAL B 1 192 ? 28.562 -19.359 -6.184 1 98.38 192 VAL B C 1
ATOM 5811 O O . VAL B 1 192 ? 29.281 -19.719 -7.105 1 98.38 192 VAL B O 1
ATOM 5814 N N . ARG B 1 193 ? 28.844 -19.641 -4.953 1 97.81 193 ARG B N 1
ATOM 5815 C CA . ARG B 1 193 ? 30.094 -20.266 -4.527 1 97.81 193 ARG B CA 1
ATOM 5816 C C . ARG B 1 193 ? 30.25 -21.656 -5.133 1 97.81 193 ARG B C 1
ATOM 5818 O O . ARG B 1 193 ? 31.312 -22 -5.66 1 97.81 193 ARG B O 1
ATOM 5825 N N . ARG B 1 194 ? 29.234 -22.453 -5.055 1 97.62 194 ARG B N 1
ATOM 5826 C CA . ARG B 1 194 ? 29.312 -23.828 -5.516 1 97.62 194 ARG B CA 1
ATOM 5827 C C . ARG B 1 194 ? 29.484 -23.891 -7.031 1 97.62 194 ARG B C 1
ATOM 5829 O O . ARG B 1 194 ? 30.156 -24.797 -7.543 1 97.62 194 ARG B O 1
ATOM 5836 N N . THR B 1 195 ? 28.844 -22.984 -7.73 1 97.69 195 THR B N 1
ATOM 5837 C CA . THR B 1 195 ? 29.016 -22.953 -9.18 1 97.69 195 THR B CA 1
ATOM 5838 C C . THR B 1 195 ? 30.438 -22.5 -9.531 1 97.69 195 THR B C 1
ATOM 5840 O O . THR B 1 195 ? 31.031 -23.016 -10.484 1 97.69 195 THR B O 1
ATOM 5843 N N . GLN B 1 196 ? 30.938 -21.547 -8.82 1 97.69 196 GLN B N 1
ATOM 5844 C CA . GLN B 1 196 ? 32.312 -21.109 -9.016 1 97.69 196 GLN B CA 1
ATOM 5845 C C . GLN B 1 196 ? 33.281 -22.266 -8.766 1 97.69 196 GLN B C 1
ATOM 5847 O O . GLN B 1 196 ? 34.312 -22.375 -9.453 1 97.69 196 GLN B O 1
ATOM 5852 N N . ASP B 1 197 ? 33 -23.094 -7.809 1 97.62 197 ASP B N 1
ATOM 5853 C CA . ASP B 1 197 ? 33.812 -24.281 -7.562 1 97.62 197 ASP B CA 1
ATOM 5854 C C . ASP B 1 197 ? 33.875 -25.172 -8.805 1 97.62 197 ASP B C 1
ATOM 5856 O O . ASP B 1 197 ? 34.938 -25.734 -9.117 1 97.62 197 ASP B O 1
ATOM 5860 N N . LEU B 1 198 ? 32.781 -25.344 -9.453 1 97.5 198 LEU B N 1
ATOM 5861 C CA . LEU B 1 198 ? 32.75 -26.125 -10.68 1 97.5 198 LEU B CA 1
ATOM 5862 C C . LEU B 1 198 ? 33.625 -25.484 -11.758 1 97.5 198 LEU B C 1
ATOM 5864 O O . LEU B 1 198 ? 34.25 -26.172 -12.539 1 97.5 198 LEU B O 1
ATOM 5868 N N . VAL B 1 199 ? 33.594 -24.172 -11.805 1 97.06 199 VAL B N 1
ATOM 5869 C CA . VAL B 1 199 ? 34.375 -23.438 -12.789 1 97.06 199 VAL B CA 1
ATOM 5870 C C . VAL B 1 199 ? 35.875 -23.641 -12.523 1 97.06 199 VAL B C 1
ATOM 5872 O O . VAL B 1 199 ? 36.656 -23.797 -13.461 1 97.06 199 VAL B O 1
ATOM 5875 N N . VAL B 1 200 ? 36.219 -23.578 -11.297 1 96.88 200 VAL B N 1
ATOM 5876 C CA . VAL B 1 200 ? 37.594 -23.797 -10.922 1 96.88 200 VAL B CA 1
ATOM 5877 C C . VAL B 1 200 ? 38.031 -25.188 -11.359 1 96.88 200 VAL B C 1
ATOM 5879 O O . VAL B 1 200 ? 39.156 -25.375 -11.859 1 96.88 200 VAL B O 1
ATOM 5882 N N . LYS B 1 201 ? 37.188 -26.125 -11.234 1 96.75 201 LYS B N 1
ATOM 5883 C CA . LYS B 1 201 ? 37.5 -27.516 -11.508 1 96.75 201 LYS B CA 1
ATOM 5884 C C . LYS B 1 201 ? 37.5 -27.797 -13.008 1 96.75 201 LYS B C 1
ATOM 5886 O O . LYS B 1 201 ? 38.344 -28.547 -13.492 1 96.75 201 LYS B O 1
ATOM 5891 N N . TYR B 1 202 ? 36.562 -27.234 -13.812 1 96.5 202 TYR B N 1
ATOM 5892 C CA . TYR B 1 202 ? 36.375 -27.672 -15.195 1 96.5 202 TYR B CA 1
ATOM 5893 C C . TYR B 1 202 ? 36.719 -26.562 -16.172 1 96.5 202 TYR B C 1
ATOM 5895 O O . TYR B 1 202 ? 36.875 -26.797 -17.375 1 96.5 202 TYR B O 1
ATOM 5903 N N . GLY B 1 203 ? 36.812 -25.312 -15.68 1 95.81 203 GLY B N 1
ATOM 5904 C CA . GLY B 1 203 ? 37.031 -24.156 -16.531 1 95.81 203 GLY B CA 1
ATOM 5905 C C . GLY B 1 203 ? 35.75 -23.484 -16.969 1 95.81 203 GLY B C 1
ATOM 5906 O O . GLY B 1 203 ? 34.75 -24.141 -17.172 1 95.81 203 GLY B O 1
ATOM 5907 N N . ARG B 1 204 ? 35.875 -22.188 -17.172 1 96.06 204 ARG B N 1
ATOM 5908 C CA . ARG B 1 204 ? 34.719 -21.344 -17.5 1 96.06 204 ARG B CA 1
ATOM 5909 C C . ARG B 1 204 ? 34.094 -21.781 -18.828 1 96.06 204 ARG B C 1
ATOM 5911 O O . ARG B 1 204 ? 32.875 -21.922 -18.938 1 96.06 204 ARG B O 1
ATOM 5918 N N . GLU B 1 205 ? 34.844 -21.953 -19.828 1 95.62 205 GLU B N 1
ATOM 5919 C CA . GLU B 1 205 ? 34.375 -22.297 -21.172 1 95.62 205 GLU B CA 1
ATOM 5920 C C . GLU B 1 205 ? 33.625 -23.641 -21.156 1 95.62 205 GLU B C 1
ATOM 5922 O O . GLU B 1 205 ? 32.562 -23.781 -21.781 1 95.62 205 GLU B O 1
ATOM 5927 N N . THR B 1 206 ? 34.25 -24.578 -20.438 1 96.44 206 THR B N 1
ATOM 5928 C CA . THR B 1 206 ? 33.625 -25.906 -20.344 1 96.44 206 THR B CA 1
ATOM 5929 C C . THR B 1 206 ? 32.281 -25.812 -19.656 1 96.44 206 THR B C 1
ATOM 5931 O O . THR B 1 206 ? 31.312 -26.453 -20.094 1 96.44 206 THR B O 1
ATOM 5934 N N . ILE B 1 207 ? 32.219 -25.047 -18.594 1 96.94 207 ILE B N 1
ATOM 5935 C CA . ILE B 1 207 ? 30.953 -24.891 -17.875 1 96.94 207 ILE B CA 1
ATOM 5936 C C . ILE B 1 207 ? 29.922 -24.219 -18.781 1 96.94 207 ILE B C 1
ATOM 5938 O O . ILE B 1 207 ? 28.766 -24.656 -18.828 1 96.94 207 ILE B O 1
ATOM 5942 N N . ALA B 1 208 ? 30.297 -23.188 -19.453 1 96.25 208 ALA B N 1
ATOM 5943 C CA . ALA B 1 208 ? 29.391 -22.469 -20.359 1 96.25 208 ALA B CA 1
ATOM 5944 C C . ALA B 1 208 ? 28.875 -23.391 -21.453 1 96.25 208 ALA B C 1
ATOM 5946 O O . ALA B 1 208 ? 27.688 -23.391 -21.766 1 96.25 208 ALA B O 1
ATOM 5947 N N . GLU B 1 209 ? 29.766 -24.125 -22.031 1 96.62 209 GLU B N 1
ATOM 5948 C CA . GLU B 1 209 ? 29.375 -25.062 -23.078 1 96.62 209 GLU B CA 1
ATOM 5949 C C . GLU B 1 209 ? 28.438 -26.141 -22.531 1 96.62 209 GLU B C 1
ATOM 5951 O O . GLU B 1 209 ? 27.516 -26.562 -23.234 1 96.62 209 GLU B O 1
ATOM 5956 N N . ALA B 1 210 ? 28.781 -26.594 -21.359 1 97.44 210 ALA B N 1
ATOM 5957 C CA . ALA B 1 210 ? 27.922 -27.609 -20.734 1 97.44 210 ALA B CA 1
ATOM 5958 C C . ALA B 1 210 ? 26.516 -27.062 -20.531 1 97.44 210 ALA B C 1
ATOM 5960 O O . ALA B 1 210 ? 25.531 -27.766 -20.766 1 97.44 210 ALA B O 1
ATOM 5961 N N . MET B 1 211 ? 26.375 -25.828 -20.094 1 97.62 211 MET B N 1
ATOM 5962 C CA . MET B 1 211 ? 25.062 -25.234 -19.844 1 97.62 211 MET B CA 1
ATOM 5963 C C . MET B 1 211 ? 24.281 -25.109 -21.141 1 97.62 211 MET B C 1
ATOM 5965 O O . MET B 1 211 ? 23.078 -25.375 -21.172 1 97.62 211 MET B O 1
ATOM 5969 N N . VAL B 1 212 ? 24.922 -24.75 -22.203 1 97.25 212 VAL B N 1
ATOM 5970 C CA . VAL B 1 212 ? 24.281 -24.688 -23.516 1 97.25 212 VAL B CA 1
ATOM 5971 C C . VAL B 1 212 ? 23.828 -26.094 -23.938 1 97.25 212 VAL B C 1
ATOM 5973 O O . VAL B 1 212 ? 22.703 -26.281 -24.391 1 97.25 212 VAL B O 1
ATOM 5976 N N . ALA B 1 213 ? 24.688 -27.047 -23.734 1 97.62 213 ALA B N 1
ATOM 5977 C CA . ALA B 1 213 ? 24.391 -28.438 -24.125 1 97.62 213 ALA B CA 1
ATOM 5978 C C . ALA B 1 213 ? 23.219 -28.984 -23.312 1 97.62 213 ALA B C 1
ATOM 5980 O O . ALA B 1 213 ? 22.406 -29.75 -23.844 1 97.62 213 ALA B O 1
ATOM 5981 N N . ILE B 1 214 ? 23.219 -28.672 -22.078 1 97.06 214 ILE B N 1
ATOM 5982 C CA . ILE B 1 214 ? 22.141 -29.109 -21.203 1 97.06 214 ILE B CA 1
ATOM 5983 C C . ILE B 1 214 ? 20.797 -28.609 -21.734 1 97.06 214 ILE B C 1
ATOM 5985 O O . ILE B 1 214 ? 19.844 -29.391 -21.859 1 97.06 214 ILE B O 1
ATOM 5989 N N . ASN B 1 215 ? 20.703 -27.359 -22.125 1 97 215 ASN B N 1
ATOM 5990 C CA . ASN B 1 215 ? 19.469 -26.797 -22.656 1 97 215 ASN B CA 1
ATOM 5991 C C . ASN B 1 215 ? 19.141 -27.359 -24.031 1 97 215 ASN B C 1
ATOM 5993 O O . ASN B 1 215 ? 17.969 -27.641 -24.328 1 97 215 ASN B O 1
ATOM 5997 N N . ASP B 1 216 ? 20.156 -27.531 -24.859 1 97.44 216 ASP B N 1
ATOM 5998 C CA . ASP B 1 216 ? 19.938 -28.109 -26.172 1 97.44 216 ASP B CA 1
ATOM 5999 C C . ASP B 1 216 ? 19.406 -29.547 -26.062 1 97.44 216 ASP B C 1
ATOM 6001 O O . ASP B 1 216 ? 18.531 -29.953 -26.828 1 97.44 216 ASP B O 1
ATOM 6005 N N . HIS B 1 217 ? 19.984 -30.25 -25.141 1 96.62 217 HIS B N 1
ATOM 6006 C CA . HIS B 1 217 ? 19.5 -31.594 -24.891 1 96.62 217 HIS B CA 1
ATOM 6007 C C . HIS B 1 217 ? 18.062 -31.594 -24.406 1 96.62 217 HIS B C 1
ATOM 6009 O O . HIS B 1 217 ? 17.25 -32.438 -24.844 1 96.62 217 HIS B O 1
ATOM 6015 N N . GLY B 1 218 ? 17.766 -30.672 -23.516 1 96.38 218 GLY B N 1
ATOM 6016 C CA . GLY B 1 218 ? 16.391 -30.531 -23.047 1 96.38 218 GLY B CA 1
ATOM 6017 C C . GLY B 1 218 ? 15.414 -30.281 -24.188 1 96.38 218 GLY B C 1
ATOM 6018 O O . GLY B 1 218 ? 14.32 -30.844 -24.203 1 96.38 218 GLY B O 1
ATOM 6019 N N . GLU B 1 219 ? 15.781 -29.438 -25.125 1 97.44 219 GLU B N 1
ATOM 6020 C CA . GLU B 1 219 ? 14.938 -29.156 -26.281 1 97.44 219 GLU B CA 1
ATOM 6021 C C . GLU B 1 219 ? 14.742 -30.406 -27.141 1 97.44 219 GLU B C 1
ATOM 6023 O O . GLU B 1 219 ? 13.633 -30.703 -27.578 1 97.44 219 GLU B O 1
ATOM 6028 N N . ARG B 1 220 ? 15.82 -31.094 -27.359 1 97.5 220 ARG B N 1
ATOM 6029 C CA . ARG B 1 220 ? 15.75 -32.312 -28.172 1 97.5 220 ARG B CA 1
ATOM 6030 C C . ARG B 1 220 ? 14.797 -33.312 -27.562 1 97.5 220 ARG B C 1
ATOM 6032 O O . ARG B 1 220 ? 13.992 -33.938 -28.281 1 97.5 220 ARG B O 1
ATOM 6039 N N . LEU B 1 221 ? 14.922 -33.531 -26.281 1 97.19 221 LEU B N 1
ATOM 6040 C CA . LEU B 1 221 ? 14.039 -34.469 -25.594 1 97.19 221 LEU B CA 1
ATOM 6041 C C . LEU B 1 221 ? 12.586 -34.031 -25.734 1 97.19 221 LEU B C 1
ATOM 6043 O O . LEU B 1 221 ? 11.711 -34.844 -25.984 1 97.19 221 LEU B O 1
ATOM 6047 N N . ALA B 1 222 ? 12.328 -32.75 -25.594 1 97.44 222 ALA B N 1
ATOM 6048 C CA . ALA B 1 222 ? 10.961 -32.219 -25.672 1 97.44 222 ALA B CA 1
ATOM 6049 C C . ALA B 1 222 ? 10.391 -32.406 -27.078 1 97.44 222 ALA B C 1
ATOM 6051 O O . ALA B 1 222 ? 9.234 -32.812 -27.234 1 97.44 222 ALA B O 1
ATOM 6052 N N . ARG B 1 223 ? 11.18 -32.156 -28.062 1 97.69 223 ARG B N 1
ATOM 6053 C CA . ARG B 1 223 ? 10.734 -32.281 -29.438 1 97.69 223 ARG B CA 1
ATOM 6054 C C . ARG B 1 223 ? 10.453 -33.75 -29.781 1 97.69 223 ARG B C 1
ATOM 6056 O O . ARG B 1 223 ? 9.492 -34.062 -30.484 1 97.69 223 ARG B O 1
ATOM 6063 N N . LEU B 1 224 ? 11.312 -34.625 -29.297 1 97.12 224 LEU B N 1
ATOM 6064 C CA . LEU B 1 224 ? 11.102 -36.062 -29.516 1 97.12 224 LEU B CA 1
ATOM 6065 C C . LEU B 1 224 ? 9.789 -36.5 -28.891 1 97.12 224 LEU B C 1
ATOM 6067 O O . LEU B 1 224 ? 9.039 -37.281 -29.516 1 97.12 224 LEU B O 1
ATOM 6071 N N . ALA B 1 225 ? 9.562 -36.062 -27.734 1 97 225 ALA B N 1
ATOM 6072 C CA . ALA B 1 225 ? 8.336 -36.438 -27.031 1 97 225 ALA B CA 1
ATOM 6073 C C . ALA B 1 225 ? 7.117 -35.812 -27.734 1 97 225 ALA B C 1
ATOM 6075 O O . ALA B 1 225 ? 6.078 -36.469 -27.859 1 97 225 ALA B O 1
ATOM 6076 N N . LEU B 1 226 ? 7.215 -34.562 -28.094 1 97.38 226 LEU B N 1
ATOM 6077 C CA . LEU B 1 226 ? 6.133 -33.844 -28.781 1 97.38 226 LEU B CA 1
ATOM 6078 C C . LEU B 1 226 ? 5.742 -34.594 -30.062 1 97.38 226 LEU B C 1
ATOM 6080 O O . LEU B 1 226 ? 4.559 -34.656 -30.406 1 97.38 226 LEU B O 1
ATOM 6084 N N . ALA B 1 227 ? 6.703 -35.094 -30.734 1 96.31 227 ALA B N 1
ATOM 6085 C CA . ALA B 1 227 ? 6.488 -35.812 -32 1 96.31 227 ALA B CA 1
ATOM 6086 C C . ALA B 1 227 ? 5.617 -37.031 -31.797 1 96.31 227 ALA B C 1
ATOM 6088 O O . ALA B 1 227 ? 4.875 -37.438 -32.688 1 96.31 227 ALA B O 1
ATOM 6089 N N . LYS B 1 228 ? 5.656 -37.594 -30.641 1 96 228 LYS B N 1
ATOM 6090 C CA . LYS B 1 228 ? 4.93 -38.812 -30.359 1 96 228 LYS B CA 1
ATOM 6091 C C . LYS B 1 228 ? 3.496 -38.531 -29.922 1 96 228 LYS B C 1
ATOM 6093 O O . LYS B 1 228 ? 2.65 -39.406 -29.906 1 96 228 LYS B O 1
ATOM 6098 N N . LEU B 1 229 ? 3.234 -37.312 -29.641 1 97.62 229 LEU B N 1
ATOM 6099 C CA . LEU B 1 229 ? 1.896 -36.969 -29.188 1 97.62 229 LEU B CA 1
ATOM 6100 C C . LEU B 1 229 ? 0.919 -36.906 -30.359 1 97.62 229 LEU B C 1
ATOM 6102 O O . LEU B 1 229 ? 1.311 -36.625 -31.484 1 97.62 229 LEU B O 1
ATOM 6106 N N . PRO B 1 230 ? -0.37 -37.188 -30.047 1 97.5 230 PRO B N 1
ATOM 6107 C CA . PRO B 1 230 ? -1.372 -36.969 -31.094 1 97.5 230 PRO B CA 1
ATOM 6108 C C . PRO B 1 230 ? -1.37 -35.531 -31.625 1 97.5 230 PRO B C 1
ATOM 6110 O O . PRO B 1 230 ? -1.2 -34.594 -30.844 1 97.5 230 PRO B O 1
ATOM 6113 N N . LYS B 1 231 ? -1.434 -35.438 -32.969 1 98 231 LYS B N 1
ATOM 6114 C CA . LYS B 1 231 ? -1.511 -34.125 -33.594 1 98 231 LYS B CA 1
ATOM 6115 C C . LYS B 1 231 ? -2.959 -33.656 -33.719 1 98 231 LYS B C 1
ATOM 6117 O O . LYS B 1 231 ? -3.855 -34.5 -33.938 1 98 231 LYS B O 1
ATOM 6122 N N . GLY B 1 232 ? -3.197 -32.312 -33.531 1 98.31 232 GLY B N 1
ATOM 6123 C CA . GLY B 1 232 ? -4.539 -31.766 -33.656 1 98.31 232 GLY B CA 1
ATOM 6124 C C . GLY B 1 232 ? -4.715 -30.453 -32.906 1 98.31 232 GLY B C 1
ATOM 6125 O O . GLY B 1 232 ? -3.742 -29.859 -32.438 1 98.31 232 GLY B O 1
ATOM 6126 N N . THR B 1 233 ? -5.902 -29.953 -33.094 1 98.69 233 THR B N 1
ATOM 6127 C CA . THR B 1 233 ? -6.312 -28.734 -32.406 1 98.69 233 THR B CA 1
ATOM 6128 C C . THR B 1 233 ? -7.562 -28.984 -31.562 1 98.69 233 THR B C 1
ATOM 6130 O O . THR B 1 233 ? -8.555 -29.531 -32.062 1 98.69 233 THR B O 1
ATOM 6133 N N . TRP B 1 234 ? -7.516 -28.625 -30.297 1 98.81 234 TRP B N 1
ATOM 6134 C CA . TRP B 1 234 ? -8.625 -28.828 -29.375 1 98.81 234 TRP B CA 1
ATOM 6135 C C . TRP B 1 234 ? -8.875 -27.578 -28.547 1 98.81 234 TRP B C 1
ATOM 6137 O O . TRP B 1 2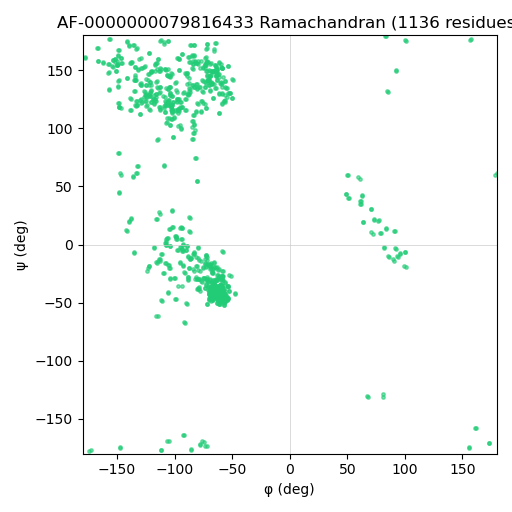34 ? -7.938 -26.875 -28.172 1 98.81 234 TRP B O 1
ATOM 6147 N N . ARG B 1 235 ? -10.117 -27.297 -28.219 1 98.56 235 ARG B N 1
ATOM 6148 C CA . ARG B 1 235 ? -10.492 -26.109 -27.453 1 98.56 235 ARG B CA 1
ATOM 6149 C C . ARG B 1 235 ? -11.281 -26.516 -26.203 1 98.56 235 ARG B C 1
ATOM 6151 O O . ARG B 1 235 ? -12.086 -27.438 -26.234 1 98.56 235 ARG B O 1
ATOM 6158 N N . ALA B 1 236 ? -11.062 -25.844 -25.109 1 98.69 236 ALA B N 1
ATOM 6159 C CA . ALA B 1 236 ? -11.828 -26.016 -23.875 1 98.69 236 ALA B CA 1
ATOM 6160 C C . ALA B 1 236 ? -11.852 -24.719 -23.062 1 98.69 236 ALA B C 1
ATOM 6162 O O . ALA B 1 236 ? -11.047 -23.812 -23.312 1 98.69 236 ALA B O 1
ATOM 6163 N N . HIS B 1 237 ? -12.781 -24.594 -22.266 1 98.44 237 HIS B N 1
ATOM 6164 C CA . HIS B 1 237 ? -12.844 -23.484 -21.328 1 98.44 237 HIS B CA 1
ATOM 6165 C C . HIS B 1 237 ? -13.273 -23.953 -19.938 1 98.44 237 HIS B C 1
ATOM 6167 O O . HIS B 1 237 ? -13.758 -25.078 -19.781 1 98.44 237 HIS B O 1
ATOM 6173 N N . ASP B 1 238 ? -12.977 -23.266 -18.969 1 97.81 238 ASP B N 1
ATOM 6174 C CA . ASP B 1 238 ? -13.453 -23.359 -17.594 1 97.81 238 ASP B CA 1
ATOM 6175 C C . ASP B 1 238 ? -13.523 -21.984 -16.922 1 97.81 238 ASP B C 1
ATOM 6177 O O . ASP B 1 238 ? -13.398 -20.969 -17.609 1 97.81 238 ASP B O 1
ATOM 6181 N N . PHE B 1 239 ? -13.844 -21.984 -15.609 1 97.62 239 PHE B N 1
ATOM 6182 C CA . PHE B 1 239 ? -14.141 -20.688 -15.016 1 97.62 239 PHE B CA 1
ATOM 6183 C C . PHE B 1 239 ? -13.438 -20.531 -13.672 1 97.62 239 PHE B C 1
ATOM 6185 O O . PHE B 1 239 ? -13.281 -21.5 -12.93 1 97.62 239 PHE B O 1
ATOM 6192 N N . VAL B 1 240 ? -12.945 -19.344 -13.406 1 97.19 240 VAL B N 1
ATOM 6193 C CA . VAL B 1 240 ? -12.664 -18.891 -12.047 1 97.19 240 VAL B CA 1
ATOM 6194 C C . VAL B 1 240 ? -13.938 -18.344 -11.406 1 97.19 240 VAL B C 1
ATOM 6196 O O . VAL B 1 240 ? -14.664 -17.562 -12.023 1 97.19 240 VAL B O 1
ATOM 6199 N N . ASP B 1 241 ? -14.219 -18.688 -10.18 1 96.69 241 ASP B N 1
ATOM 6200 C CA . ASP B 1 241 ? -15.492 -18.422 -9.523 1 96.69 241 ASP B CA 1
ATOM 6201 C C . ASP B 1 241 ? -15.828 -16.938 -9.547 1 96.69 241 ASP B C 1
ATOM 6203 O O . ASP B 1 241 ? -16.984 -16.547 -9.773 1 96.69 241 ASP B O 1
ATOM 6207 N N . THR B 1 242 ? -14.898 -16.141 -9.195 1 95.81 242 THR B N 1
ATOM 6208 C CA . THR B 1 242 ? -15.07 -14.703 -9.047 1 95.81 242 THR B CA 1
ATOM 6209 C C . THR B 1 242 ? -13.711 -14 -9.047 1 95.81 242 THR B C 1
ATOM 6211 O O . THR B 1 242 ? -12.688 -14.617 -8.766 1 95.81 242 THR B O 1
ATOM 6214 N N . ASP B 1 243 ? -13.789 -12.758 -9.406 1 96.62 243 ASP B N 1
ATOM 6215 C CA . ASP B 1 243 ? -12.555 -11.984 -9.328 1 96.62 243 ASP B CA 1
ATOM 6216 C C . ASP B 1 243 ? -12.453 -11.25 -7.992 1 96.62 243 ASP B C 1
ATOM 6218 O O . ASP B 1 243 ? -11.508 -10.492 -7.766 1 96.62 243 ASP B O 1
ATOM 6222 N N . GLY B 1 244 ? -13.391 -11.477 -7.109 1 95.62 244 GLY B N 1
ATOM 6223 C CA . GLY B 1 244 ? -13.391 -10.852 -5.797 1 95.62 244 GLY B CA 1
ATOM 6224 C C . GLY B 1 244 ? -14.039 -9.477 -5.789 1 95.62 244 GLY B C 1
ATOM 6225 O O . GLY B 1 244 ? -14.266 -8.898 -4.723 1 95.62 244 GLY B O 1
ATOM 6226 N N . ILE B 1 245 ? -14.367 -8.859 -6.93 1 96.31 245 ILE B N 1
ATOM 6227 C CA . ILE B 1 245 ? -14.977 -7.539 -7.059 1 96.31 245 ILE B CA 1
ATOM 6228 C C . ILE B 1 245 ? -16.359 -7.672 -7.684 1 96.31 245 ILE B C 1
ATOM 6230 O O . ILE B 1 245 ? -17.359 -7.332 -7.055 1 96.31 245 ILE B O 1
ATOM 6234 N N . ASP B 1 246 ? -16.391 -8.18 -8.906 1 95.31 246 ASP B N 1
ATOM 6235 C CA . ASP B 1 246 ? -17.672 -8.539 -9.523 1 95.31 246 ASP B CA 1
ATOM 6236 C C . ASP B 1 246 ? -18.109 -9.938 -9.109 1 95.31 246 ASP B C 1
ATOM 6238 O O . ASP B 1 246 ? -17.875 -10.914 -9.82 1 95.31 246 ASP B O 1
ATOM 6242 N N . LEU B 1 247 ? -18.844 -10.047 -8.078 1 92.19 247 LEU B N 1
ATOM 6243 C CA . LEU B 1 247 ? -19.109 -11.312 -7.406 1 92.19 247 LEU B CA 1
ATOM 6244 C C . LEU B 1 247 ? -20.109 -12.148 -8.203 1 92.19 247 LEU B C 1
ATOM 6246 O O . LEU B 1 247 ? -20.203 -13.367 -8.008 1 92.19 247 LEU B O 1
ATOM 6250 N N . ASP B 1 248 ? -20.859 -11.555 -9.07 1 92.19 248 ASP B N 1
ATOM 6251 C CA . ASP B 1 248 ? -21.891 -12.273 -9.82 1 92.19 248 ASP B CA 1
ATOM 6252 C C . ASP B 1 248 ? -21.391 -12.656 -11.211 1 92.19 248 ASP B C 1
ATOM 6254 O O . ASP B 1 248 ? -22.172 -13.141 -12.039 1 92.19 248 ASP B O 1
ATOM 6258 N N . ARG B 1 249 ? -20.156 -12.414 -11.414 1 95.06 249 ARG B N 1
ATOM 6259 C CA . ARG B 1 249 ? -19.594 -12.734 -12.727 1 95.06 249 ARG B CA 1
ATOM 6260 C C . ARG B 1 249 ? -18.438 -13.711 -12.602 1 95.06 249 ARG B C 1
ATOM 6262 O O . ARG B 1 249 ? -17.422 -13.391 -11.977 1 95.06 249 ARG B O 1
ATOM 6269 N N . MET B 1 250 ? -18.672 -14.93 -13.195 1 97.69 250 MET B N 1
ATOM 6270 C CA . MET B 1 250 ? -17.531 -15.836 -13.305 1 97.69 250 MET B CA 1
ATOM 6271 C C . MET B 1 250 ? -16.562 -15.367 -14.391 1 97.69 250 MET B C 1
ATOM 6273 O O . MET B 1 250 ? -16.969 -14.688 -15.328 1 97.69 250 MET B O 1
ATOM 6277 N N . VAL B 1 251 ? -15.305 -15.664 -14.289 1 98.38 251 VAL B N 1
ATOM 6278 C CA . VAL B 1 251 ? -14.273 -15.258 -15.242 1 98.38 251 VAL B CA 1
ATOM 6279 C C . VAL B 1 251 ? -13.852 -16.453 -16.094 1 98.38 251 VAL B C 1
ATOM 6281 O O . VAL B 1 251 ? -13.367 -17.453 -15.562 1 98.38 251 VAL B O 1
ATOM 6284 N N . LYS B 1 252 ? -13.945 -16.312 -17.344 1 98.56 252 LYS B N 1
ATOM 6285 C CA . LYS B 1 252 ? -13.727 -17.406 -18.266 1 98.56 252 LYS B CA 1
ATOM 6286 C C . LYS B 1 252 ? -12.258 -17.531 -18.656 1 98.56 252 LYS B C 1
ATOM 6288 O O . LYS B 1 252 ? -11.625 -16.547 -19.031 1 98.56 252 LYS B O 1
ATOM 6293 N N . LEU B 1 253 ? -11.688 -18.703 -18.547 1 98.56 253 LEU B N 1
ATOM 6294 C CA . LEU B 1 253 ? -10.438 -19.141 -19.156 1 98.56 253 LEU B CA 1
ATOM 6295 C C . LEU B 1 253 ? -10.695 -20.031 -20.359 1 98.56 253 LEU B C 1
ATOM 6297 O O . LEU B 1 253 ? -11.336 -21.062 -20.25 1 98.56 253 LEU B O 1
ATOM 6301 N N . ASP B 1 254 ? -10.227 -19.547 -21.469 1 98.69 254 ASP B N 1
ATOM 6302 C CA . ASP B 1 254 ? -10.492 -20.234 -22.719 1 98.69 254 ASP B CA 1
ATOM 6303 C C . ASP B 1 254 ? -9.203 -20.469 -23.5 1 98.69 254 ASP B C 1
ATOM 6305 O O . ASP B 1 254 ? -8.469 -19.531 -23.812 1 98.69 254 ASP B O 1
ATOM 6309 N N . VAL B 1 255 ? -8.922 -21.781 -23.812 1 98.81 255 VAL B N 1
ATOM 6310 C CA . VAL B 1 255 ? -7.66 -22.078 -24.484 1 98.81 255 VAL B CA 1
ATOM 6311 C C . VAL B 1 255 ? -7.922 -22.953 -25.719 1 98.81 255 VAL B C 1
ATOM 6313 O O . VAL B 1 255 ? -8.836 -23.781 -25.719 1 98.81 255 VAL B O 1
ATOM 6316 N N . GLU B 1 256 ? -7.27 -22.656 -26.734 1 98.88 256 GLU B N 1
ATOM 6317 C CA . GLU B 1 256 ? -7.113 -23.547 -27.875 1 98.88 256 GLU B CA 1
ATOM 6318 C C . GLU B 1 256 ? -5.695 -24.109 -27.953 1 98.88 256 GLU B C 1
ATOM 6320 O O . GLU B 1 256 ? -4.723 -23.344 -28 1 98.88 256 GLU B O 1
ATOM 6325 N N . VAL B 1 257 ? -5.562 -25.453 -27.891 1 98.88 257 VAL B N 1
ATOM 6326 C CA . VAL B 1 257 ? -4.262 -26.109 -27.922 1 98.88 257 VAL B CA 1
ATOM 6327 C C . VAL B 1 257 ? -4.055 -26.797 -29.266 1 98.88 257 VAL B C 1
ATOM 6329 O O . VAL B 1 257 ? -4.875 -27.609 -29.688 1 98.88 257 VAL B O 1
ATOM 6332 N N . THR B 1 258 ? -2.979 -26.391 -29.906 1 98.81 258 THR B N 1
ATOM 6333 C CA . THR B 1 258 ? -2.602 -27.016 -31.172 1 98.81 258 THR B CA 1
ATOM 6334 C C . THR B 1 258 ? -1.26 -27.734 -31.031 1 98.81 258 THR B C 1
ATOM 6336 O O . THR B 1 258 ? -0.267 -27.125 -30.625 1 98.81 258 THR B O 1
ATOM 6339 N N . ILE B 1 259 ? -1.22 -29 -31.328 1 98.62 259 ILE B N 1
ATOM 6340 C CA . ILE B 1 259 ? 0.025 -29.75 -31.375 1 98.62 259 ILE B CA 1
ATOM 6341 C C . ILE B 1 259 ? 0.37 -30.094 -32.812 1 98.62 259 ILE B C 1
ATOM 6343 O O . ILE B 1 259 ? -0.398 -30.766 -33.5 1 98.62 259 ILE B O 1
ATOM 6347 N N . THR B 1 260 ? 1.466 -29.594 -33.25 1 97.75 260 THR B N 1
ATOM 6348 C CA . THR B 1 260 ? 2.027 -29.922 -34.562 1 97.75 260 THR B CA 1
ATOM 6349 C C . THR B 1 260 ? 3.221 -30.859 -34.406 1 97.75 260 THR B C 1
ATOM 6351 O O . THR B 1 260 ? 3.455 -31.422 -33.344 1 97.75 260 THR B O 1
ATOM 6354 N N . ASP B 1 261 ? 3.945 -31.031 -35.562 1 94.44 261 ASP B N 1
ATOM 6355 C CA . ASP B 1 261 ? 5.145 -31.875 -35.5 1 94.44 261 ASP B CA 1
ATOM 6356 C C . ASP B 1 261 ? 6.273 -31.172 -34.75 1 94.44 261 ASP B C 1
ATOM 6358 O O . ASP B 1 261 ? 7.137 -31.812 -34.188 1 94.44 261 ASP B O 1
ATOM 6362 N N . ASP B 1 262 ? 6.117 -29.875 -34.656 1 93.56 262 ASP B N 1
ATOM 6363 C CA . ASP B 1 262 ? 7.305 -29.141 -34.219 1 93.56 262 ASP B CA 1
ATOM 6364 C C . ASP B 1 262 ? 7.004 -28.312 -32.969 1 93.56 262 ASP B C 1
ATOM 6366 O O . ASP B 1 262 ? 7.922 -27.875 -32.281 1 93.56 262 ASP B O 1
ATOM 6370 N N . GLU B 1 263 ? 5.746 -28.016 -32.781 1 97.31 263 GLU B N 1
ATOM 6371 C CA . GLU B 1 263 ? 5.469 -27.125 -31.656 1 97.31 263 GLU B CA 1
ATOM 6372 C C . GLU B 1 263 ? 4.102 -27.406 -31.047 1 97.31 263 GLU B C 1
ATOM 6374 O O . GLU B 1 263 ? 3.256 -28.047 -31.672 1 97.31 263 GLU B O 1
ATOM 6379 N N . MET B 1 264 ? 3.912 -27.078 -29.812 1 98.38 264 MET B N 1
ATOM 6380 C CA . MET B 1 264 ? 2.629 -26.953 -29.125 1 98.38 264 MET B CA 1
ATOM 6381 C C . MET B 1 264 ? 2.236 -25.5 -28.953 1 98.38 264 MET B C 1
ATOM 6383 O O . MET B 1 264 ? 2.988 -24.703 -28.359 1 98.38 264 MET B O 1
ATOM 6387 N N . ILE B 1 265 ? 1.125 -25.109 -29.516 1 98.75 265 ILE B N 1
ATOM 6388 C CA . ILE B 1 265 ? 0.64 -23.734 -29.469 1 98.75 265 ILE B CA 1
ATOM 6389 C C . ILE B 1 265 ? -0.544 -23.625 -28.516 1 98.75 265 ILE B C 1
ATOM 6391 O O . ILE B 1 265 ? -1.531 -24.359 -28.656 1 98.75 265 ILE B O 1
ATOM 6395 N N . LEU B 1 266 ? -0.422 -22.828 -27.516 1 98.81 266 LEU B N 1
ATOM 6396 C CA . LEU B 1 266 ? -1.495 -22.562 -26.562 1 98.81 266 LEU B CA 1
ATOM 6397 C C . LEU B 1 266 ? -2.061 -21.156 -26.766 1 98.81 266 LEU B C 1
ATOM 6399 O O . LEU B 1 266 ? -1.421 -20.172 -26.422 1 98.81 266 LEU B O 1
ATOM 6403 N N . ASP B 1 267 ? -3.209 -21.062 -27.344 1 98.88 267 ASP B N 1
ATOM 6404 C CA . ASP B 1 267 ? -3.877 -19.812 -27.688 1 98.88 267 ASP B CA 1
ATOM 6405 C C . ASP B 1 267 ? -4.953 -19.469 -26.656 1 98.88 267 ASP B C 1
ATOM 6407 O O . ASP B 1 267 ? -6.012 -20.094 -26.625 1 98.88 267 ASP B O 1
ATOM 6411 N N . TRP B 1 268 ? -4.691 -18.469 -25.875 1 98.81 268 TRP B N 1
ATOM 6412 C CA . TRP B 1 268 ? -5.582 -18.062 -24.781 1 98.81 268 TRP B CA 1
ATOM 6413 C C . TRP B 1 268 ? -6.406 -16.844 -25.172 1 98.81 268 TRP B C 1
ATOM 6415 O O . TRP B 1 268 ? -6.992 -16.188 -24.297 1 98.81 268 TRP B O 1
ATOM 6425 N N . THR B 1 269 ? -6.523 -16.438 -26.391 1 98.5 269 THR B N 1
ATOM 6426 C CA . THR B 1 269 ? -7.141 -15.188 -26.844 1 98.5 269 THR B CA 1
ATOM 6427 C C . THR B 1 269 ? -8.641 -15.195 -26.547 1 98.5 269 THR B C 1
ATOM 6429 O O . THR B 1 269 ? -9.289 -14.141 -26.578 1 98.5 269 THR B O 1
ATOM 6432 N N . GLY B 1 270 ? -9.203 -16.328 -26.266 1 98.38 270 GLY B N 1
ATOM 6433 C CA . GLY B 1 270 ? -10.617 -16.406 -25.938 1 98.38 270 GLY B CA 1
ATOM 6434 C C . GLY B 1 270 ? -10.906 -16.094 -24.484 1 98.38 270 GLY B C 1
ATOM 6435 O O . GLY B 1 270 ? -12.07 -15.945 -24.094 1 98.38 270 GLY B O 1
ATOM 6436 N N . SER B 1 271 ? -9.961 -15.922 -23.641 1 98.69 271 SER B N 1
ATOM 6437 C CA . SER B 1 271 ? -10.133 -15.68 -22.219 1 98.69 271 SER B CA 1
ATOM 6438 C C . SER B 1 271 ? -10.664 -14.273 -21.953 1 98.69 271 SER B C 1
ATOM 6440 O O . SER B 1 271 ? -10.469 -13.367 -22.766 1 98.69 271 SER B O 1
ATOM 6442 N N . ASP B 1 272 ? -11.281 -14.094 -20.812 1 98.5 272 ASP B N 1
ATOM 6443 C CA . ASP B 1 272 ? -11.984 -12.859 -20.484 1 98.5 272 ASP B CA 1
ATOM 6444 C C . ASP B 1 272 ? -11.016 -11.695 -20.328 1 98.5 272 ASP B C 1
ATOM 6446 O O . ASP B 1 272 ? -9.867 -11.883 -19.922 1 98.5 272 ASP B O 1
ATOM 6450 N N . THR B 1 273 ? -11.5 -10.492 -20.688 1 97.69 273 THR B N 1
ATOM 6451 C CA . THR B 1 273 ? -10.859 -9.211 -20.438 1 97.69 273 THR B CA 1
ATOM 6452 C C . THR B 1 273 ? -11.664 -8.391 -19.422 1 97.69 273 THR B C 1
ATOM 6454 O O . THR B 1 273 ? -12.688 -8.852 -18.922 1 97.69 273 THR B O 1
ATOM 6457 N N . ASP B 1 274 ? -11.148 -7.23 -19.031 1 95.31 274 ASP B N 1
ATOM 6458 C CA . ASP B 1 274 ? -11.828 -6.285 -18.156 1 95.31 274 ASP B CA 1
ATOM 6459 C C . ASP B 1 274 ? -12.125 -6.91 -16.797 1 95.31 274 ASP B C 1
ATOM 6461 O O . ASP B 1 274 ? -13.234 -6.785 -16.281 1 95.31 274 ASP B O 1
ATOM 6465 N N . VAL B 1 275 ? -11.266 -7.75 -16.328 1 97.81 275 VAL B N 1
ATOM 6466 C CA . VAL B 1 275 ? -11.359 -8.336 -15 1 97.81 275 VAL B CA 1
ATOM 6467 C C . VAL B 1 275 ? -10.852 -7.344 -13.961 1 97.81 275 VAL B C 1
ATOM 6469 O O . VAL B 1 275 ? -9.672 -6.98 -13.969 1 97.81 275 VAL B O 1
ATOM 6472 N N . LYS B 1 276 ? -11.641 -6.949 -12.992 1 96.88 276 LYS B N 1
ATOM 6473 C CA . LYS B 1 276 ? -11.367 -5.832 -12.094 1 96.88 276 LYS B CA 1
ATOM 6474 C C . LYS B 1 276 ? -10.562 -6.281 -10.883 1 96.88 276 LYS B C 1
ATOM 6476 O O . LYS B 1 276 ? -9.805 -5.496 -10.305 1 96.88 276 LYS B O 1
ATOM 6481 N N . GLY B 1 277 ? -10.742 -7.523 -10.477 1 97.5 277 GLY B N 1
ATOM 6482 C CA . GLY B 1 277 ? -10.164 -8.016 -9.234 1 97.5 277 GLY B CA 1
ATOM 6483 C C . GLY B 1 277 ? -8.742 -8.523 -9.406 1 97.5 277 GLY B C 1
ATOM 6484 O O . GLY B 1 277 ? -8.141 -8.367 -10.469 1 97.5 277 GLY B O 1
ATOM 6485 N N . PRO B 1 278 ? -8.172 -9.055 -8.352 1 97.62 278 PRO B N 1
ATOM 6486 C CA . PRO B 1 278 ? -6.73 -9.305 -8.305 1 97.62 278 PRO B CA 1
ATOM 6487 C C . PRO B 1 278 ? -6.355 -10.672 -8.883 1 97.62 278 PRO B C 1
ATOM 6489 O O . PRO B 1 278 ? -5.27 -11.188 -8.602 1 97.62 278 PRO B O 1
ATOM 6492 N N . ILE B 1 279 ? -7.113 -11.297 -9.742 1 97.56 279 ILE B N 1
ATOM 6493 C CA . ILE B 1 279 ? -6.852 -12.664 -10.188 1 97.56 279 ILE B CA 1
ATOM 6494 C C . ILE B 1 279 ? -6.145 -12.641 -11.539 1 97.56 279 ILE B C 1
ATOM 6496 O O . ILE B 1 279 ? -5.98 -13.68 -12.18 1 97.56 279 ILE B O 1
ATOM 6500 N N . ASN B 1 280 ? -5.777 -11.414 -12.062 1 98.19 280 ASN B N 1
ATOM 6501 C CA . ASN B 1 280 ? -5.098 -11.297 -13.344 1 98.19 280 ASN B CA 1
ATOM 6502 C C . ASN B 1 280 ? -3.67 -11.828 -13.281 1 98.19 280 ASN B C 1
ATOM 6504 O O . ASN B 1 280 ? -2.951 -11.562 -12.312 1 98.19 280 ASN B O 1
ATOM 6508 N N . LEU B 1 281 ? -3.297 -12.555 -14.305 1 96.88 281 LEU B N 1
ATOM 6509 C CA . LEU B 1 281 ? -1.971 -13.164 -14.32 1 96.88 281 LEU B CA 1
ATOM 6510 C C . LEU B 1 281 ? -1.023 -12.375 -15.219 1 96.88 281 LEU B C 1
ATOM 6512 O O . LEU B 1 281 ? -1.335 -12.125 -16.391 1 96.88 281 LEU B O 1
ATOM 6516 N N . PRO B 1 282 ? 0.106 -12.023 -14.656 1 95.56 282 PRO B N 1
ATOM 6517 C CA . PRO B 1 282 ? 1.131 -11.539 -15.586 1 95.56 282 PRO B CA 1
ATOM 6518 C C . PRO B 1 282 ? 1.547 -12.594 -16.609 1 95.56 282 PRO B C 1
ATOM 6520 O O . PRO B 1 282 ? 1.425 -13.797 -16.344 1 95.56 282 PRO B O 1
ATOM 6523 N N . ILE B 1 283 ? 2.043 -12.133 -17.672 1 95.31 283 ILE B N 1
ATOM 6524 C CA . ILE B 1 283 ? 2.332 -13.023 -18.797 1 95.31 283 ILE B CA 1
ATOM 6525 C C . ILE B 1 283 ? 3.301 -14.117 -18.344 1 95.31 283 ILE B C 1
ATOM 6527 O O . ILE B 1 283 ? 3.193 -15.266 -18.781 1 95.31 283 ILE B O 1
ATOM 6531 N N . GLY B 1 284 ? 4.297 -13.75 -17.516 1 93.88 284 GLY B N 1
ATOM 6532 C CA . GLY B 1 284 ? 5.215 -14.758 -17.016 1 93.88 284 GLY B CA 1
ATOM 6533 C C . GLY B 1 284 ? 4.527 -15.859 -16.234 1 93.88 284 GLY B C 1
ATOM 6534 O O . GLY B 1 284 ? 4.969 -17.016 -16.25 1 93.88 284 GLY B O 1
ATOM 6535 N N . GLY B 1 285 ? 3.467 -15.508 -15.5 1 93.69 285 GLY B N 1
ATOM 6536 C CA . GLY B 1 285 ? 2.672 -16.5 -14.797 1 93.69 285 GLY B CA 1
ATOM 6537 C C . GLY B 1 285 ? 1.932 -17.438 -15.727 1 93.69 285 GLY B C 1
ATOM 6538 O O . GLY B 1 285 ? 1.83 -18.641 -15.461 1 93.69 285 GLY B O 1
ATOM 6539 N N . THR B 1 286 ? 1.426 -16.906 -16.812 1 96.38 286 THR B N 1
ATOM 6540 C CA . THR B 1 286 ? 0.768 -17.719 -17.828 1 96.38 286 THR B CA 1
ATOM 6541 C C . THR B 1 286 ? 1.76 -18.688 -18.469 1 96.38 286 THR B C 1
ATOM 6543 O O . THR B 1 286 ? 1.454 -19.859 -18.656 1 96.38 286 THR B O 1
ATOM 6546 N N . GLU B 1 287 ? 2.883 -18.156 -18.703 1 94.62 287 GLU B N 1
ATOM 6547 C CA . GLU B 1 287 ? 3.936 -19 -19.25 1 94.62 287 GLU B CA 1
ATOM 6548 C C . GLU B 1 287 ? 4.289 -20.125 -18.281 1 94.62 287 GLU B C 1
ATOM 6550 O O . GLU B 1 287 ? 4.547 -21.266 -18.703 1 94.62 287 GLU B O 1
ATOM 6555 N N . ALA B 1 288 ? 4.305 -19.781 -17.078 1 92.5 288 ALA B N 1
ATOM 6556 C CA . ALA B 1 288 ? 4.719 -20.734 -16.062 1 92.5 288 ALA B CA 1
ATOM 6557 C C . ALA B 1 288 ? 3.766 -21.922 -16 1 92.5 288 ALA B C 1
ATOM 6559 O O . ALA B 1 288 ? 4.203 -23.078 -16.047 1 92.5 288 ALA B O 1
ATOM 6560 N N . PHE B 1 289 ? 2.447 -21.703 -15.914 1 93.88 289 PHE B N 1
ATOM 6561 C CA . PHE B 1 289 ? 1.552 -22.844 -15.773 1 93.88 289 PHE B CA 1
ATOM 6562 C C . PHE B 1 289 ? 1.421 -23.594 -17.094 1 93.88 289 PHE B C 1
ATOM 6564 O O . PHE B 1 289 ? 1.208 -24.812 -17.109 1 93.88 289 PHE B O 1
ATOM 6571 N N . CYS B 1 290 ? 1.574 -22.922 -18.234 1 96.75 290 CYS B N 1
ATOM 6572 C CA . CYS B 1 290 ? 1.611 -23.609 -19.516 1 96.75 290 CYS B CA 1
ATOM 6573 C C . CYS B 1 290 ? 2.814 -24.547 -19.594 1 96.75 290 CYS B C 1
ATOM 6575 O O . CYS B 1 290 ? 2.699 -25.672 -20.078 1 96.75 290 CYS B O 1
ATOM 6577 N N . SER B 1 291 ? 3.895 -24.031 -19.078 1 95.12 291 SER B N 1
ATOM 6578 C CA . SER B 1 291 ? 5.125 -24.812 -19.078 1 95.12 291 SER B CA 1
ATOM 6579 C C . SER B 1 291 ? 4.984 -26.062 -18.219 1 95.12 291 SER B C 1
ATOM 6581 O O . SER B 1 291 ? 5.523 -27.125 -18.547 1 95.12 291 SER B O 1
ATOM 6583 N N . LEU B 1 292 ? 4.332 -25.922 -17.156 1 93.5 292 LEU B N 1
ATOM 6584 C CA . LEU B 1 292 ? 4.102 -27.062 -16.281 1 93.5 292 LEU B CA 1
ATOM 6585 C C . LEU B 1 292 ? 3.389 -28.188 -17.016 1 93.5 292 LEU B C 1
ATOM 6587 O O . LEU B 1 292 ? 3.812 -29.344 -16.938 1 93.5 292 LEU B O 1
ATOM 6591 N N . ILE B 1 293 ? 2.338 -27.906 -17.688 1 95.69 293 ILE B N 1
ATOM 6592 C CA . ILE B 1 293 ? 1.562 -28.906 -18.406 1 95.69 293 ILE B CA 1
ATOM 6593 C C . ILE B 1 293 ? 2.381 -29.469 -19.562 1 95.69 293 ILE B C 1
ATOM 6595 O O . ILE B 1 293 ? 2.418 -30.688 -19.781 1 95.69 293 ILE B O 1
ATOM 6599 N N . PHE B 1 294 ? 3.062 -28.594 -20.312 1 96.62 294 PHE B N 1
ATOM 6600 C CA . PHE B 1 294 ? 3.891 -29.016 -21.438 1 96.62 294 PHE B CA 1
ATOM 6601 C C . PHE B 1 294 ? 4.945 -30.016 -20.984 1 96.62 294 PHE B C 1
ATOM 6603 O O . PHE B 1 294 ? 5.129 -31.062 -21.625 1 96.62 294 PHE B O 1
ATOM 6610 N N . LYS B 1 295 ? 5.598 -29.641 -19.969 1 94.5 295 LYS B N 1
ATOM 6611 C CA . LYS B 1 295 ? 6.652 -30.5 -19.469 1 94.5 295 LYS B CA 1
ATOM 6612 C C . LYS B 1 295 ? 6.086 -31.844 -19 1 94.5 295 LYS B C 1
ATOM 6614 O O . LYS B 1 295 ? 6.688 -32.906 -19.234 1 94.5 295 LYS B O 1
ATOM 6619 N N . SER B 1 296 ? 4.977 -31.844 -18.312 1 93.88 296 SER B N 1
ATOM 6620 C CA . SER B 1 296 ? 4.363 -33.062 -17.812 1 93.88 296 SER B CA 1
ATOM 6621 C C . SER B 1 296 ? 4.035 -34.031 -18.953 1 93.88 296 SER B C 1
ATOM 6623 O O . SER B 1 296 ? 4.047 -35.25 -18.781 1 93.88 296 SER B O 1
ATOM 6625 N N . LEU B 1 297 ? 3.812 -33.5 -20.125 1 95.62 297 LEU B N 1
ATOM 6626 C CA . LEU B 1 297 ? 3.42 -34.312 -21.281 1 95.62 297 LEU B CA 1
ATOM 6627 C C . LEU B 1 297 ? 4.645 -34.75 -22.078 1 95.62 297 LEU B C 1
ATOM 6629 O O . LEU B 1 297 ? 4.598 -35.75 -22.797 1 95.62 297 LEU B O 1
ATOM 6633 N N . THR B 1 298 ? 5.703 -34 -21.938 1 96 298 THR B N 1
ATOM 6634 C CA . THR B 1 298 ? 6.801 -34.25 -22.859 1 96 298 THR B CA 1
ATOM 6635 C C . THR B 1 298 ? 8 -34.844 -22.125 1 96 298 THR B C 1
ATOM 6637 O O . THR B 1 298 ? 8.609 -35.812 -22.609 1 96 298 THR B O 1
ATOM 6640 N N . THR B 1 299 ? 8.359 -34.219 -21 1 94.5 299 THR B N 1
ATOM 6641 C CA . THR B 1 299 ? 9.578 -34.656 -20.328 1 94.5 299 THR B CA 1
ATOM 6642 C C . THR B 1 299 ? 9.367 -34.75 -18.828 1 94.5 299 THR B C 1
ATOM 6644 O O . THR B 1 299 ? 10.133 -34.188 -18.047 1 94.5 299 THR B O 1
ATOM 6647 N N . PRO B 1 300 ? 8.438 -35.531 -18.375 1 91.12 300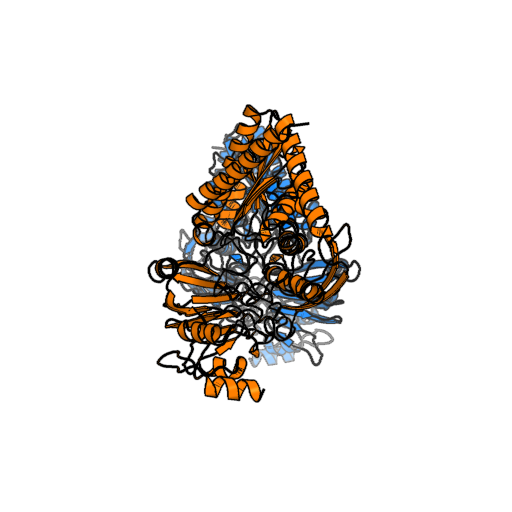 PRO B N 1
ATOM 6648 C CA . PRO B 1 300 ? 8.109 -35.594 -16.953 1 91.12 300 PRO B CA 1
ATOM 6649 C C . PRO B 1 300 ? 9.227 -36.219 -16.109 1 91.12 300 PRO B C 1
ATOM 6651 O O . PRO B 1 300 ? 9.297 -35.969 -14.906 1 91.12 300 PRO B O 1
ATOM 6654 N N . ASP B 1 301 ? 10.18 -36.906 -16.734 1 91.12 301 ASP B N 1
ATOM 6655 C CA . ASP B 1 301 ? 11.133 -37.719 -15.961 1 91.12 301 ASP B CA 1
ATOM 6656 C C . ASP B 1 301 ? 12.516 -37.062 -15.953 1 91.12 301 ASP B C 1
ATOM 6658 O O . ASP B 1 301 ? 13.492 -37.656 -15.5 1 91.12 301 ASP B O 1
ATOM 6662 N N . THR B 1 302 ? 12.594 -35.938 -16.531 1 91.31 302 THR B N 1
ATOM 6663 C CA . THR B 1 302 ? 13.883 -35.25 -16.547 1 91.31 302 THR B CA 1
ATOM 6664 C C . THR B 1 302 ? 13.805 -33.938 -15.742 1 91.31 302 THR B C 1
ATOM 6666 O O . THR B 1 302 ? 12.719 -33.406 -15.508 1 91.31 302 THR B O 1
ATOM 6669 N N . SER B 1 303 ? 14.969 -33.531 -15.305 1 90.38 303 SER B N 1
ATOM 6670 C CA . SER B 1 303 ? 15.031 -32.25 -14.617 1 90.38 303 SER B CA 1
ATOM 6671 C C . SER B 1 303 ? 14.656 -31.109 -15.539 1 90.38 303 SER B C 1
ATOM 6673 O O . SER B 1 303 ? 14.844 -31.203 -16.766 1 90.38 303 SER B O 1
ATOM 6675 N N . VAL B 1 304 ? 14.164 -30.094 -14.938 1 92.31 304 VAL B N 1
ATOM 6676 C CA . VAL B 1 304 ? 13.703 -28.938 -15.703 1 92.31 304 VAL B CA 1
ATOM 6677 C C . VAL B 1 304 ? 14.898 -28.125 -16.203 1 92.31 304 VAL B C 1
ATOM 6679 O O . VAL B 1 304 ? 15.82 -27.844 -15.43 1 92.31 304 VAL B O 1
ATOM 6682 N N . VAL B 1 305 ? 14.922 -27.781 -17.453 1 95.06 305 VAL B N 1
ATOM 6683 C CA . VAL B 1 305 ? 15.844 -26.828 -18.062 1 95.06 305 VAL B CA 1
ATOM 6684 C C . VAL B 1 305 ? 15.086 -25.938 -19.047 1 95.06 305 VAL B C 1
ATOM 6686 O O . VAL B 1 305 ? 14.008 -26.297 -19.516 1 95.06 305 VAL B O 1
ATOM 6689 N N . ALA B 1 306 ? 15.586 -24.797 -19.312 1 95.69 306 ALA B N 1
ATOM 6690 C CA . ALA B 1 306 ? 14.891 -23.828 -20.156 1 95.69 306 ALA B CA 1
ATOM 6691 C C . ALA B 1 306 ? 14.633 -24.391 -21.547 1 95.69 306 ALA B C 1
ATOM 6693 O O . ALA B 1 306 ? 13.609 -24.094 -22.172 1 95.69 306 ALA B O 1
ATOM 6694 N N . GLY B 1 307 ? 15.516 -25.156 -22.062 1 96.5 307 GLY B N 1
ATOM 6695 C CA . GLY B 1 307 ? 15.406 -25.719 -23.391 1 96.5 307 GLY B CA 1
ATOM 6696 C C . GLY B 1 307 ? 14.164 -26.562 -23.594 1 96.5 307 GLY B C 1
ATOM 6697 O O . GLY B 1 307 ? 13.68 -26.703 -24.719 1 96.5 307 GLY B O 1
ATOM 6698 N N . ASN B 1 308 ? 13.703 -27.188 -22.5 1 96.38 308 ASN B N 1
ATOM 6699 C CA . ASN B 1 308 ? 12.508 -28.031 -22.578 1 96.38 308 ASN B CA 1
ATOM 6700 C C . ASN B 1 308 ? 11.352 -27.281 -23.25 1 96.38 308 ASN B C 1
ATOM 6702 O O . ASN B 1 308 ? 10.484 -27.906 -23.875 1 96.38 308 ASN B O 1
ATOM 6706 N N . PHE B 1 309 ? 11.305 -25.938 -23.172 1 96.25 309 PHE B N 1
ATOM 6707 C CA . PHE B 1 309 ? 10.078 -25.203 -23.469 1 96.25 309 PHE B CA 1
ATOM 6708 C C . PHE B 1 309 ? 10.18 -24.469 -24.797 1 96.25 309 PHE B C 1
ATOM 6710 O O . PHE B 1 309 ? 9.25 -23.766 -25.203 1 96.25 309 PHE B O 1
ATOM 6717 N N . ARG B 1 310 ? 11.297 -24.594 -25.516 1 96.69 310 ARG B N 1
ATOM 6718 C CA . ARG B 1 310 ? 11.531 -23.906 -26.781 1 96.69 310 ARG B CA 1
ATOM 6719 C C . ARG B 1 310 ? 10.461 -24.281 -27.812 1 96.69 310 ARG B C 1
ATOM 6721 O O . ARG B 1 310 ? 10.062 -23.438 -28.625 1 96.69 310 ARG B O 1
ATOM 6728 N N . PRO B 1 311 ? 9.914 -25.516 -27.734 1 97.81 311 PRO B N 1
ATOM 6729 C CA . PRO B 1 311 ? 8.898 -25.859 -28.719 1 97.81 311 PRO B CA 1
ATOM 6730 C C . PRO B 1 311 ? 7.488 -25.453 -28.297 1 97.81 311 PRO B C 1
ATOM 6732 O O . PRO B 1 311 ? 6.504 -25.875 -28.891 1 97.81 311 PRO B O 1
ATOM 6735 N N . MET B 1 312 ? 7.297 -24.703 -27.328 1 97.56 312 MET B N 1
ATOM 6736 C CA . MET B 1 312 ? 6.008 -24.219 -26.828 1 97.56 312 MET B CA 1
ATOM 6737 C C . MET B 1 312 ? 5.781 -22.766 -27.219 1 97.56 312 MET B C 1
ATOM 6739 O O . MET B 1 312 ? 6.68 -21.938 -27.094 1 97.56 312 MET B O 1
ATOM 6743 N N . ARG B 1 313 ? 4.668 -22.453 -27.766 1 98 313 ARG B N 1
ATOM 6744 C CA . ARG B 1 313 ? 4.293 -21.094 -28.125 1 98 313 ARG B CA 1
ATOM 6745 C C . ARG B 1 313 ? 2.988 -20.688 -27.438 1 98 313 ARG B C 1
ATOM 6747 O O . ARG B 1 313 ? 2.006 -21.438 -27.484 1 98 313 ARG B O 1
ATOM 6754 N N . ILE B 1 314 ? 2.965 -19.578 -26.781 1 97.88 314 ILE B N 1
ATOM 6755 C CA . ILE B 1 314 ? 1.799 -19.094 -26.047 1 97.88 314 ILE B CA 1
ATOM 6756 C C . ILE B 1 314 ? 1.275 -17.828 -26.703 1 97.88 314 ILE B C 1
ATOM 6758 O O . ILE B 1 314 ? 2.047 -16.906 -27.016 1 97.88 314 ILE B O 1
ATOM 6762 N N . ILE B 1 315 ? 0.022 -17.75 -26.969 1 98.69 315 ILE B N 1
ATOM 6763 C CA . ILE B 1 315 ? -0.643 -16.578 -27.547 1 98.69 315 ILE B CA 1
ATOM 6764 C C . ILE B 1 315 ? -1.68 -16.031 -26.578 1 98.69 315 ILE B C 1
ATOM 6766 O O . ILE B 1 315 ? -2.512 -16.797 -26.062 1 98.69 315 ILE B O 1
ATOM 6770 N N . THR B 1 316 ? -1.583 -14.844 -26.266 1 98.25 316 THR B N 1
ATOM 6771 C CA . THR B 1 316 ? -2.516 -14.203 -25.344 1 98.25 316 THR B CA 1
ATOM 6772 C C . THR B 1 316 ? -2.949 -12.844 -25.891 1 98.25 316 THR B C 1
ATOM 6774 O O . THR B 1 316 ? -2.451 -12.391 -26.922 1 98.25 316 THR B O 1
ATOM 6777 N N . THR B 1 317 ? -3.932 -12.195 -25.25 1 98.44 317 THR B N 1
ATOM 6778 C CA . THR B 1 317 ? -4.344 -10.812 -25.469 1 98.44 317 THR B CA 1
ATOM 6779 C C . THR B 1 317 ? -3.928 -9.93 -24.297 1 98.44 317 THR B C 1
ATOM 6781 O O . THR B 1 317 ? -4.41 -10.102 -23.188 1 98.44 317 THR B O 1
ATOM 6784 N N . PRO B 1 318 ? -2.947 -8.914 -24.562 1 98.12 318 PRO B N 1
ATOM 6785 C CA . PRO B 1 318 ? -2.645 -7.988 -23.453 1 98.12 318 PRO B CA 1
ATOM 6786 C C . PRO B 1 318 ? -3.896 -7.359 -22.859 1 98.12 318 PRO B C 1
ATOM 6788 O O . PRO B 1 318 ? -4.777 -6.898 -23.594 1 98.12 318 PRO B O 1
ATOM 6791 N N . GLY B 1 319 ? -4.016 -7.398 -21.562 1 97.88 319 GLY B N 1
ATOM 6792 C CA . GLY B 1 319 ? -5.188 -6.863 -20.891 1 97.88 319 GLY B CA 1
ATOM 6793 C C . GLY B 1 319 ? -6.195 -7.93 -20.5 1 97.88 319 GLY B C 1
ATOM 6794 O O . GLY B 1 319 ? -7.172 -7.645 -19.797 1 97.88 319 GLY B O 1
ATOM 6795 N N . SER B 1 320 ? -5.957 -9.133 -20.922 1 98.5 320 SER B N 1
ATOM 6796 C CA . SER B 1 320 ? -6.824 -10.234 -20.531 1 98.5 320 SER B CA 1
ATOM 6797 C C . SER B 1 320 ? -6.43 -10.781 -19.156 1 98.5 320 SER B C 1
ATOM 6799 O O . SER B 1 320 ? -5.371 -10.445 -18.625 1 98.5 320 SER B O 1
ATOM 6801 N N . VAL B 1 321 ? -7.25 -11.688 -18.609 1 98.56 321 VAL B N 1
ATOM 6802 C CA . VAL B 1 321 ? -7.043 -12.273 -17.297 1 98.56 321 VAL B CA 1
ATOM 6803 C C . VAL B 1 321 ? -5.77 -13.117 -17.312 1 98.56 321 VAL B C 1
ATOM 6805 O O . VAL B 1 321 ? -5.152 -13.328 -16.266 1 98.56 321 VAL B O 1
ATOM 6808 N N . VAL B 1 322 ? -5.266 -13.531 -18.5 1 98.31 322 VAL B N 1
ATOM 6809 C CA . VAL B 1 322 ? -4.078 -14.383 -18.578 1 98.31 322 VAL B CA 1
ATOM 6810 C C . VAL B 1 322 ? -2.889 -13.555 -19.062 1 98.31 322 VAL B C 1
ATOM 6812 O O . VAL B 1 322 ? -1.847 -14.109 -19.422 1 98.31 322 VAL B O 1
ATOM 6815 N N . HIS B 1 323 ? -3.043 -12.266 -19.219 1 98.12 323 HIS B N 1
ATOM 6816 C CA . HIS B 1 323 ? -1.998 -11.336 -19.625 1 98.12 323 HIS B CA 1
ATOM 6817 C C . HIS B 1 323 ? -2.219 -9.953 -19.016 1 98.12 323 HIS B C 1
ATOM 6819 O O . HIS B 1 323 ? -2.584 -9.008 -19.719 1 98.12 323 HIS B O 1
ATOM 6825 N N . ALA B 1 324 ? -1.862 -9.875 -17.812 1 97.88 324 ALA B N 1
ATOM 6826 C CA . ALA B 1 324 ? -2.047 -8.641 -17.047 1 97.88 324 ALA B CA 1
ATOM 6827 C C . ALA B 1 324 ? -1.044 -7.578 -17.484 1 97.88 324 ALA B C 1
ATOM 6829 O O . ALA B 1 324 ? 0.135 -7.875 -17.688 1 97.88 324 ALA B O 1
ATOM 6830 N N . VAL B 1 325 ? -1.477 -6.406 -17.656 1 97.12 325 VAL B N 1
ATOM 6831 C CA . VAL B 1 325 ? -0.644 -5.23 -17.891 1 97.12 325 VAL B CA 1
ATOM 6832 C C . VAL B 1 325 ? -0.881 -4.203 -16.797 1 97.12 325 VAL B C 1
ATOM 6834 O O . VAL B 1 325 ? -1.963 -4.152 -16.203 1 97.12 325 VAL B O 1
ATOM 6837 N N . PRO B 1 326 ? 0.116 -3.369 -16.422 1 94.38 326 PRO B N 1
ATOM 6838 C CA . PRO B 1 326 ? -0.125 -2.311 -15.438 1 94.38 326 PRO B CA 1
ATOM 6839 C C . PRO B 1 326 ? -1.261 -1.374 -15.844 1 94.38 326 PRO B C 1
ATOM 6841 O O . PRO B 1 326 ? -1.419 -1.066 -17.031 1 94.38 326 PRO B O 1
ATOM 6844 N N . PRO B 1 327 ? -2.078 -0.955 -14.961 1 94.25 327 PRO B N 1
ATOM 6845 C CA . PRO B 1 327 ? -2.002 -1.157 -13.508 1 94.25 327 PRO B CA 1
ATOM 6846 C C . PRO B 1 327 ? -2.951 -2.246 -13.016 1 94.25 327 PRO B C 1
ATOM 6848 O O . PRO B 1 327 ? -3.492 -2.143 -11.906 1 94.25 327 PRO B O 1
ATOM 6851 N N . MET B 1 328 ? -3.301 -3.301 -13.836 1 96.69 328 MET B N 1
ATOM 6852 C CA . MET B 1 328 ? -4.211 -4.371 -13.445 1 96.69 328 MET B CA 1
ATOM 6853 C C . MET B 1 328 ? -3.746 -5.039 -12.156 1 96.69 328 MET B C 1
ATOM 6855 O O . MET B 1 328 ? -2.551 -5.27 -11.969 1 96.69 328 MET B O 1
ATOM 6859 N N . PRO B 1 329 ? -4.676 -5.277 -11.219 1 97.44 329 PRO B N 1
ATOM 6860 C CA . PRO B 1 329 ? -4.281 -5.996 -10 1 97.44 329 PRO B CA 1
ATOM 6861 C C . PRO B 1 329 ? -3.957 -7.465 -10.258 1 97.44 329 PRO B C 1
ATOM 6863 O O . PRO B 1 329 ? -4.594 -8.102 -11.109 1 97.44 329 PRO B O 1
ATOM 6866 N N . THR B 1 330 ? -2.982 -8.055 -9.547 1 97.56 330 THR B N 1
ATOM 6867 C CA . THR B 1 330 ? -2.439 -9.367 -9.867 1 97.56 330 THR B CA 1
ATOM 6868 C C . THR B 1 330 ? -2.201 -10.18 -8.594 1 97.56 330 THR B C 1
ATOM 6870 O O . THR B 1 330 ? -1.438 -11.148 -8.602 1 97.56 330 THR B O 1
ATOM 6873 N N . PHE B 1 331 ? -2.738 -9.969 -7.496 1 96.75 331 PHE B N 1
ATOM 6874 C CA . PHE B 1 331 ? -2.289 -10.445 -6.195 1 96.75 331 PHE B CA 1
ATOM 6875 C C . PHE B 1 331 ? -2.648 -11.914 -6.004 1 96.75 331 PHE B C 1
ATOM 6877 O O . PHE B 1 331 ? -1.932 -12.656 -5.324 1 96.75 331 PHE B O 1
ATOM 6884 N N . THR B 1 332 ? -3.725 -12.422 -6.551 1 93.19 332 THR B N 1
ATOM 6885 C CA . THR B 1 332 ? -4.129 -13.82 -6.445 1 93.19 332 THR B CA 1
ATOM 6886 C C . THR B 1 332 ? -3.75 -14.594 -7.707 1 93.19 332 THR B C 1
ATOM 6888 O O . THR B 1 332 ? -4.316 -14.359 -8.773 1 93.19 332 THR B O 1
ATOM 6891 N N . LEU B 1 333 ? -2.898 -15.531 -7.645 1 88.5 333 LEU B N 1
ATOM 6892 C CA . LEU B 1 333 ? -2.375 -16.25 -8.805 1 88.5 333 LEU B CA 1
ATOM 6893 C C . LEU B 1 333 ? -3.188 -17.516 -9.078 1 88.5 333 LEU B C 1
ATOM 6895 O O . LEU B 1 333 ? -2.76 -18.375 -9.852 1 88.5 333 LEU B O 1
ATOM 6899 N N . TRP B 1 334 ? -4.312 -17.672 -8.508 1 92.62 334 TRP B N 1
ATOM 6900 C CA . TRP B 1 334 ? -5.117 -18.875 -8.57 1 92.62 334 TRP B CA 1
ATOM 6901 C C . TRP B 1 334 ? -5.641 -19.109 -9.984 1 92.62 334 TRP B C 1
ATOM 6903 O O . TRP B 1 334 ? -5.906 -20.25 -10.375 1 92.62 334 TRP B O 1
ATOM 6913 N N . THR B 1 335 ? -5.75 -18.016 -10.766 1 95 335 THR B N 1
ATOM 6914 C CA . THR B 1 335 ? -6.047 -18.172 -12.188 1 95 335 THR B CA 1
ATOM 6915 C C . THR B 1 335 ? -5.059 -19.141 -12.844 1 95 335 THR B C 1
ATOM 6917 O O . THR B 1 335 ? -5.445 -19.969 -13.664 1 95 335 THR B O 1
ATOM 6920 N N . GLY B 1 336 ? -3.787 -19.031 -12.453 1 93.31 336 GLY B N 1
ATOM 6921 C CA . GLY B 1 336 ? -2.762 -19.922 -12.992 1 93.31 336 GLY B CA 1
ATOM 6922 C C . GLY B 1 336 ? -2.906 -21.344 -12.516 1 93.31 336 GLY B C 1
ATOM 6923 O O . GLY B 1 336 ? -2.557 -22.281 -13.242 1 93.31 336 GLY B O 1
ATOM 6924 N N . LEU B 1 337 ? -3.406 -21.562 -11.391 1 92.69 337 LEU B N 1
ATOM 6925 C CA . LEU B 1 337 ? -3.605 -22.891 -10.836 1 92.69 337 LEU B CA 1
ATOM 6926 C C . LEU B 1 337 ? -4.723 -23.625 -11.57 1 92.69 337 LEU B C 1
ATOM 6928 O O . LEU B 1 337 ? -4.633 -24.828 -11.805 1 92.69 337 LEU B O 1
ATOM 6932 N N . LEU B 1 338 ? -5.703 -22.875 -11.953 1 95.5 338 LEU B N 1
ATOM 6933 C CA . LEU B 1 338 ? -6.832 -23.438 -12.68 1 95.5 338 LEU B CA 1
ATOM 6934 C C . LEU B 1 338 ? -6.5 -23.609 -14.156 1 95.5 338 LEU B C 1
ATOM 6936 O O . LEU B 1 338 ? -7.039 -24.484 -14.828 1 95.5 338 LEU B O 1
ATOM 6940 N N . GLY B 1 339 ? -5.629 -22.734 -14.641 1 96.31 339 GLY B N 1
ATOM 6941 C CA . GLY B 1 339 ? -5.309 -22.703 -16.062 1 96.31 339 GLY B CA 1
ATOM 6942 C C . GLY B 1 339 ? -4.758 -24.031 -16.578 1 96.31 339 GLY B C 1
ATOM 6943 O O . GLY B 1 339 ? -5.078 -24.453 -17.688 1 96.31 339 GLY B O 1
ATOM 6944 N N . GLY B 1 340 ? -3.9 -24.625 -15.758 1 95.5 340 GLY B N 1
ATOM 6945 C CA . GLY B 1 340 ? -3.361 -25.922 -16.156 1 95.5 340 GLY B CA 1
ATOM 6946 C C . GLY B 1 340 ? -4.434 -26.969 -16.391 1 95.5 340 GLY B C 1
ATOM 6947 O O . GLY B 1 340 ? -4.324 -27.766 -17.312 1 95.5 340 GLY B O 1
ATOM 6948 N N . GLU B 1 341 ? -5.473 -26.969 -15.633 1 96.88 341 GLU B N 1
ATOM 6949 C CA . GLU B 1 341 ? -6.586 -27.906 -15.766 1 96.88 341 GLU B CA 1
ATOM 6950 C C . GLU B 1 341 ? -7.355 -27.672 -17.062 1 96.88 341 GLU B C 1
ATOM 6952 O O . GLU B 1 341 ? -7.895 -28.609 -17.656 1 96.88 341 GLU B O 1
ATOM 6957 N N . VAL B 1 342 ? -7.383 -26.422 -17.469 1 98.25 342 VAL B N 1
ATOM 6958 C CA . VAL B 1 342 ? -8.094 -26.094 -18.703 1 98.25 342 VAL B CA 1
ATOM 6959 C C . VAL B 1 342 ? -7.332 -26.641 -19.906 1 98.25 342 VAL B C 1
ATOM 6961 O O . VAL B 1 342 ? -7.945 -27.141 -20.859 1 98.25 342 VAL B O 1
ATOM 6964 N N . ILE B 1 343 ? -6.012 -26.516 -19.875 1 98.38 343 ILE B N 1
ATOM 6965 C CA . ILE B 1 343 ? -5.195 -27.109 -20.922 1 98.38 343 ILE B CA 1
ATOM 6966 C C . ILE B 1 343 ? -5.445 -28.609 -21 1 98.38 343 ILE B C 1
ATOM 6968 O O . ILE B 1 343 ? -5.664 -29.156 -22.094 1 98.38 343 ILE B O 1
ATOM 6972 N N . LEU B 1 344 ? -5.41 -29.266 -19.891 1 98.19 344 LEU B N 1
ATOM 6973 C CA . LEU B 1 344 ? -5.629 -30.703 -19.844 1 98.19 344 LEU B CA 1
ATOM 6974 C C . LEU B 1 344 ? -7.012 -31.062 -20.375 1 98.19 344 LEU B C 1
ATOM 6976 O O . LEU B 1 344 ? -7.172 -32.094 -21.062 1 98.19 344 LEU B O 1
ATOM 6980 N N . LYS B 1 345 ? -7.969 -30.281 -20.031 1 98.56 345 LYS B N 1
ATOM 6981 C CA . LYS B 1 345 ? -9.328 -30.484 -20.531 1 98.56 345 LYS B CA 1
ATOM 6982 C C . LYS B 1 345 ? -9.367 -30.484 -22.047 1 98.56 345 LYS B C 1
ATOM 6984 O O . LYS B 1 345 ? -10.031 -31.312 -22.656 1 98.56 345 LYS B O 1
ATOM 6989 N N . ALA B 1 346 ? -8.727 -29.516 -22.625 1 98.75 346 ALA B N 1
ATOM 6990 C CA . ALA B 1 346 ? -8.641 -29.453 -24.078 1 98.75 346 ALA B CA 1
ATOM 6991 C C . ALA B 1 346 ? -7.945 -30.688 -24.641 1 98.75 346 ALA B C 1
ATOM 6993 O O . ALA B 1 346 ? -8.453 -31.328 -25.562 1 98.75 346 ALA B O 1
ATOM 6994 N N . LEU B 1 347 ? -6.84 -31.062 -24.094 1 98.56 347 LEU B N 1
ATOM 6995 C CA . LEU B 1 347 ? -6.023 -32.156 -24.578 1 98.56 347 LEU B CA 1
ATOM 6996 C C . LEU B 1 347 ? -6.75 -33.5 -24.406 1 98.56 347 LEU B C 1
ATOM 6998 O O . LEU B 1 347 ? -6.547 -34.438 -25.188 1 98.56 347 LEU B O 1
ATOM 7002 N N . ALA B 1 348 ? -7.574 -33.625 -23.406 1 98.25 348 ALA B N 1
ATOM 7003 C CA . ALA B 1 348 ? -8.32 -34.844 -23.125 1 98.25 348 ALA B CA 1
ATOM 7004 C C . ALA B 1 348 ? -9.203 -35.219 -24.312 1 98.25 348 ALA B C 1
ATOM 7006 O O . ALA B 1 348 ? -9.516 -36.406 -24.5 1 98.25 348 ALA B O 1
ATOM 7007 N N . GLN B 1 349 ? -9.617 -34.312 -25.109 1 9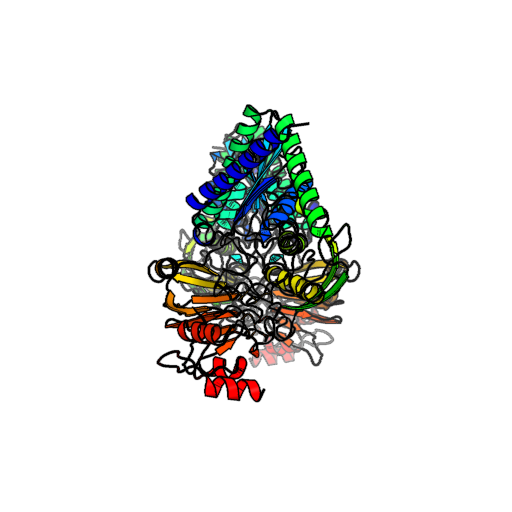7.94 349 GLN B N 1
ATOM 7008 C CA . GLN B 1 349 ? -10.453 -34.562 -26.297 1 97.94 349 GLN B CA 1
ATOM 7009 C C . GLN B 1 349 ? -9.695 -35.375 -27.328 1 97.94 349 GLN B C 1
ATOM 7011 O O . GLN B 1 349 ? -10.297 -36.156 -28.062 1 97.94 349 GLN B O 1
ATOM 7016 N N . GLY B 1 350 ? -8.414 -35.156 -27.406 1 97.31 350 GLY B N 1
ATOM 7017 C CA . GLY B 1 350 ? -7.613 -35.812 -28.422 1 97.31 350 GLY B CA 1
ATOM 7018 C C . GLY B 1 350 ? -6.75 -36.938 -27.859 1 97.31 350 GLY B C 1
ATOM 7019 O O . GLY B 1 350 ? -6.293 -37.781 -28.609 1 97.31 350 GLY B O 1
ATOM 7020 N N . MET B 1 351 ? -6.559 -36.938 -26.594 1 97.25 351 MET B N 1
ATOM 7021 C CA . MET B 1 351 ? -5.68 -37.938 -25.984 1 97.25 351 MET B CA 1
ATOM 7022 C C . MET B 1 351 ? -6.176 -38.312 -24.609 1 97.25 351 MET B C 1
ATOM 7024 O O . MET B 1 351 ? -5.438 -38.219 -23.625 1 97.25 351 MET B O 1
ATOM 7028 N N . PRO B 1 352 ? -7.395 -38.844 -24.484 1 97.12 352 PRO B N 1
ATOM 7029 C CA . PRO B 1 352 ? -8.016 -39.188 -23.203 1 97.12 352 PRO B CA 1
ATOM 7030 C C . PRO B 1 352 ? -7.25 -40.281 -22.453 1 97.12 352 PRO B C 1
ATOM 7032 O O . PRO B 1 352 ? -7.414 -40.406 -21.234 1 97.12 352 PRO B O 1
ATOM 7035 N N . ASP B 1 353 ? -6.41 -41.062 -23.109 1 96.62 353 ASP B N 1
ATOM 7036 C CA . ASP B 1 353 ? -5.68 -42.125 -22.453 1 96.62 353 ASP B CA 1
ATOM 7037 C C . ASP B 1 353 ? -4.352 -41.625 -21.891 1 96.62 353 ASP B C 1
ATOM 7039 O O . ASP B 1 353 ? -3.707 -42.312 -21.094 1 96.62 353 ASP B O 1
ATOM 7043 N N . LEU B 1 354 ? -3.994 -40.438 -22.25 1 95.94 354 LEU B N 1
ATOM 7044 C CA . LEU B 1 354 ? -2.688 -39.938 -21.859 1 95.94 354 LEU B CA 1
ATOM 7045 C C . LEU B 1 354 ? -2.826 -38.938 -20.703 1 95.94 354 LEU B C 1
ATOM 7047 O O . LEU B 1 354 ? -1.907 -38.781 -19.891 1 95.94 354 LEU B O 1
ATOM 7051 N N . VAL B 1 355 ? -3.955 -38.25 -20.672 1 97 355 VAL B N 1
ATOM 7052 C CA . VAL B 1 355 ? -4.105 -37.219 -19.656 1 97 355 VAL B CA 1
ATOM 7053 C C . VAL B 1 355 ? -5.172 -37.625 -18.656 1 97 355 VAL B C 1
ATOM 7055 O O . VAL B 1 355 ? -6.09 -38.375 -18.984 1 97 355 VAL B O 1
ATOM 7058 N N . PRO B 1 356 ? -5.035 -37.125 -17.391 1 97.88 356 PRO B N 1
ATOM 7059 C CA . PRO B 1 356 ? -6.031 -37.438 -16.375 1 97.88 356 PRO B CA 1
ATOM 7060 C C . PRO B 1 356 ? -7.254 -36.531 -16.438 1 97.88 356 PRO B C 1
ATOM 7062 O O . PRO B 1 356 ? -7.215 -35.5 -17.094 1 97.88 356 PRO B O 1
ATOM 7065 N N . ALA B 1 357 ? -8.367 -37.031 -15.773 1 98.5 357 ALA B N 1
ATOM 7066 C CA . ALA B 1 357 ? -9.484 -36.125 -15.5 1 98.5 357 ALA B CA 1
ATOM 7067 C C . ALA B 1 357 ? -9.062 -35 -14.539 1 98.5 357 ALA B C 1
ATOM 7069 O O . ALA B 1 357 ? -7.926 -34.969 -14.07 1 98.5 357 ALA B O 1
ATOM 7070 N N . CYS B 1 358 ? -9.945 -34.094 -14.359 1 98.19 358 CYS B N 1
ATOM 7071 C CA . CYS B 1 358 ? -9.695 -32.906 -13.523 1 98.19 358 CYS B CA 1
ATOM 7072 C C . CYS B 1 358 ? -9.367 -33.312 -12.094 1 98.19 358 CYS B C 1
ATOM 7074 O O . CYS B 1 358 ? -9.969 -34.25 -11.562 1 98.19 358 CYS B O 1
ATOM 7076 N N . SER B 1 359 ? -8.43 -32.719 -11.445 1 97.56 359 SER B N 1
ATOM 7077 C CA . SER B 1 359 ? -8.281 -32.812 -10 1 97.56 359 SER B CA 1
ATOM 7078 C C . SER B 1 359 ? -9.367 -32.031 -9.273 1 97.56 359 SER B C 1
ATOM 7080 O O . SER B 1 359 ? -10.352 -31.609 -9.883 1 97.56 359 SER B O 1
ATOM 7082 N N . GLY B 1 360 ? -9.203 -31.953 -7.938 1 95 360 GLY B N 1
ATOM 7083 C CA . GLY B 1 360 ? -10.117 -31.094 -7.195 1 95 360 GLY B CA 1
ATOM 7084 C C . GLY B 1 360 ? -10.078 -29.656 -7.648 1 95 360 GLY B C 1
ATOM 7085 O O . GLY B 1 360 ? -10.859 -28.828 -7.164 1 95 360 GLY B O 1
ATOM 7086 N N . GLY B 1 361 ? -9.227 -29.359 -8.492 1 84.5 361 GLY B N 1
ATOM 7087 C CA . GLY B 1 361 ? -9.297 -28.203 -9.367 1 84.5 361 GLY B CA 1
ATOM 7088 C C . GLY B 1 361 ? -8.562 -26.984 -8.812 1 84.5 361 GLY B C 1
ATOM 7089 O O . GLY B 1 361 ? -8.398 -25.984 -9.516 1 84.5 361 GLY B O 1
ATOM 7090 N N . ASP B 1 362 ? -8.141 -26.969 -7.582 1 89.31 362 ASP B N 1
ATOM 7091 C CA . ASP B 1 362 ? -7.594 -25.75 -6.992 1 89.31 362 ASP B CA 1
ATOM 7092 C C . ASP B 1 362 ? -6.691 -26.078 -5.805 1 89.31 362 ASP B C 1
ATOM 7094 O O . ASP B 1 362 ? -6.68 -27.203 -5.316 1 89.31 362 ASP B O 1
ATOM 7098 N N . VAL B 1 363 ? -5.785 -25.141 -5.543 1 90.94 363 VAL B N 1
ATOM 7099 C CA . VAL B 1 363 ? -5.113 -25.109 -4.246 1 90.94 363 VAL B CA 1
ATOM 7100 C C . VAL B 1 363 ? -5.992 -24.391 -3.223 1 90.94 363 VAL B C 1
ATOM 7102 O O . VAL B 1 363 ? -6.164 -23.172 -3.291 1 90.94 363 VAL B O 1
ATOM 7105 N N . CYS B 1 364 ? -6.59 -25.141 -2.395 1 95.44 364 CYS B N 1
ATOM 7106 C CA . CYS B 1 364 ? -7.488 -24.594 -1.386 1 95.44 364 CYS B CA 1
ATOM 7107 C C . CYS B 1 364 ? -6.711 -24.141 -0.154 1 95.44 364 CYS B C 1
ATOM 7109 O O . CYS B 1 364 ? -6.316 -24.969 0.672 1 95.44 364 CYS B O 1
ATOM 7111 N N . SER B 1 365 ? -6.617 -22.859 -0.053 1 94.69 365 SER B N 1
ATOM 7112 C CA . SER B 1 365 ? -5.789 -22.328 1.022 1 94.69 365 SER B CA 1
ATOM 7113 C C . SER B 1 365 ? -6.648 -21.734 2.133 1 94.69 365 SER B C 1
ATOM 7115 O O . SER B 1 365 ? -7.742 -21.219 1.875 1 94.69 365 SER B O 1
ATOM 7117 N N . MET B 1 366 ? -6.176 -21.875 3.34 1 95.12 366 MET B N 1
ATOM 7118 C CA . MET B 1 366 ? -6.719 -21.219 4.52 1 95.12 366 MET B CA 1
ATOM 7119 C C . MET B 1 366 ? -5.633 -20.438 5.25 1 95.12 366 MET B C 1
ATOM 7121 O O . MET B 1 366 ? -4.551 -20.969 5.512 1 95.12 366 MET B O 1
ATOM 7125 N N . MET B 1 367 ? -5.84 -19.156 5.441 1 94.81 367 MET B N 1
ATOM 7126 C CA . MET B 1 367 ? -4.926 -18.297 6.199 1 94.81 367 MET B CA 1
ATOM 7127 C C . MET B 1 367 ? -5.637 -17.656 7.387 1 94.81 367 MET B C 1
ATOM 7129 O O . MET B 1 367 ? -6.68 -17.031 7.23 1 94.81 367 MET B O 1
ATOM 7133 N N . GLY B 1 368 ? -5.129 -17.891 8.539 1 95.19 368 GLY B N 1
ATOM 7134 C CA . GLY B 1 368 ? -5.629 -17.25 9.742 1 95.19 368 GLY B CA 1
ATOM 7135 C C . GLY B 1 368 ? -4.711 -16.156 10.258 1 95.19 368 GLY B C 1
ATOM 7136 O O . GLY B 1 368 ? -3.486 -16.281 10.164 1 95.19 368 GLY B O 1
ATOM 7137 N N . LEU B 1 369 ? -5.285 -15.133 10.797 1 95.12 369 LEU B N 1
ATOM 7138 C CA . LEU B 1 369 ? -4.477 -14.062 11.375 1 95.12 369 LEU B CA 1
ATOM 7139 C C . LEU B 1 369 ? -5.242 -13.336 12.477 1 95.12 369 LEU B C 1
ATOM 7141 O O . LEU B 1 369 ? -6.477 -13.367 12.508 1 95.12 369 LEU B O 1
ATOM 7145 N N . GLY B 1 370 ? -4.551 -12.68 13.328 1 92.75 370 GLY B N 1
ATOM 7146 C CA . GLY B 1 370 ? -5.098 -11.953 14.469 1 92.75 370 GLY B CA 1
ATOM 7147 C C . GLY B 1 370 ? -4.066 -11.656 15.539 1 92.75 370 GLY B C 1
ATOM 7148 O O . GLY B 1 370 ? -2.885 -11.484 15.242 1 92.75 370 GLY B O 1
ATOM 7149 N N . VAL B 1 371 ? -4.566 -11.438 16.734 1 91 371 VAL B N 1
ATOM 7150 C CA . VAL B 1 371 ? -3.707 -11.25 17.891 1 91 371 VAL B CA 1
ATOM 7151 C C . VAL B 1 371 ? -3.754 -12.5 18.766 1 91 371 VAL B C 1
ATOM 7153 O O . VAL B 1 371 ? -4.836 -12.961 19.141 1 91 371 VAL B O 1
ATOM 7156 N N . ASN B 1 372 ? -2.613 -13.047 18.984 1 92.25 372 ASN B N 1
ATOM 7157 C CA . ASN B 1 372 ? -2.531 -14.219 19.844 1 92.25 372 ASN B CA 1
ATOM 7158 C C . ASN B 1 372 ? -2.729 -13.852 21.312 1 92.25 372 ASN B C 1
ATOM 7160 O O . ASN B 1 372 ? -1.917 -13.125 21.891 1 92.25 372 ASN B O 1
ATOM 7164 N N . PRO B 1 373 ? -3.73 -14.344 21.906 1 92.5 373 PRO B N 1
ATOM 7165 C CA . PRO B 1 373 ? -4.008 -13.953 23.281 1 92.5 373 PRO B CA 1
ATOM 7166 C C . PRO B 1 373 ? -2.943 -14.453 24.266 1 92.5 373 PRO B C 1
ATOM 7168 O O . PRO B 1 373 ? -2.842 -13.938 25.391 1 92.5 373 PRO B O 1
ATOM 7171 N N . ARG B 1 374 ? -2.178 -15.445 23.953 1 89.81 374 ARG B N 1
ATOM 7172 C CA . ARG B 1 374 ? -1.149 -16 24.812 1 89.81 374 ARG B CA 1
ATOM 7173 C C . ARG B 1 374 ? -0.024 -15.008 25.062 1 89.81 374 ARG B C 1
ATOM 7175 O O . ARG B 1 374 ? 0.566 -14.969 26.141 1 89.81 374 ARG B O 1
ATOM 7182 N N . ASN B 1 375 ? 0.299 -14.141 24 1 88.06 375 ASN B N 1
ATOM 7183 C CA . ASN B 1 375 ? 1.458 -13.266 24.094 1 88.06 375 ASN B CA 1
ATOM 7184 C C . ASN B 1 375 ? 1.137 -11.852 23.609 1 88.06 375 ASN B C 1
ATOM 7186 O O . ASN B 1 375 ? 1.978 -10.961 23.688 1 88.06 375 ASN B O 1
ATOM 7190 N N . GLY B 1 376 ? -0.044 -1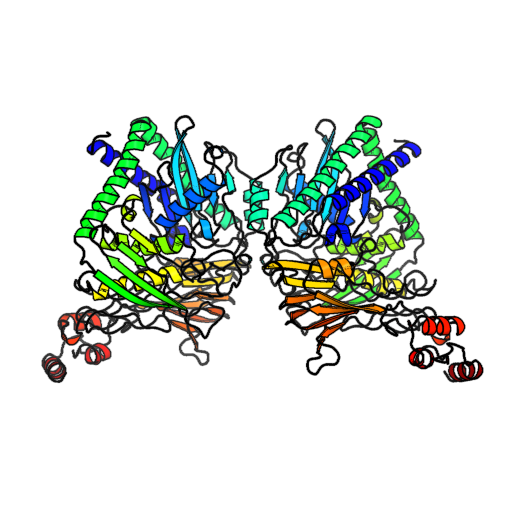1.719 23.078 1 87.88 376 GLY B N 1
ATOM 7191 C CA . GLY B 1 376 ? -0.467 -10.398 22.625 1 87.88 376 GLY B CA 1
ATOM 7192 C C . GLY B 1 376 ? 0.134 -10 21.297 1 87.88 376 GLY B C 1
ATOM 7193 O O . GLY B 1 376 ? 0.007 -8.852 20.875 1 87.88 376 GLY B O 1
ATOM 7194 N N . GLU B 1 377 ? 0.78 -10.898 20.609 1 85.94 377 GLU B N 1
ATOM 7195 C CA . GLU B 1 377 ? 1.455 -10.609 19.344 1 85.94 377 GLU B CA 1
ATOM 7196 C C . GLU B 1 377 ? 0.57 -10.953 18.156 1 85.94 377 GLU B C 1
ATOM 7198 O O . GLU B 1 377 ? -0.291 -11.836 18.25 1 85.94 377 GLU B O 1
ATOM 7203 N N . ALA B 1 378 ? 0.813 -10.211 17.156 1 85.06 378 ALA B N 1
ATOM 7204 C CA . ALA B 1 378 ? 0.159 -10.578 15.898 1 85.06 378 ALA B CA 1
ATOM 7205 C C . ALA B 1 378 ? 0.622 -11.945 15.414 1 85.06 378 ALA B C 1
ATOM 7207 O O . ALA B 1 378 ? 1.794 -12.297 15.562 1 85.06 378 ALA B O 1
ATOM 7208 N N . TRP B 1 379 ? -0.296 -12.711 14.875 1 88.81 379 TRP B N 1
ATOM 7209 C CA . TRP B 1 379 ? 0.043 -14 14.289 1 88.81 379 TRP B CA 1
ATOM 7210 C C . TRP B 1 379 ? -0.583 -14.156 12.906 1 88.81 379 TRP B C 1
ATOM 7212 O O . TRP B 1 379 ? -1.568 -13.484 12.586 1 88.81 379 TRP B O 1
ATOM 7222 N N . LEU B 1 380 ? 0.057 -14.914 12.055 1 91.81 380 LEU B N 1
ATOM 7223 C CA . LEU B 1 380 ? -0.424 -15.289 10.727 1 91.81 380 LEU B CA 1
ATOM 7224 C C . LEU B 1 380 ? 0.086 -16.672 10.336 1 91.81 380 LEU B C 1
ATOM 7226 O O . LEU B 1 380 ? 1.295 -16.906 10.32 1 91.81 380 LEU B O 1
ATOM 7230 N N . GLU B 1 381 ? -0.798 -17.531 10.133 1 91.06 381 GLU B N 1
ATOM 7231 C CA . GLU B 1 381 ? -0.471 -18.875 9.648 1 91.06 381 GLU B CA 1
ATOM 7232 C C . GLU B 1 381 ? -1.324 -19.25 8.445 1 91.06 381 GLU B C 1
ATOM 7234 O O . GLU B 1 381 ? -2.512 -18.922 8.391 1 91.06 381 GLU B O 1
ATOM 7239 N N . ALA B 1 382 ? -0.666 -19.828 7.504 1 90.81 382 ALA B N 1
ATOM 7240 C CA . ALA B 1 382 ? -1.358 -20.25 6.289 1 90.81 382 ALA B CA 1
ATOM 7241 C C . ALA B 1 382 ? -1.057 -21.719 5.969 1 90.81 382 ALA B C 1
ATOM 7243 O O . ALA B 1 382 ? 0.009 -22.234 6.32 1 90.81 382 ALA B O 1
ATOM 7244 N N . THR B 1 383 ? -1.999 -22.328 5.316 1 92.44 383 THR B N 1
ATOM 7245 C CA . THR B 1 383 ? -1.801 -23.688 4.859 1 92.44 383 THR B CA 1
ATOM 7246 C C . THR B 1 383 ? -2.609 -23.969 3.592 1 92.44 383 THR B C 1
ATOM 7248 O O . THR B 1 383 ? -3.625 -23.312 3.346 1 92.44 383 THR B O 1
ATOM 7251 N N . ASN B 1 384 ? -2.08 -24.828 2.809 1 92.62 384 ASN B N 1
ATOM 7252 C CA . ASN B 1 384 ? -2.785 -25.359 1.65 1 92.62 384 ASN B CA 1
ATOM 7253 C C . ASN B 1 384 ? -3.314 -26.766 1.923 1 92.62 384 ASN B C 1
ATOM 7255 O O . ASN B 1 384 ? -2.717 -27.531 2.691 1 92.62 384 ASN B O 1
ATOM 7259 N N . GLU B 1 385 ? -4.402 -27.062 1.338 1 94.44 385 GLU B N 1
ATOM 7260 C CA . GLU B 1 385 ? -5.008 -28.375 1.577 1 94.44 385 GLU B CA 1
ATOM 7261 C C . GLU B 1 385 ? -4.867 -29.281 0.355 1 94.44 385 GLU B C 1
ATOM 7263 O O . GLU B 1 385 ? -4.828 -28.797 -0.778 1 94.44 385 GLU B O 1
ATOM 7268 N N . ALA B 1 386 ? -4.824 -30.516 0.631 1 95.12 386 ALA B N 1
ATOM 7269 C CA . ALA B 1 386 ? -4.758 -31.531 -0.42 1 95.12 386 ALA B CA 1
ATOM 7270 C C . ALA B 1 386 ? -6.098 -31.656 -1.146 1 95.12 386 ALA B C 1
ATOM 7272 O O . ALA B 1 386 ? -7.141 -31.297 -0.603 1 95.12 386 ALA B O 1
ATOM 7273 N N . VAL B 1 387 ? -6.047 -32.156 -2.355 1 97.06 387 VAL B N 1
ATOM 7274 C CA . VAL B 1 387 ? -7.238 -32.375 -3.166 1 97.06 387 VAL B CA 1
ATOM 7275 C C . VAL B 1 387 ? -7.191 -33.75 -3.787 1 97.06 387 VAL B C 1
ATOM 7277 O O . VAL B 1 387 ? -6.188 -34.469 -3.674 1 97.06 387 VAL B O 1
ATOM 7280 N N . GLY B 1 388 ? -8.32 -34.188 -4.355 1 98.25 388 GLY B N 1
ATOM 7281 C CA . GLY B 1 388 ? -8.344 -35.406 -5.121 1 98.25 388 GLY B CA 1
ATOM 7282 C C . GLY B 1 388 ? -7.914 -35.219 -6.562 1 98.25 388 GLY B C 1
ATOM 7283 O O . GLY B 1 388 ? -8.305 -34.25 -7.215 1 98.25 388 GLY B O 1
ATOM 7284 N N . PHE B 1 389 ? -7.098 -36.156 -7.086 1 98.25 389 PHE B N 1
ATOM 7285 C CA . PHE B 1 389 ? -6.656 -36.094 -8.477 1 98.25 389 PHE B CA 1
ATOM 7286 C C . PHE B 1 389 ? -7.645 -36.781 -9.383 1 98.25 389 PHE B C 1
ATOM 7288 O O . PHE B 1 389 ? -8.461 -37.594 -8.922 1 98.25 389 PHE B O 1
ATOM 7295 N N . GLY B 1 390 ? -7.602 -36.5 -10.633 1 98.56 390 GLY B N 1
ATOM 7296 C CA . GLY B 1 390 ? -8.5 -37.125 -11.602 1 98.56 390 GLY B CA 1
ATOM 7297 C C . GLY B 1 390 ? -8.125 -38.531 -11.938 1 98.56 390 GLY B C 1
ATOM 7298 O O . GLY B 1 390 ? -6.941 -38.875 -12.008 1 98.56 390 GLY B O 1
ATOM 7299 N N . GLY B 1 391 ? -9.172 -39.375 -12.094 1 98.56 391 GLY B N 1
ATOM 7300 C CA . GLY B 1 391 ? -8.922 -40.688 -12.672 1 98.56 391 GLY B CA 1
ATOM 7301 C C . GLY B 1 391 ? -8.32 -40.625 -14.062 1 98.56 391 GLY B C 1
ATOM 7302 O O . GLY B 1 391 ? -8.469 -39.625 -14.758 1 98.56 391 GLY B O 1
ATOM 7303 N N . HIS B 1 392 ? -7.547 -41.656 -14.406 1 98.38 392 HIS B N 1
ATOM 7304 C CA . HIS B 1 392 ? -6.898 -41.719 -15.711 1 98.38 392 HIS B CA 1
ATOM 7305 C C . HIS B 1 392 ? -6.902 -43.125 -16.266 1 98.38 392 HIS B C 1
ATOM 7307 O O . HIS B 1 392 ? -7.324 -44.062 -15.578 1 98.38 392 HIS B O 1
ATOM 7313 N N . ALA B 1 393 ? -6.445 -43.281 -17.469 1 97.75 393 ALA B N 1
ATOM 7314 C CA . ALA B 1 393 ? -6.531 -44.562 -18.156 1 97.75 393 ALA B CA 1
ATOM 7315 C C . ALA B 1 393 ? -5.754 -45.625 -17.422 1 97.75 393 ALA B C 1
ATOM 7317 O O . ALA B 1 393 ? -6.117 -46.812 -17.453 1 97.75 393 ALA B O 1
ATOM 7318 N N . GLY B 1 394 ? -4.801 -45.156 -16.734 1 97.06 394 GLY B N 1
ATOM 7319 C CA . GLY B 1 394 ? -3.916 -46.125 -16.078 1 97.06 394 GLY B CA 1
ATOM 7320 C C . GLY B 1 394 ? -4.332 -46.438 -14.648 1 97.06 394 GLY B C 1
ATOM 7321 O O . GLY B 1 394 ? -3.711 -47.25 -13.984 1 97.06 394 GLY B O 1
ATOM 7322 N N . GLY B 1 395 ? -5.391 -45.75 -14.148 1 98.19 395 GLY B N 1
ATOM 7323 C CA . GLY B 1 395 ? -5.785 -46.031 -12.773 1 98.19 395 GLY B CA 1
ATOM 7324 C C . GLY B 1 395 ? -6.531 -44.875 -12.117 1 98.19 395 GLY B C 1
ATOM 7325 O O . GLY B 1 395 ? -6.887 -43.906 -12.781 1 98.19 395 GLY B O 1
ATOM 7326 N N . ASP B 1 396 ? -6.789 -45.125 -10.781 1 98.62 396 ASP B N 1
ATOM 7327 C CA . ASP B 1 396 ? -7.531 -44.156 -9.992 1 98.62 396 ASP B CA 1
ATOM 7328 C C . ASP B 1 396 ? -6.703 -42.875 -9.766 1 98.62 396 ASP B C 1
ATOM 7330 O O . ASP B 1 396 ? -5.473 -42.906 -9.844 1 98.62 396 ASP B O 1
ATOM 7334 N N . GLY B 1 397 ? -7.383 -41.75 -9.648 1 98.38 397 GLY B N 1
ATOM 7335 C CA . GLY B 1 397 ? -6.699 -40.562 -9.156 1 98.38 397 GLY B CA 1
ATOM 7336 C C . GLY B 1 397 ? -6.199 -40.719 -7.734 1 98.38 397 GLY B C 1
ATOM 7337 O O . GLY B 1 397 ? -6.844 -41.344 -6.906 1 98.38 397 GLY B O 1
ATOM 7338 N N . GLU B 1 398 ? -5.133 -40.031 -7.395 1 97.25 398 GLU B N 1
ATOM 7339 C CA . GLU B 1 398 ? -4.59 -40.062 -6.039 1 97.25 398 GLU B CA 1
ATOM 7340 C C . GLU B 1 398 ? -5.516 -39.375 -5.055 1 97.25 398 GLU B C 1
ATOM 7342 O O . GLU B 1 398 ? -6.156 -38.375 -5.406 1 97.25 398 GLU B O 1
ATOM 7347 N N . ASP B 1 399 ? -5.574 -39.875 -3.811 1 97.31 399 ASP B N 1
ATOM 7348 C CA . ASP B 1 399 ? -6.445 -39.344 -2.771 1 97.31 399 ASP B CA 1
ATOM 7349 C C . ASP B 1 399 ? -5.695 -38.344 -1.889 1 97.31 399 ASP B C 1
ATOM 7351 O O . ASP B 1 399 ? -4.684 -38.688 -1.275 1 97.31 399 ASP B O 1
ATOM 7355 N N . GLY B 1 400 ? -6.199 -37.188 -1.83 1 95.56 400 GLY B N 1
ATOM 7356 C CA . GLY B 1 400 ? -5.742 -36.188 -0.853 1 95.56 400 GLY B CA 1
ATOM 7357 C C . GLY B 1 400 ? -4.27 -35.875 -0.994 1 95.56 400 GLY B C 1
ATOM 7358 O O . GLY B 1 400 ? -3.512 -35.938 -0.024 1 95.56 400 GLY B O 1
ATOM 7359 N N . ILE B 1 401 ? -3.891 -35.438 -2.135 1 94.38 401 ILE B N 1
ATOM 7360 C CA . ILE B 1 401 ? -2.518 -34.969 -2.344 1 94.38 401 ILE B CA 1
ATOM 7361 C C . ILE B 1 401 ? -2.514 -33.531 -2.82 1 94.38 401 ILE B C 1
ATOM 7363 O O . ILE B 1 401 ? -3.551 -33 -3.223 1 94.38 401 ILE B O 1
ATOM 7367 N N . MET B 1 402 ? -1.345 -32.906 -2.732 1 92.69 402 MET B N 1
ATOM 7368 C CA . MET B 1 402 ? -1.25 -31.516 -3.135 1 92.69 402 MET B CA 1
ATOM 7369 C C . MET B 1 402 ? -1.548 -31.359 -4.621 1 92.69 402 MET B C 1
ATOM 7371 O O . MET B 1 402 ? -1.189 -32.219 -5.426 1 92.69 402 MET B O 1
ATOM 7375 N N . HIS B 1 403 ? -2.133 -30.297 -4.957 1 93.06 403 HIS B N 1
ATOM 7376 C CA . HIS B 1 403 ? -2.525 -29.984 -6.328 1 93.06 403 HIS B CA 1
ATOM 7377 C C . HIS B 1 403 ? -1.338 -30.109 -7.277 1 93.06 403 HIS B C 1
ATOM 7379 O O . HIS B 1 403 ? -0.189 -29.922 -6.863 1 93.06 403 HIS B O 1
ATOM 7385 N N . LEU B 1 404 ? -1.552 -30.359 -8.453 1 89.94 404 LEU B N 1
ATOM 7386 C CA . LEU B 1 404 ? -0.525 -30.656 -9.445 1 89.94 404 LEU B CA 1
ATOM 7387 C C . LEU B 1 404 ? 0.414 -29.469 -9.633 1 89.94 404 LEU B C 1
ATOM 7389 O O . LEU B 1 404 ? 1.545 -29.641 -10.094 1 89.94 404 LEU B O 1
ATOM 7393 N N . THR B 1 405 ? -0.028 -28.266 -9.281 1 88.75 405 THR B N 1
ATOM 7394 C CA . THR B 1 405 ? 0.798 -27.078 -9.445 1 88.75 405 THR B CA 1
ATOM 7395 C C . THR B 1 405 ? 1.851 -27 -8.344 1 88.75 405 THR B C 1
ATOM 7397 O O . THR B 1 405 ? 2.795 -26.203 -8.445 1 88.75 405 THR B O 1
ATOM 7400 N N . GLU B 1 406 ? 1.723 -27.734 -7.352 1 85.5 406 GLU B N 1
ATOM 7401 C CA . GLU B 1 406 ? 2.629 -27.656 -6.211 1 85.5 406 GLU B CA 1
ATOM 7402 C C . GLU B 1 406 ? 3.088 -29.047 -5.777 1 85.5 406 GLU B C 1
ATOM 7404 O O . GLU B 1 406 ? 2.922 -29.422 -4.613 1 85.5 406 GLU B O 1
ATOM 7409 N N . PRO B 1 407 ? 3.711 -29.688 -6.609 1 73.75 407 PRO B N 1
ATOM 7410 C CA . PRO B 1 407 ? 4.027 -31.094 -6.293 1 73.75 407 PRO B CA 1
ATOM 7411 C C . PRO B 1 407 ? 5.027 -31.219 -5.148 1 73.75 407 PRO B C 1
ATOM 7413 O O . PRO B 1 407 ? 5.066 -32.25 -4.473 1 73.75 407 PRO B O 1
ATOM 7416 N N . GLY B 1 408 ? 5.793 -30.281 -4.891 1 74.44 408 GLY B N 1
ATOM 7417 C CA . GLY B 1 408 ? 6.781 -30.359 -3.824 1 74.44 408 GLY B CA 1
ATOM 7418 C C . GLY B 1 408 ? 6.297 -29.766 -2.514 1 74.44 408 GLY B C 1
ATOM 7419 O O . GLY B 1 408 ? 6.98 -29.859 -1.493 1 74.44 408 GLY B O 1
ATOM 7420 N N . CYS B 1 409 ? 5.125 -29.266 -2.568 1 78.94 409 CYS B N 1
ATOM 7421 C CA . CYS B 1 409 ? 4.602 -28.594 -1.387 1 78.94 409 CYS B CA 1
ATOM 7422 C C . CYS B 1 409 ? 3.977 -29.594 -0.417 1 78.94 409 CYS B C 1
ATOM 7424 O O . CYS B 1 409 ? 3.662 -30.719 -0.798 1 78.94 409 CYS B O 1
ATOM 7426 N N . ARG B 1 410 ? 3.939 -29.219 0.862 1 83 410 ARG B N 1
ATOM 7427 C CA . ARG B 1 410 ? 3.285 -29.953 1.938 1 83 410 ARG B CA 1
ATOM 7428 C C . ARG B 1 410 ? 2.293 -29.062 2.686 1 83 410 ARG B C 1
ATOM 7430 O O . ARG B 1 410 ? 2.326 -27.844 2.553 1 83 410 ARG B O 1
ATOM 7437 N N . ASN B 1 411 ? 1.344 -29.75 3.229 1 86.12 411 ASN B N 1
ATOM 7438 C CA . ASN B 1 411 ? 0.487 -28.969 4.109 1 86.12 411 ASN B CA 1
ATOM 7439 C C . ASN B 1 411 ? 1.084 -28.844 5.508 1 86.12 411 ASN B C 1
ATOM 7441 O O . ASN B 1 411 ? 1.989 -29.594 5.871 1 86.12 411 ASN B O 1
ATOM 7445 N N . ASN B 1 412 ? 0.667 -27.875 6.172 1 89.06 412 ASN B N 1
ATOM 7446 C CA . ASN B 1 412 ? 1.148 -27.688 7.535 1 89.06 412 ASN B CA 1
ATOM 7447 C C . ASN B 1 412 ? 0.628 -28.766 8.469 1 89.06 412 ASN B C 1
ATOM 7449 O O . ASN B 1 412 ? -0.572 -29.047 8.5 1 89.06 412 ASN B O 1
ATOM 7453 N N . PRO B 1 413 ? 1.543 -29.297 9.234 1 90.75 413 PRO B N 1
ATOM 7454 C CA . PRO B 1 413 ? 1.076 -30.266 10.227 1 90.75 413 PRO B CA 1
ATOM 7455 C C . PRO B 1 413 ? 0.148 -29.641 11.266 1 90.75 413 PRO B C 1
ATOM 7457 O O . PRO B 1 413 ? 0.304 -28.469 11.617 1 90.75 413 PRO B O 1
ATOM 7460 N N . VAL B 1 414 ? -0.76 -30.5 11.75 1 93.19 414 VAL B N 1
ATOM 7461 C CA . VAL B 1 414 ? -1.732 -30.062 12.75 1 93.19 414 VAL B CA 1
ATOM 7462 C C . VAL B 1 414 ? -1.007 -29.484 13.961 1 93.19 414 VAL B C 1
ATOM 7464 O O . VAL B 1 414 ? -1.399 -28.438 14.492 1 93.19 414 VAL B O 1
ATOM 7467 N N . GLU B 1 415 ? 0.062 -30.172 14.352 1 92 415 GLU B N 1
ATOM 7468 C CA . GLU B 1 415 ? 0.813 -29.766 15.539 1 92 415 GLU B CA 1
ATOM 7469 C C . GLU B 1 415 ? 1.422 -28.375 15.359 1 92 415 GLU B C 1
ATOM 7471 O O . GLU B 1 415 ? 1.449 -27.594 16.297 1 92 415 GLU B O 1
ATOM 7476 N N . VAL B 1 416 ? 1.906 -28.156 14.234 1 89.62 416 VAL B N 1
ATOM 7477 C CA . VAL B 1 416 ? 2.533 -26.859 13.953 1 89.62 416 VAL B CA 1
ATOM 7478 C C . VAL B 1 416 ? 1.478 -25.766 13.977 1 89.62 416 VAL B C 1
ATOM 7480 O O . VAL B 1 416 ? 1.687 -24.703 14.578 1 89.62 416 VAL B O 1
ATOM 7483 N N . LEU B 1 417 ? 0.354 -25.906 13.367 1 91.81 417 LEU B N 1
ATOM 7484 C CA . LEU B 1 417 ? -0.717 -24.922 13.312 1 91.81 417 LEU B CA 1
ATOM 7485 C C . LEU B 1 417 ? -1.229 -24.594 14.711 1 91.81 417 LEU B C 1
ATOM 7487 O O . LEU B 1 417 ? -1.424 -23.422 15.047 1 91.81 417 LEU B O 1
ATOM 7491 N N . GLU B 1 418 ? -1.424 -25.656 15.5 1 94.06 418 GLU B N 1
ATOM 7492 C CA . GLU B 1 418 ? -1.982 -25.453 16.828 1 94.06 418 GLU B CA 1
ATOM 7493 C C . GLU B 1 418 ? -0.971 -24.781 17.766 1 94.06 418 GLU B C 1
ATOM 7495 O O . GLU B 1 418 ? -1.351 -24.047 18.672 1 94.06 418 GLU B O 1
ATOM 7500 N N . THR B 1 419 ? 0.267 -25.062 17.531 1 91.44 419 THR B N 1
ATOM 7501 C CA . THR B 1 419 ? 1.315 -24.484 18.359 1 91.44 419 THR B CA 1
ATOM 7502 C C . THR B 1 419 ? 1.506 -23 18.016 1 91.44 419 THR B C 1
ATOM 7504 O O . THR B 1 419 ? 1.689 -22.172 18.906 1 91.44 419 THR B O 1
ATOM 7507 N N . LYS B 1 420 ? 1.409 -22.656 16.828 1 89.69 420 LYS B N 1
ATOM 7508 C CA . LYS B 1 420 ? 1.816 -21.328 16.359 1 89.69 420 LYS B CA 1
ATOM 7509 C C . LYS B 1 420 ? 0.619 -20.391 16.266 1 89.69 420 LYS B C 1
ATOM 7511 O O . LYS B 1 420 ? 0.78 -19.188 16.016 1 89.69 420 LYS B O 1
ATOM 7516 N N . SER B 1 421 ? -0.546 -20.812 16.484 1 92.94 421 SER B N 1
ATOM 7517 C CA . SER B 1 421 ? -1.744 -20 16.328 1 92.94 421 SER B CA 1
ATOM 7518 C C . SER B 1 421 ? -2.811 -20.391 17.344 1 92.94 421 SER B C 1
ATOM 7520 O O . SER B 1 421 ? -2.75 -21.469 17.938 1 92.94 421 SER B O 1
ATOM 7522 N N . PRO B 1 422 ? -3.723 -19.453 17.641 1 96.38 422 PRO B N 1
ATOM 7523 C CA . PRO B 1 422 ? -4.852 -19.797 18.5 1 96.38 422 PRO B CA 1
ATOM 7524 C C . PRO B 1 422 ? -5.973 -20.516 17.75 1 96.38 422 PRO B C 1
ATOM 7526 O O . PRO B 1 422 ? -7.125 -20.078 17.781 1 96.38 422 PRO B O 1
ATOM 7529 N N . MET B 1 423 ? -5.656 -21.562 17.109 1 96.56 423 MET B N 1
ATOM 7530 C CA . MET B 1 423 ? -6.594 -22.438 16.406 1 96.56 423 MET B CA 1
ATOM 7531 C C . MET B 1 423 ? -6.488 -23.875 16.922 1 96.56 423 MET B C 1
ATOM 7533 O O . MET B 1 423 ? -5.422 -24.297 17.375 1 96.56 423 MET B O 1
ATOM 7537 N N . PHE B 1 424 ? -7.523 -24.547 16.938 1 97.5 424 PHE B N 1
ATOM 7538 C CA . PHE B 1 424 ? -7.605 -25.984 17.219 1 97.5 424 PHE B CA 1
ATOM 7539 C C . PHE B 1 424 ? -8.164 -26.734 16.031 1 97.5 424 PHE B C 1
ATOM 7541 O O . PHE B 1 424 ? -9.227 -26.391 15.508 1 97.5 424 PHE B O 1
ATOM 7548 N N . ILE B 1 425 ? -7.398 -27.703 15.625 1 97.88 425 ILE B N 1
ATOM 7549 C CA . ILE B 1 425 ? -7.867 -28.516 14.5 1 97.88 425 ILE B CA 1
ATOM 7550 C C . ILE B 1 425 ? -8.812 -29.609 15.008 1 97.88 425 ILE B C 1
ATOM 7552 O O . ILE B 1 425 ? -8.367 -30.625 15.531 1 97.88 425 ILE B O 1
ATOM 7556 N N . GLU B 1 426 ? -10.031 -29.516 14.688 1 97.44 426 GLU B N 1
ATOM 7557 C CA . GLU B 1 426 ? -11.047 -30.422 15.219 1 97.44 426 GLU B CA 1
ATOM 7558 C C . GLU B 1 426 ? -11.039 -31.75 14.469 1 97.44 426 GLU B C 1
ATOM 7560 O O . GLU B 1 426 ? -11.305 -32.812 15.055 1 97.44 426 GLU B O 1
ATOM 7565 N N . SER B 1 427 ? -10.844 -31.641 13.273 1 96.88 427 SER B N 1
ATOM 7566 C CA . SER B 1 427 ? -10.789 -32.844 12.445 1 96.88 427 SER B CA 1
ATOM 7567 C C . SER B 1 427 ? -10.016 -32.594 11.156 1 96.88 427 SER B C 1
ATOM 7569 O O . SER B 1 427 ? -9.945 -31.469 10.672 1 96.88 427 SER B O 1
ATOM 7571 N N . TYR B 1 428 ? -9.391 -33.594 10.695 1 96.5 428 TYR B N 1
ATOM 7572 C CA . TYR B 1 428 ? -8.664 -33.594 9.43 1 96.5 428 TYR B CA 1
ATOM 7573 C C . TYR B 1 428 ? -8.719 -35 8.797 1 96.5 428 TYR B C 1
ATOM 7575 O O . TYR B 1 428 ? -8.227 -35.969 9.375 1 96.5 428 TYR B O 1
ATOM 7583 N N . GLY B 1 429 ? -9.336 -35.094 7.582 1 96.75 429 GLY B N 1
ATOM 7584 C CA . GLY B 1 429 ? -9.469 -36.406 6.953 1 96.75 429 GLY B CA 1
ATOM 7585 C C . GLY B 1 429 ? -10.047 -36.344 5.551 1 96.75 429 GLY B C 1
ATOM 7586 O O . GLY B 1 429 ? -10.32 -35.25 5.039 1 96.75 429 GLY B O 1
ATOM 7587 N N . TYR B 1 430 ? -10.242 -37.531 4.934 1 97.88 430 TYR B N 1
ATOM 7588 C CA . TYR B 1 430 ? -10.758 -37.625 3.572 1 97.88 430 TYR B CA 1
ATOM 7589 C C . TYR B 1 430 ? -12.234 -37.281 3.518 1 97.88 430 TYR B C 1
ATOM 7591 O O . TYR B 1 430 ? -12.961 -37.438 4.496 1 97.88 430 TYR B O 1
ATOM 7599 N N . ARG B 1 431 ? -12.648 -36.75 2.451 1 98 431 ARG B N 1
ATOM 7600 C CA . ARG B 1 431 ? -14.055 -36.469 2.186 1 98 431 ARG B CA 1
ATOM 7601 C C . ARG B 1 431 ? -14.695 -37.562 1.365 1 98 431 ARG B C 1
ATOM 7603 O O . ARG B 1 431 ? -14.602 -37.562 0.135 1 98 431 ARG B O 1
ATOM 7610 N N . PRO B 1 432 ? -15.422 -38.406 1.976 1 97.69 432 PRO B N 1
ATOM 7611 C CA . PRO B 1 432 ? -16.047 -39.5 1.243 1 97.69 432 PRO B CA 1
ATOM 7612 C C . PRO B 1 432 ? -16.953 -39.031 0.116 1 97.69 432 PRO B C 1
ATOM 7614 O O . PRO B 1 432 ? -17.625 -37.969 0.249 1 97.69 432 PRO B O 1
ATOM 7617 N N . ASP B 1 433 ? -16.984 -39.75 -0.969 1 98.38 433 ASP B N 1
ATOM 7618 C CA . ASP B 1 433 ? -17.906 -39.594 -2.094 1 98.38 433 ASP B CA 1
ATOM 7619 C C . ASP B 1 433 ? -17.578 -38.312 -2.883 1 98.38 433 ASP B C 1
ATOM 7621 O O . ASP B 1 433 ? -18.359 -37.875 -3.721 1 98.38 433 ASP B O 1
ATOM 7625 N N . SER B 1 434 ? -16.422 -37.688 -2.594 1 98.5 434 SER B N 1
ATOM 7626 C CA . SER B 1 434 ? -16.078 -36.438 -3.301 1 98.5 434 SER B CA 1
ATOM 7627 C C . SER B 1 434 ? -15.461 -36.75 -4.66 1 98.5 434 SER B C 1
ATOM 7629 O O . SER B 1 434 ? -15.484 -35.906 -5.559 1 98.5 434 SER B O 1
ATOM 7631 N N . GLY B 1 435 ? -14.781 -37.844 -4.887 1 98.69 435 GLY B N 1
ATOM 7632 C CA . GLY B 1 435 ? -14.234 -38.219 -6.176 1 98.69 435 GLY B CA 1
ATOM 7633 C C . GLY B 1 435 ? -15.289 -38.625 -7.18 1 98.69 435 GLY B C 1
ATOM 7634 O O . GLY B 1 435 ? -16.281 -39.281 -6.82 1 98.69 435 GLY B O 1
ATOM 7635 N N . GLY B 1 436 ? -15.109 -38.25 -8.398 1 98.75 436 GLY B N 1
ATOM 7636 C CA . GLY B 1 436 ? -16.031 -38.656 -9.453 1 98.75 436 GLY B CA 1
ATOM 7637 C C . GLY B 1 436 ? -15.953 -40.156 -9.758 1 98.75 436 GLY B C 1
ATOM 7638 O O . GLY B 1 436 ? -14.867 -40.719 -9.805 1 98.75 436 GLY B O 1
ATOM 7639 N N . ALA B 1 437 ? -17.125 -40.781 -9.984 1 98.81 437 ALA B N 1
ATOM 7640 C CA . ALA B 1 437 ? -17.203 -42.188 -10.289 1 98.81 437 ALA B CA 1
ATOM 7641 C C . ALA B 1 437 ? -16.719 -42.469 -11.711 1 98.81 437 ALA B C 1
ATOM 7643 O O . ALA B 1 437 ? -16.953 -41.688 -12.625 1 98.81 437 ALA B O 1
ATOM 7644 N N . GLY B 1 438 ? -16 -43.531 -11.875 1 98.69 438 GLY B N 1
ATOM 7645 C CA . GLY B 1 438 ? -15.531 -44.031 -13.156 1 98.69 438 GLY B CA 1
ATOM 7646 C C . GLY B 1 438 ? -14.977 -45.438 -13.094 1 98.69 438 GLY B C 1
ATOM 7647 O O . GLY B 1 438 ? -14.945 -46.031 -12.023 1 98.69 438 GLY B O 1
ATOM 7648 N N . GLU B 1 439 ? -14.734 -46.031 -14.312 1 98.62 439 GLU B N 1
ATOM 7649 C CA . GLU B 1 439 ? -13.93 -47.25 -14.289 1 98.62 439 GLU B CA 1
ATOM 7650 C C . GLU B 1 439 ? -12.688 -47.062 -13.422 1 98.62 439 GLU B C 1
ATOM 7652 O O . GLU B 1 439 ? -12.289 -47.969 -12.688 1 98.62 439 GLU B O 1
ATOM 7657 N N . HIS B 1 440 ? -12.125 -45.969 -13.586 1 98.75 440 HIS B N 1
ATOM 7658 C CA . HIS B 1 440 ? -11.133 -45.469 -12.648 1 98.75 440 HIS B CA 1
ATOM 7659 C C . HIS B 1 440 ? -11.648 -44.219 -11.906 1 98.75 440 HIS B C 1
ATOM 7661 O O . HIS B 1 440 ? -11.883 -43.188 -12.523 1 98.75 440 HIS B O 1
ATOM 7667 N N . ARG B 1 441 ? -11.781 -44.344 -10.648 1 98.62 441 ARG B N 1
ATOM 7668 C CA . ARG B 1 441 ? -12.391 -43.344 -9.805 1 98.62 441 ARG B CA 1
ATOM 7669 C C . ARG B 1 441 ? -11.477 -42.125 -9.656 1 98.62 441 ARG B C 1
ATOM 7671 O O . ARG B 1 441 ? -10.25 -42.25 -9.609 1 98.62 441 ARG B O 1
ATOM 7678 N N . GLY B 1 442 ? -12.094 -40.938 -9.578 1 98.75 442 GLY B N 1
ATOM 7679 C CA . GLY B 1 442 ? -11.312 -39.781 -9.102 1 98.75 442 GLY B CA 1
ATOM 7680 C C . GLY B 1 442 ? -10.914 -39.906 -7.645 1 98.75 442 GLY B C 1
ATOM 7681 O O . GLY B 1 442 ? -11.641 -40.5 -6.84 1 98.75 442 GLY B O 1
ATOM 7682 N N . GLY B 1 443 ? -9.766 -39.312 -7.324 1 98.69 443 GLY B N 1
ATOM 7683 C CA . GLY B 1 443 ? -9.375 -39.25 -5.926 1 98.69 443 GLY B CA 1
ATOM 7684 C C . GLY B 1 443 ? -10.305 -38.406 -5.082 1 98.69 443 GLY B C 1
ATOM 7685 O O . GLY B 1 443 ? -10.977 -37.531 -5.598 1 98.69 443 GLY B O 1
ATOM 7686 N N . VAL B 1 444 ? -10.352 -38.719 -3.777 1 98.62 444 VAL B N 1
ATOM 7687 C CA . VAL B 1 444 ? -11.211 -37.938 -2.875 1 98.62 444 VAL B CA 1
ATOM 7688 C C . VAL B 1 444 ? -10.445 -36.75 -2.318 1 98.62 444 VAL B C 1
ATOM 7690 O O . VAL B 1 444 ? -9.219 -36.781 -2.205 1 98.62 444 VAL B O 1
ATOM 7693 N N . GLY B 1 445 ? -11.188 -35.656 -2.076 1 98.12 445 GLY B N 1
ATOM 7694 C CA . GLY B 1 445 ? -10.617 -34.5 -1.381 1 98.12 445 GLY B CA 1
ATOM 7695 C C . GLY B 1 445 ? -10.477 -34.719 0.113 1 98.12 445 GLY B C 1
ATOM 7696 O O . GLY B 1 445 ? -10.539 -35.844 0.587 1 98.12 445 GLY B O 1
ATOM 7697 N N . VAL B 1 446 ? -10.18 -33.656 0.803 1 97.69 446 VAL B N 1
ATOM 7698 C CA . VAL B 1 446 ? -10.016 -33.719 2.252 1 97.69 446 VAL B CA 1
ATOM 7699 C C . VAL B 1 446 ? -10.844 -32.594 2.906 1 97.69 446 VAL B C 1
ATOM 7701 O O . VAL B 1 446 ? -11.273 -31.656 2.234 1 97.69 446 VAL B O 1
ATOM 7704 N N . GLY B 1 447 ? -11.117 -32.781 4.148 1 97.62 447 GLY B N 1
ATOM 7705 C CA . GLY B 1 447 ? -11.727 -31.75 4.992 1 97.62 447 GLY B CA 1
ATOM 7706 C C . GLY B 1 447 ? -10.938 -31.469 6.258 1 97.62 447 GLY B C 1
ATOM 7707 O O . GLY B 1 447 ? -10.477 -32.406 6.926 1 97.62 447 GLY B O 1
ATOM 7708 N N . ARG B 1 448 ? -10.641 -30.219 6.504 1 97.81 448 ARG B N 1
ATOM 7709 C CA . ARG B 1 448 ? -9.977 -29.812 7.738 1 97.81 448 ARG B CA 1
ATOM 7710 C C . ARG B 1 448 ? -10.789 -28.734 8.469 1 97.81 448 ARG B C 1
ATOM 7712 O O . ARG B 1 448 ? -11.18 -27.734 7.871 1 97.81 448 ARG B O 1
ATOM 7719 N N . ALA B 1 449 ? -11.078 -28.984 9.734 1 98.19 449 ALA B N 1
ATOM 7720 C CA . ALA B 1 449 ? -11.883 -28.078 10.547 1 98.19 449 ALA B CA 1
ATOM 7721 C C . ALA B 1 449 ? -11.008 -27.266 11.492 1 98.19 449 ALA B C 1
ATOM 7723 O O . ALA B 1 449 ? -10.312 -27.812 12.344 1 98.19 449 ALA B O 1
ATOM 7724 N N . TYR B 1 450 ? -11.055 -25.969 11.336 1 98.25 450 TYR B N 1
ATOM 7725 C CA . TYR B 1 450 ? -10.312 -25.016 12.164 1 98.25 450 TYR B CA 1
ATOM 7726 C C . TYR B 1 450 ? -11.227 -24.359 13.188 1 98.25 450 TYR B C 1
ATOM 7728 O O . TYR B 1 450 ? -12.07 -23.531 12.836 1 98.25 450 TYR B O 1
ATOM 7736 N N . ARG B 1 451 ? -11.102 -24.688 14.383 1 98.38 451 ARG B N 1
ATOM 7737 C CA . ARG B 1 451 ? -11.773 -23.922 15.43 1 98.38 451 ARG B CA 1
ATOM 7738 C C . ARG B 1 451 ? -10.883 -22.781 15.938 1 98.38 451 ARG B C 1
ATOM 7740 O O . ARG B 1 451 ? -9.75 -23.016 16.375 1 98.38 451 ARG B O 1
ATOM 7747 N N . PHE B 1 452 ? -11.398 -21.625 15.898 1 98.12 452 PHE B N 1
ATOM 7748 C CA . PHE B 1 452 ? -10.641 -20.469 16.359 1 98.12 452 PHE B CA 1
ATOM 7749 C C . PHE B 1 452 ? -10.828 -20.266 17.859 1 98.12 452 PHE B C 1
ATOM 7751 O O . PHE B 1 452 ? -11.953 -20.312 18.359 1 98.12 452 PHE B O 1
ATOM 7758 N N . LEU B 1 453 ? -9.781 -20.016 18.594 1 97.69 453 LEU B N 1
ATOM 7759 C CA . LEU B 1 453 ? -9.812 -19.906 20.047 1 97.69 453 LEU B CA 1
ATOM 7760 C C . LEU B 1 453 ? -9.727 -18.453 20.484 1 97.69 453 LEU B C 1
ATOM 7762 O O . LEU B 1 453 ? -9.688 -18.156 21.688 1 97.69 453 LEU B O 1
ATOM 7766 N N . ALA B 1 454 ? -9.617 -17.547 19.594 1 97.5 454 ALA B N 1
ATOM 7767 C CA . ALA B 1 454 ? -9.648 -16.094 19.781 1 97.5 454 ALA B CA 1
ATOM 7768 C C . ALA B 1 454 ? -10.211 -15.398 18.547 1 97.5 454 ALA B C 1
ATOM 7770 O O . ALA B 1 454 ? -10.227 -15.977 17.453 1 97.5 454 ALA B O 1
ATOM 7771 N N . PRO B 1 455 ? -10.797 -14.172 18.781 1 96.5 455 PRO B N 1
ATOM 7772 C CA . PRO B 1 455 ? -11.227 -13.438 17.578 1 96.5 455 PRO B CA 1
ATOM 7773 C C . PRO B 1 455 ? -10.133 -13.336 16.531 1 96.5 455 PRO B C 1
ATOM 7775 O O . PRO B 1 455 ? -9 -12.953 16.844 1 96.5 455 PRO B O 1
ATOM 7778 N N . SER B 1 456 ? -10.406 -13.766 15.258 1 97.06 456 SER B N 1
ATOM 7779 C CA . SER B 1 456 ? -9.438 -13.844 14.164 1 97.06 456 SER B CA 1
ATOM 7780 C C . SER B 1 456 ? -10.117 -13.672 12.812 1 97.06 456 SER B C 1
ATOM 7782 O O . SER B 1 456 ? -11.344 -13.672 12.719 1 97.06 456 SER B O 1
ATOM 7784 N N . THR B 1 457 ? -9.367 -13.344 11.922 1 96.69 457 THR B N 1
ATOM 7785 C CA . THR B 1 457 ? -9.82 -13.391 10.539 1 96.69 457 THR B CA 1
ATOM 7786 C C . THR B 1 457 ? -9.344 -14.68 9.867 1 96.69 457 THR B C 1
ATOM 7788 O O . THR B 1 457 ? -8.164 -15.023 9.93 1 96.69 457 THR B O 1
ATOM 7791 N N . GLY B 1 458 ? -10.234 -15.398 9.336 1 97.56 458 GLY B N 1
ATOM 7792 C CA . GLY B 1 458 ? -9.914 -16.516 8.469 1 97.56 458 GLY B CA 1
ATOM 7793 C C . GLY B 1 458 ? -10.102 -16.203 7 1 97.56 458 GLY B C 1
ATOM 7794 O O . GLY B 1 458 ? -11.227 -15.984 6.547 1 97.56 458 GLY B O 1
ATOM 7795 N N . ILE B 1 459 ? -9.016 -16.203 6.277 1 96.69 459 ILE B N 1
ATOM 7796 C CA . ILE B 1 459 ? -9.078 -15.969 4.84 1 96.69 459 ILE B CA 1
ATOM 7797 C C . ILE B 1 459 ? -9.062 -17.297 4.09 1 96.69 459 ILE B C 1
ATOM 7799 O O . ILE B 1 459 ? -8.102 -18.062 4.207 1 96.69 459 ILE B O 1
ATOM 7803 N N . ALA B 1 460 ? -10.109 -17.547 3.41 1 96.81 460 ALA B N 1
ATOM 7804 C CA . ALA B 1 460 ? -10.18 -18.734 2.566 1 96.81 460 ALA B CA 1
ATOM 7805 C C . ALA B 1 460 ? -9.992 -18.391 1.096 1 96.81 460 ALA B C 1
ATOM 7807 O O . ALA B 1 460 ? -10.75 -17.578 0.541 1 96.81 460 ALA B O 1
ATOM 7808 N N . ILE B 1 461 ? -8.969 -18.875 0.533 1 96.12 461 ILE B N 1
ATOM 7809 C CA . ILE B 1 461 ? -8.75 -18.766 -0.905 1 96.12 461 ILE B CA 1
ATOM 7810 C C . ILE B 1 461 ? -9.102 -20.078 -1.592 1 96.12 461 ILE B C 1
ATOM 7812 O O . ILE B 1 461 ? -8.25 -20.969 -1.716 1 96.12 461 ILE B O 1
ATOM 7816 N N . VAL B 1 462 ? -10.305 -20.172 -2.018 1 96.62 462 VAL B N 1
ATOM 7817 C CA . VAL B 1 462 ? -10.859 -21.422 -2.512 1 96.62 462 VAL B CA 1
ATOM 7818 C C . VAL B 1 462 ? -11.695 -21.156 -3.762 1 96.62 462 VAL B C 1
ATOM 7820 O O . VAL B 1 462 ? -12.68 -20.406 -3.713 1 96.62 462 VAL B O 1
ATOM 7823 N N . TYR B 1 463 ? -11.25 -21.688 -4.848 1 95.94 463 TYR B N 1
ATOM 7824 C CA . TYR B 1 463 ? -11.969 -21.594 -6.113 1 95.94 463 TYR B CA 1
ATOM 7825 C C . TYR B 1 463 ? -12.492 -22.953 -6.543 1 95.94 463 TYR B C 1
ATOM 7827 O O . TYR B 1 463 ? -12.445 -23.922 -5.773 1 95.94 463 TYR B O 1
ATOM 7835 N N . LYS B 1 464 ? -13.133 -23 -7.758 1 96.75 464 LYS B N 1
ATOM 7836 C CA . LYS B 1 464 ? -13.789 -24.203 -8.266 1 96.75 464 LYS B CA 1
ATOM 7837 C C . LYS B 1 464 ? -14.93 -24.641 -7.34 1 96.75 464 LYS B C 1
ATOM 7839 O O . LYS B 1 464 ? -15.094 -25.828 -7.066 1 96.75 464 LYS B O 1
ATOM 7844 N N . THR B 1 465 ? -15.617 -23.672 -6.809 1 97.12 465 THR B N 1
ATOM 7845 C CA . THR B 1 465 ? -16.75 -23.922 -5.914 1 97.12 465 THR B CA 1
ATOM 7846 C C . THR B 1 465 ? -18.062 -23.891 -6.684 1 97.12 465 THR B C 1
ATOM 7848 O O . THR B 1 465 ? -19.078 -24.375 -6.199 1 97.12 465 THR B O 1
ATOM 7851 N N . LEU B 1 466 ? -18.047 -23.359 -7.875 1 96.62 466 LEU B N 1
ATOM 7852 C CA . LEU B 1 466 ? -19.281 -23.156 -8.625 1 96.62 466 LEU B CA 1
ATOM 7853 C C . LEU B 1 466 ? -19.375 -24.109 -9.797 1 96.62 466 LEU B C 1
ATOM 7855 O O . LEU B 1 466 ? -20.453 -24.375 -10.32 1 96.62 466 LEU B O 1
ATOM 7859 N N . THR B 1 467 ? -18.281 -24.578 -10.281 1 96.25 467 THR B N 1
ATOM 7860 C CA . THR B 1 467 ? -18.234 -25.562 -11.359 1 96.25 467 THR B CA 1
ATOM 7861 C C . THR B 1 467 ? -17.625 -26.875 -10.875 1 96.25 467 THR B C 1
ATOM 7863 O O . THR B 1 467 ? -16.719 -26.859 -10.031 1 96.25 467 THR B O 1
ATOM 7866 N N . LYS B 1 468 ? -18 -27.969 -11.438 1 97.19 468 LYS B N 1
ATOM 7867 C CA . LYS B 1 468 ? -17.531 -29.281 -10.961 1 97.19 468 LYS B CA 1
ATOM 7868 C C . LYS B 1 468 ? -16.266 -29.703 -11.68 1 97.19 468 LYS B C 1
ATOM 7870 O O . LYS B 1 468 ? -16.062 -29.391 -12.852 1 97.19 468 LYS B O 1
ATOM 7875 N N . PRO B 1 469 ? -15.391 -30.438 -10.977 1 98.31 469 PRO B N 1
ATOM 7876 C CA . PRO B 1 469 ? -14.242 -31.047 -11.656 1 98.31 469 PRO B CA 1
ATOM 7877 C C . PRO B 1 469 ? -14.648 -32 -12.773 1 98.31 469 PRO B C 1
ATOM 7879 O O . PRO B 1 469 ? -15.391 -32.969 -12.523 1 98.31 469 PRO B O 1
ATOM 7882 N N . TRP B 1 470 ? -14.234 -31.766 -13.984 1 98.19 470 TRP B N 1
ATOM 7883 C CA . TRP B 1 470 ? -14.711 -32.469 -15.172 1 98.19 470 TRP B CA 1
ATOM 7884 C C . TRP B 1 470 ? -14.156 -33.875 -15.227 1 98.19 470 TRP B C 1
ATOM 7886 O O . TRP B 1 470 ? -13.125 -34.188 -14.609 1 98.19 470 TRP B O 1
ATOM 7896 N N . SER B 1 471 ? -14.836 -34.781 -15.883 1 98.62 471 SER B N 1
ATOM 7897 C CA . SER B 1 471 ? -14.484 -36.188 -16.047 1 98.62 471 SER B CA 1
ATOM 7898 C C . SER B 1 471 ? -14.062 -36.5 -17.484 1 98.62 471 SER B C 1
ATOM 7900 O O . SER B 1 471 ? -14.055 -35.625 -18.328 1 98.62 471 SER B O 1
ATOM 7902 N N . ILE B 1 472 ? -13.594 -37.656 -17.75 1 98.62 472 ILE B N 1
ATOM 7903 C CA . ILE B 1 472 ? -13.242 -38.125 -19.094 1 98.62 472 ILE B CA 1
ATOM 7904 C C . ILE B 1 472 ? -14.055 -39.375 -19.453 1 98.62 472 ILE B C 1
ATOM 7906 O O . ILE B 1 472 ? -14.273 -40.25 -18.609 1 98.62 472 ILE B O 1
ATOM 7910 N N . GLY B 1 473 ? -14.516 -39.344 -20.703 1 97.31 473 GLY B N 1
ATOM 7911 C CA . GLY B 1 473 ? -15.336 -40.469 -21.156 1 97.31 473 GLY B CA 1
ATOM 7912 C C . GLY B 1 473 ? -16.688 -40.531 -20.453 1 97.31 473 GLY B C 1
ATOM 7913 O O . GLY B 1 473 ? -17.406 -39.531 -20.391 1 97.31 473 GLY B O 1
ATOM 7914 N N . ASP B 1 474 ? -17.031 -41.75 -19.953 1 97.31 474 ASP B N 1
ATOM 7915 C CA . ASP B 1 474 ? -18.312 -41.906 -19.281 1 97.31 474 ASP B CA 1
ATOM 7916 C C . ASP B 1 474 ? -18.188 -41.75 -17.781 1 97.31 474 ASP B C 1
ATOM 7918 O O . ASP B 1 474 ? -19.062 -42.188 -17.016 1 97.31 474 ASP B O 1
ATOM 7922 N N . GLY B 1 475 ? -17.031 -41.188 -17.344 1 98.31 475 GLY B N 1
ATOM 7923 C CA . GLY B 1 475 ? -16.859 -40.906 -15.93 1 98.31 475 GLY B CA 1
ATOM 7924 C C . GLY B 1 475 ? -17.812 -39.844 -15.422 1 98.31 475 GLY B C 1
ATOM 7925 O O . GLY B 1 475 ? -18.469 -39.156 -16.219 1 98.31 475 GLY B O 1
ATOM 7926 N N . GLN B 1 476 ? -17.906 -39.688 -14.117 1 98.56 476 GLN B N 1
ATOM 7927 C CA . GLN B 1 476 ? -18.719 -38.625 -13.484 1 98.56 476 GLN B CA 1
ATOM 7928 C C . GLN B 1 476 ? -17.828 -37.531 -12.891 1 98.56 476 GLN B C 1
ATOM 7930 O O . GLN B 1 476 ? -16.656 -37.781 -12.578 1 98.56 476 GLN B O 1
ATOM 7935 N N . PRO B 1 477 ? -18.344 -36.281 -12.844 1 98.56 477 PRO B N 1
ATOM 7936 C CA . PRO B 1 477 ? -17.562 -35.188 -12.258 1 98.56 477 PRO B CA 1
ATOM 7937 C C . PRO B 1 477 ? -17.312 -35.375 -10.766 1 98.56 477 PRO B C 1
ATOM 7939 O O . PRO B 1 477 ? -18.078 -36.094 -10.086 1 98.56 477 PRO B O 1
ATOM 7942 N N . GLY B 1 478 ? -16.219 -34.875 -10.281 1 98.5 478 GLY B N 1
ATOM 7943 C CA . GLY B 1 478 ? -15.977 -34.812 -8.852 1 98.5 478 GLY B CA 1
ATOM 7944 C C . GLY B 1 478 ? -16.828 -33.781 -8.148 1 98.5 478 GLY B C 1
ATOM 7945 O O . GLY B 1 478 ? -17.5 -32.969 -8.805 1 98.5 478 GLY B O 1
ATOM 7946 N N . ASP B 1 479 ? -16.797 -33.844 -6.816 1 97.81 479 ASP B N 1
ATOM 7947 C CA . ASP B 1 479 ? -17.5 -32.812 -6.039 1 97.81 479 ASP B CA 1
ATOM 7948 C C . ASP B 1 479 ? -16.641 -31.562 -5.91 1 97.81 479 ASP B C 1
ATOM 7950 O O . ASP B 1 479 ? -15.414 -31.625 -5.938 1 97.81 479 ASP B O 1
ATOM 7954 N N . ASN B 1 480 ? -17.281 -30.438 -5.668 1 97 480 ASN B N 1
ATOM 7955 C CA . ASN B 1 480 ? -16.625 -29.125 -5.645 1 97 480 ASN B CA 1
ATOM 7956 C C . ASN B 1 480 ? -15.93 -28.875 -4.312 1 97 480 ASN B C 1
ATOM 7958 O O . ASN B 1 480 ? -16.281 -29.484 -3.297 1 97 480 ASN B O 1
ATOM 7962 N N . ASN B 1 481 ? -14.922 -27.984 -4.375 1 98 481 ASN B N 1
ATOM 7963 C CA . ASN B 1 481 ? -14.422 -27.359 -3.16 1 98 481 ASN B CA 1
ATOM 7964 C C . ASN B 1 481 ? -15.492 -26.484 -2.498 1 98 481 ASN B C 1
ATOM 7966 O O . ASN B 1 481 ? -16.391 -25.984 -3.174 1 98 481 ASN B O 1
ATOM 7970 N N . HIS B 1 482 ? -15.508 -26.312 -1.213 1 97.56 482 HIS B N 1
ATOM 7971 C CA . HIS B 1 482 ? -16.359 -25.328 -0.53 1 97.56 482 HIS B CA 1
ATOM 7972 C C . HIS B 1 482 ? -15.914 -25.141 0.917 1 97.56 482 HIS B C 1
ATOM 7974 O O . HIS B 1 482 ? -15.195 -25.984 1.468 1 97.56 482 HIS B O 1
ATOM 7980 N N . ILE B 1 483 ? -16.266 -24.062 1.437 1 97.56 483 ILE B N 1
ATOM 7981 C CA . ILE B 1 483 ? -16.047 -23.75 2.846 1 97.56 483 ILE B CA 1
ATOM 7982 C C . ILE B 1 483 ? -17.359 -23.875 3.615 1 97.56 483 ILE B C 1
ATOM 7984 O O . ILE B 1 483 ? -18.422 -23.531 3.096 1 97.56 483 ILE B O 1
ATOM 7988 N N . VAL B 1 484 ? -17.266 -24.328 4.84 1 98.31 484 VAL B N 1
ATOM 7989 C CA . VAL B 1 484 ? -18.406 -24.359 5.738 1 98.31 484 VAL B CA 1
ATOM 7990 C C . VAL B 1 484 ? -18.078 -23.625 7.031 1 98.31 484 VAL B C 1
ATOM 7992 O O . VAL B 1 484 ? -17.109 -23.969 7.715 1 98.31 484 VAL B O 1
ATOM 7995 N N . LEU B 1 485 ? -18.828 -22.578 7.332 1 98.5 485 LEU B N 1
ATOM 7996 C CA . LEU B 1 485 ? -18.688 -21.891 8.609 1 98.5 485 LEU B CA 1
ATOM 7997 C C . LEU B 1 485 ? -19.656 -22.453 9.648 1 98.5 485 LEU B C 1
ATOM 7999 O O . LEU B 1 485 ? -20.828 -22.641 9.359 1 98.5 485 LEU B O 1
ATOM 8003 N N . ASN B 1 486 ? -19.188 -22.766 10.766 1 98.38 486 ASN B N 1
ATOM 8004 C CA . ASN B 1 486 ? -19.938 -23.219 11.938 1 98.38 486 ASN B CA 1
ATOM 8005 C C . ASN B 1 486 ? -20.875 -24.359 11.578 1 98.38 486 ASN B C 1
ATOM 8007 O O . ASN B 1 486 ? -22.078 -24.281 11.852 1 98.38 486 ASN B O 1
ATOM 8011 N N . PRO B 1 487 ? -20.328 -25.438 11.086 1 97.69 487 PRO B N 1
ATOM 8012 C CA . PRO B 1 487 ? -21.141 -26.578 10.656 1 97.69 487 PRO B CA 1
ATOM 8013 C C . PRO B 1 487 ? -22 -27.141 11.781 1 97.69 487 PRO B C 1
ATOM 8015 O O . PRO B 1 487 ? -21.531 -27.281 12.914 1 97.69 487 PRO B O 1
ATOM 8018 N N . GLY B 1 488 ? -23.25 -27.5 11.461 1 96.62 488 GLY B N 1
ATOM 8019 C CA . GLY B 1 488 ? -24.156 -28.172 12.391 1 96.62 488 GLY B CA 1
ATOM 8020 C C . GLY B 1 488 ? -24.844 -27.219 13.336 1 96.62 488 GLY B C 1
ATOM 8021 O O . GLY B 1 488 ? -25.562 -27.641 14.242 1 96.62 488 GLY B O 1
ATOM 8022 N N . THR B 1 489 ? -24.516 -25.969 13.242 1 97.31 489 THR B N 1
ATOM 8023 C CA . THR B 1 489 ? -25.156 -24.969 14.094 1 97.31 489 THR B CA 1
ATOM 8024 C C . THR B 1 489 ? -26.156 -24.141 13.305 1 97.31 489 THR B C 1
ATOM 8026 O O . THR B 1 489 ? -26.297 -24.328 12.094 1 97.31 489 THR B O 1
ATOM 8029 N N . ASP B 1 490 ? -26.938 -23.188 14 1 96.94 490 ASP B N 1
ATOM 8030 C CA . ASP B 1 490 ? -27.906 -22.312 13.375 1 96.94 490 ASP B CA 1
ATOM 8031 C C . ASP B 1 490 ? -27.219 -21.203 12.562 1 96.94 490 ASP B C 1
ATOM 8033 O O . ASP B 1 490 ? -27.859 -20.547 11.742 1 96.94 490 ASP B O 1
ATOM 8037 N N . ARG B 1 491 ? -25.984 -21.078 12.695 1 95.94 491 ARG B N 1
ATOM 8038 C CA . ARG B 1 491 ? -25.219 -20.062 11.992 1 95.94 491 ARG B CA 1
ATOM 8039 C C . ARG B 1 491 ? -24.422 -20.672 10.844 1 95.94 491 ARG B C 1
ATOM 8041 O O . ARG B 1 491 ? -23.516 -20.031 10.305 1 95.94 491 ARG B O 1
ATOM 8048 N N . GLU B 1 492 ? -24.703 -21.891 10.453 1 97.88 492 GLU B N 1
ATOM 8049 C CA . GLU B 1 492 ? -23.969 -22.562 9.383 1 97.88 492 GLU B CA 1
ATOM 8050 C C . GLU B 1 492 ? -24.109 -21.812 8.062 1 97.88 492 GLU B C 1
ATOM 8052 O O . GLU B 1 492 ? -25.203 -21.375 7.699 1 97.88 492 GLU B O 1
ATOM 8057 N N . VAL B 1 493 ? -23 -21.562 7.402 1 97.62 493 VAL B N 1
ATOM 8058 C CA . VAL B 1 493 ? -22.953 -20.953 6.078 1 97.62 493 VAL B CA 1
ATOM 8059 C C . VAL B 1 493 ? -22.016 -21.734 5.176 1 97.62 493 VAL B C 1
ATOM 8061 O O . VAL B 1 493 ? -20.875 -22.016 5.562 1 97.62 493 VAL B O 1
ATOM 8064 N N . VAL B 1 494 ? -22.469 -22.219 4.047 1 97.19 494 VAL B N 1
ATOM 8065 C CA . VAL B 1 494 ? -21.625 -22.828 3.021 1 97.19 494 VAL B CA 1
ATOM 8066 C C . VAL B 1 494 ? -21.297 -21.797 1.94 1 97.19 494 VAL B C 1
ATOM 8068 O O . VAL B 1 494 ? -22.203 -21.172 1.379 1 97.19 494 VAL B O 1
ATOM 8071 N N . LYS B 1 495 ? -20.047 -21.578 1.657 1 94.38 495 LYS B N 1
ATOM 8072 C CA . LYS B 1 495 ? -19.688 -20.547 0.684 1 94.38 495 LYS B CA 1
ATOM 8073 C C . LYS B 1 495 ? -18.328 -20.828 0.075 1 94.38 495 LYS B C 1
ATOM 8075 O O . LYS B 1 495 ? -17.703 -21.859 0.357 1 94.38 495 LYS B O 1
ATOM 8080 N N . GLY B 1 496 ? -17.891 -20 -0.883 1 94.75 496 GLY B N 1
ATOM 8081 C CA . GLY B 1 496 ? -16.578 -20.094 -1.501 1 94.75 496 GLY B CA 1
ATOM 8082 C C . GLY B 1 496 ? -15.531 -19.234 -0.812 1 94.75 496 GLY B C 1
ATOM 8083 O O . GLY B 1 496 ? -15.68 -18.875 0.359 1 94.75 496 GLY B O 1
ATOM 8084 N N . GLY B 1 497 ? -14.445 -19.031 -1.497 1 93.19 497 GLY B N 1
ATOM 8085 C CA . GLY B 1 497 ? -13.391 -18.188 -0.945 1 93.19 497 GLY B CA 1
ATOM 8086 C C . GLY B 1 497 ? -13.891 -16.859 -0.419 1 93.19 497 GLY B C 1
ATOM 8087 O O . GLY B 1 497 ? -14.781 -16.25 -1.01 1 93.19 497 GLY B O 1
ATOM 8088 N N . SER B 1 498 ? -13.336 -16.375 0.703 1 93.81 498 SER B N 1
ATOM 8089 C CA . SER B 1 498 ? -13.844 -15.164 1.344 1 93.81 498 SER B CA 1
ATOM 8090 C C . SER B 1 498 ? -13.008 -14.789 2.561 1 93.81 498 SER B C 1
ATOM 8092 O O . SER B 1 498 ? -12.242 -15.609 3.074 1 93.81 498 SER B O 1
ATOM 8094 N N . TYR B 1 499 ? -13.164 -13.516 2.939 1 94.5 499 TYR B N 1
ATOM 8095 C CA . TYR B 1 499 ? -12.758 -13.102 4.277 1 94.5 499 TYR B CA 1
ATOM 8096 C C . TYR B 1 499 ? -13.789 -13.508 5.316 1 94.5 499 TYR B C 1
ATOM 8098 O O . TYR B 1 499 ? -14.992 -13.359 5.094 1 94.5 499 TYR B O 1
ATOM 8106 N N . ASN B 1 500 ? -13.352 -14.031 6.406 1 97.12 500 ASN B N 1
ATOM 8107 C CA . ASN B 1 500 ? -14.266 -14.453 7.461 1 97.12 500 ASN B CA 1
ATOM 8108 C C . ASN B 1 500 ? -13.844 -13.906 8.82 1 97.12 500 ASN B C 1
ATOM 8110 O O . ASN B 1 500 ? -12.766 -14.242 9.32 1 97.12 500 ASN B O 1
ATOM 8114 N N . ALA B 1 501 ? -14.672 -12.992 9.344 1 96.31 501 ALA B N 1
ATOM 8115 C CA . ALA B 1 501 ? -14.477 -12.594 10.742 1 96.31 501 ALA B CA 1
ATOM 8116 C C . ALA B 1 501 ? -15.016 -13.664 11.688 1 96.31 501 ALA B C 1
ATOM 8118 O O . ALA B 1 501 ? -16.203 -13.977 11.672 1 96.31 501 ALA B O 1
ATOM 8119 N N . LEU B 1 502 ? -14.117 -14.273 12.43 1 97.94 502 LEU B N 1
ATOM 8120 C CA . LEU B 1 502 ? -14.484 -15.406 13.273 1 97.94 502 LEU B CA 1
ATOM 8121 C C . LEU B 1 502 ? -14.273 -15.078 14.75 1 97.94 502 LEU B C 1
ATOM 8123 O O . LEU B 1 502 ? -13.227 -14.547 15.125 1 97.94 502 LEU B O 1
ATOM 8127 N N . ASP B 1 503 ? -15.273 -15.312 15.547 1 97.38 503 ASP B N 1
ATOM 8128 C CA . ASP B 1 503 ? -15.172 -15.141 17 1 97.38 503 ASP B CA 1
ATOM 8129 C C . ASP B 1 503 ? -14.617 -16.391 17.656 1 97.38 503 ASP B C 1
ATOM 8131 O O . ASP B 1 503 ? -14.469 -17.438 17.016 1 97.38 503 ASP B O 1
ATOM 8135 N N . THR B 1 504 ? -14.352 -16.188 18.969 1 97.75 504 THR B N 1
ATOM 8136 C CA . THR B 1 504 ? -13.93 -17.344 19.75 1 97.75 504 THR B CA 1
ATOM 8137 C C . THR B 1 504 ? -14.969 -18.469 19.656 1 97.75 504 THR B C 1
ATOM 8139 O O . THR B 1 504 ? -16.156 -18.234 19.922 1 97.75 504 THR B O 1
ATOM 8142 N N . GLY B 1 505 ? -14.477 -19.641 19.219 1 97.88 505 GLY B N 1
ATOM 8143 C CA . GLY B 1 505 ? -15.352 -20.797 19.141 1 97.88 505 GLY B CA 1
ATOM 8144 C C . GLY B 1 505 ? -15.867 -21.062 17.75 1 97.88 505 GLY B C 1
ATOM 8145 O O . GLY B 1 505 ? -16.359 -22.172 17.453 1 97.88 505 GLY B O 1
ATOM 8146 N N . ASP B 1 506 ? -15.805 -20.078 16.891 1 98.31 506 ASP B N 1
ATOM 8147 C CA . ASP B 1 506 ? -16.266 -20.281 15.516 1 98.31 506 ASP B CA 1
ATOM 8148 C C . ASP B 1 506 ? -15.398 -21.328 14.797 1 98.31 506 ASP B C 1
ATOM 8150 O O . ASP B 1 506 ? -14.234 -21.531 15.148 1 98.31 506 ASP B O 1
ATOM 8154 N N . VAL B 1 507 ? -16.047 -22.031 13.898 1 98.5 507 VAL B N 1
ATOM 8155 C CA . VAL B 1 507 ? -15.367 -23.094 13.172 1 98.5 507 VAL B CA 1
ATOM 8156 C C . VAL B 1 507 ? -15.43 -22.828 11.672 1 98.5 507 VAL B C 1
ATOM 8158 O O . VAL B 1 507 ? -16.484 -22.438 11.148 1 98.5 507 VAL B O 1
ATOM 8161 N N . LEU B 1 508 ? -14.297 -22.906 10.984 1 98.62 508 LEU B N 1
ATOM 8162 C CA . LEU B 1 508 ? -14.188 -22.875 9.531 1 98.62 508 LEU B CA 1
ATOM 8163 C C . LEU B 1 508 ? -13.711 -24.219 8.992 1 98.62 508 LEU B C 1
ATOM 8165 O O . LEU B 1 508 ? -12.641 -24.688 9.375 1 98.62 508 LEU B O 1
ATOM 8169 N N . VAL B 1 509 ? -14.5 -24.875 8.18 1 98.44 509 VAL B N 1
ATOM 8170 C CA . VAL B 1 509 ? -14.109 -26.125 7.539 1 98.44 509 VAL B CA 1
ATOM 8171 C C . VAL B 1 509 ? -13.719 -25.875 6.086 1 98.44 509 VAL B C 1
ATOM 8173 O O . VAL B 1 509 ? -14.5 -25.297 5.32 1 98.44 509 VAL B O 1
ATOM 8176 N N . ASN B 1 510 ? -12.555 -26.188 5.754 1 97.94 510 ASN B N 1
ATOM 8177 C CA . ASN B 1 510 ? -12.094 -26.156 4.371 1 97.94 510 ASN B CA 1
ATOM 8178 C C . ASN B 1 510 ? -12.227 -27.516 3.695 1 97.94 510 ASN B C 1
ATOM 8180 O O . ASN B 1 510 ? -11.367 -28.375 3.869 1 97.94 510 ASN B O 1
ATOM 8184 N N . ASN B 1 511 ? -13.281 -27.688 2.91 1 98.06 511 ASN B N 1
ATOM 8185 C CA . ASN B 1 511 ? -13.555 -28.922 2.168 1 98.06 511 ASN B CA 1
ATOM 8186 C C . ASN B 1 511 ? -13.023 -28.828 0.739 1 98.06 511 ASN B C 1
ATOM 8188 O O . ASN B 1 511 ? -13.477 -28.016 -0.054 1 98.06 511 ASN B O 1
ATOM 8192 N N . THR B 1 512 ? -12.117 -29.703 0.437 1 98.12 512 THR B N 1
ATOM 8193 C CA . THR B 1 512 ? -11.531 -29.656 -0.899 1 98.12 512 THR B CA 1
ATOM 8194 C C . THR B 1 512 ? -12.211 -30.672 -1.814 1 98.12 512 THR B C 1
ATOM 8196 O O . THR B 1 512 ? -12.891 -31.594 -1.34 1 98.12 512 THR B O 1
ATOM 8199 N N . GLY B 1 513 ? -12.086 -30.484 -3.064 1 97.94 513 GLY B N 1
ATOM 8200 C CA . GLY B 1 513 ? -12.82 -31.266 -4.051 1 97.94 513 GLY B CA 1
ATOM 8201 C C . GLY B 1 513 ? -12.141 -32.562 -4.395 1 97.94 513 GLY B C 1
ATOM 8202 O O . GLY B 1 513 ? -10.977 -32.781 -4.051 1 97.94 513 GLY B O 1
ATOM 8203 N N . GLY B 1 514 ? -12.906 -33.438 -4.973 1 98.44 514 GLY B N 1
ATOM 8204 C CA . GLY B 1 514 ? -12.398 -34.688 -5.543 1 98.44 514 GLY B CA 1
ATOM 8205 C C . GLY B 1 514 ? -12.133 -34.594 -7.035 1 98.44 514 GLY B C 1
ATOM 8206 O O . GLY B 1 514 ? -12.594 -33.656 -7.691 1 98.44 514 GLY B O 1
ATOM 8207 N N . GLY B 1 515 ? -11.328 -35.469 -7.527 1 98.69 515 GLY B N 1
ATOM 8208 C CA . GLY B 1 515 ? -11.047 -35.5 -8.953 1 98.69 515 GLY B CA 1
ATOM 8209 C C . GLY B 1 515 ? -12.156 -36.125 -9.773 1 98.69 515 GLY B C 1
ATOM 8210 O O . GLY B 1 515 ? -13.008 -36.844 -9.234 1 98.69 515 GLY B O 1
ATOM 8211 N N . GLY B 1 516 ? -12.211 -35.812 -11.062 1 98.75 516 GLY B N 1
ATOM 8212 C CA . GLY B 1 516 ? -13.156 -36.438 -11.977 1 98.75 516 GLY B CA 1
ATOM 8213 C C . GLY B 1 516 ? -12.852 -37.906 -12.242 1 98.75 516 GLY B C 1
ATOM 8214 O O . GLY B 1 516 ? -11.711 -38.344 -12.094 1 98.75 516 GLY B O 1
ATOM 8215 N N . GLY B 1 517 ? -13.883 -38.625 -12.617 1 98.75 517 GLY B N 1
ATOM 8216 C CA . GLY B 1 517 ? -13.719 -40.031 -12.969 1 98.75 517 GLY B CA 1
ATOM 8217 C C . GLY B 1 517 ? -13.344 -40.25 -14.422 1 98.75 517 GLY B C 1
ATOM 8218 O O . GLY B 1 517 ? -13.531 -39.375 -15.25 1 98.75 517 GLY B O 1
ATOM 8219 N N . TRP B 1 518 ? -12.742 -41.375 -14.688 1 98.75 518 TRP B N 1
ATOM 8220 C CA . TRP B 1 518 ? -12.367 -41.781 -16.047 1 98.75 518 TRP B CA 1
ATOM 8221 C C . TRP B 1 518 ? -13.094 -43.062 -16.453 1 98.75 518 TRP B C 1
ATOM 8223 O O . TRP B 1 518 ? -13.031 -44.062 -15.75 1 98.75 518 TRP B O 1
ATOM 8233 N N . GLY B 1 519 ? -13.883 -43.062 -17.547 1 98.44 519 GLY B N 1
ATOM 8234 C CA . GLY B 1 519 ? -14.539 -44.25 -18.062 1 98.44 519 GLY B CA 1
ATOM 8235 C C . GLY B 1 519 ? -15.844 -44.562 -17.344 1 98.44 519 GLY B C 1
ATOM 8236 O O . GLY B 1 519 ? -16.219 -43.844 -16.406 1 98.44 519 GLY B O 1
ATOM 8237 N N . ASP B 1 520 ? -16.531 -45.594 -17.719 1 98 520 ASP B N 1
ATOM 8238 C CA . ASP B 1 520 ? -17.844 -46 -17.219 1 98 520 ASP B CA 1
ATOM 8239 C C . ASP B 1 520 ? -17.734 -46.594 -15.828 1 98 520 ASP B C 1
ATOM 8241 O O . ASP B 1 520 ? -17.109 -47.625 -15.633 1 98 520 ASP B O 1
ATOM 8245 N N . PRO B 1 521 ? -18.406 -46 -14.906 1 98.31 521 PRO B N 1
ATOM 8246 C CA . PRO B 1 521 ? -18.359 -46.531 -13.539 1 98.31 521 PRO B CA 1
ATOM 8247 C C . PRO B 1 521 ? -18.828 -47.969 -13.445 1 98.31 521 PRO B C 1
ATOM 8249 O O . PRO B 1 521 ? -18.359 -48.719 -12.57 1 98.31 521 PRO B O 1
ATOM 8252 N N . LEU B 1 522 ? -19.672 -48.406 -14.305 1 97.56 522 LEU B N 1
ATOM 8253 C CA . LEU B 1 522 ? -20.219 -49.75 -14.258 1 97.56 522 LEU B CA 1
ATOM 8254 C C . LEU B 1 522 ? -19.156 -50.781 -14.664 1 97.56 522 LEU B C 1
ATOM 8256 O O . LEU B 1 522 ? -19.344 -51.969 -14.43 1 97.56 522 LEU B O 1
ATOM 8260 N N . ARG B 1 523 ? -18.109 -50.312 -15.211 1 97.5 523 ARG B N 1
ATOM 8261 C CA . ARG B 1 523 ? -17.047 -51.219 -15.641 1 97.5 523 ARG B CA 1
ATOM 8262 C C . ARG B 1 523 ? -15.992 -51.375 -14.547 1 97.5 523 ARG B C 1
ATOM 8264 O O . ARG B 1 523 ? -15.078 -52.188 -14.672 1 97.5 523 ARG B O 1
ATOM 8271 N N . ARG B 1 524 ? -16.125 -50.625 -13.477 1 98.25 524 ARG B N 1
ATOM 8272 C CA . ARG B 1 524 ? -15.172 -50.812 -12.391 1 98.25 524 ARG B CA 1
ATOM 8273 C C . ARG B 1 524 ? -15.328 -52.156 -11.719 1 98.25 524 ARG B C 1
ATOM 8275 O O . ARG B 1 524 ? -16.453 -52.594 -11.477 1 98.25 524 ARG B O 1
ATOM 8282 N N . ASP B 1 525 ? -14.227 -52.812 -11.391 1 97.38 525 ASP B N 1
ATOM 8283 C CA . ASP B 1 525 ? -14.234 -54.062 -10.688 1 97.38 525 ASP B CA 1
ATOM 8284 C C . ASP B 1 525 ? -14.977 -53.969 -9.359 1 97.38 525 ASP B C 1
ATOM 8286 O O . ASP B 1 525 ? -14.625 -53.156 -8.508 1 97.38 525 ASP B O 1
ATOM 8290 N N . PRO B 1 526 ? -16.016 -54.812 -9.156 1 97.69 526 PRO B N 1
ATOM 8291 C CA . PRO B 1 526 ? -16.734 -54.75 -7.883 1 97.69 526 PRO B CA 1
ATOM 8292 C C . PRO B 1 526 ? -15.82 -54.875 -6.668 1 97.69 526 PRO B C 1
ATOM 8294 O O . PRO B 1 526 ? -16.078 -54.25 -5.629 1 97.69 526 PRO B O 1
ATOM 8297 N N . ALA B 1 527 ? -14.789 -55.719 -6.82 1 97.44 527 ALA B N 1
ATOM 8298 C CA . ALA B 1 527 ? -13.844 -55.844 -5.719 1 97.44 527 ALA B CA 1
ATOM 8299 C C . ALA B 1 527 ? -13.148 -54.531 -5.41 1 97.44 527 ALA B C 1
ATOM 8301 O O . ALA B 1 527 ? -12.852 -54.219 -4.254 1 97.44 527 ALA B O 1
ATOM 8302 N N . ALA B 1 528 ? -12.844 -53.719 -6.43 1 97.81 528 ALA B N 1
ATOM 8303 C CA . ALA B 1 528 ? -12.258 -52.406 -6.242 1 97.81 528 ALA B CA 1
ATOM 8304 C C . ALA B 1 528 ? -13.234 -51.469 -5.547 1 97.81 528 ALA B C 1
ATOM 8306 O O . ALA B 1 528 ? -12.836 -50.656 -4.707 1 97.81 528 ALA B O 1
ATOM 8307 N N . VAL B 1 529 ? -14.477 -51.531 -5.91 1 98.25 529 VAL B N 1
ATOM 8308 C CA . VAL B 1 529 ? -15.5 -50.719 -5.281 1 98.25 529 VAL B CA 1
ATOM 8309 C C . VAL B 1 529 ? -15.617 -51.062 -3.803 1 98.25 529 VAL B C 1
ATOM 8311 O O . VAL B 1 529 ? -15.703 -50.188 -2.949 1 98.25 529 VAL B O 1
ATOM 8314 N N . ALA B 1 530 ? -15.633 -52.375 -3.514 1 97.94 530 ALA B N 1
ATOM 8315 C CA . ALA B 1 530 ? -15.695 -52.812 -2.125 1 97.94 530 ALA B CA 1
ATOM 8316 C C . ALA B 1 530 ? -14.508 -52.281 -1.325 1 97.94 530 ALA B C 1
ATOM 8318 O O . ALA B 1 530 ? -14.641 -51.938 -0.152 1 97.94 530 ALA B O 1
ATOM 8319 N N . ALA B 1 531 ? -13.375 -52.406 -1.939 1 97.88 531 ALA B N 1
ATOM 8320 C CA . ALA B 1 531 ? -12.18 -51.875 -1.297 1 97.88 531 ALA B CA 1
ATOM 8321 C C . ALA B 1 531 ? -12.336 -50.375 -1.005 1 97.88 531 ALA B C 1
ATOM 8323 O O . ALA B 1 531 ? -11.867 -49.875 0.031 1 97.88 531 ALA B O 1
ATOM 8324 N N . ASP B 1 532 ? -12.898 -49.594 -1.946 1 98.06 532 ASP B N 1
ATOM 8325 C CA . ASP B 1 532 ? -13.141 -48.156 -1.749 1 98.06 532 ASP B CA 1
ATOM 8326 C C . ASP B 1 532 ? -14.07 -47.906 -0.561 1 98.06 532 ASP B C 1
ATOM 8328 O O . ASP B 1 532 ? -13.891 -46.969 0.2 1 98.06 532 ASP B O 1
ATOM 8332 N N . VAL B 1 533 ? -15.102 -48.656 -0.472 1 98.06 533 VAL B N 1
ATOM 8333 C CA . VAL B 1 533 ? -16.031 -48.531 0.646 1 98.06 533 VAL B CA 1
ATOM 8334 C C . VAL B 1 533 ? -15.305 -48.844 1.957 1 98.06 533 VAL B C 1
ATOM 8336 O O . VAL B 1 533 ? -15.477 -48.125 2.941 1 98.06 533 VAL B O 1
ATOM 8339 N N . ARG B 1 534 ? -14.508 -49.906 1.979 1 97.31 534 ARG B N 1
ATOM 8340 C CA . ARG B 1 534 ? -13.742 -50.281 3.164 1 97.31 534 ARG B CA 1
ATOM 8341 C C . ARG B 1 534 ? -12.812 -49.156 3.596 1 97.31 534 ARG B C 1
ATOM 8343 O O . ARG B 1 534 ? -12.633 -48.906 4.793 1 97.31 534 ARG B O 1
ATOM 8350 N N . ASN B 1 535 ? -12.258 -48.531 2.617 1 96.81 535 ASN B N 1
ATOM 8351 C CA . ASN B 1 535 ? -11.289 -47.469 2.902 1 96.81 535 ASN B CA 1
ATOM 8352 C C . ASN B 1 535 ? -11.977 -46.156 3.18 1 96.81 535 ASN B C 1
ATOM 8354 O O . ASN B 1 535 ? -11.312 -45.156 3.502 1 96.81 535 ASN B O 1
ATOM 8358 N N . GLY B 1 536 ? -13.281 -46.062 2.99 1 96.31 536 GLY B N 1
ATOM 8359 C CA . GLY B 1 536 ? -14.031 -44.875 3.316 1 96.31 536 GLY B CA 1
ATOM 8360 C C . GLY B 1 536 ? -14 -43.812 2.215 1 96.31 536 GLY B C 1
ATOM 8361 O O . GLY B 1 536 ? -14.266 -42.625 2.459 1 96.31 536 GLY B O 1
ATOM 8362 N N . PHE B 1 537 ? -13.555 -44.188 1.016 1 98.25 537 PHE B N 1
ATOM 8363 C CA . PHE B 1 537 ? -13.539 -43.25 -0.109 1 98.25 537 PHE B CA 1
ATOM 8364 C C . PHE B 1 537 ? -14.93 -43.125 -0.714 1 98.25 537 PHE B C 1
ATOM 8366 O O . PHE B 1 537 ? -15.305 -42.031 -1.158 1 98.25 537 PHE B O 1
ATOM 8373 N N . VAL B 1 538 ? -15.633 -44.188 -0.766 1 98.31 538 VAL B N 1
ATOM 8374 C CA . VAL B 1 538 ? -16.969 -44.281 -1.326 1 98.31 538 VAL B CA 1
ATOM 8375 C C . VAL B 1 538 ? -17.922 -44.875 -0.289 1 98.31 538 VAL B C 1
ATOM 8377 O O . VAL B 1 538 ? -17.594 -45.844 0.386 1 98.31 538 VAL B O 1
ATOM 8380 N N . SER B 1 539 ? -19.031 -44.25 -0.098 1 98.06 539 SER B N 1
ATOM 8381 C CA . SER B 1 539 ? -20.047 -44.812 0.798 1 98.06 539 SER B CA 1
ATOM 8382 C C . SER B 1 539 ? -20.734 -46.031 0.163 1 98.06 539 SER B C 1
ATOM 8384 O O . SER B 1 539 ? -20.703 -46.188 -1.058 1 98.06 539 SER B O 1
ATOM 8386 N N . ALA B 1 540 ? -21.344 -46.781 1.04 1 98 540 ALA B N 1
ATOM 8387 C CA . ALA B 1 540 ? -22.109 -47.906 0.523 1 98 540 ALA B CA 1
ATOM 8388 C C . ALA B 1 540 ? -23.234 -47.438 -0.386 1 98 540 ALA B C 1
ATOM 8390 O O . ALA B 1 540 ? -23.562 -48.094 -1.383 1 98 540 ALA B O 1
ATOM 8391 N N . GLU B 1 541 ? -23.812 -46.375 -0.04 1 97.81 541 GLU B N 1
ATOM 8392 C CA . GLU B 1 541 ? -24.891 -45.781 -0.843 1 97.81 541 GLU B CA 1
ATOM 8393 C C . GLU B 1 541 ? -24.391 -45.375 -2.219 1 97.81 541 GLU B C 1
ATOM 8395 O O . GLU B 1 541 ? -25.031 -45.625 -3.232 1 97.81 541 GLU B O 1
ATOM 8400 N N . ALA B 1 542 ? -23.281 -44.719 -2.242 1 98.12 542 ALA B N 1
ATOM 8401 C CA . ALA B 1 542 ? -22.688 -44.281 -3.51 1 98.12 542 ALA B CA 1
ATOM 8402 C C . ALA B 1 542 ? -22.25 -45.469 -4.348 1 98.12 542 ALA B C 1
ATOM 8404 O O . ALA B 1 542 ? -22.344 -45.438 -5.578 1 98.12 542 ALA B O 1
ATOM 8405 N N . ALA B 1 543 ? -21.688 -46.5 -3.668 1 98.38 543 ALA B N 1
ATOM 8406 C CA . ALA B 1 543 ? -21.297 -47.719 -4.379 1 98.38 543 ALA B CA 1
ATOM 8407 C C . ALA B 1 543 ? -22.484 -48.281 -5.164 1 98.38 543 ALA B C 1
ATOM 8409 O O . ALA B 1 543 ? -22.328 -48.656 -6.328 1 98.38 543 ALA B O 1
ATOM 8410 N N . ARG B 1 544 ? -23.594 -48.344 -4.504 1 97.88 544 ARG B N 1
ATOM 8411 C CA . ARG B 1 544 ? -24.797 -48.844 -5.137 1 97.88 544 ARG B CA 1
ATOM 8412 C C . ARG B 1 544 ? -25.281 -47.906 -6.238 1 97.88 544 ARG B C 1
ATOM 8414 O O . ARG B 1 544 ? -25.578 -48.344 -7.352 1 97.88 544 ARG B O 1
ATOM 8421 N N . ARG B 1 545 ? -25.359 -46.688 -5.977 1 97.44 545 ARG B N 1
ATOM 8422 C CA . ARG B 1 545 ? -25.922 -45.656 -6.855 1 97.44 545 ARG B CA 1
ATOM 8423 C C . ARG B 1 545 ? -25.047 -45.438 -8.078 1 97.44 545 ARG B C 1
ATOM 8425 O O . ARG B 1 545 ? -25.547 -45.375 -9.211 1 97.44 545 ARG B O 1
ATOM 8432 N N . ASP B 1 546 ? -23.766 -45.281 -7.926 1 98 546 ASP B N 1
ATOM 8433 C CA . ASP B 1 546 ? -22.891 -44.75 -8.977 1 98 546 ASP B CA 1
ATOM 8434 C C . ASP B 1 546 ? -22.156 -45.906 -9.688 1 98 546 ASP B C 1
ATOM 8436 O O . ASP B 1 546 ? -21.812 -45.781 -10.867 1 98 546 ASP B O 1
ATOM 8440 N N . TYR B 1 547 ? -21.906 -47.031 -8.992 1 98.31 547 TYR B N 1
ATOM 8441 C CA . TYR B 1 547 ? -21.094 -48.094 -9.555 1 98.31 547 TYR B CA 1
ATOM 8442 C C . TYR B 1 547 ? -21.922 -49.344 -9.781 1 98.31 547 TYR B C 1
ATOM 8444 O O . TYR B 1 547 ? -21.469 -50.312 -10.414 1 98.31 547 TYR B O 1
ATOM 8452 N N . GLY B 1 548 ? -23.156 -49.469 -9.219 1 97.81 548 GLY B N 1
ATOM 8453 C CA . GLY B 1 548 ? -24 -50.656 -9.312 1 97.81 548 GLY B CA 1
ATOM 8454 C C . GLY B 1 548 ? -23.469 -51.812 -8.508 1 97.81 548 GLY B C 1
ATOM 8455 O O . GLY B 1 548 ? -23.578 -52.969 -8.93 1 97.81 548 GLY B O 1
ATOM 8456 N N . VAL B 1 549 ? -22.812 -51.531 -7.465 1 98.25 549 VAL B N 1
ATOM 8457 C CA . VAL B 1 549 ? -22.266 -52.562 -6.625 1 98.25 549 VAL B CA 1
ATOM 8458 C C . VAL B 1 549 ? -22.891 -52.531 -5.238 1 98.25 549 VAL B C 1
ATOM 8460 O O . VAL B 1 549 ? -22.891 -51.469 -4.59 1 98.25 549 VAL B O 1
ATOM 8463 N N . VAL B 1 550 ? -23.391 -53.594 -4.801 1 98.12 550 VAL B N 1
ATOM 8464 C CA . VAL B 1 550 ? -23.984 -53.656 -3.475 1 98.12 550 VAL B CA 1
ATOM 8465 C C . VAL B 1 550 ? -22.969 -54.188 -2.475 1 98.12 550 VAL B C 1
ATOM 8467 O O . VAL B 1 550 ? -22.547 -55.344 -2.574 1 98.12 550 VAL B O 1
ATOM 8470 N N . VAL B 1 551 ? -22.609 -53.406 -1.59 1 97.69 551 VAL B N 1
ATOM 8471 C CA . VAL B 1 551 ? -21.625 -53.75 -0.567 1 97.69 551 VAL B CA 1
ATOM 8472 C C . VAL B 1 551 ? -22.25 -53.625 0.818 1 97.69 551 VAL B C 1
ATOM 8474 O O . VAL B 1 551 ? -22.953 -52.625 1.109 1 97.69 551 VAL B O 1
ATOM 8477 N N . ASP B 1 552 ? -22.078 -54.594 1.672 1 95.38 552 ASP B N 1
ATOM 8478 C CA . ASP B 1 552 ? -22.531 -54.5 3.059 1 95.38 552 ASP B CA 1
ATOM 8479 C C . ASP B 1 552 ? -21.734 -53.438 3.816 1 95.38 552 ASP B C 1
ATOM 8481 O O . ASP B 1 552 ? -20.5 -53.5 3.881 1 95.38 552 ASP B O 1
ATOM 8485 N N . PRO B 1 553 ? -22.422 -52.562 4.379 1 91.44 553 PRO B N 1
ATOM 8486 C CA . PRO B 1 553 ? -21.703 -51.469 5.016 1 91.44 553 PRO B CA 1
ATOM 8487 C C . PRO B 1 553 ? -20.922 -51.906 6.254 1 91.44 553 PRO B C 1
ATOM 8489 O O . PRO B 1 553 ? -20.016 -51.188 6.699 1 91.44 553 PRO B O 1
ATOM 8492 N N . ARG B 1 554 ? -21.281 -53.188 6.949 1 89.62 554 ARG B N 1
ATOM 8493 C CA . ARG B 1 554 ? -20.625 -53.656 8.164 1 89.62 554 ARG B CA 1
ATOM 8494 C C . ARG B 1 554 ? -19.484 -54.594 7.844 1 89.62 554 ARG B C 1
ATOM 8496 O O . ARG B 1 554 ? -18.375 -54.438 8.375 1 89.62 554 ARG B O 1
ATOM 8503 N N . THR B 1 555 ? -19.625 -55.438 6.773 1 94.44 555 THR B N 1
ATOM 8504 C CA . THR B 1 555 ? -18.641 -56.469 6.496 1 94.44 555 THR B CA 1
ATOM 8505 C C . THR B 1 555 ? -17.812 -56.125 5.262 1 94.44 555 THR B C 1
ATOM 8507 O O . THR B 1 555 ? -16.766 -56.75 5.008 1 94.44 555 THR B O 1
ATOM 8510 N N . HIS B 1 556 ? -18.266 -55.156 4.422 1 95.19 556 HIS B N 1
ATOM 8511 C CA . HIS B 1 556 ? -17.656 -54.688 3.188 1 95.19 556 HIS B CA 1
ATOM 8512 C C . HIS B 1 556 ? -17.594 -55.781 2.139 1 95.19 556 HIS B C 1
ATOM 8514 O O . HIS B 1 556 ? -16.797 -55.719 1.202 1 95.19 556 HIS B O 1
ATOM 8520 N N . GLU B 1 557 ? -18.438 -56.812 2.354 1 96.56 557 GLU B N 1
ATOM 8521 C CA . GLU B 1 557 ? -18.531 -57.875 1.365 1 96.56 557 GLU B CA 1
ATOM 8522 C C . GLU B 1 557 ? -19.5 -57.531 0.246 1 96.56 557 GLU B C 1
ATOM 8524 O O . GLU B 1 557 ? -20.484 -56.812 0.477 1 96.56 557 GLU B O 1
ATOM 8529 N N . ILE B 1 558 ? -19.219 -58.094 -0.87 1 98 558 ILE B N 1
ATOM 8530 C CA . ILE B 1 558 ? -20.047 -57.812 -2.041 1 98 558 ILE B CA 1
ATOM 8531 C C . ILE B 1 558 ? -21.234 -58.781 -2.072 1 98 558 ILE B C 1
ATOM 8533 O O . ILE B 1 558 ? -21.062 -60 -1.882 1 98 558 ILE B O 1
ATOM 8537 N N . ASP B 1 559 ? -22.359 -58.219 -2.268 1 97.31 559 ASP B N 1
ATOM 8538 C CA . ASP B 1 559 ? -23.5 -59.062 -2.662 1 97.31 559 ASP B CA 1
ATOM 8539 C C . ASP B 1 559 ? -23.5 -59.281 -4.172 1 97.31 559 ASP B C 1
ATOM 8541 O O . ASP B 1 559 ? -24.094 -58.5 -4.93 1 97.31 559 ASP B O 1
ATOM 8545 N N . ASP B 1 560 ? -23.031 -60.438 -4.566 1 96.38 560 ASP B N 1
ATOM 8546 C CA . ASP B 1 560 ? -22.781 -60.719 -5.977 1 96.38 560 ASP B CA 1
ATOM 8547 C C . ASP B 1 560 ? -24.094 -60.75 -6.766 1 96.38 560 ASP B C 1
ATOM 8549 O O . ASP B 1 560 ? -24.156 -60.25 -7.887 1 96.38 560 ASP B O 1
ATOM 8553 N N . GLU B 1 561 ? -25.062 -61.375 -6.184 1 96.06 561 GLU B N 1
ATOM 8554 C CA . GLU B 1 561 ? -26.328 -61.531 -6.883 1 96.06 561 GLU B CA 1
ATOM 8555 C C . GLU B 1 561 ? -27.016 -60.156 -7.051 1 96.06 561 GLU B C 1
ATOM 8557 O O . GLU B 1 561 ? -27.484 -59.844 -8.141 1 96.06 561 GLU B O 1
ATOM 8562 N N . ALA B 1 562 ? -27 -59.469 -5.992 1 96.06 562 ALA B N 1
ATOM 8563 C CA . ALA B 1 562 ? -27.625 -58.156 -6.043 1 96.06 562 ALA B CA 1
ATOM 8564 C C . ALA B 1 562 ? -26.875 -57.219 -6.992 1 96.06 562 ALA B C 1
ATOM 8566 O O . ALA B 1 562 ? -27.484 -56.406 -7.691 1 96.06 562 ALA B O 1
ATOM 8567 N N . THR B 1 563 ? -25.547 -57.25 -7.004 1 97.12 563 THR B N 1
ATOM 8568 C CA . THR B 1 563 ? -24.703 -56.438 -7.883 1 97.12 563 THR B CA 1
ATOM 8569 C C . THR B 1 563 ? -24.969 -56.781 -9.352 1 97.12 563 THR B C 1
ATOM 8571 O O . THR B 1 563 ? -25.125 -55.875 -10.18 1 97.12 563 THR B O 1
ATOM 8574 N N . ARG B 1 564 ? -25.031 -58.094 -9.641 1 95.94 564 ARG B N 1
ATOM 8575 C CA . ARG B 1 564 ? -25.328 -58.531 -11.008 1 95.94 564 ARG B CA 1
ATOM 8576 C C . ARG B 1 564 ? -26.688 -58 -11.469 1 95.94 564 ARG B C 1
ATOM 8578 O O . ARG B 1 564 ? -26.828 -57.531 -12.602 1 95.94 564 ARG B O 1
ATOM 8585 N N . ARG B 1 565 ? -27.609 -58.062 -10.578 1 95.75 565 ARG B N 1
ATOM 8586 C CA . ARG B 1 565 ? -28.953 -57.594 -10.906 1 95.75 565 ARG B CA 1
ATOM 8587 C C . ARG B 1 565 ? -28.969 -56.094 -11.172 1 95.75 565 ARG B C 1
ATOM 8589 O O . ARG B 1 565 ? -29.594 -55.656 -12.117 1 95.75 565 ARG B O 1
ATOM 8596 N N . LEU B 1 566 ? -28.344 -55.438 -10.359 1 95.06 566 LEU B N 1
ATOM 8597 C CA . LEU B 1 566 ? -28.297 -54 -10.453 1 95.06 566 LEU B CA 1
ATOM 8598 C C . LEU B 1 566 ? -27.594 -53.562 -11.734 1 95.06 566 LEU B C 1
ATOM 8600 O O . LEU B 1 566 ? -28.047 -52.625 -12.398 1 95.06 566 LEU B O 1
ATOM 8604 N N . ARG B 1 567 ? -26.453 -54.094 -12.18 1 95.56 567 ARG B N 1
ATOM 8605 C CA . ARG B 1 567 ? -25.672 -53.75 -13.367 1 95.56 567 ARG B CA 1
ATOM 8606 C C . ARG B 1 567 ? -26.375 -54.219 -14.641 1 95.56 567 ARG B C 1
ATOM 8608 O O . ARG B 1 567 ? -26.203 -53.594 -15.703 1 95.56 567 ARG B O 1
ATOM 8615 N N . SER B 1 568 ? -27.172 -55.344 -14.492 1 92.44 568 SER B N 1
ATOM 8616 C CA . SER B 1 568 ? -27.922 -55.781 -15.648 1 92.44 568 SER B CA 1
ATOM 8617 C C . SER B 1 568 ? -29.094 -54.844 -15.969 1 92.44 568 SER B C 1
ATOM 8619 O O . SER B 1 568 ? -29.531 -54.75 -17.109 1 92.44 568 SER B O 1
ATOM 8621 N N . ALA B 1 569 ? -29.578 -54.25 -14.93 1 88.31 569 ALA B N 1
ATOM 8622 C CA . ALA B 1 569 ? -30.719 -53.344 -15.078 1 88.31 569 ALA B CA 1
ATOM 8623 C C . ALA B 1 569 ? -30.266 -51.969 -15.594 1 88.31 569 ALA B C 1
ATOM 8625 O O . ALA B 1 569 ? -31.078 -51.188 -16.062 1 88.31 569 ALA B O 1
ATOM 8626 N N . ALA B 1 570 ? -29.062 -51.719 -15.609 1 79.81 570 ALA B N 1
ATOM 8627 C CA . ALA B 1 570 ? -28.531 -50.438 -15.984 1 79.81 570 ALA B CA 1
ATOM 8628 C C . ALA B 1 570 ? -28.188 -50.375 -17.469 1 79.81 570 ALA B C 1
ATOM 8630 O O . ALA B 1 570 ? -27.828 -51.406 -18.062 1 79.81 570 ALA B O 1
#

Secondary structure (DSSP, 8-state):
---HHHHHHHHHHHHHHHHHHHHHHHHH---HHHHTT--EEEEEEETTS-EEEEEESSTTHHHHHHHHHHHHHHHH-GGG--TT-EEEE--HHHHSS-TTS-EEEEEEEETTEEEEEEEEEE--S-S-BSSSS--S--SSGGGB----SSEEEEETTEE-HHHHHHHHHT-SSHHHHHHHHHHHHHHHHHHHHHHHHHHHHH-HHHHHHHHHHHHHHHHHHHHHHHHHSPPEEEEEEEEES--SSSTT--EEEEEEEEE-SS-EEEE-TTS-B---STTPPBHHHHHHHHHHHHHHHH-TTS---GGGGTTEEEE--TTBTTSB-TTS----THHHHHHHHHHHHHHHTT-TTTSPPP-S-S-EEEEEEEE-TTT--EEEEEEEE-BPPPPBTTBPPPSSB--TT-TT--PPPHHHHHHHSSEEEEEEEE-TT-SPPSSBPPPP-EEEEEEESSSEEEEEE---SSSPPP-BTT--PPPPPEEEESTTSTT-EEESSEEEEE-TT-EEEEEPPPPPPBS-GGGS-HHHHHHHHHTTSS-HHHIIIII---B-TTT--B-HHHHHHHHHH-/---HHHHHHHHHHHHHHHHHHHHHHHHH---HHHHTT--EEEEEEETTS-EEEEEESSTTHHHHHHHHHHHHHHHH-GGG--TT-EEEE--HHHHSS-TTS-EEEEEEEETTEEEEEEEEEE--S-S-BSSSS--S--SSGGGB----SSEEEEETTEE-HHHHHHHHHT-SSHHHHHHHHHHHHHHHHHHHHHHHHHHHHH-HHHHHHHHHHHHHHHHHHHHHHHHHSPPEEEEEEEEES--SSSTT--EEEEEEEEE-SS-EEEE-TTS-B---STTPPBHHHHHHHHHHHHHHHH-TTS---GGGGTTEEEE--TTBTTSB-TTS----THHHHHHHHHHHHHHHTT-TTTSPPP-S-S-EEEEEEEE-TTT--EEEEEEEE-BPPPPBTTBPPPSSB--TT-TT--PPPHHHHHHHSSEEEEEEEE-TT-SPPSSBPPPP-EEEEEEESSSEEEEEE---SSSPPP-BTT--PPPPPEEEESTTSTT-EEESSEEEEE-TT-EEEEEPPPPPPBS-GGGS-HHHHHHHHHTTSS-HHHIIIII---B-TTT--B-HHHHHHHHHH-

Foldseek 3Di:
DQDPVLLVVLLVLLQVLQVVLLVLLLVQADACQCNPFVQKWKFKWFLQLWGLYTDDQFQLQRLLSSQLVNQLCVVCPPLQAWAQWKKKFQPCLRSQAANQWIKIKHFADDPTDGGIMIIMTGGHQWAQQQDGGFDLFDQWQVNRHDGRSIHTCTDNNHGDVVVLVNRQVRTLCSVNRSSSVVSRVVSNVSSNVSVVVVCVVQNSVSSSVSSVVSLQVLLVQLLVLLQPADFDKFKFKDWWCALSHPNPDTWMFIWIWGRDSQAIEIERAVTAAPRRHQQATALSSLVSLVVLLSCVRGPVPDGDIRSNCVRYHYHYDQRGSNHDDPTGHHRHPFNSLQNNLRVLVRSCVVCQQRGFFFKLRTFKKKKKWDAAPVVRDTAIDMWTWFIWAGFHNVAATAATHGRSSRNNTDTDDQVVDVVRAQKHWPDKAWDAPQWKAALHTIYTTMKIKIAGQAWIKMFIDFTQQPPFGGAHEQIGTGHHWWKWKQPPDPPIDIGGTDIDGDHHGIMIMTTTGTGIYYHQLLNHDLVVLLVCLVVRRYPQVCCCVRNLWHADSPPSDTPPVSSVVSSVVD/DQDPVLLVVLLVLLQVLQVVLLVLLLVQADACQCNPFVQKWKFKWFLQLWGLYTDDQFQLQRLLSSQLVNQLCVVCPVLQAWAQWKKKFQPCLRSQAANQWIKIKHFADDPTDGGIMIIMTGGHQWAQQQDGGFDLFDQWQVNRHDGRHIHTCTDNNHGDVVVLVNRQVRTLCSVNRSSSVVSRVVSNVSSNVSSVVVCVVQNSVSSSVSSVVSLQVLLVQLLVLLQPADFDKFKFKDWWCALSHPNPDTWMFIWIWGRDSQAIEIERAVTAAPRRHQQATALSSLVSLVVLLSCVRGPVPDGDIRSNCVRYHYHYDQRGSNHDDPTGHHRHPFCSLQNNLRVLVRSCVVCQQRGFFFKLRTFKKKKKWDAAPVVRDTAIDMWTWFIWAGFHNVAATAATHGRSSRNNTDTDDQVVDVVRAQKHWPDKAWDAPQWWAALHTIYTTMKIKIAGQAWIKMFIDFTQQPPFGDAHEQIGTGHHKWKWKQPPDPPIDIGGTDIDGDHHGIMIMTTTGTGIYYHQLLNHDLVVLLVCLVVRRYPQVCCCVRNLWHADNPPSDTPPVSSVVSSVVD

Radius of gyration: 35.04 Å; Cα contacts (8 Å, |Δi|>4): 3306; chains: 2; bounding box: 75×117×70 Å

Solvent-accessible surface area (backbone atoms only — not comparable to full-atom values): 52874 Å² total; per-residue (Å²): 129,72,52,71,66,58,35,50,52,48,50,52,48,46,34,51,36,22,44,48,21,50,53,49,25,45,72,50,38,72,47,58,50,37,54,56,19,26,38,28,29,32,31,33,22,33,62,80,29,43,37,60,16,50,35,66,15,27,56,40,39,56,57,7,50,29,45,22,47,40,48,33,39,67,71,65,33,71,87,69,62,48,68,49,27,30,34,33,23,14,30,33,75,44,32,24,37,28,40,42,38,37,37,34,33,21,61,22,58,57,97,86,38,69,58,18,32,13,34,28,29,38,58,51,72,49,43,37,29,50,45,84,70,76,54,60,60,35,68,34,39,54,26,46,25,60,41,35,68,61,31,50,50,18,58,60,63,38,77,30,59,58,54,53,50,34,50,42,69,33,21,94,48,28,70,55,35,50,41,35,51,49,17,35,50,52,18,16,52,47,29,33,53,51,50,45,50,49,28,72,73,64,33,62,67,46,49,51,47,30,46,51,47,53,22,52,48,30,28,51,50,24,47,57,34,42,50,71,44,75,68,48,73,34,65,31,64,48,65,44,52,47,33,56,64,55,69,90,42,65,43,47,44,26,41,36,42,34,32,47,76,70,36,38,36,41,36,35,63,71,28,38,56,84,69,57,10,9,38,20,23,21,47,37,27,40,50,9,28,53,46,48,52,51,36,60,72,33,44,66,90,52,82,61,34,50,23,43,51,70,44,54,44,79,44,68,41,87,52,18,42,60,16,35,46,90,60,53,12,36,55,34,60,59,51,42,55,38,45,39,53,32,53,43,55,15,48,33,77,76,36,50,70,79,40,53,21,31,27,19,51,39,68,36,30,44,33,39,34,41,55,31,83,93,77,68,40,78,41,75,50,66,36,49,42,32,14,2,26,17,1,23,70,88,35,59,17,54,63,45,37,54,37,85,60,28,70,50,38,42,54,63,51,69,68,55,50,41,69,69,39,60,38,43,73,75,44,74,46,75,32,56,59,18,24,3,47,12,42,15,30,14,5,23,3,22,34,38,30,39,29,27,69,38,59,29,40,40,37,34,48,40,46,29,49,81,52,61,18,46,42,33,86,60,20,31,52,10,35,47,17,39,32,33,33,32,74,95,49,98,71,47,44,78,44,57,44,42,83,36,85,35,46,62,68,36,32,44,28,51,32,34,5,1,0,0,0,18,31,42,19,70,69,29,54,62,70,58,53,28,51,32,36,68,72,49,47,29,44,46,66,50,33,36,72,59,37,32,31,42,40,40,84,88,78,40,45,72,40,62,67,61,17,52,51,46,50,69,71,97,129,72,50,70,67,59,35,51,53,51,51,52,49,45,33,51,36,22,44,51,20,51,54,48,25,44,72,50,38,70,47,58,50,38,54,56,16,26,40,28,29,30,31,33,22,33,62,79,29,42,38,60,15,50,36,67,15,27,56,42,40,57,56,7,49,27,47,21,48,40,48,33,39,66,72,64,34,69,89,70,63,49,71,48,25,29,32,32,23,14,31,34,75,45,32,23,37,30,40,45,37,36,36,32,32,20,59,22,58,58,97,88,38,69,58,19,31,13,34,26,28,36,59,49,72,49,43,36,29,50,46,84,70,77,56,59,60,34,68,34,40,54,26,47,27,60,42,35,67,60,30,50,50,18,57,61,63,39,74,30,61,56,54,54,49,34,50,42,70,32,21,95,48,29,70,54,34,52,41,35,50,50,17,35,50,50,17,15,51,47,31,32,52,50,51,45,51,48,29,72,73,62,31,62,68,47,51,53,47,30,47,53,48,54,22,52,48,29,29,52,51,22,48,57,33,42,51,70,45,76,70,49,73,33,66,32,63,47,63,44,51,48,35,55,62,54,69,89,41,65,44,46,45,25,40,37,41,31,32,48,77,72,37,39,36,41,35,34,63,71,29,37,55,85,67,57,10,9,38,20,23,20,46,35,27,41,50,10,27,51,45,49,52,51,37,60,72,33,44,66,88,53,84,63,32,48,24,42,52,70,44,52,44,80,41,68,40,88,53,17,42,60,16,37,46,91,59,55,11,38,57,33,60,57,52,43,54,38,45,39,52,33,53,43,54,14,48,33,78,76,36,51,69,79,39,53,23,31,28,18,49,40,67,38,31,44,33,39,36,41,54,30,83,91,77,67,40,76,41,74,52,66,35,50,43,32,15,2,27,17,1,22,69,88,34,59,18,54,63,45,37,54,36,84,60,28,70,50,38,43,53,63,52,69,69,56,50,40,70,70,39,60,38,44,73,78,44,75,48,73,32,56,58,18,24,3,46,12,41,15,31,14,5,23,3,22,34,38,30,40,28,27,69,39,58,29,40,40,36,34,49,39,45,28,48,80,51,59,19,46,42,32,85,60,20,32,52,10,35,46,18,40,32,32,32,31,75,94,49,98,70,46,44,77,44,58,46,41,83,36,86,35,46,61,68,36,32,44,30,51,32,34,5,0,0,0,0,17,31,42,19,69,69,29,55,60,70,57,52,29,49,31,36,67,71,50,48,29,44,46,65,50,32,36,72,61,37,31,31,43,39,41,83,88,77,40,44,72,40,64,68,59,17,52,52,46,49,67,71,98

Organism: NCBI:txid1608957

InterPro domains:
  IPR003692 Hydantoinase B/oxoprolinase [PF02538] (3-521)
  IPR045079 Oxoprolinase-like [PTHR11365] (3-490)

pLDDT: mean 95.2, std 5.25, range [56.19, 98.88]